Protein AF-A0A2V1NZJ2-F1 (afdb_monomer)

Nearest PDB structures (foldseek):
  6q6h-assembly1_O  TM=5.933E-01  e=4.581E-02  Homo sapiens
  5khr-assembly1_O  TM=6.015E-01  e=1.952E-01  Homo sapiens
  3sf4-assembly3_C  TM=3.327E-01  e=1.372E-01  Homo sapiens
  4wng-assembly1_A  TM=4.288E-01  e=7.111E-01  Homo sapiens
  9gaw-assembly1_K  TM=5.057E-01  e=5.244E+00  Homo sapiens

Radius of gyration: 43.02 Å; Cα contacts (8 Å, |Δi|>4): 1412; chains: 1; bounding box: 117×133×125 Å

Structure (mmCIF, N/CA/C/O backbone):
data_AF-A0A2V1NZJ2-F1
#
_entry.id   AF-A0A2V1NZJ2-F1
#
loop_
_atom_site.group_PDB
_atom_site.id
_atom_site.type_symbol
_atom_site.label_atom_id
_atom_site.label_alt_id
_atom_site.label_comp_id
_atom_site.label_asym_id
_atom_site.label_entity_id
_atom_site.label_seq_id
_atom_site.pdbx_PDB_ins_code
_atom_site.Cartn_x
_atom_site.Cartn_y
_atom_site.Cartn_z
_atom_site.occupancy
_atom_site.B_iso_or_equiv
_atom_site.auth_seq_id
_atom_site.auth_comp_id
_atom_site.auth_asym_id
_atom_site.auth_atom_id
_atom_site.pdbx_PDB_model_num
ATOM 1 N N . MET A 1 1 ? 1.697 -29.131 29.511 1.00 28.73 1 MET A N 1
ATOM 2 C CA . MET A 1 1 ? 1.698 -28.181 28.374 1.00 28.73 1 MET A CA 1
ATOM 3 C C . MET A 1 1 ? 2.049 -28.908 27.069 1.00 28.73 1 MET A C 1
ATOM 5 O O . MET A 1 1 ? 3.112 -28.715 26.499 1.00 28.73 1 MET A O 1
ATOM 9 N N . ARG A 1 2 ? 1.148 -29.784 26.615 1.00 26.80 2 ARG A N 1
ATOM 10 C CA . ARG A 1 2 ? 1.091 -30.396 25.274 1.00 26.80 2 ARG A CA 1
ATOM 11 C C . ARG A 1 2 ? -0.396 -30.375 24.862 1.00 26.80 2 ARG A C 1
ATOM 13 O O . ARG A 1 2 ? -1.229 -30.033 25.696 1.00 26.80 2 ARG A O 1
ATOM 20 N N . GLU A 1 3 ? -0.714 -30.694 23.609 1.00 28.59 3 GLU A N 1
ATOM 21 C CA . GLU A 1 3 ? -2.100 -30.819 23.098 1.00 28.59 3 GLU A CA 1
ATOM 22 C C . GLU A 1 3 ? -2.950 -29.536 22.968 1.00 28.59 3 GLU A C 1
ATOM 24 O O . GLU A 1 3 ? -4.153 -29.523 23.207 1.00 28.59 3 GLU A O 1
ATOM 29 N N . ARG A 1 4 ? -2.362 -28.476 22.403 1.00 35.12 4 ARG A N 1
ATOM 30 C CA . ARG A 1 4 ? -3.088 -27.661 21.410 1.00 35.12 4 ARG A CA 1
ATOM 31 C C . ARG A 1 4 ? -2.316 -27.661 20.090 1.00 35.12 4 ARG A C 1
ATOM 33 O O . ARG A 1 4 ? -1.619 -26.702 19.769 1.00 35.12 4 ARG A O 1
ATOM 40 N N . ARG A 1 5 ? -2.435 -28.751 19.313 1.00 42.25 5 ARG A N 1
ATOM 41 C CA . ARG A 1 5 ? -2.247 -28.636 17.852 1.00 42.25 5 ARG A CA 1
ATOM 42 C C . ARG A 1 5 ? -3.321 -27.647 17.379 1.00 42.25 5 ARG A C 1
ATOM 44 O O . ARG A 1 5 ? -4.457 -27.741 17.832 1.00 42.25 5 ARG A O 1
ATOM 51 N N . GLY A 1 6 ? -2.917 -26.631 16.618 1.00 52.84 6 GLY A N 1
ATOM 52 C CA . GLY A 1 6 ? -3.742 -25.439 16.394 1.00 52.84 6 GLY A CA 1
ATOM 53 C C . GLY A 1 6 ? -5.058 -25.728 15.670 1.00 52.84 6 GLY A C 1
ATOM 54 O O . GLY A 1 6 ? -5.141 -26.695 14.917 1.00 52.84 6 GLY A O 1
ATOM 55 N N . ALA A 1 7 ? -6.049 -24.855 15.884 1.00 63.75 7 ALA A N 1
ATOM 56 C CA . ALA A 1 7 ? -7.320 -24.878 15.164 1.00 63.75 7 ALA A CA 1
ATOM 57 C C . ALA A 1 7 ? -7.107 -24.889 13.640 1.00 63.75 7 ALA A C 1
ATOM 59 O O . ALA A 1 7 ? -6.145 -24.301 13.130 1.00 63.75 7 ALA A O 1
ATOM 60 N N . VAL A 1 8 ? -8.001 -25.578 12.930 1.00 83.12 8 VAL A N 1
ATOM 61 C CA . VAL A 1 8 ? -7.955 -25.726 11.474 1.00 83.12 8 VAL A CA 1
ATOM 62 C C . VAL A 1 8 ? -8.716 -24.555 10.858 1.00 83.12 8 VAL A C 1
ATOM 64 O O . VAL A 1 8 ? -9.937 -24.532 10.884 1.00 83.12 8 VAL A O 1
ATOM 67 N N . VAL A 1 9 ? -7.984 -23.568 10.346 1.00 87.88 9 VAL A N 1
ATOM 68 C CA . VAL A 1 9 ? -8.550 -22.295 9.872 1.00 87.88 9 VAL A CA 1
ATOM 69 C C . VAL A 1 9 ? -9.512 -22.505 8.696 1.00 87.88 9 VAL A C 1
ATOM 71 O O . VAL A 1 9 ? -9.144 -23.186 7.737 1.00 87.88 9 VAL A O 1
ATOM 74 N N . GLY A 1 10 ? -10.700 -21.891 8.757 1.00 83.88 10 GLY A N 1
ATOM 75 C CA . GLY A 1 10 ? -11.655 -21.824 7.643 1.00 83.88 10 GLY A CA 1
ATOM 76 C C . GLY A 1 10 ? -12.278 -23.165 7.255 1.00 83.88 10 GLY A C 1
ATOM 77 O O . GLY A 1 10 ? -12.498 -23.416 6.070 1.00 83.88 10 GLY A O 1
ATOM 78 N N . ARG A 1 11 ? -12.468 -24.077 8.220 1.00 90.38 11 ARG A N 1
ATOM 79 C CA . ARG A 1 11 ? -12.883 -25.471 7.961 1.00 90.38 11 ARG A CA 1
ATOM 80 C C . ARG A 1 11 ? -13.978 -25.995 8.883 1.00 90.38 11 ARG A C 1
ATOM 82 O O . ARG A 1 11 ? -14.334 -27.165 8.779 1.00 90.38 11 ARG A O 1
ATOM 89 N N . ASP A 1 12 ? -14.544 -25.176 9.757 1.00 87.06 12 ASP A N 1
ATOM 90 C CA . ASP A 1 12 ? -15.456 -25.641 10.807 1.00 87.06 12 ASP A CA 1
ATOM 91 C C . ASP A 1 12 ? -16.763 -26.240 10.254 1.00 87.06 12 ASP A C 1
ATOM 93 O O . ASP A 1 12 ? -17.259 -27.228 10.795 1.00 87.06 12 ASP A O 1
ATOM 97 N N . GLY A 1 13 ? -17.253 -25.757 9.104 1.00 86.69 13 GLY A N 1
ATOM 98 C CA . GLY A 1 13 ? -18.364 -26.383 8.369 1.00 86.69 13 GLY A CA 1
ATOM 99 C C . GLY A 1 13 ? -18.023 -27.759 7.771 1.00 86.69 13 GLY A C 1
ATOM 100 O O . GLY A 1 13 ? -18.814 -28.700 7.891 1.00 86.69 13 GLY A O 1
ATOM 101 N N . ASP A 1 14 ? -16.826 -27.913 7.193 1.00 90.00 14 ASP A N 1
ATOM 102 C CA . ASP A 1 14 ? -16.328 -29.198 6.674 1.00 90.00 14 ASP A CA 1
ATOM 103 C C . ASP A 1 14 ? -16.132 -30.205 7.822 1.00 90.00 14 ASP A C 1
ATOM 105 O O . ASP A 1 14 ? -16.553 -31.362 7.741 1.00 90.00 14 ASP A O 1
ATOM 109 N N . ILE A 1 15 ? -15.527 -29.750 8.926 1.00 90.94 15 ILE A N 1
ATOM 110 C CA . ILE A 1 15 ? -15.263 -30.542 10.134 1.00 90.94 15 ILE A CA 1
ATOM 111 C C . ILE A 1 15 ? -16.569 -30.936 10.824 1.00 90.94 15 ILE A C 1
ATOM 113 O O . ILE A 1 15 ? -16.688 -32.085 11.249 1.00 90.94 15 ILE A O 1
ATOM 117 N N . GLY A 1 16 ? -17.556 -30.039 10.907 1.00 89.38 16 GLY A N 1
ATOM 118 C CA . GLY A 1 16 ? -18.892 -30.334 11.430 1.00 89.38 16 GLY A CA 1
ATOM 119 C C . GLY A 1 16 ? -19.588 -31.416 10.608 1.00 89.38 16 GLY A C 1
ATOM 120 O O . GLY A 1 16 ? -19.935 -32.468 11.145 1.00 89.38 16 GLY A O 1
ATOM 121 N N . THR A 1 17 ? -19.666 -31.223 9.287 1.00 90.25 17 THR A N 1
ATOM 122 C CA . THR A 1 17 ? -20.252 -32.189 8.339 1.00 90.25 17 THR A CA 1
ATOM 123 C C . THR A 1 17 ? -19.604 -33.574 8.460 1.00 90.25 17 THR A C 1
ATOM 125 O O . THR A 1 17 ? -20.297 -34.591 8.508 1.00 90.25 17 THR A O 1
ATOM 128 N N . LEU A 1 18 ? -18.273 -33.631 8.571 1.00 91.38 18 LEU A N 1
ATOM 129 C CA . LEU A 1 18 ? -17.533 -34.882 8.755 1.00 91.38 18 LEU A CA 1
ATOM 130 C C . LEU A 1 18 ? -17.707 -35.492 10.150 1.00 91.38 18 LEU A C 1
ATOM 132 O O . LEU A 1 18 ? -17.776 -36.713 10.276 1.00 91.38 18 LEU A O 1
ATOM 136 N N . THR A 1 19 ? -17.800 -34.670 11.192 1.00 91.44 19 THR A N 1
ATOM 137 C CA . THR A 1 19 ? -18.030 -35.123 12.571 1.00 91.44 19 THR A CA 1
ATOM 138 C C . THR A 1 19 ? -19.413 -35.749 12.712 1.00 91.44 19 THR A C 1
ATOM 140 O O . THR A 1 19 ? -19.537 -36.816 13.310 1.00 91.44 19 THR A O 1
ATOM 143 N N . ASP A 1 20 ? -20.443 -35.141 12.127 1.00 90.69 20 ASP A N 1
ATOM 144 C CA . ASP A 1 20 ? -21.802 -35.678 12.167 1.00 90.69 20 ASP A CA 1
ATOM 145 C C . ASP A 1 20 ? -21.956 -36.909 11.266 1.00 90.69 20 ASP A C 1
ATOM 147 O O . ASP A 1 20 ? -22.585 -37.884 11.683 1.00 90.69 20 ASP A O 1
ATOM 151 N N . ALA A 1 21 ? -21.284 -36.954 10.109 1.00 89.69 21 ALA A N 1
ATOM 152 C CA . ALA A 1 21 ? -21.187 -38.172 9.303 1.00 89.69 21 ALA A CA 1
ATOM 153 C C . ALA A 1 21 ? -20.531 -39.331 10.080 1.00 89.69 21 ALA A C 1
ATOM 155 O O . ALA A 1 21 ? -21.062 -40.439 10.074 1.00 89.69 21 ALA A O 1
ATOM 156 N N . LEU A 1 22 ? -19.429 -39.084 10.802 1.00 90.31 22 LEU A N 1
ATOM 157 C CA . LEU A 1 22 ? -18.762 -40.086 11.650 1.00 90.31 22 LEU A CA 1
ATOM 158 C C . LEU A 1 22 ? -19.595 -40.510 12.873 1.00 90.31 22 LEU A C 1
ATOM 160 O O . LEU A 1 22 ? -19.394 -41.607 13.386 1.00 90.31 22 LEU A O 1
ATOM 164 N N . ARG A 1 23 ? -20.511 -39.664 13.357 1.00 88.56 23 ARG A N 1
ATOM 165 C CA . ARG A 1 23 ? -21.383 -39.949 14.514 1.00 88.56 23 ARG A CA 1
ATOM 166 C C . ARG A 1 23 ? -22.736 -40.556 14.127 1.00 88.56 23 ARG A C 1
ATOM 168 O O . ARG A 1 23 ? -23.454 -41.040 15.004 1.00 88.56 23 ARG A O 1
ATOM 175 N N . ALA A 1 24 ? -23.097 -40.539 12.845 1.00 86.19 24 ALA A N 1
ATOM 176 C CA . ALA A 1 24 ? -24.335 -41.121 12.344 1.00 86.19 24 ALA A CA 1
ATOM 177 C C . ALA A 1 24 ? -24.374 -42.641 12.580 1.00 86.19 24 ALA A C 1
ATOM 179 O O . ALA A 1 24 ? -23.387 -43.342 12.385 1.00 86.19 24 ALA A O 1
ATOM 180 N N . THR A 1 25 ? -25.530 -43.175 12.978 1.00 79.94 25 THR A N 1
ATOM 181 C CA . THR A 1 25 ? -25.708 -44.611 13.252 1.00 79.94 25 THR A CA 1
ATOM 182 C C . THR A 1 25 ? -27.019 -45.132 12.667 1.00 79.94 25 THR A C 1
ATOM 184 O O . THR A 1 25 ? -27.955 -44.371 12.399 1.00 79.94 25 THR A O 1
ATOM 187 N N . GLY A 1 26 ? -27.096 -46.445 12.436 1.00 74.75 26 GLY A N 1
ATOM 188 C CA . GLY A 1 26 ? -28.306 -47.085 11.914 1.00 74.75 26 GLY A CA 1
ATOM 189 C C . GLY A 1 26 ? -28.694 -46.545 10.533 1.00 74.75 26 GLY A C 1
ATOM 190 O O . GLY A 1 26 ? -27.841 -46.359 9.668 1.00 74.75 26 GLY A O 1
ATOM 191 N N . GLY A 1 27 ? -29.983 -46.256 10.329 1.00 69.00 27 GLY A N 1
ATOM 192 C CA . GLY A 1 27 ? -30.511 -45.755 9.051 1.00 69.00 27 GLY A CA 1
ATOM 193 C C . GLY A 1 27 ? -29.992 -44.376 8.611 1.00 69.00 27 GLY A C 1
ATOM 194 O O . GLY A 1 27 ? -30.191 -44.003 7.452 1.00 69.00 27 GLY A O 1
ATOM 195 N N . ALA A 1 28 ? -29.312 -43.633 9.491 1.00 77.50 28 ALA A N 1
ATOM 196 C CA . ALA A 1 28 ? -28.682 -42.349 9.173 1.00 77.50 28 ALA A CA 1
ATOM 197 C C . ALA A 1 28 ? -27.231 -42.481 8.669 1.00 77.50 28 ALA A C 1
ATOM 199 O O . ALA A 1 28 ? -26.718 -41.544 8.065 1.00 77.50 28 ALA A O 1
ATOM 200 N N . ALA A 1 29 ? -26.567 -43.622 8.882 1.00 82.56 29 ALA A N 1
ATOM 201 C CA . ALA A 1 29 ? -25.184 -43.822 8.452 1.00 82.56 29 ALA A CA 1
ATOM 202 C C . ALA A 1 29 ? -25.053 -43.858 6.918 1.00 82.56 29 ALA A C 1
ATOM 204 O O . ALA A 1 29 ? -25.891 -44.436 6.221 1.00 82.56 29 ALA A O 1
ATOM 205 N N . ARG A 1 30 ? -23.994 -43.240 6.386 1.00 83.94 30 ARG A N 1
ATOM 206 C CA . ARG A 1 30 ? -23.730 -43.097 4.944 1.00 83.94 30 ARG A CA 1
ATOM 207 C C . ARG A 1 30 ? -22.260 -43.344 4.622 1.00 83.94 30 ARG A C 1
ATOM 209 O O . ARG A 1 30 ? -21.403 -43.284 5.505 1.00 83.94 30 ARG A O 1
ATOM 216 N N . VAL A 1 31 ? -21.981 -43.587 3.345 1.00 86.12 31 VAL A N 1
ATOM 217 C CA . VAL A 1 31 ? -20.633 -43.532 2.771 1.00 86.12 31 VAL A CA 1
ATOM 218 C C . VAL A 1 31 ? -20.398 -42.118 2.231 1.00 86.12 31 VAL A C 1
ATOM 220 O O . VAL A 1 31 ? -21.014 -41.725 1.242 1.00 86.12 31 VAL A O 1
ATOM 223 N N . LEU A 1 32 ? -19.522 -41.350 2.875 1.00 88.25 32 LEU A N 1
ATOM 224 C CA . LEU A 1 32 ? -19.151 -39.988 2.484 1.00 88.25 32 LEU A CA 1
ATOM 225 C C . LEU A 1 32 ? -17.743 -39.992 1.877 1.00 88.25 32 LEU A C 1
ATOM 227 O O . LEU A 1 32 ? -16.794 -40.421 2.530 1.00 88.25 32 LEU A O 1
ATOM 231 N N . LEU A 1 33 ? -17.593 -39.499 0.648 1.00 88.31 33 LEU A N 1
ATOM 232 C CA . LEU A 1 33 ? -16.291 -39.350 -0.008 1.00 88.31 33 LEU A CA 1
ATOM 233 C C . LEU A 1 33 ? -15.803 -37.900 0.091 1.00 88.31 33 LEU A C 1
ATOM 235 O O . LEU A 1 33 ? -16.442 -36.996 -0.435 1.00 88.31 33 LEU A O 1
ATOM 239 N N . VAL A 1 34 ? -14.654 -37.680 0.722 1.00 89.38 34 VAL A N 1
ATOM 240 C CA . VAL A 1 34 ? -13.987 -36.375 0.796 1.00 89.38 34 VAL A CA 1
ATOM 241 C C . VAL A 1 34 ? -12.998 -36.250 -0.356 1.00 89.38 34 VAL A C 1
ATOM 243 O O . VAL A 1 34 ? -11.971 -36.936 -0.370 1.00 89.38 34 VAL A O 1
ATOM 246 N N . THR A 1 35 ? -13.285 -35.363 -1.305 1.00 87.62 35 THR A N 1
ATOM 247 C CA . THR A 1 35 ? -12.397 -35.039 -2.428 1.00 87.62 35 THR A CA 1
ATOM 248 C C . THR A 1 35 ? -11.699 -33.710 -2.186 1.00 87.62 35 THR A C 1
ATOM 250 O O . THR A 1 35 ? -12.318 -32.742 -1.751 1.00 87.62 35 THR A O 1
ATOM 253 N N . ALA A 1 36 ? -10.393 -33.649 -2.442 1.00 83.75 36 ALA A N 1
ATOM 254 C CA . ALA A 1 36 ? -9.634 -32.416 -2.275 1.00 83.75 36 ALA A CA 1
ATOM 255 C C . ALA A 1 36 ? -8.331 -32.438 -3.078 1.00 83.75 36 ALA A C 1
ATOM 257 O O . ALA A 1 36 ? -7.621 -33.446 -3.068 1.00 83.75 36 ALA A O 1
ATOM 258 N N . GLY A 1 37 ? -7.976 -31.299 -3.675 1.00 75.75 37 GLY A N 1
ATOM 259 C CA . GLY A 1 37 ? -6.678 -31.116 -4.322 1.00 75.75 37 GLY A CA 1
ATOM 260 C C . GLY A 1 37 ? -5.502 -31.320 -3.357 1.00 75.75 37 GLY A C 1
ATOM 261 O O . GLY A 1 37 ? -5.587 -31.097 -2.144 1.00 75.75 37 GLY A O 1
ATOM 262 N N . THR A 1 38 ? -4.372 -31.757 -3.894 1.00 79.94 38 THR A N 1
ATOM 263 C CA . THR A 1 38 ? -3.159 -32.061 -3.131 1.00 79.94 38 THR A CA 1
ATOM 264 C C . THR A 1 38 ? -2.681 -30.830 -2.350 1.00 79.94 38 THR A C 1
ATOM 266 O O . THR A 1 38 ? -2.410 -29.766 -2.904 1.00 79.94 38 THR A O 1
ATOM 269 N N . GLY A 1 39 ? -2.594 -30.967 -1.024 1.00 80.75 39 GLY A N 1
ATOM 270 C CA . GLY A 1 39 ? -2.244 -29.872 -0.110 1.00 80.75 39 GLY A CA 1
ATOM 271 C C . GLY A 1 39 ? -3.425 -29.087 0.483 1.00 80.75 39 GLY A C 1
ATOM 272 O O . GLY A 1 39 ? -3.211 -28.352 1.443 1.00 80.75 39 GLY A O 1
ATOM 273 N N . ALA A 1 40 ? -4.669 -29.305 0.029 1.00 85.38 40 ALA A N 1
ATOM 274 C CA . ALA A 1 40 ? -5.877 -28.575 0.464 1.00 85.38 40 ALA A CA 1
ATOM 275 C C . ALA A 1 40 ? -6.283 -28.738 1.955 1.00 85.38 40 ALA A C 1
ATOM 277 O O . ALA A 1 40 ? -7.271 -28.152 2.399 1.00 85.38 40 ALA A O 1
ATOM 278 N N . GLY A 1 41 ? -5.537 -29.526 2.740 1.00 84.94 41 GLY A N 1
ATOM 279 C CA . GLY A 1 41 ? -5.770 -29.752 4.175 1.00 84.94 41 GLY A CA 1
ATOM 280 C C . GLY A 1 41 ? -6.585 -31.003 4.529 1.00 84.94 41 GLY A C 1
ATOM 281 O O . GLY A 1 41 ? -6.824 -31.240 5.710 1.00 84.94 41 GLY A O 1
ATOM 282 N N . ARG A 1 42 ? -6.966 -31.831 3.543 1.00 87.50 42 ARG A N 1
ATOM 283 C CA . ARG A 1 42 ? -7.834 -33.025 3.683 1.00 87.50 42 ARG A CA 1
ATOM 284 C C . ARG A 1 42 ? -7.522 -33.900 4.905 1.00 87.50 42 ARG A C 1
ATOM 286 O O . ARG A 1 42 ? -8.406 -34.160 5.715 1.00 87.50 42 ARG A O 1
ATOM 293 N N . THR A 1 43 ? -6.264 -34.306 5.073 1.00 85.25 43 THR A N 1
ATOM 294 C CA . THR A 1 43 ? -5.817 -35.151 6.196 1.00 85.25 43 THR A CA 1
ATOM 295 C C . THR A 1 43 ? -5.979 -34.461 7.553 1.00 85.25 43 THR A C 1
ATOM 297 O O . THR A 1 43 ? -6.311 -35.119 8.532 1.00 85.25 43 THR A O 1
ATOM 300 N N . THR A 1 44 ? -5.786 -33.140 7.617 1.00 88.81 44 THR A N 1
ATOM 301 C CA . THR A 1 44 ? -5.947 -32.325 8.833 1.00 88.81 44 THR A CA 1
ATOM 302 C C . THR A 1 44 ? -7.419 -32.183 9.219 1.00 88.81 44 THR A C 1
ATOM 304 O O . THR A 1 44 ? -7.765 -32.372 10.382 1.00 88.81 44 THR A O 1
ATOM 307 N N . VAL A 1 45 ? -8.284 -31.902 8.237 1.00 89.81 45 VAL A N 1
ATOM 308 C CA . VAL A 1 45 ? -9.743 -31.787 8.409 1.00 89.81 45 VAL A CA 1
ATOM 309 C C . VAL A 1 45 ? -10.329 -33.108 8.919 1.00 89.81 45 VAL A C 1
ATOM 311 O O . VAL A 1 45 ? -11.019 -33.131 9.936 1.00 89.81 45 VAL A O 1
ATOM 314 N N . VAL A 1 46 ? -9.987 -34.226 8.269 1.00 89.75 46 VAL A N 1
ATOM 315 C CA . VAL A 1 46 ? -10.462 -35.563 8.662 1.00 89.75 46 VAL A CA 1
ATOM 316 C C . VAL A 1 46 ? -9.902 -35.992 10.023 1.00 89.75 46 VAL A C 1
ATOM 318 O O . VAL A 1 46 ? -10.627 -36.599 10.805 1.00 89.75 46 VAL A O 1
ATOM 321 N N . GLU A 1 47 ? -8.656 -35.646 10.363 1.00 88.75 47 GLU A N 1
ATOM 322 C CA . GLU A 1 47 ? -8.070 -35.957 11.676 1.00 88.75 47 GLU A CA 1
ATOM 323 C C . GLU A 1 47 ? -8.728 -35.179 12.831 1.00 88.75 47 GLU A C 1
ATOM 325 O O . GLU A 1 47 ? -8.937 -35.762 13.896 1.00 88.75 47 GLU A O 1
ATOM 330 N N . GLU A 1 48 ? -9.105 -33.905 12.662 1.00 90.00 48 GLU A N 1
ATOM 331 C CA . GLU A 1 48 ? -9.793 -33.168 13.737 1.00 90.00 48 GLU A CA 1
ATOM 332 C C . GLU A 1 48 ? -11.293 -33.505 13.824 1.00 90.00 48 GLU A C 1
ATOM 334 O O . GLU A 1 48 ? -11.827 -33.597 14.933 1.00 90.00 48 GLU A O 1
ATOM 339 N N . ALA A 1 49 ? -11.951 -33.836 12.704 1.00 91.00 49 ALA A N 1
ATOM 340 C CA . ALA A 1 49 ? -13.285 -34.444 12.726 1.00 91.00 49 ALA A CA 1
ATOM 341 C C . ALA A 1 49 ? -13.273 -35.811 13.441 1.00 91.00 49 ALA A C 1
ATOM 343 O O . ALA A 1 49 ? -14.094 -36.058 14.328 1.00 91.00 49 ALA A O 1
ATOM 344 N N . ARG A 1 50 ? -12.279 -36.669 13.150 1.00 90.56 50 ARG A N 1
ATOM 345 C CA . ARG A 1 50 ? -12.046 -37.954 13.837 1.00 90.56 50 ARG A CA 1
ATOM 346 C C . ARG A 1 50 ? -11.915 -37.761 15.347 1.00 90.56 50 ARG A C 1
ATOM 348 O O . ARG A 1 50 ? -12.626 -38.413 16.107 1.00 90.56 50 ARG A O 1
ATOM 355 N N . ARG A 1 51 ? -11.054 -36.839 15.789 1.00 88.50 51 ARG A N 1
ATOM 356 C CA . ARG A 1 51 ? -10.872 -36.513 17.216 1.00 88.50 51 ARG A CA 1
ATOM 357 C C . ARG A 1 51 ? -12.141 -35.995 17.867 1.00 88.50 51 ARG A C 1
ATOM 359 O O . ARG A 1 51 ? -12.407 -36.325 19.017 1.00 88.50 51 ARG A O 1
ATOM 366 N N . THR A 1 52 ? -12.928 -35.193 17.160 1.00 88.31 52 THR A N 1
ATOM 367 C CA . THR A 1 52 ? -14.171 -34.629 17.695 1.00 88.31 52 THR A CA 1
ATOM 368 C C . THR A 1 52 ? -15.244 -35.710 17.839 1.00 88.31 52 THR A C 1
ATOM 370 O O . THR A 1 52 ? -15.838 -35.838 18.911 1.00 88.31 52 THR A O 1
ATOM 373 N N . ALA A 1 53 ? -15.393 -36.596 16.848 1.00 88.44 53 ALA A N 1
ATOM 374 C CA . ALA A 1 53 ? -16.229 -37.792 16.957 1.00 88.44 53 ALA A CA 1
ATOM 375 C C . ALA A 1 53 ? -15.755 -38.749 18.073 1.00 88.44 53 ALA A C 1
ATOM 377 O O . ALA A 1 53 ? -16.586 -39.310 18.794 1.00 88.44 53 ALA A O 1
ATOM 378 N N . ALA A 1 54 ? -14.439 -38.894 18.270 1.00 86.94 54 ALA A N 1
ATOM 379 C CA . ALA A 1 54 ? -13.853 -39.713 19.331 1.00 86.94 54 ALA A CA 1
ATOM 380 C C . ALA A 1 54 ? -14.062 -39.119 20.735 1.00 86.94 54 ALA A C 1
ATOM 382 O O . ALA A 1 54 ? -14.451 -39.843 21.659 1.00 86.94 54 ALA A O 1
ATOM 383 N N . ARG A 1 55 ? -13.883 -37.801 20.913 1.00 86.06 55 ARG A N 1
ATOM 384 C CA . ARG A 1 55 ? -14.253 -37.065 22.141 1.00 86.06 55 ARG A CA 1
ATOM 385 C C . ARG A 1 55 ? -15.746 -37.233 22.453 1.00 86.06 55 ARG A C 1
ATOM 387 O O . ARG A 1 55 ? -16.099 -37.421 23.610 1.00 86.06 55 ARG A O 1
ATOM 394 N N . ALA A 1 56 ? -16.599 -37.267 21.426 1.00 85.06 56 ALA A N 1
ATOM 395 C CA . ALA A 1 56 ? -18.036 -37.532 21.535 1.00 85.06 56 ALA A CA 1
ATOM 396 C C . ALA A 1 56 ? -18.416 -39.022 21.740 1.00 85.06 56 ALA A C 1
ATOM 398 O O . ALA A 1 56 ? -19.597 -39.357 21.681 1.00 85.06 56 ALA A O 1
ATOM 399 N N . GLY A 1 57 ? -17.447 -39.916 21.984 1.00 84.81 57 GLY A N 1
ATOM 400 C CA . GLY A 1 57 ? -17.679 -41.319 22.361 1.00 84.81 57 GLY A CA 1
ATOM 401 C C . GLY A 1 57 ? -17.593 -42.352 21.230 1.00 84.81 57 GLY A C 1
ATOM 402 O O . GLY A 1 57 ? -17.672 -43.548 21.504 1.00 84.81 57 GLY A O 1
ATOM 403 N N . THR A 1 58 ? -17.379 -41.933 19.981 1.00 87.06 58 THR A N 1
ATOM 404 C CA . THR A 1 58 ? -17.256 -42.849 18.829 1.00 87.06 58 THR A CA 1
ATOM 405 C C . THR A 1 58 ? -15.904 -43.570 18.842 1.00 87.06 58 THR A C 1
ATOM 407 O O . THR A 1 58 ? -14.884 -42.970 19.178 1.00 87.06 58 THR A O 1
ATOM 410 N N . ALA A 1 59 ? -15.862 -44.845 18.461 1.00 86.56 59 ALA A N 1
ATOM 411 C CA . ALA A 1 59 ? -14.628 -45.535 18.093 1.00 86.56 59 ALA A CA 1
ATOM 412 C C . ALA A 1 59 ? -14.396 -45.348 16.585 1.00 86.56 59 ALA A C 1
ATOM 414 O O . ALA A 1 59 ? -15.204 -45.822 15.786 1.00 86.56 59 ALA A O 1
ATOM 415 N N . VAL A 1 60 ? -13.333 -44.641 16.183 1.00 86.25 60 VAL A N 1
ATOM 416 C CA . VAL A 1 60 ? -13.071 -44.342 14.763 1.00 86.25 60 VAL A CA 1
ATOM 417 C C . VAL A 1 60 ? -11.812 -45.060 14.287 1.00 86.25 60 VAL A C 1
ATOM 419 O O . VAL A 1 60 ? -10.692 -44.656 14.589 1.00 86.25 60 VAL A O 1
ATOM 422 N N . VAL A 1 61 ? -12.014 -46.128 13.520 1.00 82.62 61 VAL A N 1
ATOM 423 C CA . VAL A 1 61 ? -10.949 -46.991 12.994 1.00 82.62 61 VAL A CA 1
ATOM 424 C C . VAL A 1 61 ? -10.464 -46.443 11.653 1.00 82.62 61 VAL A C 1
ATOM 426 O O . VAL A 1 61 ? -11.291 -46.076 10.818 1.00 82.62 61 VAL A O 1
ATOM 429 N N . ARG A 1 62 ? -9.147 -46.410 11.415 1.00 81.81 62 ARG A N 1
ATOM 430 C CA . ARG A 1 62 ? -8.576 -46.037 10.110 1.00 81.81 62 ARG A CA 1
ATOM 431 C C . ARG A 1 62 ? -8.145 -47.274 9.328 1.00 81.81 62 ARG A C 1
ATOM 433 O O . ARG A 1 62 ? -7.632 -48.236 9.901 1.00 81.81 62 ARG A O 1
ATOM 440 N N . VAL A 1 63 ? -8.333 -47.224 8.013 1.00 76.00 63 VAL A N 1
ATOM 441 C CA . VAL A 1 63 ? -7.858 -48.217 7.045 1.00 76.00 63 VAL A CA 1
ATOM 442 C C . VAL A 1 63 ? -7.193 -47.487 5.877 1.00 76.00 63 VAL A C 1
ATOM 444 O O . VAL A 1 63 ? -7.810 -46.634 5.250 1.00 76.00 63 VAL A O 1
ATOM 447 N N . GLY A 1 64 ? -5.942 -47.809 5.561 1.00 68.50 64 GLY A N 1
ATOM 448 C CA . GLY A 1 64 ? -5.203 -47.147 4.475 1.00 68.50 64 GLY A CA 1
ATOM 449 C C . GLY A 1 64 ? -4.038 -47.989 3.950 1.00 68.50 64 GLY A C 1
ATOM 450 O O . GLY A 1 64 ? -3.752 -49.042 4.522 1.00 68.50 64 GLY A O 1
ATOM 451 N N . PRO A 1 65 ? -3.370 -47.580 2.859 1.00 61.22 65 PRO A N 1
ATOM 452 C CA . PRO A 1 65 ? -2.195 -48.281 2.339 1.00 61.22 65 PRO A CA 1
ATOM 453 C C . PRO A 1 65 ? -1.014 -48.218 3.325 1.00 61.22 65 PRO A C 1
ATOM 455 O O . PRO A 1 65 ? -0.791 -47.196 3.973 1.00 61.22 65 PRO A O 1
ATOM 458 N N . LYS A 1 66 ? -0.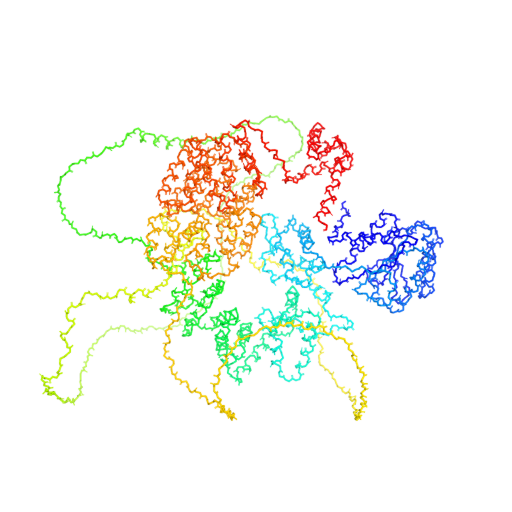230 -49.302 3.428 1.00 55.22 66 LYS A N 1
ATOM 459 C CA . LYS A 1 66 ? 0.921 -49.380 4.346 1.00 55.22 66 LYS A CA 1
ATOM 460 C C . LYS A 1 66 ? 2.014 -48.357 4.000 1.00 55.22 66 LYS A C 1
ATOM 462 O O . LYS A 1 66 ? 2.752 -48.543 3.032 1.00 55.22 66 LYS A O 1
ATOM 467 N N . ASN A 1 67 ? 2.166 -47.325 4.831 1.00 49.69 67 ASN A N 1
ATOM 468 C CA . ASN A 1 67 ? 3.238 -46.334 4.717 1.00 49.69 67 ASN A CA 1
ATOM 469 C C . ASN A 1 67 ? 4.540 -46.796 5.391 1.00 49.69 67 ASN A C 1
ATOM 471 O O . ASN A 1 67 ? 4.544 -47.589 6.330 1.00 49.69 67 ASN A O 1
ATOM 475 N N . THR A 1 68 ? 5.675 -46.253 4.944 1.00 38.56 68 THR A N 1
ATOM 476 C CA . THR A 1 68 ? 7.023 -46.615 5.429 1.00 38.56 68 THR A CA 1
ATOM 477 C C . THR A 1 68 ? 7.447 -45.899 6.722 1.00 38.56 68 THR A C 1
ATOM 479 O O . THR A 1 68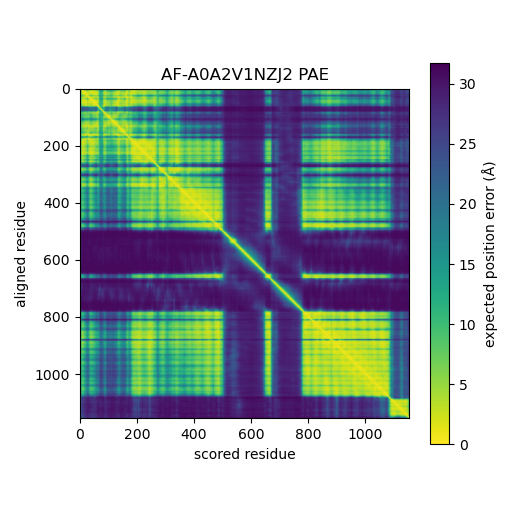 ? 8.639 -45.834 7.017 1.00 38.56 68 THR A O 1
ATOM 482 N N . LYS A 1 69 ? 6.505 -45.297 7.462 1.00 39.47 69 LYS A N 1
ATOM 483 C CA . LYS A 1 69 ? 6.769 -44.499 8.679 1.00 39.47 69 LYS A CA 1
ATOM 484 C C . LYS A 1 69 ? 5.898 -44.859 9.890 1.00 39.47 69 LYS A C 1
ATOM 486 O O . LYS A 1 69 ? 6.105 -44.270 10.947 1.00 39.47 69 LYS A O 1
ATOM 491 N N . ASP A 1 70 ? 4.959 -45.795 9.757 1.00 41.09 70 ASP A N 1
ATOM 492 C CA . ASP A 1 70 ? 4.110 -46.220 10.875 1.00 41.09 70 ASP A CA 1
ATOM 493 C C . ASP A 1 70 ? 4.830 -47.262 11.749 1.00 41.09 70 ASP A C 1
ATOM 495 O O . ASP A 1 70 ? 5.494 -48.166 11.239 1.00 41.09 70 ASP A O 1
ATOM 499 N N . THR A 1 71 ? 4.721 -47.099 13.069 1.00 39.69 71 THR A N 1
ATOM 500 C CA . THR A 1 71 ? 5.431 -47.873 14.104 1.00 39.69 71 THR A CA 1
ATOM 501 C C . THR A 1 71 ? 4.796 -49.241 14.401 1.00 39.69 71 THR A C 1
ATOM 503 O O . THR A 1 71 ? 3.707 -49.557 13.923 1.00 39.69 71 THR A O 1
ATOM 506 N N . ASP A 1 72 ? 5.481 -50.054 15.215 1.00 38.22 72 ASP A N 1
ATOM 507 C CA . ASP A 1 72 ? 5.278 -51.508 15.380 1.00 38.22 72 ASP A CA 1
ATOM 508 C C . ASP A 1 72 ? 3.882 -51.998 15.839 1.00 38.22 72 ASP A C 1
ATOM 510 O O . ASP A 1 72 ? 3.605 -53.195 15.762 1.00 38.22 72 ASP A O 1
ATOM 514 N N . ASP A 1 73 ? 2.972 -51.113 16.257 1.00 41.38 73 ASP A N 1
ATOM 515 C CA . ASP A 1 73 ? 1.583 -51.453 16.622 1.00 41.38 73 ASP A CA 1
ATOM 516 C C . ASP A 1 73 ? 0.634 -51.639 15.410 1.00 41.38 73 ASP A C 1
ATOM 518 O O . ASP A 1 73 ? -0.536 -52.004 15.562 1.00 41.38 73 ASP A O 1
ATOM 522 N N . ALA A 1 74 ? 1.113 -51.398 14.186 1.00 42.47 74 ALA A N 1
ATOM 523 C CA . ALA A 1 74 ? 0.325 -51.480 12.957 1.00 42.47 74 ALA A CA 1
ATOM 524 C C . ALA A 1 74 ? -0.114 -52.920 12.591 1.00 42.47 74 ALA A C 1
ATOM 526 O O . ALA A 1 74 ? 0.701 -53.760 12.198 1.00 42.47 74 ALA A O 1
ATOM 527 N N . ILE A 1 75 ? -1.428 -53.200 12.598 1.00 45.38 75 ILE A N 1
ATOM 528 C CA . ILE A 1 75 ? -1.977 -54.478 12.105 1.00 45.38 75 ILE A CA 1
ATOM 529 C C . ILE A 1 75 ? -1.969 -54.473 10.567 1.00 45.38 75 ILE A C 1
ATOM 531 O O . ILE A 1 75 ? -2.914 -54.018 9.917 1.00 45.38 75 ILE A O 1
ATOM 535 N N . ALA A 1 76 ? -0.875 -54.972 9.989 1.00 41.62 76 ALA A N 1
ATOM 536 C CA . ALA A 1 76 ? -0.676 -55.070 8.546 1.00 41.62 76 ALA A CA 1
ATOM 537 C C . ALA A 1 76 ? -1.551 -56.165 7.909 1.00 41.62 76 ALA A C 1
ATOM 539 O O . ALA A 1 76 ? -1.383 -57.345 8.214 1.00 41.62 76 ALA A O 1
ATOM 540 N N . VAL A 1 77 ? -2.433 -55.763 6.989 1.00 49.03 77 VAL A N 1
ATOM 541 C CA . VAL A 1 77 ? -3.320 -56.640 6.218 1.00 49.03 77 VAL A CA 1
ATOM 542 C C . VAL A 1 77 ? -2.676 -57.009 4.882 1.00 49.03 77 VAL A C 1
ATOM 544 O O . VAL A 1 77 ? -2.199 -56.161 4.126 1.00 49.03 77 VAL A O 1
ATOM 547 N N . THR A 1 78 ? -2.720 -58.305 4.561 1.00 43.03 78 THR A N 1
ATOM 548 C CA . THR A 1 78 ? -1.952 -58.972 3.489 1.00 43.03 78 THR A CA 1
ATOM 549 C C . THR A 1 78 ? -0.425 -58.961 3.695 1.00 43.03 78 THR A C 1
ATOM 551 O O . THR A 1 78 ? 0.145 -58.074 4.328 1.00 43.03 78 THR A O 1
ATOM 554 N N . ALA A 1 79 ? 0.247 -59.940 3.086 1.00 44.09 79 ALA A N 1
ATOM 555 C CA . ALA A 1 79 ? 1.706 -60.034 3.061 1.00 44.09 79 ALA A CA 1
ATOM 556 C C . ALA A 1 79 ? 2.369 -59.228 1.921 1.00 44.09 79 ALA A C 1
ATOM 558 O O . ALA A 1 79 ? 3.593 -59.156 1.882 1.00 44.09 79 ALA A O 1
ATOM 559 N N . ASP A 1 80 ? 1.591 -58.623 1.011 1.00 47.53 80 ASP A N 1
ATOM 560 C CA . ASP A 1 80 ? 2.100 -58.105 -0.269 1.00 47.53 80 ASP A CA 1
ATOM 561 C C . ASP A 1 80 ? 1.456 -56.745 -0.631 1.00 47.53 80 ASP A C 1
ATOM 563 O O . ASP A 1 80 ? 0.573 -56.629 -1.479 1.00 47.53 80 ASP A O 1
ATOM 567 N N . ARG A 1 81 ? 1.887 -55.690 0.082 1.00 50.03 81 ARG A N 1
ATOM 568 C CA . ARG A 1 81 ? 1.463 -54.272 -0.077 1.00 50.03 81 ARG A CA 1
ATOM 569 C C . ARG A 1 81 ? -0.026 -53.956 0.165 1.00 50.03 81 ARG A C 1
ATOM 571 O O . ARG A 1 81 ? -0.581 -53.055 -0.462 1.00 50.03 81 ARG A O 1
ATOM 578 N N . GLY A 1 82 ? -0.676 -54.657 1.086 1.00 53.53 82 GLY A N 1
ATOM 579 C CA . GLY A 1 82 ? -2.072 -54.385 1.434 1.00 53.53 82 GLY A CA 1
ATOM 580 C C . GLY A 1 82 ? -2.307 -53.245 2.427 1.00 53.53 82 GLY A C 1
ATOM 581 O O . GLY A 1 82 ? -1.432 -52.437 2.754 1.00 53.53 82 GLY A O 1
ATOM 582 N N . LEU A 1 83 ? -3.561 -53.198 2.871 1.00 56.34 83 LEU A N 1
ATOM 583 C CA . LEU A 1 83 ? -4.105 -52.219 3.805 1.00 56.34 83 LEU A CA 1
ATOM 584 C C . LEU A 1 83 ? -3.501 -52.389 5.211 1.00 56.34 83 LEU A C 1
ATOM 586 O O . LEU A 1 83 ? -3.029 -53.459 5.577 1.00 56.34 83 LEU A O 1
ATOM 590 N N . VAL A 1 84 ? -3.577 -51.361 6.045 1.00 63.81 84 VAL A N 1
ATOM 591 C CA . VAL A 1 84 ? -3.292 -51.428 7.484 1.00 63.81 84 VAL A CA 1
ATOM 592 C C . VAL A 1 84 ? -4.536 -50.970 8.221 1.00 63.81 84 VAL A C 1
ATOM 594 O O . VAL A 1 84 ? -5.119 -49.954 7.847 1.00 63.81 84 VAL A O 1
ATOM 597 N N . LEU A 1 85 ? -4.935 -51.704 9.261 1.00 69.06 85 LEU A N 1
ATOM 598 C CA . LEU A 1 85 ? -5.964 -51.253 10.195 1.00 69.06 85 LEU A CA 1
ATOM 599 C C . LEU A 1 85 ? -5.287 -50.661 11.430 1.00 69.06 85 LEU A C 1
ATOM 601 O O . LEU A 1 85 ? -4.520 -51.351 12.103 1.00 69.06 85 LEU A O 1
ATOM 605 N N . THR A 1 86 ? -5.601 -49.405 11.747 1.00 71.44 86 THR A N 1
ATOM 606 C CA . THR A 1 86 ? -5.150 -48.743 12.978 1.00 71.44 86 THR A CA 1
ATOM 607 C C . THR A 1 86 ? -6.333 -48.240 13.803 1.00 71.44 86 THR A C 1
ATOM 609 O O . THR A 1 86 ? -7.343 -47.766 13.278 1.00 71.44 86 THR A O 1
ATOM 612 N N . ASP A 1 87 ? -6.203 -48.361 15.124 1.00 73.25 87 ASP A N 1
ATOM 613 C CA . ASP A 1 87 ? -7.121 -47.802 16.118 1.00 73.25 87 ASP A CA 1
ATOM 614 C C . ASP A 1 87 ? -6.395 -46.669 16.861 1.00 73.25 87 ASP A C 1
ATOM 616 O O . ASP A 1 87 ? -5.766 -46.911 17.892 1.00 73.25 87 ASP A O 1
ATOM 620 N N . PRO A 1 88 ? -6.396 -45.440 16.312 1.00 70.88 88 PRO A N 1
ATOM 621 C CA . PRO A 1 88 ? -5.586 -44.333 16.826 1.00 70.88 88 PRO A CA 1
ATOM 622 C C . PRO A 1 88 ? -6.019 -43.807 18.206 1.00 70.88 88 PRO A C 1
ATOM 624 O O . PRO A 1 88 ? -5.347 -42.925 18.735 1.00 70.88 88 PRO A O 1
ATOM 627 N N . ASP A 1 89 ? -7.119 -44.316 18.774 1.00 73.50 89 ASP A N 1
ATOM 628 C CA . ASP A 1 89 ? -7.638 -43.936 20.096 1.00 73.50 89 ASP A CA 1
ATOM 629 C C . ASP A 1 89 ? -7.655 -45.116 21.104 1.00 73.50 89 ASP A C 1
ATOM 631 O O . ASP A 1 89 ? -8.192 -44.958 22.203 1.00 73.50 89 ASP A O 1
ATOM 635 N N . ASP A 1 90 ? -7.139 -46.298 20.720 1.00 75.31 90 ASP A N 1
ATOM 636 C CA . ASP A 1 90 ? -7.217 -47.594 21.439 1.00 75.31 90 ASP A CA 1
ATOM 637 C C . ASP A 1 90 ? -8.631 -47.955 21.961 1.00 75.31 90 ASP A C 1
ATOM 639 O O . ASP A 1 90 ? -8.825 -48.636 22.973 1.00 75.31 90 ASP A O 1
ATOM 643 N N . ARG A 1 91 ? -9.683 -47.494 21.270 1.00 74.38 91 ARG A N 1
ATOM 644 C CA . ARG A 1 91 ? -11.082 -47.674 21.706 1.00 74.38 91 ARG A CA 1
ATOM 645 C C . ARG A 1 91 ? -11.544 -49.127 21.603 1.00 74.38 91 ARG A C 1
ATOM 647 O O . ARG A 1 91 ? -12.411 -49.556 22.369 1.00 74.38 91 ARG A O 1
ATOM 654 N N . LEU A 1 92 ? -10.948 -49.910 20.707 1.00 71.75 92 LEU A N 1
ATOM 655 C CA . LEU A 1 92 ? -11.210 -51.337 20.544 1.00 71.75 92 LEU A CA 1
ATOM 656 C C . LEU A 1 92 ? -10.622 -52.173 21.696 1.00 71.75 92 LEU A C 1
ATOM 658 O O . LEU A 1 92 ? -11.035 -53.328 21.860 1.00 71.75 92 LEU A O 1
ATOM 662 N N . ALA A 1 93 ? -9.735 -51.626 22.541 1.00 70.06 93 ALA A N 1
ATOM 663 C CA . ALA A 1 93 ? -9.255 -52.318 23.740 1.00 70.06 93 ALA A CA 1
ATOM 664 C C . ALA A 1 93 ? -10.395 -52.702 24.694 1.00 70.06 93 ALA A C 1
ATOM 666 O O . ALA A 1 93 ? -10.329 -53.768 25.309 1.00 70.06 93 ALA A O 1
ATOM 667 N N . GLY A 1 94 ? -11.472 -51.911 24.760 1.00 66.19 94 GLY A N 1
ATOM 668 C CA . GLY A 1 94 ? -12.658 -52.207 25.573 1.00 66.19 94 GLY A CA 1
ATOM 669 C C . GLY A 1 94 ? -13.526 -53.371 25.068 1.00 66.19 94 GLY A C 1
ATOM 670 O O . GLY A 1 94 ? -14.446 -53.798 25.765 1.00 66.19 94 GLY A O 1
ATOM 671 N N . LEU A 1 95 ? -13.272 -53.914 23.869 1.00 74.00 95 LEU A N 1
ATOM 672 C CA . LEU A 1 95 ? -14.069 -55.017 23.327 1.00 74.00 95 LEU A CA 1
ATOM 673 C C . LEU A 1 95 ? -13.749 -56.363 24.014 1.00 74.00 95 LEU A C 1
ATOM 675 O O . LEU A 1 95 ? -12.584 -56.670 24.278 1.00 74.00 95 LEU A O 1
ATOM 679 N N . PRO A 1 96 ? -14.747 -57.245 24.228 1.00 74.50 96 PRO A N 1
ATOM 680 C CA . PRO A 1 96 ? -14.510 -58.581 24.770 1.00 74.50 96 PRO A CA 1
ATOM 681 C C . PRO A 1 96 ? -13.495 -59.393 23.954 1.00 74.50 96 PRO A C 1
ATOM 683 O O . PRO A 1 96 ? -13.526 -59.389 22.720 1.00 74.50 96 PRO A O 1
ATOM 686 N N . GLY A 1 97 ? -12.637 -60.143 24.658 1.00 72.38 97 GLY A N 1
ATOM 687 C CA . GLY A 1 97 ? -11.499 -60.897 24.110 1.00 72.38 97 GLY A CA 1
ATOM 688 C C . GLY A 1 97 ? -11.733 -61.575 22.751 1.00 72.38 97 GLY A C 1
ATOM 689 O O . GLY A 1 97 ? -10.981 -61.281 21.824 1.00 72.38 97 GLY A O 1
ATOM 690 N N . PRO A 1 98 ? -12.790 -62.394 22.567 1.00 73.56 98 PRO A N 1
ATOM 691 C CA . PRO A 1 98 ? -13.057 -63.072 21.295 1.00 73.56 98 PRO A CA 1
ATOM 692 C C . PRO A 1 98 ? -13.255 -62.141 20.088 1.00 73.56 98 PRO A C 1
ATOM 694 O O . PRO A 1 98 ? -12.935 -62.530 18.968 1.00 73.56 98 PRO A O 1
ATOM 697 N N . VAL A 1 99 ? -13.753 -60.914 20.286 1.00 69.81 99 VAL A N 1
ATOM 698 C CA . VAL A 1 99 ? -13.904 -59.924 19.203 1.00 69.81 99 VAL A CA 1
ATOM 699 C C . VAL A 1 99 ? -12.550 -59.297 18.868 1.00 69.81 99 VAL A C 1
ATOM 701 O O . VAL A 1 99 ? -12.188 -59.247 17.695 1.00 69.81 99 VAL A O 1
ATOM 704 N N . ARG A 1 100 ? -11.753 -58.919 19.880 1.00 70.00 100 ARG A N 1
ATOM 705 C CA . ARG A 1 100 ? -10.378 -58.416 19.679 1.00 70.00 100 ARG A CA 1
ATOM 706 C C . ARG A 1 100 ? -9.494 -59.453 18.980 1.00 70.00 100 ARG A C 1
ATOM 708 O O . ARG A 1 100 ? -8.774 -59.109 18.048 1.00 70.00 100 ARG A O 1
ATOM 715 N N . SER A 1 101 ? -9.594 -60.727 19.365 1.00 69.06 101 SER A N 1
ATOM 716 C CA . SER A 1 101 ? -8.874 -61.822 18.703 1.00 69.06 101 SER A CA 1
ATOM 717 C C . SER A 1 101 ? -9.326 -62.031 17.257 1.00 69.06 101 SER A C 1
ATOM 719 O O . SER A 1 101 ? -8.479 -62.258 16.401 1.00 69.06 101 SER A O 1
ATOM 721 N N . ARG A 1 102 ? -10.627 -61.899 16.947 1.00 71.00 102 ARG A N 1
ATOM 722 C CA . ARG A 1 102 ? -11.121 -61.961 15.558 1.00 71.00 102 ARG A CA 1
ATOM 723 C C . ARG A 1 102 ? -10.635 -60.788 14.710 1.00 71.00 102 ARG A C 1
ATOM 725 O O . ARG A 1 102 ? -10.201 -61.031 13.595 1.00 71.00 102 ARG A O 1
ATOM 732 N N . LEU A 1 103 ? -10.626 -59.560 15.235 1.00 66.31 103 LEU A N 1
ATOM 733 C CA . LEU A 1 103 ? -10.057 -58.393 14.542 1.00 66.31 103 LEU A CA 1
ATOM 734 C C . LEU A 1 103 ? -8.557 -58.594 14.250 1.00 66.31 103 LEU A C 1
ATOM 736 O O . LEU A 1 103 ? -8.124 -58.460 13.108 1.00 66.31 103 LEU A O 1
ATOM 740 N N . ARG A 1 104 ? -7.781 -59.014 15.261 1.00 65.94 104 ARG A N 1
ATOM 741 C CA . ARG A 1 104 ? -6.337 -59.300 15.137 1.00 65.94 104 ARG A CA 1
ATOM 742 C C . ARG A 1 104 ? -6.017 -60.500 14.233 1.00 65.94 104 ARG A C 1
ATOM 744 O O . ARG A 1 104 ? -4.924 -60.546 13.678 1.00 65.94 104 ARG A O 1
ATOM 751 N N . ALA A 1 105 ? -6.929 -61.463 14.089 1.00 63.91 105 ALA A N 1
ATOM 752 C CA . ALA A 1 105 ? -6.777 -62.602 13.181 1.00 63.91 105 ALA A CA 1
ATOM 753 C C . ALA A 1 105 ? -7.186 -62.255 11.742 1.00 63.91 105 ALA A C 1
ATOM 755 O O . ALA A 1 105 ? -6.440 -62.549 10.815 1.00 63.91 105 ALA A O 1
ATOM 756 N N . ALA A 1 106 ? -8.323 -61.578 11.554 1.00 59.94 106 ALA A N 1
ATOM 757 C CA . ALA A 1 106 ? -8.798 -61.124 10.249 1.00 59.94 106 ALA A CA 1
ATOM 758 C C . ALA A 1 106 ? -7.783 -60.198 9.568 1.00 59.94 106 ALA A C 1
ATOM 760 O O . ALA A 1 106 ? -7.491 -60.368 8.390 1.00 59.94 106 ALA A O 1
ATOM 761 N N . GLY A 1 107 ? -7.167 -59.295 10.340 1.00 53.75 107 GLY A N 1
ATOM 762 C CA . GLY A 1 107 ? -6.088 -58.438 9.855 1.00 53.75 107 GLY A CA 1
ATOM 763 C C . GLY A 1 107 ? -4.824 -59.181 9.404 1.00 53.75 107 GLY A C 1
ATOM 764 O O . GLY A 1 107 ? -4.005 -58.570 8.744 1.00 53.75 107 GLY A O 1
ATOM 765 N N . ARG A 1 108 ? -4.645 -60.476 9.707 1.00 53.50 108 ARG A N 1
ATOM 766 C CA . ARG A 1 108 ? -3.495 -61.279 9.234 1.00 53.50 108 ARG A CA 1
ATOM 767 C C . ARG A 1 108 ? -3.785 -62.072 7.958 1.00 53.50 108 ARG A C 1
ATOM 769 O O . ARG A 1 108 ? -2.854 -62.598 7.355 1.00 53.50 108 ARG A O 1
ATOM 776 N N . VAL A 1 109 ? -5.050 -62.181 7.553 1.00 51.56 109 VAL A N 1
ATOM 777 C CA . VAL A 1 109 ? -5.467 -62.921 6.355 1.00 51.56 109 VAL A CA 1
ATOM 778 C C . VAL A 1 109 ? -5.608 -61.941 5.191 1.00 51.56 109 VAL A C 1
ATOM 780 O O . VAL A 1 109 ? -6.168 -60.857 5.339 1.00 51.56 109 VAL A O 1
ATOM 783 N N . GLY A 1 110 ? -5.068 -62.300 4.026 1.00 50.97 110 GLY A N 1
ATOM 784 C CA . GLY A 1 110 ? -5.171 -61.478 2.822 1.00 50.97 110 GLY A CA 1
ATOM 785 C C . GLY A 1 110 ? -6.478 -61.684 2.049 1.00 50.97 110 GLY A C 1
ATOM 786 O O . GLY A 1 110 ? -7.174 -62.682 2.222 1.00 50.97 110 GLY A O 1
ATOM 787 N N . GLY A 1 111 ? -6.788 -60.748 1.149 1.00 54.53 111 GLY A N 1
ATOM 788 C CA . GLY A 1 111 ? -7.877 -60.893 0.179 1.00 54.53 111 GLY A CA 1
ATOM 789 C C . GLY A 1 111 ? -9.286 -60.975 0.785 1.00 54.53 111 GLY A C 1
ATOM 790 O O . GLY A 1 111 ? -9.569 -60.441 1.860 1.00 54.53 111 GLY A O 1
ATOM 791 N N . ALA A 1 112 ? -10.191 -61.627 0.051 1.00 54.97 112 ALA A N 1
ATOM 792 C CA . ALA A 1 112 ? -11.622 -61.647 0.354 1.00 54.97 112 ALA A CA 1
ATOM 793 C C . ALA A 1 112 ? -11.967 -62.350 1.682 1.00 54.97 112 ALA A C 1
ATOM 795 O O . ALA A 1 112 ? -12.884 -61.914 2.375 1.00 54.97 112 ALA A O 1
ATOM 796 N N . GLU A 1 113 ? -11.227 -63.392 2.075 1.00 59.34 113 GLU A N 1
ATOM 797 C CA . GLU A 1 113 ? -11.459 -64.102 3.342 1.00 59.34 113 GLU A CA 1
ATOM 798 C C . GLU A 1 113 ? -11.132 -63.225 4.556 1.00 59.34 113 GLU A C 1
ATOM 800 O O . GLU A 1 113 ? -11.934 -63.131 5.489 1.00 59.34 113 GLU A O 1
ATOM 805 N N . GLY A 1 114 ? -9.998 -62.514 4.517 1.00 63.09 114 GLY A N 1
ATOM 806 C CA . GLY A 1 114 ? -9.610 -61.567 5.564 1.00 63.09 114 GLY A CA 1
ATOM 807 C C . GLY A 1 114 ? -10.604 -60.418 5.701 1.00 63.09 114 GLY A C 1
ATOM 808 O O . GLY A 1 114 ? -11.018 -60.087 6.811 1.00 63.09 114 GLY A O 1
ATOM 809 N N . LEU A 1 115 ? -11.074 -59.865 4.579 1.00 62.28 115 LEU A N 1
ATOM 810 C CA . LEU A 1 115 ? -12.078 -58.795 4.570 1.00 62.28 115 LEU A CA 1
ATOM 811 C C . LEU A 1 115 ? -13.471 -59.280 5.008 1.00 62.28 115 LEU A C 1
ATOM 813 O O . LEU A 1 115 ? -14.172 -58.556 5.718 1.00 62.28 115 LEU A O 1
ATOM 817 N N . SER A 1 116 ? -13.847 -60.519 4.683 1.00 65.38 116 SER A N 1
ATOM 818 C CA . SER A 1 116 ? -15.056 -61.166 5.207 1.00 65.38 116 SER A CA 1
ATOM 819 C C . SER A 1 116 ? -14.988 -61.305 6.734 1.00 65.38 116 SER A C 1
ATOM 821 O O . SER A 1 116 ? -15.849 -60.776 7.447 1.00 65.38 116 SER A O 1
ATOM 823 N N . ALA A 1 117 ? -13.907 -61.891 7.263 1.00 67.44 117 ALA A N 1
ATOM 824 C CA . ALA A 1 117 ? -13.676 -62.015 8.702 1.00 67.44 117 ALA A CA 1
ATOM 825 C C . ALA A 1 117 ? -13.617 -60.647 9.416 1.00 67.44 117 ALA A C 1
ATOM 827 O O . ALA A 1 117 ? -14.164 -60.496 10.514 1.00 67.44 117 ALA A O 1
ATOM 828 N N . LEU A 1 118 ? -13.009 -59.639 8.782 1.00 71.00 118 LEU A N 1
ATOM 829 C CA . LEU A 1 118 ? -12.899 -58.278 9.305 1.00 71.00 118 LEU A CA 1
ATOM 830 C C . LEU A 1 118 ? -14.268 -57.593 9.375 1.00 71.00 118 LEU A C 1
ATOM 832 O O . LEU A 1 118 ? -14.620 -57.040 10.417 1.00 71.00 118 LEU A O 1
ATOM 836 N N . SER A 1 119 ? -15.065 -57.674 8.306 1.00 70.62 119 SER A N 1
ATOM 837 C CA . SER A 1 119 ? -16.410 -57.088 8.262 1.00 70.62 119 SER A CA 1
ATOM 838 C C . SER A 1 119 ? -17.334 -57.700 9.322 1.00 70.62 119 SER A C 1
ATOM 840 O O . SER A 1 119 ? -17.998 -56.965 10.053 1.00 70.62 119 SER A O 1
ATOM 842 N N . GLY A 1 120 ? -17.302 -59.026 9.510 1.00 72.88 120 GLY A N 1
ATOM 843 C CA . GLY A 1 120 ? -18.064 -59.710 10.559 1.00 72.88 120 GLY A CA 1
ATOM 844 C C . GLY A 1 120 ? -17.616 -59.340 11.979 1.00 72.88 120 GLY A C 1
ATOM 845 O O . GLY A 1 120 ? -18.448 -59.220 12.885 1.00 72.88 120 GLY A O 1
ATOM 846 N N . ALA A 1 121 ? -16.316 -59.112 12.185 1.00 74.25 121 ALA A N 1
ATOM 847 C CA . ALA A 1 121 ? -15.771 -58.682 13.469 1.00 74.25 121 ALA A CA 1
ATOM 848 C C . ALA A 1 121 ? -16.131 -57.220 13.799 1.00 74.25 121 ALA A C 1
ATOM 850 O O . ALA A 1 121 ? -16.609 -56.949 14.903 1.00 74.25 121 ALA A O 1
ATOM 851 N N . LEU A 1 122 ? -15.995 -56.300 12.838 1.00 75.00 122 LEU A N 1
ATOM 852 C CA . LEU A 1 122 ? -16.377 -54.890 12.980 1.00 75.00 122 LEU A CA 1
ATOM 853 C C . LEU A 1 122 ? -17.900 -54.721 13.133 1.00 75.00 122 LEU A C 1
ATOM 855 O O . LEU A 1 122 ? -18.345 -54.015 14.035 1.00 75.00 122 LEU A O 1
ATOM 859 N N . ALA A 1 123 ? -18.722 -55.452 12.373 1.00 74.81 123 ALA A N 1
ATOM 860 C CA . ALA A 1 123 ? -20.176 -55.482 12.570 1.00 74.81 123 ALA A CA 1
ATOM 861 C C . ALA A 1 123 ? -20.580 -56.019 13.960 1.00 74.81 123 ALA A C 1
ATOM 863 O O . ALA A 1 123 ? -21.609 -55.629 14.515 1.00 74.81 123 ALA A O 1
ATOM 864 N N . SER A 1 124 ? -19.766 -56.893 14.567 1.00 77.44 124 SER A N 1
ATOM 865 C CA . SER A 1 124 ? -19.960 -57.338 15.954 1.00 77.44 124 SER A CA 1
ATOM 866 C C . SER A 1 124 ? -19.463 -56.339 17.010 1.00 77.44 124 SER A C 1
ATOM 868 O O . SER A 1 124 ? -19.842 -56.485 18.176 1.00 77.44 124 SER A O 1
ATOM 870 N N . ALA A 1 125 ? -18.634 -55.360 16.638 1.00 77.69 125 ALA A N 1
ATOM 871 C CA . ALA A 1 125 ? -18.229 -54.244 17.492 1.00 77.69 125 ALA A CA 1
ATOM 872 C C . ALA A 1 125 ? -19.245 -53.088 17.424 1.00 77.69 125 ALA A C 1
ATOM 874 O O . ALA A 1 125 ? -19.659 -52.591 18.468 1.00 77.69 125 ALA A O 1
ATOM 875 N N . ALA A 1 126 ? -19.745 -52.754 16.228 1.00 78.81 126 ALA A N 1
ATOM 876 C CA . ALA A 1 126 ? -20.778 -51.733 16.009 1.00 78.81 126 ALA A CA 1
ATOM 877 C C . ALA A 1 126 ? -22.081 -51.992 16.795 1.00 78.81 126 ALA A C 1
ATOM 879 O O . ALA A 1 126 ? -22.742 -51.066 17.249 1.00 78.81 126 ALA A O 1
ATOM 880 N N . ARG A 1 127 ? -22.427 -53.265 17.043 1.00 78.75 127 ARG A N 1
ATOM 881 C CA . ARG A 1 127 ? -23.554 -53.658 17.917 1.00 78.75 127 ARG A CA 1
ATOM 882 C C . ARG A 1 127 ? -23.306 -53.449 19.425 1.00 78.75 127 ARG A C 1
ATOM 884 O O . ARG A 1 127 ? -24.139 -53.856 20.230 1.00 78.75 127 ARG A O 1
ATOM 891 N N . ARG A 1 128 ? -22.151 -52.907 19.826 1.00 78.94 128 ARG A N 1
ATOM 892 C CA . ARG A 1 128 ? -21.724 -52.747 21.234 1.00 78.94 128 ARG A CA 1
ATOM 893 C C . ARG A 1 128 ? -21.179 -51.357 21.568 1.00 78.94 128 ARG A C 1
ATOM 895 O O . ARG A 1 128 ? -21.141 -51.003 22.740 1.00 78.94 128 ARG A O 1
ATOM 902 N N . MET A 1 129 ? -20.752 -50.594 20.568 1.00 82.19 129 MET A N 1
ATOM 903 C CA . MET A 1 129 ? -20.263 -49.219 20.685 1.00 82.19 129 MET A CA 1
ATOM 904 C C . MET A 1 129 ? -20.513 -48.482 19.360 1.00 82.19 129 MET A C 1
ATOM 906 O O . MET A 1 129 ? -20.474 -49.137 18.315 1.00 82.19 129 MET A O 1
ATOM 910 N N . PRO A 1 130 ? -20.726 -47.152 19.362 1.00 85.06 130 PRO A N 1
ATOM 911 C CA . PRO A 1 130 ? -20.720 -46.367 18.132 1.00 85.06 130 PRO A CA 1
ATOM 912 C C . PRO A 1 130 ? -19.360 -46.523 17.444 1.00 85.06 130 PRO A C 1
ATOM 914 O O . PRO A 1 130 ? -18.323 -46.217 18.034 1.00 85.06 130 PRO A O 1
ATOM 917 N N . LEU A 1 131 ? -19.368 -47.042 16.219 1.00 86.25 131 LEU A N 1
ATOM 918 C CA . LEU A 1 131 ? -18.178 -47.406 15.455 1.00 86.25 131 LEU A CA 1
ATOM 919 C C . LEU A 1 131 ? -18.251 -46.735 14.085 1.00 86.25 131 LEU A C 1
ATOM 921 O O . LEU A 1 131 ? -19.265 -46.872 13.407 1.00 86.25 131 LEU A O 1
ATOM 925 N N . ALA A 1 132 ? -17.171 -46.081 13.674 1.00 88.19 132 ALA A N 1
ATOM 926 C CA . ALA A 1 132 ? -17.031 -45.450 12.368 1.00 88.19 132 ALA A CA 1
ATOM 927 C C . ALA A 1 132 ? -15.731 -45.887 11.683 1.00 88.19 132 ALA A C 1
ATOM 929 O O . ALA A 1 132 ? -14.750 -46.237 12.348 1.00 88.19 132 ALA A O 1
ATOM 930 N N . LEU A 1 133 ? -15.723 -45.850 10.351 1.00 86.00 133 LEU A N 1
ATOM 931 C CA . LEU A 1 133 ? -14.575 -46.222 9.528 1.00 86.00 133 LEU A CA 1
ATOM 932 C C . LEU A 1 133 ? -14.076 -45.013 8.727 1.00 86.00 133 LEU A C 1
ATOM 934 O O . LEU A 1 133 ? -14.844 -44.393 7.996 1.00 86.00 133 LEU A O 1
ATOM 938 N N . VAL A 1 134 ? -12.785 -44.709 8.825 1.00 87.69 134 VAL A N 1
ATOM 939 C CA . VAL A 1 134 ? -12.087 -43.773 7.934 1.00 87.69 134 VAL A CA 1
ATOM 940 C C . VAL A 1 134 ? -11.228 -44.580 6.966 1.00 87.69 134 VAL A C 1
ATOM 942 O O . VAL A 1 134 ? -10.477 -45.452 7.400 1.00 87.69 134 VAL A O 1
ATOM 945 N N . VAL A 1 135 ? -11.327 -44.298 5.666 1.00 82.44 135 VAL A N 1
ATOM 946 C CA . VAL A 1 135 ? -10.503 -44.934 4.631 1.00 82.44 135 VAL A CA 1
ATOM 947 C C . VAL A 1 135 ? -9.663 -43.880 3.917 1.00 82.44 135 VAL A C 1
ATOM 949 O O . VAL A 1 135 ? -10.207 -42.990 3.263 1.00 82.44 135 VAL A O 1
ATOM 952 N N . ASP A 1 136 ? -8.344 -43.959 4.063 1.00 80.75 136 ASP A N 1
ATOM 953 C CA . ASP A 1 136 ? -7.409 -42.937 3.586 1.00 80.75 136 ASP A CA 1
ATOM 954 C C . ASP A 1 136 ? -6.861 -43.229 2.179 1.00 80.75 136 ASP A C 1
ATOM 956 O O . ASP A 1 136 ? -6.498 -44.365 1.873 1.00 80.75 136 ASP A O 1
ATOM 960 N N . ASP A 1 137 ? -6.785 -42.181 1.347 1.00 77.19 137 ASP A N 1
ATOM 961 C CA . ASP A 1 137 ? -6.216 -42.178 -0.011 1.00 77.19 137 ASP A CA 1
ATOM 962 C C . ASP A 1 137 ? -6.701 -43.335 -0.900 1.00 77.19 137 ASP A C 1
ATOM 964 O O . ASP A 1 137 ? -5.921 -44.109 -1.459 1.00 77.19 137 ASP A O 1
ATOM 968 N N . VAL A 1 138 ? -8.022 -43.435 -1.075 1.00 77.62 138 VAL A N 1
ATOM 969 C CA . VAL A 1 138 ? -8.640 -44.523 -1.853 1.00 77.62 138 VAL A CA 1
ATOM 970 C C . VAL A 1 138 ? -8.259 -44.502 -3.337 1.00 77.62 138 VAL A C 1
ATOM 972 O O . VAL A 1 138 ? -8.320 -45.541 -3.986 1.00 77.62 138 VAL A O 1
ATOM 975 N N . ASP A 1 139 ? -7.789 -43.363 -3.862 1.00 74.31 139 ASP A N 1
ATOM 976 C CA . ASP A 1 139 ? -7.228 -43.258 -5.216 1.00 74.31 139 ASP A CA 1
ATOM 977 C C . ASP A 1 139 ? -5.772 -43.752 -5.353 1.00 74.31 139 ASP A C 1
ATOM 979 O O . ASP A 1 139 ? -5.276 -43.857 -6.473 1.00 74.31 139 ASP A O 1
ATOM 983 N N . LEU A 1 140 ? -5.101 -44.092 -4.244 1.00 71.50 140 LEU A N 1
ATOM 984 C CA . LEU A 1 140 ? -3.792 -44.763 -4.227 1.00 71.50 140 LEU A CA 1
ATOM 985 C C . LEU A 1 140 ? -3.893 -46.286 -4.026 1.00 71.50 140 LEU A C 1
ATOM 987 O O . LEU A 1 140 ? -2.867 -46.971 -4.016 1.00 71.50 140 LEU A O 1
ATOM 991 N N . LEU A 1 141 ? -5.098 -46.837 -3.855 1.00 68.81 141 LEU A N 1
ATOM 992 C CA . LEU A 1 141 ? -5.282 -48.272 -3.639 1.00 68.81 141 LEU A CA 1
ATOM 993 C C . LEU A 1 141 ? -5.082 -49.073 -4.940 1.00 68.81 141 LEU A C 1
ATOM 995 O O . LEU A 1 141 ? -5.650 -48.713 -5.974 1.00 68.81 141 LEU A O 1
ATOM 999 N N . PRO A 1 142 ? -4.344 -50.202 -4.909 1.00 66.75 142 PRO A N 1
ATOM 1000 C CA . PRO A 1 142 ? -4.293 -51.134 -6.034 1.00 66.75 142 PRO A CA 1
ATOM 1001 C C . PRO A 1 142 ? -5.700 -51.632 -6.417 1.00 66.75 142 PRO A C 1
ATOM 1003 O O . PRO A 1 142 ? -6.515 -51.840 -5.513 1.00 66.75 142 PRO A O 1
ATOM 1006 N N . PRO A 1 143 ? -5.994 -51.918 -7.703 1.00 69.06 143 PRO A N 1
ATOM 1007 C CA . PRO A 1 143 ? -7.337 -52.322 -8.131 1.00 69.06 143 PRO A CA 1
ATOM 1008 C C . PRO A 1 143 ? -7.967 -53.476 -7.320 1.00 69.06 143 PRO A C 1
ATOM 1010 O O . PRO A 1 143 ? -9.109 -53.312 -6.893 1.00 69.06 143 PRO A O 1
ATOM 1013 N N . PRO A 1 144 ? -7.247 -54.564 -6.956 1.00 63.25 144 PRO A N 1
ATOM 1014 C CA . PRO A 1 144 ? -7.819 -55.625 -6.117 1.00 63.25 144 PRO A CA 1
ATOM 1015 C C . PRO A 1 144 ? -8.200 -55.164 -4.699 1.00 63.25 144 PRO A C 1
ATOM 1017 O O . PRO A 1 144 ? -9.129 -55.698 -4.096 1.00 63.25 144 PRO A O 1
ATOM 1020 N N . ALA A 1 145 ? -7.502 -54.162 -4.152 1.00 65.88 145 ALA A N 1
ATOM 1021 C CA . ALA A 1 145 ? -7.840 -53.570 -2.859 1.00 65.88 145 ALA A CA 1
ATOM 1022 C C . ALA A 1 145 ? -9.053 -52.632 -2.969 1.00 65.88 145 ALA A C 1
ATOM 1024 O O . ALA A 1 145 ? -9.889 -52.621 -2.067 1.00 65.88 145 ALA A O 1
ATOM 1025 N N . ALA A 1 146 ? -9.189 -51.898 -4.079 1.00 69.69 146 ALA A N 1
ATOM 1026 C CA . ALA A 1 146 ? -10.352 -51.055 -4.357 1.00 69.69 146 ALA A CA 1
ATOM 1027 C C . ALA 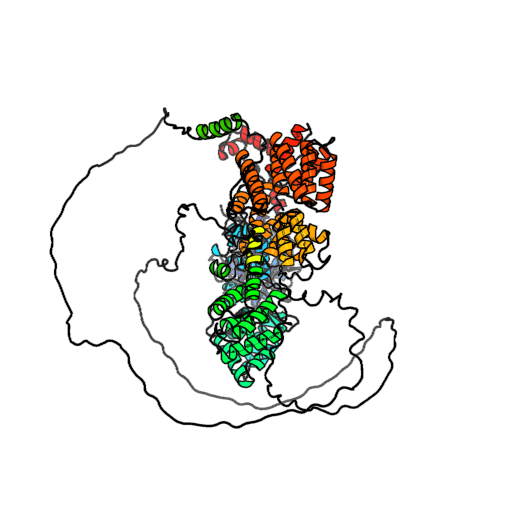A 1 146 ? -11.634 -51.884 -4.589 1.00 69.69 146 ALA A C 1
ATOM 1029 O O . ALA A 1 146 ? -12.680 -51.574 -4.017 1.00 69.69 146 ALA A O 1
ATOM 1030 N N . GLU A 1 147 ? -11.555 -52.984 -5.345 1.00 68.69 147 GLU A N 1
ATOM 1031 C CA . GLU A 1 147 ? -12.665 -53.932 -5.529 1.00 68.69 147 GLU A CA 1
ATOM 1032 C C . GLU A 1 147 ? -13.118 -54.545 -4.198 1.00 68.69 147 GLU A C 1
ATOM 1034 O O . GLU A 1 147 ? -14.309 -54.552 -3.870 1.00 68.69 147 GLU A O 1
ATOM 1039 N N . ALA A 1 148 ? -12.168 -55.025 -3.392 1.00 66.62 148 ALA A N 1
ATOM 1040 C CA . ALA A 1 148 ? -12.476 -55.685 -2.130 1.00 66.62 148 ALA A CA 1
ATOM 1041 C C . ALA A 1 148 ? -12.954 -54.698 -1.040 1.00 66.62 148 ALA A C 1
ATOM 1043 O O . ALA A 1 148 ? -13.798 -55.053 -0.213 1.00 66.62 148 ALA A O 1
ATOM 1044 N N . LEU A 1 149 ? -12.514 -53.434 -1.093 1.00 72.00 149 LEU A N 1
ATOM 1045 C CA . LEU A 1 149 ? -13.116 -52.313 -0.362 1.00 72.00 149 LEU A CA 1
ATOM 1046 C C . LEU A 1 149 ? -14.570 -52.074 -0.808 1.00 72.00 149 LEU A C 1
ATOM 1048 O O . LEU A 1 149 ? -15.453 -51.940 0.037 1.00 72.00 149 LEU A O 1
ATOM 1052 N N . GLY A 1 150 ? -14.854 -52.111 -2.113 1.00 71.31 150 GLY A N 1
ATOM 1053 C CA . GLY A 1 150 ? -16.215 -52.042 -2.655 1.00 71.31 150 GLY A CA 1
ATOM 1054 C C . GLY A 1 150 ? -17.139 -53.154 -2.134 1.00 71.31 150 GLY A C 1
ATOM 1055 O O . GLY A 1 150 ? -18.297 -52.892 -1.800 1.00 71.31 150 GLY A O 1
ATOM 1056 N N . LEU A 1 151 ? -16.631 -54.382 -1.985 1.00 69.31 151 LEU A N 1
ATOM 1057 C CA . LEU A 1 151 ? -17.361 -55.483 -1.339 1.00 69.31 151 LEU A CA 1
ATOM 1058 C C . LEU A 1 151 ? -17.605 -55.211 0.156 1.00 69.31 151 LEU A C 1
ATOM 1060 O O . LEU A 1 151 ? -18.728 -55.372 0.634 1.00 69.31 151 LEU A O 1
ATOM 1064 N N . LEU A 1 152 ? -16.588 -54.738 0.881 1.00 71.00 152 LEU A N 1
ATOM 1065 C CA . LEU A 1 152 ? -16.680 -54.386 2.302 1.00 71.00 152 LEU A CA 1
ATOM 1066 C C . LEU A 1 152 ? -17.726 -53.282 2.568 1.00 71.00 152 LEU A C 1
ATOM 1068 O O . LEU A 1 152 ? -18.517 -53.401 3.506 1.00 71.00 152 LEU A O 1
ATOM 1072 N N . LEU A 1 153 ? -17.818 -52.260 1.710 1.00 73.62 153 LEU A N 1
ATOM 1073 C CA . LEU A 1 153 ? -18.839 -51.204 1.807 1.00 73.62 153 LEU A CA 1
ATOM 1074 C C . LEU A 1 153 ? -20.271 -51.752 1.661 1.00 73.62 153 LEU A C 1
ATOM 1076 O O . LEU A 1 153 ? -21.183 -51.298 2.357 1.00 73.62 153 LEU A O 1
ATOM 1080 N N . ARG A 1 154 ? -20.482 -52.763 0.805 1.00 70.44 154 ARG A N 1
ATOM 1081 C CA . ARG A 1 154 ? -21.791 -53.431 0.648 1.00 70.44 154 ARG A CA 1
ATOM 1082 C C . ARG A 1 154 ? -22.203 -54.189 1.915 1.00 70.44 154 ARG A C 1
ATOM 1084 O O . ARG A 1 154 ? -23.395 -54.251 2.202 1.00 70.44 154 ARG A O 1
ATOM 1091 N N . VAL A 1 155 ? -21.244 -54.705 2.690 1.00 65.81 155 VAL A N 1
ATOM 1092 C CA . VAL A 1 155 ? -21.503 -55.381 3.976 1.00 65.81 155 VAL A CA 1
ATOM 1093 C C . VAL A 1 155 ? -21.789 -54.388 5.109 1.00 65.81 155 VAL A C 1
ATOM 1095 O O . VAL A 1 155 ? -22.583 -54.705 5.991 1.00 65.81 155 VAL A O 1
ATOM 1098 N N . PHE A 1 156 ? -21.209 -53.182 5.097 1.00 67.06 156 PHE A N 1
ATOM 1099 C CA . PHE A 1 156 ? -21.456 -52.192 6.157 1.00 67.06 156 PHE A CA 1
ATOM 1100 C C . PHE A 1 156 ? -22.791 -51.450 6.048 1.00 67.06 156 PHE A C 1
ATOM 1102 O O . PHE A 1 156 ? -23.379 -51.141 7.088 1.00 67.06 156 PHE A O 1
ATOM 1109 N N . ARG A 1 157 ? -23.313 -51.228 4.832 1.00 67.62 157 ARG A N 1
ATOM 1110 C CA . ARG A 1 157 ? -24.611 -50.555 4.608 1.00 67.62 157 ARG A CA 1
ATOM 1111 C C . ARG A 1 157 ? -25.763 -51.157 5.456 1.00 67.62 157 ARG A C 1
ATOM 1113 O O . ARG A 1 157 ? -26.414 -50.382 6.153 1.00 67.62 157 ARG A O 1
ATOM 1120 N N . PRO A 1 158 ? -25.986 -52.491 5.516 1.00 65.50 158 PRO A N 1
ATOM 1121 C CA . PRO A 1 158 ? -26.996 -53.100 6.398 1.00 65.50 158 PRO A CA 1
ATOM 1122 C C . PRO A 1 158 ? -26.786 -52.927 7.911 1.00 65.50 158 PRO A C 1
ATOM 1124 O O . PRO A 1 158 ? -27.746 -53.060 8.667 1.00 65.50 158 PRO A O 1
ATOM 1127 N N . TYR A 1 159 ? -25.559 -52.671 8.377 1.00 67.88 159 TYR A N 1
ATOM 1128 C CA . TYR A 1 159 ? -25.250 -52.556 9.811 1.00 67.88 159 TYR A CA 1
ATOM 1129 C C . TYR A 1 159 ? -25.244 -51.114 10.333 1.00 67.88 159 TYR A C 1
ATOM 1131 O O . TYR A 1 159 ? -25.044 -50.915 11.530 1.00 67.88 159 TYR A O 1
ATOM 1139 N N . GLY A 1 160 ? -25.473 -50.117 9.471 1.00 74.12 160 GLY A N 1
ATOM 1140 C CA . GLY A 1 160 ? -25.562 -48.717 9.888 1.00 74.12 160 GLY A CA 1
ATOM 1141 C C . GLY A 1 160 ? -24.257 -48.156 10.460 1.00 74.12 160 GLY A C 1
ATOM 1142 O O . GLY A 1 160 ? -24.298 -47.375 11.410 1.00 74.12 160 GLY A O 1
ATOM 1143 N N . VAL A 1 161 ? -23.119 -48.588 9.905 1.00 83.12 161 VAL A N 1
ATOM 1144 C CA . VAL A 1 161 ? -21.771 -48.083 10.213 1.00 83.12 161 VAL A CA 1
ATOM 1145 C C . VAL A 1 161 ? -21.412 -47.001 9.187 1.00 83.12 161 VAL A C 1
ATOM 1147 O O . VAL A 1 161 ? -21.415 -47.307 7.991 1.00 83.12 161 VAL A O 1
ATOM 1150 N N . PRO A 1 162 ? -21.112 -45.757 9.600 1.00 87.38 162 PRO A N 1
ATOM 1151 C CA . PRO A 1 162 ? -20.711 -44.702 8.680 1.00 87.38 162 PRO A CA 1
ATOM 1152 C C . PRO A 1 162 ? -19.280 -44.920 8.187 1.00 87.38 162 PRO A C 1
ATOM 1154 O O . PRO A 1 162 ? -18.414 -45.409 8.923 1.00 87.38 162 PRO A O 1
ATOM 1157 N N . VAL A 1 163 ? -19.028 -44.522 6.940 1.00 87.06 163 VAL A N 1
ATOM 1158 C CA . VAL A 1 163 ? -17.703 -44.620 6.321 1.00 87.06 163 VAL A CA 1
ATOM 1159 C C . VAL A 1 163 ? -17.324 -43.287 5.690 1.00 87.06 163 VAL A C 1
ATOM 1161 O O . VAL A 1 163 ? -18.015 -42.807 4.796 1.00 87.06 163 VAL A O 1
ATOM 1164 N N . VAL A 1 164 ? -16.207 -42.709 6.128 1.00 88.94 164 VAL A N 1
ATOM 1165 C CA . VAL A 1 164 ? -15.597 -41.520 5.522 1.00 88.94 164 VAL A CA 1
ATOM 1166 C C . VAL A 1 164 ? -14.395 -41.963 4.699 1.00 88.94 164 VAL A C 1
ATOM 1168 O O . VAL A 1 164 ? -13.411 -42.460 5.236 1.00 88.94 164 VAL A O 1
ATOM 1171 N N . MET A 1 165 ? -14.467 -41.796 3.387 1.00 87.81 165 MET A N 1
ATOM 1172 C CA . MET A 1 165 ? -13.406 -42.147 2.441 1.00 87.81 165 MET A CA 1
ATOM 1173 C C . MET A 1 165 ? -12.689 -40.871 2.000 1.00 87.81 165 MET A C 1
ATOM 1175 O O . MET A 1 165 ? -13.339 -39.839 1.861 1.00 87.81 165 MET A O 1
ATOM 1179 N N . THR A 1 166 ? -11.379 -40.903 1.753 1.00 87.50 166 THR A N 1
ATOM 1180 C CA . THR A 1 166 ? -10.632 -39.713 1.309 1.00 87.50 166 THR A CA 1
ATOM 1181 C C . THR A 1 166 ? -9.916 -39.967 -0.016 1.00 87.50 166 THR A C 1
ATOM 1183 O O . THR A 1 166 ? -9.262 -40.992 -0.186 1.00 87.50 166 THR A O 1
ATOM 1186 N N . ALA A 1 167 ? -10.067 -39.049 -0.974 1.00 82.69 167 ALA A N 1
ATOM 1187 C CA . ALA A 1 167 ? -9.480 -39.141 -2.311 1.00 82.69 167 ALA A CA 1
ATOM 1188 C C . ALA A 1 167 ? -8.993 -37.770 -2.809 1.00 82.69 167 ALA A C 1
ATOM 1190 O O . ALA A 1 167 ? -9.346 -36.725 -2.255 1.00 82.69 167 ALA A O 1
ATOM 1191 N N . ARG A 1 168 ? -8.163 -37.747 -3.854 1.00 76.88 168 ARG A N 1
ATOM 1192 C CA . ARG A 1 168 ? -7.791 -36.511 -4.569 1.00 76.88 168 ARG A CA 1
ATOM 1193 C C . ARG A 1 168 ? -8.861 -36.072 -5.569 1.00 76.88 168 ARG A C 1
ATOM 1195 O O . ARG A 1 168 ? -9.107 -34.883 -5.721 1.00 76.88 168 ARG A O 1
ATOM 1202 N N . ARG A 1 169 ? -9.534 -37.027 -6.219 1.00 71.88 169 ARG A N 1
ATOM 1203 C CA . ARG A 1 169 ? -10.655 -36.806 -7.152 1.00 71.88 169 ARG A CA 1
ATOM 1204 C C . ARG A 1 169 ? -11.709 -37.895 -6.961 1.00 71.88 169 ARG A C 1
ATOM 1206 O O . ARG A 1 169 ? -11.376 -38.991 -6.515 1.00 71.88 169 ARG A O 1
ATOM 1213 N N . ALA A 1 170 ? -12.961 -37.612 -7.314 1.00 66.44 170 ALA A N 1
ATOM 1214 C CA . ALA A 1 170 ? -14.013 -38.624 -7.305 1.00 66.44 170 ALA A CA 1
ATOM 1215 C C . ALA A 1 170 ? -13.703 -39.712 -8.349 1.00 66.44 170 ALA A C 1
ATOM 1217 O O . ALA A 1 170 ? -13.502 -39.402 -9.524 1.00 66.44 170 ALA A O 1
ATOM 1218 N N . GLN A 1 171 ? -13.656 -40.979 -7.928 1.00 62.25 171 GLN A N 1
ATOM 1219 C CA . GLN A 1 171 ? -13.512 -42.120 -8.835 1.00 62.25 171 GLN A CA 1
ATOM 1220 C C . GLN A 1 171 ? -14.874 -42.797 -9.062 1.00 62.25 171 GLN A C 1
ATOM 1222 O O . GLN A 1 171 ? -15.571 -43.073 -8.084 1.00 62.25 171 GLN A O 1
ATOM 1227 N N . PRO A 1 172 ? -15.248 -43.140 -10.311 1.00 52.88 172 PRO A N 1
ATOM 1228 C CA . PRO A 1 172 ? -16.552 -43.739 -10.624 1.00 52.88 172 PRO A CA 1
ATOM 1229 C C . PRO A 1 172 ? -16.727 -45.175 -10.091 1.00 52.88 172 PRO A C 1
ATOM 1231 O O . PRO A 1 172 ? -17.830 -45.710 -10.110 1.00 52.88 172 PRO A O 1
ATOM 1234 N N . SER A 1 173 ? -15.651 -45.802 -9.611 1.00 55.75 173 SER A N 1
ATOM 1235 C CA . SER A 1 173 ? -15.637 -47.117 -8.957 1.00 55.75 173 SER A CA 1
ATOM 1236 C C . SER A 1 173 ? -16.121 -47.089 -7.498 1.00 55.75 173 SER A C 1
ATOM 1238 O O . SER A 1 173 ? -16.472 -48.136 -6.952 1.00 55.75 173 SER A O 1
ATOM 1240 N N . VAL A 1 174 ? -16.137 -45.920 -6.846 1.00 62.53 174 VAL A N 1
ATOM 1241 C CA . VAL A 1 174 ? -16.439 -45.785 -5.414 1.00 62.53 174 VAL A CA 1
ATOM 1242 C C . VAL A 1 174 ? -17.903 -45.392 -5.210 1.00 62.53 174 VAL A C 1
ATOM 1244 O O . VAL A 1 174 ? -18.290 -44.245 -5.415 1.00 62.53 174 VAL A O 1
ATOM 1247 N N . ALA A 1 175 ? -18.718 -46.345 -4.750 1.00 66.25 175 ALA A N 1
ATOM 1248 C CA . ALA A 1 175 ? -20.142 -46.150 -4.465 1.00 66.25 175 ALA A CA 1
ATOM 1249 C C . ALA A 1 175 ? -20.389 -45.382 -3.145 1.00 66.25 175 ALA A C 1
ATOM 1251 O O . ALA A 1 175 ? -20.881 -45.949 -2.160 1.00 66.25 175 ALA A O 1
ATOM 1252 N N . ALA A 1 176 ? -20.030 -44.098 -3.137 1.00 77.69 176 ALA A N 1
ATOM 1253 C CA . ALA A 1 176 ? -20.379 -43.143 -2.088 1.00 77.69 176 ALA A CA 1
ATOM 1254 C C . ALA A 1 176 ? -21.843 -42.678 -2.207 1.00 77.69 176 ALA A C 1
ATOM 1256 O O . ALA A 1 176 ? -22.399 -42.628 -3.302 1.00 77.69 176 ALA A O 1
ATOM 1257 N N . ASP A 1 177 ? -22.461 -42.334 -1.077 1.00 82.81 177 ASP A N 1
ATOM 1258 C CA . ASP A 1 177 ? -23.813 -41.759 -1.018 1.00 82.81 177 ASP A CA 1
ATOM 1259 C C . ASP A 1 177 ? -23.790 -40.232 -1.176 1.00 82.81 177 ASP A C 1
ATOM 1261 O O . ASP A 1 177 ? -24.714 -39.644 -1.733 1.00 82.81 177 ASP A O 1
ATOM 1265 N N . HIS A 1 178 ? -22.718 -39.596 -0.695 1.00 85.06 178 HIS A N 1
ATOM 1266 C CA . HIS A 1 178 ? -22.460 -38.164 -0.819 1.00 85.06 178 HIS A CA 1
ATOM 1267 C C . HIS A 1 178 ? -20.969 -37.910 -1.078 1.00 85.06 178 HIS A C 1
ATOM 1269 O O . HIS A 1 178 ? -20.111 -38.702 -0.675 1.00 85.06 178 HIS A O 1
ATOM 1275 N N . VAL A 1 179 ? -20.661 -36.777 -1.713 1.00 87.81 179 VAL A N 1
ATOM 1276 C CA . VAL A 1 179 ? -19.294 -36.284 -1.926 1.00 87.81 179 VAL A CA 1
ATOM 1277 C C . VAL A 1 179 ? -19.168 -34.907 -1.275 1.00 87.81 179 VAL A C 1
ATOM 1279 O O . VAL A 1 179 ? -20.027 -34.054 -1.485 1.00 87.81 179 VAL A O 1
ATOM 1282 N N . LEU A 1 180 ? -18.115 -34.703 -0.484 1.00 89.06 180 LEU A N 1
ATOM 1283 C CA . LEU A 1 180 ? -17.735 -33.419 0.106 1.00 89.06 180 LEU A CA 1
ATOM 1284 C C . LEU A 1 180 ? -16.442 -32.948 -0.561 1.00 89.06 180 LEU A C 1
ATOM 1286 O O . LEU A 1 180 ? -15.387 -33.555 -0.363 1.00 89.06 180 LEU A O 1
ATOM 1290 N N . GLU A 1 181 ? -16.518 -31.875 -1.344 1.00 88.62 181 GLU A N 1
ATOM 1291 C CA . GLU A 1 181 ? -15.345 -31.276 -1.978 1.00 88.62 181 GLU A CA 1
ATOM 1292 C C . GLU A 1 181 ? -14.778 -30.139 -1.121 1.00 88.62 181 GLU A C 1
ATOM 1294 O O . GLU A 1 181 ? -15.442 -29.129 -0.880 1.00 88.62 181 GLU A O 1
ATOM 1299 N N . LEU A 1 182 ? -13.530 -30.289 -0.669 1.00 89.38 182 LEU A N 1
ATOM 1300 C CA . LEU A 1 182 ? -12.856 -29.272 0.138 1.00 89.38 182 LEU A CA 1
ATOM 1301 C C . LEU A 1 182 ? -12.364 -28.126 -0.753 1.00 89.38 182 LEU A C 1
ATOM 1303 O O . LEU A 1 182 ? -11.218 -28.118 -1.211 1.00 89.38 182 LEU A O 1
ATOM 1307 N N . SER A 1 183 ? -13.241 -27.140 -0.949 1.00 87.00 183 SER A N 1
ATOM 1308 C CA . SER A 1 183 ? -12.958 -25.877 -1.647 1.00 87.00 183 SER A CA 1
ATOM 1309 C C . SER A 1 183 ? -11.671 -25.201 -1.135 1.00 87.00 183 SER A C 1
ATOM 1311 O O . SER A 1 183 ? -11.323 -25.386 0.037 1.00 87.00 183 SER A O 1
ATOM 1313 N N . PRO A 1 184 ? -10.958 -24.399 -1.952 1.00 89.06 184 PRO A N 1
ATOM 1314 C CA . PRO A 1 184 ? -9.838 -23.581 -1.479 1.00 89.06 184 PRO A CA 1
ATOM 1315 C C . PRO A 1 184 ? -10.243 -22.647 -0.328 1.00 89.06 184 PRO A C 1
ATOM 1317 O O . PRO A 1 184 ? -11.387 -22.199 -0.263 1.00 89.06 184 PRO A O 1
ATOM 1320 N N . LEU A 1 185 ? -9.296 -22.328 0.558 1.00 91.88 185 LEU A N 1
ATOM 1321 C CA . LEU A 1 185 ? -9.492 -21.343 1.625 1.00 91.88 185 LEU A CA 1
ATOM 1322 C C . LEU A 1 185 ? -9.840 -19.957 1.056 1.00 91.88 185 LEU A C 1
ATOM 1324 O O . LEU A 1 185 ? -9.283 -19.546 0.032 1.00 91.88 185 LEU A O 1
ATOM 1328 N N . ARG A 1 186 ? -10.716 -19.213 1.744 1.00 92.56 186 ARG A N 1
ATOM 1329 C CA . ARG A 1 186 ? -11.061 -17.828 1.384 1.00 92.56 186 ARG A CA 1
ATOM 1330 C C . ARG A 1 186 ? -9.880 -16.900 1.723 1.00 92.56 186 ARG A C 1
ATOM 1332 O O . ARG A 1 186 ? -9.093 -17.224 2.613 1.00 92.56 186 ARG A O 1
ATOM 1339 N N . PRO A 1 187 ? -9.764 -15.705 1.112 1.00 91.94 187 PRO A N 1
ATOM 1340 C CA . PRO A 1 187 ? -8.684 -14.763 1.430 1.00 91.94 187 PRO A CA 1
ATOM 1341 C C . PRO A 1 187 ? -8.577 -14.401 2.923 1.00 91.94 187 PRO A C 1
ATOM 1343 O O . PRO A 1 187 ? -7.470 -14.266 3.441 1.00 91.94 187 PRO A O 1
ATOM 1346 N N . ALA A 1 188 ? -9.707 -14.322 3.638 1.00 90.12 188 ALA A N 1
ATOM 1347 C CA . ALA A 1 188 ? -9.731 -14.111 5.088 1.00 90.12 188 ALA A CA 1
ATOM 1348 C C . ALA A 1 188 ? -9.083 -15.275 5.867 1.00 90.12 188 ALA A C 1
ATOM 1350 O O . ALA A 1 188 ? -8.249 -15.044 6.741 1.00 90.12 188 ALA A O 1
ATOM 1351 N N . ASP A 1 189 ? -9.385 -16.524 5.498 1.00 92.62 189 ASP A N 1
ATOM 1352 C CA . ASP A 1 189 ? -8.779 -17.721 6.098 1.00 92.62 189 ASP A CA 1
ATOM 1353 C C . ASP A 1 189 ? -7.270 -17.776 5.837 1.00 92.62 189 ASP A C 1
ATOM 1355 O O . ASP A 1 189 ? -6.490 -18.151 6.710 1.00 92.62 189 ASP A O 1
ATOM 1359 N N . VAL A 1 190 ? -6.844 -17.372 4.635 1.00 93.06 190 VAL A N 1
ATOM 1360 C CA . VAL A 1 190 ? -5.424 -17.271 4.271 1.00 93.06 190 VAL A CA 1
ATOM 1361 C C . VAL A 1 190 ? -4.727 -16.210 5.125 1.00 93.06 190 VAL A C 1
ATOM 1363 O O . VAL A 1 190 ? -3.647 -16.478 5.649 1.00 93.06 190 VAL A O 1
ATOM 1366 N N . ALA A 1 191 ? -5.350 -15.049 5.350 1.00 92.25 191 ALA A N 1
ATOM 1367 C CA . ALA A 1 191 ? -4.814 -14.017 6.238 1.00 92.25 191 ALA A CA 1
ATOM 1368 C C . ALA A 1 191 ? -4.706 -14.491 7.699 1.00 92.25 191 ALA A C 1
ATOM 1370 O O . ALA A 1 191 ? -3.670 -14.283 8.335 1.00 92.25 191 ALA A O 1
ATOM 1371 N N . VAL A 1 192 ? -5.714 -15.204 8.214 1.00 92.38 192 VAL A N 1
ATOM 1372 C CA . VAL A 1 192 ? -5.669 -15.818 9.554 1.00 92.38 192 VAL A CA 1
ATOM 1373 C C . VAL A 1 192 ? -4.585 -16.902 9.636 1.00 92.38 192 VAL A C 1
ATOM 1375 O O . VAL A 1 192 ? -3.846 -16.953 10.619 1.00 92.38 192 VAL A O 1
ATOM 1378 N N . LEU A 1 193 ? -4.421 -17.737 8.604 1.00 92.62 193 LEU A N 1
ATOM 1379 C CA . LEU A 1 193 ? -3.375 -18.764 8.539 1.00 92.62 193 LEU A CA 1
ATOM 1380 C C . LEU A 1 193 ? -1.963 -18.152 8.512 1.00 92.62 193 LEU A C 1
ATOM 1382 O O . LEU A 1 193 ? -1.084 -18.621 9.239 1.00 92.62 193 LEU A O 1
ATOM 1386 N N . VAL A 1 194 ? -1.759 -17.090 7.724 1.00 93.88 194 VAL A N 1
ATOM 1387 C CA . VAL A 1 194 ? -0.509 -16.312 7.672 1.00 93.88 194 VAL A CA 1
ATOM 1388 C C . VAL A 1 194 ? -0.215 -15.693 9.038 1.00 93.88 194 VAL A C 1
ATOM 1390 O O . VAL A 1 194 ? 0.852 -15.946 9.596 1.00 93.88 194 VAL A O 1
ATOM 1393 N N . GLY A 1 195 ? -1.174 -14.966 9.621 1.00 91.56 195 GLY A N 1
ATOM 1394 C CA . GLY A 1 195 ? -1.030 -14.348 10.940 1.00 91.56 195 GLY A CA 1
ATOM 1395 C C . GLY A 1 195 ? -0.680 -15.366 12.027 1.00 91.56 195 GLY A C 1
ATOM 1396 O O . GLY A 1 195 ? 0.314 -15.201 12.729 1.00 91.56 195 GLY A O 1
ATOM 1397 N N . LEU A 1 196 ? -1.420 -16.478 12.110 1.00 91.19 196 LEU A N 1
ATOM 1398 C CA . LEU A 1 196 ? -1.162 -17.545 13.081 1.00 91.19 196 LEU A CA 1
ATOM 1399 C C . LEU A 1 196 ? 0.202 -18.223 12.899 1.00 91.19 196 LEU A C 1
ATOM 1401 O O . LEU A 1 196 ? 0.787 -18.653 13.894 1.00 91.19 196 LEU A O 1
ATOM 1405 N N . HIS A 1 197 ? 0.706 -18.365 11.672 1.00 91.06 197 HIS A N 1
ATOM 1406 C CA . HIS A 1 197 ? 2.032 -18.940 11.438 1.00 91.06 197 HIS A CA 1
ATOM 1407 C C . HIS A 1 197 ? 3.138 -17.955 11.833 1.00 91.06 197 HIS A C 1
ATOM 1409 O O . HIS A 1 197 ? 4.031 -18.314 12.600 1.00 91.06 197 HIS A O 1
ATOM 1415 N N . VAL A 1 198 ? 3.050 -16.706 11.368 1.00 91.56 198 VAL A N 1
ATOM 1416 C CA . VAL A 1 198 ? 4.040 -15.651 11.637 1.00 91.56 198 VAL A CA 1
ATOM 1417 C C . VAL A 1 198 ? 4.133 -15.364 13.139 1.00 91.56 198 VAL A C 1
ATOM 1419 O O . VAL A 1 198 ? 5.232 -15.392 13.685 1.00 91.56 198 VAL A O 1
ATOM 1422 N N . THR A 1 199 ? 3.006 -15.257 13.856 1.00 91.38 199 THR A N 1
ATOM 1423 C CA . THR A 1 199 ? 3.013 -15.087 15.326 1.00 91.38 199 THR A CA 1
ATOM 1424 C C . THR A 1 199 ? 3.628 -16.269 16.068 1.00 91.38 199 THR A C 1
ATOM 1426 O O . THR A 1 199 ? 4.260 -16.074 17.103 1.00 91.38 199 THR A O 1
ATOM 1429 N N . ARG A 1 200 ? 3.496 -17.498 15.553 1.00 89.81 200 ARG A N 1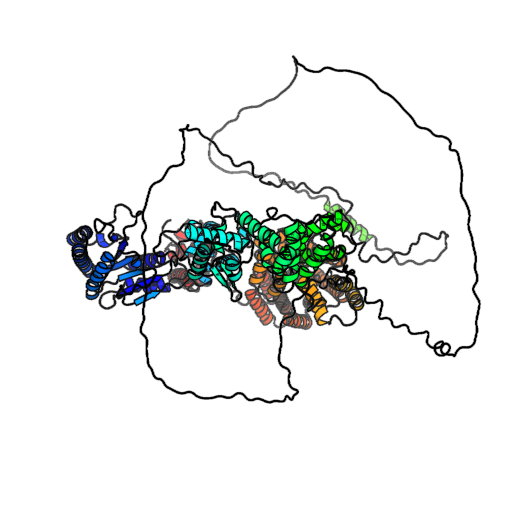
ATOM 1430 C CA . ARG A 1 200 ? 4.115 -18.685 16.169 1.00 89.81 200 ARG A CA 1
ATOM 1431 C C . ARG A 1 200 ? 5.611 -18.816 15.876 1.00 89.81 200 ARG A C 1
ATOM 1433 O O . ARG A 1 200 ? 6.297 -19.414 16.698 1.00 89.81 200 ARG A O 1
ATOM 1440 N N . ARG A 1 201 ? 6.101 -18.308 14.736 1.00 90.19 201 ARG A N 1
ATOM 1441 C CA . ARG A 1 201 ? 7.524 -18.371 14.343 1.00 90.19 201 ARG A CA 1
ATOM 1442 C C . ARG A 1 201 ? 8.335 -17.186 14.878 1.00 90.19 201 ARG A C 1
ATOM 1444 O O . ARG A 1 201 ? 9.423 -17.404 15.388 1.00 90.19 201 ARG A O 1
ATOM 1451 N N . PHE A 1 202 ? 7.786 -15.973 14.808 1.00 88.69 202 PHE A N 1
ATOM 1452 C CA . PHE A 1 202 ? 8.492 -14.714 15.095 1.00 88.69 202 PHE A CA 1
ATOM 1453 C C . PHE A 1 202 ? 7.945 -13.955 16.321 1.00 88.69 202 PHE A C 1
ATOM 1455 O O . PHE A 1 202 ? 8.373 -12.844 16.609 1.00 88.69 202 PHE A O 1
ATOM 1462 N N . GLY A 1 203 ? 6.952 -14.499 17.036 1.00 86.50 203 GLY A N 1
ATOM 1463 C CA . GLY A 1 203 ? 6.379 -13.882 18.245 1.00 86.50 203 GLY A CA 1
ATOM 1464 C C . GLY A 1 203 ? 5.494 -12.645 18.016 1.00 86.50 203 GLY A C 1
ATOM 1465 O O . GLY A 1 203 ? 4.881 -12.154 18.965 1.00 86.50 203 GLY A O 1
ATOM 1466 N N . ARG A 1 204 ? 5.384 -12.159 16.773 1.00 88.94 204 ARG A N 1
ATOM 1467 C CA . ARG A 1 204 ? 4.635 -10.954 16.378 1.00 88.94 204 ARG A CA 1
ATOM 1468 C C . ARG A 1 204 ? 3.547 -11.246 15.330 1.00 88.94 204 ARG A C 1
ATOM 1470 O O . ARG A 1 204 ? 3.713 -12.160 14.520 1.00 88.94 204 ARG A O 1
ATOM 1477 N N . PRO A 1 205 ? 2.418 -10.516 15.318 1.00 91.06 205 PRO A N 1
ATOM 1478 C CA . PRO A 1 205 ? 1.432 -10.590 14.236 1.00 91.06 205 PRO A CA 1
ATOM 1479 C C . PRO A 1 205 ? 2.029 -10.229 12.866 1.00 91.06 205 PRO A C 1
ATOM 1481 O O . PRO A 1 205 ? 2.988 -9.471 12.774 1.00 91.06 205 PRO A O 1
ATOM 1484 N N . ALA A 1 206 ? 1.456 -10.776 11.793 1.00 91.25 206 ALA A N 1
ATOM 1485 C CA . ALA A 1 206 ? 1.780 -10.375 10.423 1.00 91.25 206 ALA A CA 1
ATOM 1486 C C . ALA A 1 206 ? 1.074 -9.063 10.055 1.00 91.25 206 ALA A C 1
ATOM 1488 O O . ALA A 1 206 ? -0.090 -8.880 10.414 1.00 91.25 206 ALA A O 1
ATOM 1489 N N . ASP A 1 207 ? 1.724 -8.205 9.267 1.00 90.31 207 ASP A N 1
ATOM 1490 C CA . ASP A 1 207 ? 1.015 -7.132 8.566 1.00 90.31 207 ASP A CA 1
ATOM 1491 C C . ASP A 1 207 ? 0.063 -7.721 7.496 1.00 90.31 207 ASP A C 1
ATOM 1493 O O . ASP A 1 207 ? 0.450 -8.669 6.800 1.00 90.31 207 ASP A O 1
ATOM 1497 N N . PRO A 1 208 ? -1.162 -7.188 7.305 1.00 87.31 208 PRO A N 1
ATOM 1498 C CA . PRO A 1 208 ? -2.098 -7.701 6.301 1.00 87.31 208 PRO A CA 1
ATOM 1499 C C . PRO A 1 208 ? -1.527 -7.771 4.874 1.00 87.31 208 PRO A C 1
ATOM 1501 O O . PRO A 1 208 ? -1.825 -8.719 4.145 1.00 87.31 208 PRO A O 1
ATOM 1504 N N . ALA A 1 209 ? -0.649 -6.839 4.481 1.00 87.62 209 ALA A N 1
ATOM 1505 C CA . ALA A 1 209 ? -0.029 -6.827 3.158 1.00 87.62 209 ALA A CA 1
ATOM 1506 C C . ALA A 1 209 ? 0.914 -8.024 2.918 1.00 87.62 209 ALA A C 1
ATOM 1508 O O . ALA A 1 209 ? 1.173 -8.357 1.759 1.00 87.62 209 ALA A O 1
ATOM 1509 N N . LEU A 1 210 ? 1.388 -8.712 3.970 1.00 91.69 210 LEU A N 1
ATOM 1510 C CA . LEU A 1 210 ? 2.132 -9.972 3.844 1.00 91.69 210 LEU A CA 1
ATOM 1511 C C . LEU A 1 210 ? 1.221 -11.114 3.367 1.00 91.69 210 LEU A C 1
ATOM 1513 O O . LEU A 1 210 ? 1.609 -11.858 2.468 1.00 91.69 210 LEU A O 1
ATOM 1517 N N . ALA A 1 211 ? 0.005 -11.241 3.907 1.00 92.44 211 ALA A N 1
ATOM 1518 C CA . ALA A 1 211 ? -0.953 -12.257 3.453 1.00 92.44 211 ALA A CA 1
ATOM 1519 C C . ALA A 1 211 ? -1.373 -12.026 1.993 1.00 92.44 211 ALA A C 1
ATOM 1521 O O . ALA A 1 211 ? -1.467 -12.954 1.188 1.00 92.44 211 ALA A O 1
ATOM 1522 N N . ASP A 1 212 ? -1.533 -10.757 1.649 1.00 91.38 212 ASP A N 1
ATOM 1523 C CA . ASP A 1 212 ? -1.791 -10.236 0.315 1.00 91.38 212 ASP A CA 1
ATOM 1524 C C . ASP A 1 212 ? -0.633 -10.535 -0.664 1.00 91.38 212 ASP A C 1
ATOM 1526 O O . ASP A 1 212 ? -0.844 -10.978 -1.796 1.00 91.38 212 ASP A O 1
ATOM 1530 N N . ALA A 1 213 ? 0.617 -10.348 -0.223 1.00 92.00 213 ALA A N 1
ATOM 1531 C CA . ALA A 1 213 ? 1.822 -10.665 -0.989 1.00 92.00 213 ALA A CA 1
ATOM 1532 C C . ALA A 1 213 ? 1.987 -12.176 -1.214 1.00 92.00 213 ALA A C 1
ATOM 1534 O O . ALA A 1 213 ? 2.244 -12.591 -2.345 1.00 92.00 213 ALA A O 1
ATOM 1535 N N . VAL A 1 214 ? 1.773 -12.996 -0.178 1.00 94.94 214 VAL A N 1
ATOM 1536 C CA . VAL A 1 214 ? 1.766 -14.465 -0.276 1.00 94.94 214 VAL A CA 1
ATOM 1537 C C . VAL A 1 214 ? 0.669 -14.934 -1.233 1.00 94.94 214 VAL A C 1
ATOM 1539 O O . VAL A 1 214 ? 0.942 -15.745 -2.114 1.00 94.94 214 VAL A O 1
ATOM 1542 N N . SER A 1 215 ? -0.539 -14.371 -1.148 1.00 94.06 215 SER A N 1
ATOM 1543 C CA . SER A 1 215 ? -1.651 -14.700 -2.052 1.00 94.06 215 SER A CA 1
ATOM 1544 C C . SER A 1 215 ? -1.323 -14.370 -3.513 1.00 94.06 215 SER A C 1
ATOM 1546 O O . SER A 1 215 ? -1.500 -15.215 -4.391 1.00 94.06 215 SER A O 1
ATOM 1548 N N . ARG A 1 216 ? -0.760 -13.182 -3.788 1.00 93.19 216 ARG A N 1
ATOM 1549 C CA . ARG A 1 216 ? -0.298 -12.798 -5.137 1.00 93.19 216 ARG A CA 1
ATOM 1550 C C . ARG A 1 216 ? 0.833 -13.693 -5.651 1.00 93.19 216 ARG A C 1
ATOM 1552 O O . ARG A 1 216 ? 0.804 -14.095 -6.812 1.00 93.19 216 ARG A O 1
ATOM 1559 N N . ALA A 1 217 ? 1.802 -14.041 -4.804 1.00 93.19 217 ALA A N 1
ATOM 1560 C CA . ALA A 1 217 ? 2.898 -14.938 -5.169 1.00 93.19 217 ALA A CA 1
ATOM 1561 C C . ALA A 1 217 ? 2.430 -16.387 -5.405 1.00 93.19 217 ALA A C 1
ATOM 1563 O O . ALA A 1 217 ? 3.046 -17.117 -6.183 1.00 93.19 217 ALA A O 1
ATOM 1564 N N . LEU A 1 218 ? 1.327 -16.802 -4.776 1.00 92.12 218 LEU A N 1
ATOM 1565 C CA . LEU A 1 218 ? 0.743 -18.129 -4.942 1.00 92.12 218 LEU A CA 1
ATOM 1566 C C . LEU A 1 218 ? -0.244 -18.258 -6.106 1.00 92.12 218 LEU A C 1
ATOM 1568 O O . LEU A 1 218 ? -0.493 -19.384 -6.529 1.00 92.12 218 LEU A O 1
ATOM 1572 N N . GLY A 1 219 ? -0.792 -17.165 -6.644 1.00 90.25 219 GLY A N 1
ATOM 1573 C CA . GLY A 1 219 ? -1.661 -17.196 -7.828 1.00 90.25 219 GLY A CA 1
ATOM 1574 C C . GLY A 1 219 ? -2.798 -18.219 -7.698 1.00 90.25 219 GLY A C 1
ATOM 1575 O O . GLY A 1 219 ? -3.598 -18.148 -6.764 1.00 90.25 219 GLY A O 1
ATOM 1576 N N . ARG A 1 220 ? -2.837 -19.226 -8.589 1.00 87.44 220 ARG A N 1
ATOM 1577 C CA . ARG A 1 220 ? -3.858 -20.302 -8.556 1.00 87.44 220 ARG A CA 1
ATOM 1578 C C . ARG A 1 220 ? -3.870 -21.137 -7.260 1.00 87.44 220 ARG A C 1
ATOM 1580 O O . ARG A 1 220 ? -4.832 -21.855 -7.014 1.00 87.44 220 ARG A O 1
ATOM 1587 N N . LEU A 1 221 ? -2.812 -21.070 -6.446 1.00 89.00 221 LEU A N 1
ATOM 1588 C CA . LEU A 1 221 ? -2.659 -21.801 -5.182 1.00 89.00 221 LEU A CA 1
ATOM 1589 C C . LEU A 1 221 ? -2.866 -20.933 -3.926 1.00 89.00 221 LEU A C 1
ATOM 1591 O O . LEU A 1 221 ? -2.606 -21.420 -2.829 1.00 89.00 221 LEU A O 1
ATOM 1595 N N . ALA A 1 222 ? -3.340 -19.684 -4.039 1.00 90.19 222 ALA A N 1
ATOM 1596 C CA . ALA A 1 222 ? -3.505 -18.787 -2.885 1.00 90.19 222 ALA A CA 1
ATOM 1597 C C . ALA A 1 222 ? -4.339 -19.403 -1.739 1.00 90.19 222 ALA A C 1
ATOM 1599 O O . ALA A 1 222 ? -3.960 -19.298 -0.577 1.00 90.19 222 ALA A O 1
ATOM 1600 N N . GLY A 1 223 ? -5.422 -20.119 -2.067 1.00 90.00 223 GLY A N 1
ATOM 1601 C CA . GLY A 1 223 ? -6.266 -20.833 -1.099 1.00 90.00 223 GLY A CA 1
ATOM 1602 C C . GLY A 1 223 ? -5.799 -22.252 -0.727 1.00 90.00 223 GLY A C 1
ATOM 1603 O O . GLY A 1 223 ? -6.569 -22.994 -0.118 1.00 90.00 223 GLY A O 1
ATOM 1604 N N . ASN A 1 224 ? -4.589 -22.685 -1.107 1.00 90.69 224 ASN A N 1
ATOM 1605 C CA . ASN A 1 224 ? -4.050 -24.010 -0.768 1.00 90.69 224 ASN A CA 1
ATOM 1606 C C . ASN A 1 224 ? -3.208 -23.923 0.529 1.00 90.69 224 ASN A C 1
ATOM 1608 O O . ASN A 1 224 ? -2.122 -23.338 0.500 1.00 90.69 224 ASN A O 1
ATOM 1612 N N . PRO A 1 225 ? -3.641 -24.522 1.662 1.00 91.81 225 PRO A N 1
ATOM 1613 C CA . PRO A 1 225 ? -2.952 -24.387 2.948 1.00 91.81 225 PRO A CA 1
ATOM 1614 C C . PRO A 1 225 ? -1.496 -24.854 2.923 1.00 91.81 225 PRO A C 1
ATOM 1616 O O . PRO A 1 225 ? -0.647 -24.227 3.554 1.00 91.81 225 PRO A O 1
ATOM 1619 N N . ARG A 1 226 ? -1.182 -25.933 2.188 1.00 90.56 226 ARG A N 1
ATOM 1620 C CA . ARG A 1 226 ? 0.201 -26.413 2.053 1.00 90.56 226 ARG A CA 1
ATOM 1621 C C . ARG A 1 226 ? 1.056 -25.418 1.272 1.00 90.56 226 ARG A C 1
ATOM 1623 O O . ARG A 1 226 ? 2.180 -25.169 1.682 1.00 90.56 226 ARG A O 1
ATOM 1630 N N . ALA A 1 227 ? 0.527 -24.806 0.214 1.00 91.69 227 ALA A N 1
ATOM 1631 C CA . ALA A 1 227 ? 1.251 -23.790 -0.550 1.00 91.69 227 ALA A CA 1
ATOM 1632 C C . ALA A 1 227 ? 1.530 -22.522 0.286 1.00 91.69 227 ALA A C 1
ATOM 1634 O O . ALA A 1 227 ? 2.656 -22.029 0.290 1.00 91.69 227 ALA A O 1
ATOM 1635 N N . VAL A 1 228 ? 0.543 -22.050 1.062 1.00 93.88 228 VAL A N 1
ATOM 1636 C CA . VAL A 1 228 ? 0.699 -20.929 2.014 1.00 93.88 228 VAL A CA 1
ATOM 1637 C C . VAL A 1 228 ? 1.773 -21.237 3.056 1.00 93.88 228 VAL A C 1
ATOM 1639 O O . VAL A 1 228 ? 2.713 -20.462 3.225 1.00 93.88 228 VAL A O 1
ATOM 1642 N N . LEU A 1 229 ? 1.682 -22.394 3.717 1.00 92.75 229 LEU A N 1
ATOM 1643 C CA . LEU A 1 229 ? 2.662 -22.816 4.721 1.00 92.75 229 LEU A CA 1
ATOM 1644 C C . LEU A 1 229 ? 4.059 -23.055 4.125 1.00 92.75 229 LEU A C 1
ATOM 1646 O O . LEU A 1 229 ? 5.045 -22.802 4.809 1.00 92.75 229 LEU A O 1
ATOM 1650 N N . SER A 1 230 ? 4.148 -23.481 2.862 1.00 92.81 230 SER A N 1
ATOM 1651 C CA . SER A 1 230 ? 5.413 -23.652 2.141 1.00 92.81 230 SER A CA 1
ATOM 1652 C C . SER A 1 230 ? 6.136 -22.320 1.940 1.00 92.81 230 SER A C 1
ATOM 1654 O O . SER A 1 230 ? 7.303 -22.203 2.306 1.00 92.81 230 SER A O 1
ATOM 1656 N N . VAL A 1 231 ? 5.437 -21.284 1.449 1.00 94.44 231 VAL A N 1
ATOM 1657 C CA . VAL A 1 231 ? 6.033 -19.945 1.270 1.00 94.44 231 VAL A CA 1
ATOM 1658 C C . VAL A 1 231 ? 6.508 -19.378 2.605 1.00 94.44 231 VAL A C 1
ATOM 1660 O O . VAL A 1 231 ? 7.665 -18.974 2.717 1.00 94.44 231 VAL A O 1
ATOM 1663 N N . LEU A 1 232 ? 5.654 -19.417 3.634 1.00 93.62 232 LEU A N 1
ATOM 1664 C CA . LEU A 1 232 ? 5.985 -18.944 4.985 1.00 93.62 232 LEU A CA 1
ATOM 1665 C C . LEU A 1 232 ? 7.119 -19.754 5.638 1.00 93.62 232 LEU A C 1
ATOM 1667 O O . LEU A 1 232 ? 7.887 -19.217 6.431 1.00 93.62 232 LEU A O 1
ATOM 1671 N N . GLY A 1 233 ? 7.260 -21.032 5.275 1.00 91.62 233 GLY A N 1
ATOM 1672 C CA . GLY A 1 233 ? 8.370 -21.886 5.688 1.00 91.62 233 GLY A CA 1
ATOM 1673 C C . GLY A 1 233 ? 9.734 -21.391 5.197 1.00 91.62 233 GLY A C 1
ATOM 1674 O O . GLY A 1 233 ? 10.720 -21.586 5.907 1.00 91.62 233 GLY A O 1
ATOM 1675 N N . THR A 1 234 ? 9.779 -20.711 4.042 1.00 92.12 234 THR A N 1
ATOM 1676 C CA . THR A 1 234 ? 11.009 -20.168 3.427 1.00 92.12 234 THR A CA 1
ATOM 1677 C C . THR A 1 234 ? 11.382 -18.743 3.850 1.00 92.12 234 THR A C 1
ATOM 1679 O O . THR A 1 234 ? 12.366 -18.225 3.321 1.00 92.12 234 THR A O 1
ATOM 1682 N N . LEU A 1 235 ? 10.604 -18.120 4.746 1.00 91.88 235 LEU A N 1
ATOM 1683 C CA . LEU A 1 235 ? 10.881 -16.792 5.297 1.00 91.88 235 LEU A CA 1
ATOM 1684 C C . LEU A 1 235 ? 11.687 -16.896 6.591 1.00 91.88 235 LEU A C 1
ATOM 1686 O O . LEU A 1 235 ? 11.281 -17.608 7.513 1.00 91.88 235 LEU A O 1
ATOM 1690 N N . ASP A 1 236 ? 12.762 -16.121 6.680 1.00 89.50 236 ASP A N 1
ATOM 1691 C CA . ASP A 1 236 ? 13.587 -15.973 7.883 1.00 89.50 236 ASP A CA 1
ATOM 1692 C C . ASP A 1 236 ? 13.559 -14.530 8.417 1.00 89.50 236 ASP A C 1
ATOM 1694 O O . ASP A 1 236 ? 12.947 -13.643 7.824 1.00 89.50 236 ASP A O 1
ATOM 1698 N N . GLU A 1 237 ? 14.194 -14.275 9.566 1.00 81.62 237 GLU A N 1
ATOM 1699 C CA . GLU A 1 237 ? 14.130 -12.969 10.249 1.00 81.62 237 GLU A CA 1
ATOM 1700 C C . GLU A 1 237 ? 14.619 -11.804 9.371 1.00 81.62 237 GLU A C 1
ATOM 1702 O O . GLU A 1 237 ? 14.056 -10.719 9.436 1.00 81.62 237 GLU A O 1
ATOM 1707 N N . GLY A 1 238 ? 15.598 -12.038 8.489 1.00 84.38 238 GLY A N 1
ATOM 1708 C CA . GLY A 1 238 ? 16.094 -11.034 7.537 1.00 84.38 238 GLY A CA 1
ATOM 1709 C C . GLY A 1 238 ? 15.160 -10.725 6.356 1.00 84.38 238 GLY A C 1
ATOM 1710 O O . GLY A 1 238 ? 15.419 -9.778 5.618 1.00 84.38 238 GLY A O 1
ATOM 1711 N N . ASP A 1 239 ? 14.082 -11.493 6.162 1.00 88.12 239 ASP A N 1
ATOM 1712 C CA . ASP A 1 239 ? 13.069 -11.232 5.128 1.00 88.12 239 ASP A CA 1
ATOM 1713 C C . ASP A 1 239 ? 11.947 -10.298 5.607 1.00 88.12 239 ASP A C 1
ATOM 1715 O O . ASP A 1 239 ? 11.107 -9.870 4.803 1.00 88.12 239 ASP A O 1
ATOM 1719 N N . LEU A 1 240 ? 11.908 -10.013 6.911 1.00 90.75 240 LEU A N 1
ATOM 1720 C CA . LEU A 1 240 ? 10.824 -9.320 7.595 1.00 90.75 240 LEU A CA 1
ATOM 1721 C C . LEU A 1 240 ? 11.352 -8.130 8.412 1.00 90.75 240 LEU A C 1
ATOM 1723 O O . LEU A 1 240 ? 12.484 -8.127 8.880 1.00 90.75 240 LEU A O 1
ATOM 1727 N N . LEU A 1 241 ? 10.507 -7.121 8.613 1.00 89.88 241 LEU A N 1
ATOM 1728 C CA . LEU A 1 241 ? 10.804 -5.939 9.424 1.00 89.88 241 LEU A CA 1
ATOM 1729 C C . LEU A 1 241 ? 9.659 -5.695 10.414 1.00 89.88 241 LEU A C 1
ATOM 1731 O O . LEU A 1 241 ? 8.500 -5.653 10.002 1.00 89.88 241 LEU A O 1
ATOM 1735 N N . GLU A 1 242 ? 9.965 -5.532 11.703 1.00 89.50 242 GLU A N 1
ATOM 1736 C CA . GLU A 1 242 ? 8.962 -5.165 12.712 1.00 89.50 242 GLU A CA 1
ATOM 1737 C C . GLU A 1 242 ? 8.645 -3.661 12.618 1.00 89.50 242 GLU A C 1
ATOM 1739 O O . GLU A 1 242 ? 9.495 -2.821 12.906 1.00 89.50 242 GLU A O 1
ATOM 1744 N N . LEU A 1 243 ? 7.411 -3.323 12.233 1.00 87.69 243 LEU A N 1
ATOM 1745 C CA . LEU A 1 243 ? 6.858 -1.962 12.255 1.00 87.69 243 LEU A CA 1
ATOM 1746 C C . LEU A 1 243 ? 5.456 -2.020 12.866 1.00 87.69 243 LEU A C 1
ATOM 1748 O O . LEU A 1 243 ? 4.679 -2.901 12.517 1.00 87.69 243 LEU A O 1
ATOM 1752 N N . ASP A 1 244 ? 5.110 -1.105 13.772 1.00 86.50 244 ASP A N 1
ATOM 1753 C CA . ASP A 1 244 ? 3.842 -1.136 14.537 1.00 86.50 244 ASP A CA 1
ATOM 1754 C C . ASP A 1 244 ? 3.594 -2.459 15.302 1.00 86.50 244 ASP A C 1
ATOM 1756 O O . ASP A 1 244 ? 2.453 -2.878 15.504 1.00 86.50 244 ASP A O 1
ATOM 1760 N N . GLY A 1 245 ? 4.666 -3.169 15.678 1.00 84.88 245 GLY A N 1
ATOM 1761 C CA . GLY A 1 245 ? 4.595 -4.515 16.258 1.00 84.88 245 GLY A CA 1
ATOM 1762 C C . GLY A 1 245 ? 4.138 -5.606 15.276 1.00 84.88 245 GLY A C 1
ATOM 1763 O O . GLY A 1 245 ? 3.867 -6.730 15.703 1.00 84.88 245 GLY A O 1
ATOM 1764 N N . LEU A 1 246 ? 4.042 -5.286 13.980 1.00 90.12 246 LEU A N 1
ATOM 1765 C CA . LEU A 1 246 ? 3.667 -6.173 12.880 1.00 90.12 246 LEU A CA 1
ATOM 1766 C C . LEU A 1 246 ? 4.902 -6.556 12.055 1.00 90.12 246 LEU A C 1
ATOM 1768 O O . LEU A 1 246 ? 5.701 -5.700 11.676 1.00 90.12 246 LEU A O 1
ATOM 1772 N N . MET A 1 247 ? 5.020 -7.834 11.694 1.00 91.94 247 MET A N 1
ATOM 1773 C CA . MET A 1 247 ? 6.032 -8.294 10.743 1.00 91.94 247 MET A CA 1
ATOM 1774 C C . MET A 1 247 ? 5.610 -7.923 9.319 1.00 91.94 247 MET A C 1
ATOM 1776 O O . MET A 1 247 ? 4.681 -8.511 8.754 1.00 91.94 247 MET A O 1
ATOM 1780 N N . CYS A 1 248 ? 6.308 -6.952 8.741 1.00 91.00 248 CYS A N 1
ATOM 1781 C CA . CYS A 1 248 ? 6.150 -6.497 7.365 1.00 91.00 248 CYS A CA 1
ATOM 1782 C C . CYS A 1 248 ? 7.151 -7.210 6.444 1.00 91.00 248 CYS A C 1
ATOM 1784 O O . CYS A 1 248 ? 8.250 -7.546 6.875 1.00 91.00 248 CYS A O 1
ATOM 1786 N N . LEU A 1 249 ? 6.807 -7.428 5.171 1.00 90.56 249 LEU A N 1
ATOM 1787 C CA . LEU A 1 249 ? 7.703 -8.085 4.210 1.00 90.56 249 LEU A CA 1
ATOM 1788 C C . LEU A 1 249 ? 8.771 -7.108 3.693 1.00 90.56 249 LEU A C 1
ATOM 1790 O O . LEU A 1 249 ? 8.440 -6.230 2.903 1.00 90.56 249 LEU A O 1
ATOM 1794 N N . ALA A 1 250 ? 10.033 -7.277 4.095 1.00 86.50 250 ALA A N 1
ATOM 1795 C CA . ALA A 1 250 ? 11.138 -6.406 3.679 1.00 86.50 250 ALA A CA 1
ATOM 1796 C C . ALA A 1 250 ? 11.633 -6.705 2.248 1.00 86.50 250 ALA A C 1
ATOM 1798 O O . ALA A 1 250 ? 12.049 -5.805 1.520 1.00 86.50 250 ALA A O 1
ATOM 1799 N N . ARG A 1 251 ? 11.570 -7.973 1.817 1.00 83.50 251 ARG A N 1
ATOM 1800 C CA . ARG A 1 251 ? 11.945 -8.394 0.451 1.00 83.50 251 ARG A CA 1
ATOM 1801 C C . ARG A 1 251 ? 10.850 -8.078 -0.586 1.00 83.50 251 ARG A C 1
ATOM 1803 O O . ARG A 1 251 ? 9.664 -8.103 -0.252 1.00 83.50 251 ARG A O 1
ATOM 1810 N N . PRO A 1 252 ? 11.182 -7.881 -1.876 1.00 81.69 252 PRO A N 1
ATOM 1811 C CA . PRO A 1 252 ? 10.167 -7.726 -2.916 1.00 81.69 252 PRO A CA 1
ATOM 1812 C C . PRO A 1 252 ? 9.257 -8.962 -3.019 1.00 81.69 252 PRO A C 1
ATOM 1814 O O . PRO A 1 252 ? 9.722 -10.099 -3.088 1.00 81.69 252 PRO A O 1
ATOM 1817 N N . ALA A 1 253 ? 7.940 -8.751 -3.103 1.00 82.62 253 ALA A N 1
ATOM 1818 C CA . ALA A 1 253 ? 6.948 -9.837 -3.100 1.00 82.62 253 ALA A CA 1
ATOM 1819 C C . ALA A 1 253 ? 7.098 -10.848 -4.260 1.00 82.62 253 ALA A C 1
ATOM 1821 O O . ALA A 1 253 ? 6.677 -11.996 -4.135 1.00 82.62 253 ALA A O 1
ATOM 1822 N N . ARG A 1 254 ? 7.725 -10.445 -5.375 1.00 81.88 254 ARG A N 1
ATOM 1823 C CA . ARG A 1 254 ? 8.062 -11.326 -6.511 1.00 81.88 254 ARG A CA 1
ATOM 1824 C C . ARG A 1 254 ? 9.118 -12.391 -6.176 1.00 81.88 254 ARG A C 1
ATOM 1826 O O . ARG A 1 254 ? 9.218 -13.380 -6.894 1.00 81.88 254 ARG A O 1
ATOM 1833 N N . ASP A 1 255 ? 9.890 -12.175 -5.110 1.00 86.25 255 ASP A N 1
ATOM 1834 C CA . ASP A 1 255 ? 10.994 -13.038 -4.691 1.00 86.25 255 ASP A CA 1
ATOM 1835 C C . ASP A 1 255 ? 10.544 -14.049 -3.614 1.00 86.25 255 ASP A C 1
ATOM 1837 O O . ASP A 1 255 ? 11.356 -14.841 -3.134 1.00 86.25 255 ASP A O 1
ATOM 1841 N N . LEU A 1 256 ? 9.261 -14.037 -3.220 1.00 92.00 256 LEU A N 1
ATOM 1842 C CA . LEU A 1 256 ? 8.627 -15.103 -2.435 1.00 92.00 256 LEU A CA 1
ATOM 1843 C C . LEU A 1 256 ? 8.640 -16.416 -3.231 1.00 92.00 256 LEU A C 1
ATOM 1845 O O . LEU A 1 256 ? 8.364 -16.420 -4.429 1.00 92.00 256 LEU A O 1
ATOM 1849 N N . ARG A 1 257 ? 8.935 -17.540 -2.570 1.00 92.06 257 ARG A N 1
ATOM 1850 C CA . ARG A 1 257 ? 9.163 -18.849 -3.207 1.00 92.06 257 ARG A CA 1
ATOM 1851 C C . ARG A 1 257 ? 8.495 -19.984 -2.436 1.00 92.06 257 ARG A C 1
ATOM 1853 O O . ARG A 1 257 ? 8.325 -19.883 -1.229 1.00 92.06 257 ARG A O 1
ATOM 1860 N N . LEU A 1 258 ? 8.146 -21.068 -3.124 1.00 90.56 258 LEU A N 1
ATOM 1861 C CA . LEU A 1 258 ? 7.820 -22.345 -2.477 1.00 90.56 258 LEU A CA 1
ATOM 1862 C C . LEU A 1 258 ? 9.095 -23.012 -1.936 1.00 90.56 258 LEU A C 1
ATOM 1864 O O . LEU A 1 258 ? 10.191 -22.789 -2.461 1.00 90.56 258 LEU A O 1
ATOM 1868 N N . ALA A 1 259 ? 8.954 -23.883 -0.936 1.00 86.62 259 ALA A N 1
ATOM 1869 C CA . ALA A 1 259 ? 10.021 -24.803 -0.556 1.00 86.62 259 ALA A CA 1
ATOM 1870 C C . ALA A 1 259 ? 10.310 -25.788 -1.707 1.00 86.62 259 ALA A C 1
ATOM 1872 O O . ALA A 1 259 ? 9.400 -26.217 -2.421 1.00 86.62 259 ALA A O 1
ATOM 1873 N N . ALA A 1 260 ? 11.576 -26.176 -1.890 1.00 76.12 260 ALA A N 1
ATOM 1874 C CA . ALA A 1 260 ? 11.988 -27.037 -3.008 1.00 76.12 260 ALA A CA 1
ATOM 1875 C C . ALA A 1 260 ? 11.281 -28.411 -3.009 1.00 76.12 260 ALA A C 1
ATOM 1877 O O . ALA A 1 260 ? 11.000 -28.965 -4.070 1.00 76.12 260 ALA A O 1
ATOM 1878 N N . GLU A 1 261 ? 10.941 -28.923 -1.824 1.00 73.69 261 GLU A N 1
ATOM 1879 C CA . GLU A 1 261 ? 10.181 -30.162 -1.612 1.00 73.69 261 GLU A CA 1
ATOM 1880 C C . GLU A 1 261 ? 8.683 -30.065 -1.971 1.00 73.69 261 GLU A C 1
ATOM 1882 O O . GLU A 1 261 ? 8.046 -31.085 -2.230 1.00 73.69 261 GLU A O 1
ATOM 1887 N N . ASP A 1 262 ? 8.126 -28.852 -2.051 1.00 73.19 262 ASP A N 1
ATOM 1888 C CA . ASP A 1 262 ? 6.721 -28.587 -2.398 1.00 73.19 262 ASP A CA 1
ATOM 1889 C C . ASP A 1 262 ? 6.516 -28.124 -3.847 1.00 73.19 262 ASP A C 1
ATOM 1891 O O . ASP A 1 262 ? 5.391 -28.163 -4.349 1.00 73.19 262 ASP A O 1
ATOM 1895 N N . ALA A 1 263 ? 7.587 -27.721 -4.537 1.00 66.38 263 ALA A N 1
ATOM 1896 C CA . ALA A 1 263 ? 7.536 -27.143 -5.881 1.00 66.38 263 ALA A CA 1
ATOM 1897 C C . ALA A 1 263 ? 6.802 -28.024 -6.917 1.00 66.38 263 ALA A C 1
ATOM 1899 O O . ALA A 1 263 ? 6.115 -27.505 -7.793 1.00 66.38 263 ALA A O 1
ATOM 1900 N N . PHE A 1 264 ? 6.910 -29.352 -6.806 1.00 65.06 264 PHE A N 1
ATOM 1901 C CA . PHE A 1 264 ? 6.300 -30.304 -7.745 1.00 65.06 264 PHE A CA 1
ATOM 1902 C C . PHE A 1 264 ? 5.041 -31.026 -7.212 1.00 65.06 264 PHE A C 1
ATOM 1904 O O . PHE A 1 264 ? 4.105 -31.202 -7.994 1.00 65.06 264 PHE A O 1
ATOM 1911 N N . PRO A 1 265 ? 4.931 -31.417 -5.920 1.00 63.50 265 PRO A N 1
ATOM 1912 C CA . PRO A 1 265 ? 3.748 -32.132 -5.417 1.00 63.50 265 PRO A CA 1
ATOM 1913 C C . PRO A 1 265 ? 2.411 -31.366 -5.443 1.00 63.50 265 PRO A C 1
ATOM 1915 O O . PRO A 1 265 ? 1.362 -31.996 -5.317 1.00 63.50 265 PRO A O 1
ATOM 1918 N N . LEU A 1 266 ? 2.409 -30.036 -5.589 1.00 62.38 266 LEU A N 1
ATOM 1919 C CA . LEU A 1 266 ? 1.205 -29.185 -5.535 1.00 62.38 266 LEU A CA 1
ATOM 1920 C C . LEU A 1 266 ? 0.410 -29.143 -6.864 1.00 62.38 266 LEU A C 1
ATOM 1922 O O . LEU A 1 266 ? 0.101 -28.084 -7.406 1.00 62.38 266 LEU A O 1
ATOM 1926 N N . GLU A 1 267 ? 0.058 -30.327 -7.374 1.00 58.34 267 GLU A N 1
ATOM 1927 C CA . GLU A 1 267 ? -0.814 -30.562 -8.547 1.00 58.34 267 GLU A CA 1
ATOM 1928 C C . GLU A 1 267 ? -0.309 -30.020 -9.894 1.00 58.34 267 GLU A C 1
ATOM 1930 O O . GLU A 1 267 ? -1.083 -29.730 -10.808 1.00 58.34 267 GLU A O 1
ATOM 1935 N N . PHE A 1 268 ? 1.010 -29.949 -10.056 1.00 54.16 268 PHE A N 1
ATOM 1936 C CA . PHE A 1 268 ? 1.658 -29.638 -11.327 1.00 54.16 268 PHE A CA 1
ATOM 1937 C C . PHE A 1 268 ? 2.003 -30.908 -12.127 1.00 54.16 268 PHE A C 1
ATOM 1939 O O . PHE A 1 268 ? 3.165 -31.270 -12.286 1.00 54.16 268 PHE A O 1
ATOM 1946 N N . GLY A 1 269 ? 0.970 -31.578 -12.652 1.00 48.28 269 GLY A N 1
ATOM 1947 C CA . GLY A 1 269 ? 1.094 -32.294 -13.932 1.00 48.28 269 GLY A CA 1
ATOM 1948 C C . GLY A 1 269 ? 1.899 -33.600 -14.013 1.00 48.28 269 GLY A C 1
ATOM 1949 O O . GLY A 1 269 ? 2.371 -33.923 -15.096 1.00 48.28 269 GLY A O 1
ATOM 1950 N N . LEU A 1 270 ? 2.067 -34.386 -12.939 1.00 46.59 270 LEU A N 1
ATOM 1951 C CA . LEU A 1 270 ? 2.683 -35.732 -13.046 1.00 46.59 270 LEU A CA 1
ATOM 1952 C C . LEU A 1 270 ? 1.841 -36.890 -12.463 1.00 46.59 270 LEU A C 1
ATOM 1954 O O . LEU A 1 270 ? 2.266 -37.567 -11.523 1.00 46.59 270 LEU A O 1
ATOM 1958 N N . PRO A 1 271 ? 0.651 -37.180 -13.026 1.00 42.09 271 PRO A N 1
ATOM 1959 C CA . PRO A 1 271 ? -0.012 -38.464 -12.828 1.00 42.09 271 PRO A CA 1
ATOM 1960 C C . PRO A 1 271 ? 0.641 -39.566 -13.692 1.00 42.09 271 PRO A C 1
ATOM 1962 O O . PRO A 1 271 ? 0.532 -39.559 -14.912 1.00 42.09 271 PRO A O 1
ATOM 1965 N N . HIS A 1 272 ? 1.243 -40.563 -13.039 1.00 42.91 272 HIS A N 1
ATOM 1966 C CA . HIS A 1 272 ? 1.568 -41.890 -13.602 1.00 42.91 272 HIS A CA 1
ATOM 1967 C C . HIS A 1 272 ? 2.623 -42.015 -14.730 1.00 42.91 272 HIS A C 1
ATOM 1969 O O . HIS A 1 272 ? 2.659 -43.043 -15.399 1.00 42.91 272 HIS A O 1
ATOM 1975 N N . GLU A 1 273 ? 3.573 -41.085 -14.854 1.00 37.84 273 GLU A N 1
ATOM 1976 C CA . GLU A 1 273 ? 4.886 -41.366 -15.472 1.00 37.84 273 GLU A CA 1
ATOM 1977 C C . GLU A 1 273 ? 6.018 -40.970 -14.503 1.00 37.84 273 GLU A C 1
ATOM 1979 O O . GLU A 1 273 ? 5.840 -40.042 -13.705 1.00 37.84 273 GLU A O 1
ATOM 1984 N N . PRO A 1 274 ? 7.189 -41.645 -14.525 1.00 44.34 274 PRO A N 1
ATOM 1985 C CA . PRO A 1 274 ? 8.364 -41.161 -13.806 1.00 44.34 274 PRO A CA 1
ATOM 1986 C C . PRO A 1 274 ? 8.765 -39.774 -14.341 1.00 44.34 274 PRO A C 1
ATOM 1988 O O . PRO A 1 274 ? 8.538 -39.486 -15.520 1.00 44.34 274 PRO A O 1
ATOM 1991 N N . PRO A 1 275 ? 9.386 -38.903 -13.525 1.00 48.88 275 PRO A N 1
ATOM 1992 C CA . PRO A 1 275 ? 9.768 -37.568 -13.965 1.00 48.88 275 PRO A CA 1
ATOM 1993 C C . PRO A 1 275 ? 10.849 -37.648 -15.049 1.00 48.88 275 PRO A C 1
ATOM 1995 O O . PRO A 1 275 ? 12.043 -37.728 -14.759 1.00 48.88 275 PRO A O 1
ATOM 1998 N N . TYR A 1 276 ? 10.430 -37.593 -16.316 1.00 50.84 276 TYR A N 1
ATOM 1999 C CA . TYR A 1 276 ? 11.325 -37.368 -17.444 1.00 50.84 276 TYR A CA 1
ATOM 2000 C C . TYR A 1 276 ? 12.125 -36.095 -17.165 1.00 50.84 276 TYR A C 1
ATOM 2002 O O . TYR A 1 276 ? 11.562 -34.997 -17.155 1.00 50.84 276 TYR A O 1
ATOM 2010 N N . SER A 1 277 ? 13.436 -36.246 -16.952 1.00 60.28 277 SER A N 1
ATOM 2011 C CA . SER A 1 277 ? 14.346 -35.162 -16.546 1.00 60.28 277 SER A CA 1
ATOM 2012 C C . SER A 1 277 ? 14.172 -33.903 -17.398 1.00 60.28 277 SER A C 1
ATOM 2014 O O . SER A 1 277 ? 14.176 -32.787 -16.887 1.00 60.28 277 SER A O 1
ATOM 2016 N N . GLY A 1 278 ? 13.904 -34.096 -18.691 1.00 66.81 278 GLY A N 1
ATOM 2017 C CA . GLY A 1 278 ? 13.642 -33.047 -19.662 1.00 66.81 278 GLY A CA 1
ATOM 2018 C C . GLY A 1 278 ? 12.451 -32.114 -19.387 1.00 66.81 278 GLY A C 1
ATOM 2019 O O . GLY A 1 278 ? 12.504 -30.968 -19.833 1.00 66.81 278 GLY A O 1
ATOM 2020 N N . THR A 1 279 ? 11.393 -32.542 -18.689 1.00 73.50 279 THR A N 1
ATOM 2021 C CA . THR A 1 279 ? 10.233 -31.669 -18.396 1.00 73.50 279 THR A CA 1
ATOM 2022 C C . THR A 1 279 ? 10.526 -30.746 -17.216 1.00 73.50 279 THR A C 1
ATOM 2024 O O . THR A 1 279 ? 10.280 -29.545 -17.301 1.00 73.50 279 THR A O 1
ATOM 2027 N N . VAL A 1 280 ? 11.136 -31.279 -16.151 1.00 75.12 280 VAL A N 1
ATOM 2028 C CA . VAL A 1 280 ? 11.609 -30.479 -15.007 1.00 75.12 280 VAL A CA 1
ATOM 2029 C C . VAL A 1 280 ? 12.727 -29.528 -15.446 1.00 75.12 280 VAL A C 1
ATOM 2031 O O . VAL A 1 280 ? 12.685 -28.343 -15.129 1.00 75.12 280 VAL A O 1
ATOM 2034 N N . GLU A 1 281 ? 13.664 -30.005 -16.269 1.00 75.56 281 GLU A N 1
ATOM 2035 C CA . GLU A 1 281 ? 14.670 -29.173 -16.938 1.00 75.56 281 GLU A CA 1
ATOM 2036 C C . GLU A 1 281 ? 14.025 -28.029 -17.737 1.00 75.56 281 GLU A C 1
ATOM 2038 O O . GLU A 1 281 ? 14.440 -26.879 -17.601 1.00 75.56 281 GLU A O 1
ATOM 2043 N N . ALA A 1 282 ? 12.993 -28.311 -18.542 1.00 78.00 282 ALA A N 1
ATOM 2044 C CA . ALA A 1 282 ? 12.293 -27.280 -19.306 1.00 78.00 282 ALA A CA 1
ATOM 2045 C C . ALA A 1 282 ? 11.582 -26.263 -18.399 1.00 78.00 282 ALA A C 1
ATOM 2047 O O . ALA A 1 282 ? 11.608 -25.072 -18.706 1.00 78.00 282 ALA A O 1
ATOM 2048 N N . ALA A 1 283 ? 11.011 -26.690 -17.269 1.00 80.94 283 ALA A N 1
ATOM 2049 C CA . ALA A 1 283 ? 10.421 -25.785 -16.284 1.00 80.94 283 ALA A CA 1
ATOM 2050 C C . ALA A 1 283 ? 11.480 -24.871 -15.636 1.00 80.94 283 ALA A C 1
ATOM 2052 O O . ALA A 1 283 ? 11.274 -23.662 -15.577 1.00 80.94 283 ALA A O 1
ATOM 2053 N N . ILE A 1 284 ? 12.638 -25.409 -15.229 1.00 79.62 284 ILE A N 1
ATOM 2054 C CA . ILE A 1 284 ? 13.751 -24.630 -14.650 1.00 79.62 284 ILE A CA 1
ATOM 2055 C C . ILE A 1 284 ? 14.326 -23.642 -15.676 1.00 79.62 284 ILE A C 1
ATOM 2057 O O . ILE A 1 284 ? 14.497 -22.460 -15.372 1.00 79.62 284 ILE A O 1
ATOM 2061 N N . VAL A 1 285 ? 14.579 -24.091 -16.911 1.00 79.38 285 VAL A N 1
ATOM 2062 C CA . VAL A 1 285 ? 15.035 -23.220 -18.008 1.00 79.38 285 VAL A CA 1
ATOM 2063 C C . VAL A 1 285 ? 14.016 -22.110 -18.265 1.00 79.38 285 VAL A C 1
ATOM 2065 O O . VAL A 1 285 ? 14.395 -20.943 -18.310 1.00 79.38 285 VAL A O 1
ATOM 2068 N N . THR A 1 286 ? 12.724 -22.435 -18.359 1.00 83.00 286 THR A N 1
ATOM 2069 C CA . THR A 1 286 ? 11.669 -21.438 -18.605 1.00 83.00 286 THR A CA 1
ATOM 2070 C C . THR A 1 286 ? 11.530 -20.457 -17.438 1.00 83.00 286 THR A C 1
ATOM 2072 O O . THR A 1 286 ? 11.385 -19.262 -17.674 1.00 83.00 286 THR A O 1
ATOM 2075 N N . ALA A 1 287 ? 11.660 -20.912 -16.186 1.00 85.75 287 ALA A N 1
ATOM 2076 C CA . ALA A 1 287 ? 11.638 -20.053 -14.999 1.00 85.75 287 ALA A CA 1
ATOM 2077 C C . ALA A 1 287 ? 12.808 -19.058 -14.955 1.00 85.75 287 ALA A C 1
ATOM 2079 O O . ALA A 1 287 ? 12.618 -17.932 -14.494 1.00 85.75 287 ALA A O 1
ATOM 2080 N N . ARG A 1 288 ? 13.990 -19.453 -15.453 1.00 83.50 288 ARG A N 1
ATOM 2081 C CA . ARG A 1 288 ? 15.177 -18.589 -15.591 1.00 83.50 288 ARG A CA 1
ATOM 2082 C C . ARG A 1 288 ? 15.103 -17.653 -16.804 1.00 83.50 288 ARG A C 1
ATOM 2084 O O . ARG A 1 288 ? 15.561 -16.522 -16.713 1.00 83.50 288 ARG A O 1
ATOM 2091 N N . VAL A 1 289 ? 14.503 -18.072 -17.924 1.00 80.00 289 VAL A N 1
ATOM 2092 C CA . VAL A 1 289 ? 14.269 -17.171 -19.073 1.00 80.00 289 VAL A CA 1
ATOM 2093 C C . VAL A 1 289 ? 13.218 -16.113 -18.719 1.00 80.00 289 VAL A C 1
ATOM 2095 O O . VAL A 1 289 ? 13.485 -14.928 -18.891 1.00 80.00 289 VAL A O 1
ATOM 2098 N N . LEU A 1 290 ? 12.071 -16.516 -18.155 1.00 84.06 290 LEU A N 1
ATOM 2099 C CA . LEU A 1 290 ? 10.985 -15.610 -17.746 1.00 84.06 290 LEU A CA 1
ATOM 2100 C C . LEU A 1 290 ? 11.317 -14.732 -16.524 1.00 84.06 290 LEU A C 1
ATOM 2102 O O . LEU A 1 290 ? 10.509 -13.886 -16.154 1.00 84.06 290 LEU A O 1
ATOM 2106 N N . ASP A 1 291 ? 12.473 -14.916 -15.880 1.00 83.56 291 ASP A N 1
ATOM 2107 C CA . ASP A 1 291 ? 12.967 -13.992 -14.846 1.00 83.56 291 ASP A CA 1
ATOM 2108 C C . ASP A 1 291 ? 13.552 -12.703 -15.433 1.00 83.56 291 ASP A C 1
ATOM 2110 O O . ASP A 1 291 ? 13.543 -11.651 -14.798 1.00 83.56 291 ASP A O 1
ATOM 2114 N N . HIS A 1 292 ? 14.079 -12.786 -16.656 1.00 73.88 292 HIS A N 1
ATOM 2115 C CA . HIS A 1 292 ? 14.842 -11.699 -17.262 1.00 73.88 292 HIS A CA 1
ATOM 2116 C C . HIS A 1 292 ? 14.320 -11.280 -18.636 1.00 73.88 292 HIS A C 1
ATOM 2118 O O . HIS A 1 292 ? 14.691 -10.209 -19.104 1.00 73.88 292 HIS A O 1
ATOM 2124 N N . ALA A 1 293 ? 13.482 -12.095 -19.288 1.00 72.94 293 ALA A N 1
ATOM 2125 C CA . ALA A 1 293 ? 12.941 -11.792 -20.603 1.00 72.94 293 ALA A CA 1
ATOM 2126 C C . ALA A 1 293 ? 11.520 -12.293 -20.829 1.00 72.94 293 ALA A C 1
ATOM 2128 O O . ALA A 1 293 ? 11.167 -13.427 -20.510 1.00 72.94 293 ALA A O 1
ATOM 2129 N N . GLU A 1 294 ? 10.730 -11.454 -21.492 1.00 75.69 294 GLU A N 1
ATOM 2130 C CA . GLU A 1 294 ? 9.429 -11.852 -22.001 1.00 75.69 294 GLU A CA 1
ATOM 2131 C C . GLU A 1 294 ? 9.560 -12.911 -23.108 1.00 75.69 294 GLU A C 1
ATOM 2133 O O . GLU A 1 294 ? 10.429 -12.851 -23.984 1.00 75.69 294 GLU A O 1
ATOM 2138 N N . VAL A 1 295 ? 8.676 -13.906 -23.068 1.00 76.12 295 VAL A N 1
ATOM 2139 C CA . VAL A 1 295 ? 8.564 -14.953 -24.085 1.00 76.12 295 VAL A CA 1
ATOM 2140 C C . VAL A 1 295 ? 7.100 -15.032 -24.488 1.00 76.12 295 VAL A C 1
ATOM 2142 O O . VAL A 1 295 ? 6.245 -15.227 -23.625 1.00 76.12 295 VAL A O 1
ATOM 2145 N N . HIS A 1 296 ? 6.798 -14.904 -25.779 1.00 76.00 296 HIS A N 1
ATOM 2146 C CA . HIS A 1 296 ? 5.497 -15.329 -26.292 1.00 76.00 296 HIS A CA 1
ATOM 2147 C C . HIS A 1 296 ? 5.567 -16.758 -26.815 1.00 76.00 296 HIS A C 1
ATOM 2149 O O . HIS A 1 296 ? 6.632 -17.226 -27.224 1.00 76.00 296 HIS A O 1
ATOM 2155 N N . VAL A 1 297 ? 4.415 -17.425 -26.838 1.00 71.12 297 VAL A N 1
ATOM 2156 C CA . VAL A 1 297 ? 4.215 -18.748 -27.451 1.00 71.12 297 VAL A CA 1
ATOM 2157 C C . VAL A 1 297 ? 4.805 -18.784 -28.872 1.00 71.12 297 VAL A C 1
ATOM 2159 O O . VAL A 1 297 ? 5.652 -19.623 -29.169 1.00 71.12 297 VAL A O 1
ATOM 2162 N N . ASP A 1 298 ? 4.456 -17.800 -29.709 1.00 65.50 298 ASP A N 1
ATOM 2163 C CA . ASP A 1 298 ? 5.009 -17.610 -31.059 1.00 65.50 298 ASP A CA 1
ATOM 2164 C C . ASP A 1 298 ? 6.544 -17.549 -31.099 1.00 65.50 298 ASP A C 1
ATOM 2166 O O . ASP A 1 298 ? 7.171 -18.139 -31.980 1.00 65.50 298 ASP A O 1
ATOM 2170 N N . ASP A 1 299 ? 7.163 -16.828 -30.159 1.00 63.62 299 ASP A N 1
ATOM 2171 C CA . ASP A 1 299 ? 8.616 -16.659 -30.138 1.00 63.62 299 ASP A CA 1
ATOM 2172 C C . ASP A 1 299 ? 9.297 -17.985 -29.797 1.00 63.62 299 ASP A C 1
ATOM 2174 O O . ASP A 1 299 ? 10.269 -18.363 -30.447 1.00 63.62 299 ASP A O 1
ATOM 2178 N N . ALA A 1 300 ? 8.785 -18.718 -28.802 1.00 61.66 300 ALA A N 1
ATOM 2179 C CA . ALA A 1 300 ? 9.349 -20.004 -28.395 1.00 61.66 300 ALA A CA 1
ATOM 2180 C C . ALA A 1 300 ? 9.434 -20.996 -29.572 1.00 61.66 300 ALA A C 1
ATOM 2182 O O . ALA A 1 300 ? 10.435 -21.703 -29.708 1.00 61.66 300 ALA A O 1
ATOM 2183 N N . PHE A 1 301 ? 8.435 -20.985 -30.459 1.00 58.50 301 PHE A N 1
ATOM 2184 C CA . PHE A 1 301 ? 8.413 -21.811 -31.666 1.00 58.50 301 PHE A CA 1
ATOM 2185 C C . PHE A 1 301 ? 9.321 -21.274 -32.787 1.00 58.50 301 PHE A C 1
ATOM 2187 O O . PHE A 1 301 ? 10.104 -22.032 -33.360 1.00 58.50 301 PHE A O 1
ATOM 2194 N N . ARG A 1 302 ? 9.297 -19.964 -33.078 1.00 55.34 302 ARG A N 1
ATOM 2195 C CA . ARG A 1 302 ? 10.052 -19.355 -34.201 1.00 55.34 302 ARG A CA 1
ATOM 2196 C C . ARG A 1 302 ? 11.580 -19.434 -34.072 1.00 55.34 302 ARG A C 1
ATOM 2198 O O . ARG A 1 302 ? 12.279 -19.242 -35.065 1.00 55.34 302 ARG A O 1
ATOM 2205 N N . MET A 1 303 ? 12.110 -19.696 -32.877 1.00 51.16 303 MET A N 1
ATOM 2206 C CA . MET A 1 303 ? 13.547 -19.610 -32.580 1.00 51.16 303 MET A CA 1
ATOM 2207 C C . MET A 1 303 ? 14.339 -20.927 -32.703 1.00 51.16 303 MET A C 1
ATOM 2209 O O . MET A 1 303 ? 15.550 -20.909 -32.484 1.00 51.16 303 MET A O 1
ATOM 2213 N N . THR A 1 304 ? 13.721 -22.070 -33.033 1.00 49.25 304 THR A N 1
ATOM 2214 C CA . THR A 1 304 ? 14.418 -23.378 -33.003 1.00 49.25 304 THR A CA 1
ATOM 2215 C C . THR A 1 304 ? 14.700 -23.987 -34.390 1.00 49.25 304 THR A C 1
ATOM 2217 O O . THR A 1 304 ? 13.801 -24.527 -35.033 1.00 49.25 304 THR A O 1
ATOM 2220 N N . PRO A 1 305 ? 15.961 -23.974 -34.873 1.00 45.38 305 PRO A N 1
ATOM 2221 C CA . PRO A 1 305 ? 16.354 -24.735 -36.055 1.00 45.38 305 PRO A CA 1
ATOM 2222 C C . PRO A 1 305 ? 16.670 -26.205 -35.719 1.00 45.38 305 PRO A C 1
ATOM 2224 O O . PRO A 1 305 ? 17.435 -26.495 -34.802 1.00 45.38 305 PRO A O 1
ATOM 2227 N N . SER A 1 306 ? 16.178 -27.116 -36.566 1.00 48.06 306 SER A N 1
ATOM 2228 C CA . SER A 1 306 ? 16.463 -28.568 -36.620 1.00 48.06 306 SER A CA 1
ATOM 2229 C C . SER A 1 306 ? 16.052 -29.442 -35.413 1.00 48.06 306 SER A C 1
ATOM 2231 O O . SER A 1 306 ? 16.067 -29.012 -34.266 1.00 48.06 306 SER A O 1
ATOM 2233 N N . SER A 1 307 ? 15.652 -30.685 -35.736 1.00 45.28 307 SER A N 1
ATOM 2234 C CA . SER A 1 307 ? 15.424 -31.909 -34.920 1.00 45.28 307 SER A CA 1
ATOM 2235 C C . SER A 1 307 ? 14.951 -31.816 -33.453 1.00 45.28 307 SER A C 1
ATOM 2237 O O . SER A 1 307 ? 13.981 -32.488 -33.101 1.00 45.28 307 SER A O 1
ATOM 2239 N N . GLY A 1 308 ? 15.598 -31.032 -32.589 1.00 51.81 308 GLY A N 1
ATOM 2240 C CA . GLY A 1 308 ? 15.238 -30.857 -31.179 1.00 51.81 308 GLY A CA 1
ATOM 2241 C C . GLY A 1 308 ? 13.969 -30.030 -30.928 1.00 51.81 308 GLY A C 1
ATOM 2242 O O . GLY A 1 308 ? 13.338 -30.224 -29.889 1.00 51.81 308 GLY A O 1
ATOM 2243 N N . ALA A 1 309 ? 13.560 -29.169 -31.872 1.00 55.44 309 ALA A N 1
ATOM 2244 C CA . ALA A 1 309 ? 12.390 -28.280 -31.761 1.00 55.44 309 ALA A CA 1
ATOM 2245 C C . ALA A 1 309 ? 11.139 -28.996 -31.211 1.00 55.44 309 ALA A C 1
ATOM 2247 O O . ALA A 1 309 ? 10.674 -28.695 -30.112 1.00 55.44 309 ALA A O 1
ATOM 2248 N N . ARG A 1 310 ? 10.708 -30.072 -31.885 1.00 62.03 310 ARG A N 1
ATOM 2249 C CA . ARG A 1 310 ? 9.551 -30.911 -31.509 1.00 62.03 310 ARG A CA 1
ATOM 2250 C C . ARG A 1 310 ? 9.617 -31.541 -30.116 1.00 62.03 310 ARG A C 1
ATOM 2252 O O . ARG A 1 310 ? 8.594 -31.984 -29.598 1.00 62.03 310 ARG A O 1
ATOM 2259 N N . ALA A 1 311 ? 10.801 -31.645 -29.514 1.00 67.00 311 ALA A N 1
ATOM 2260 C CA . ALA A 1 311 ? 10.958 -32.129 -28.145 1.00 67.00 311 ALA A CA 1
ATOM 2261 C C . ALA A 1 311 ? 10.840 -31.004 -27.104 1.00 67.00 311 ALA A C 1
ATOM 2263 O O . ALA A 1 311 ? 10.472 -31.298 -25.970 1.00 67.00 311 ALA A O 1
ATOM 2264 N N . LEU A 1 312 ? 11.124 -29.750 -27.474 1.00 66.06 312 LEU A N 1
ATOM 2265 C CA . LEU A 1 312 ? 10.865 -28.567 -26.649 1.00 66.06 312 LEU A CA 1
ATOM 2266 C C . LEU A 1 312 ? 9.401 -28.120 -26.760 1.00 66.06 312 LEU A C 1
ATOM 2268 O O . LEU A 1 312 ? 8.793 -27.862 -25.727 1.00 66.06 312 LEU A O 1
ATOM 2272 N N . GLU A 1 313 ? 8.830 -28.127 -27.971 1.00 69.25 313 GLU A N 1
ATOM 2273 C CA . GLU A 1 313 ? 7.402 -27.883 -28.253 1.00 69.25 313 GLU A CA 1
ATOM 2274 C C . GLU A 1 313 ? 6.520 -28.708 -27.304 1.00 69.25 313 GLU A C 1
ATOM 2276 O O . GLU A 1 313 ? 5.930 -28.165 -26.374 1.00 69.25 313 GLU A O 1
ATOM 2281 N N . ARG A 1 314 ? 6.593 -30.044 -27.399 1.00 74.69 314 ARG A N 1
ATOM 2282 C CA . ARG A 1 314 ? 5.827 -30.970 -26.543 1.00 74.69 314 ARG A CA 1
ATOM 2283 C C . ARG A 1 314 ? 6.098 -30.843 -25.039 1.00 74.69 314 ARG A C 1
ATOM 2285 O O . ARG A 1 314 ? 5.329 -31.388 -24.251 1.00 74.69 314 ARG A O 1
ATOM 2292 N N . ARG A 1 315 ? 7.193 -30.200 -24.615 1.00 78.00 315 ARG A N 1
ATOM 2293 C CA . ARG A 1 315 ? 7.444 -29.897 -23.194 1.00 78.00 315 ARG A CA 1
ATOM 2294 C C . ARG A 1 315 ? 6.723 -28.615 -22.791 1.00 78.00 315 ARG A C 1
ATOM 2296 O O . ARG A 1 315 ? 6.046 -28.631 -21.774 1.00 78.00 315 ARG A O 1
ATOM 2303 N N . LEU A 1 316 ? 6.818 -27.548 -23.585 1.00 76.00 316 LEU A N 1
ATOM 2304 C CA . LEU A 1 316 ? 6.091 -26.296 -23.351 1.00 76.00 316 LEU A CA 1
ATOM 2305 C C . LEU A 1 316 ? 4.572 -26.509 -23.416 1.00 76.00 316 LEU A C 1
ATOM 2307 O O . LEU A 1 316 ? 3.870 -26.065 -22.512 1.00 76.00 316 LEU A O 1
ATOM 2311 N N . ASP A 1 317 ? 4.084 -27.274 -24.396 1.00 77.94 317 ASP A N 1
ATOM 2312 C CA . ASP A 1 317 ? 2.668 -27.641 -24.522 1.00 77.94 317 ASP A CA 1
ATOM 2313 C C . ASP A 1 317 ? 2.163 -28.380 -23.274 1.00 77.94 317 ASP A C 1
ATOM 2315 O O . ASP A 1 317 ? 1.079 -28.079 -22.775 1.00 77.94 317 ASP A O 1
ATOM 2319 N N . ARG A 1 318 ? 2.965 -29.307 -22.719 1.00 77.94 318 ARG A N 1
ATOM 2320 C CA . ARG A 1 318 ? 2.674 -29.967 -21.433 1.00 77.94 318 ARG A CA 1
ATOM 2321 C C . ARG A 1 318 ? 2.648 -28.953 -20.287 1.00 77.94 318 ARG A C 1
ATOM 2323 O O . ARG A 1 318 ? 1.629 -28.853 -19.621 1.00 77.94 318 ARG A O 1
ATOM 2330 N N . LEU A 1 319 ? 3.681 -28.116 -20.127 1.00 81.56 319 LEU A N 1
ATOM 2331 C CA . LEU A 1 319 ? 3.713 -27.085 -19.074 1.00 81.56 319 LEU A CA 1
ATOM 2332 C C . LEU A 1 319 ? 2.498 -26.132 -19.121 1.00 81.56 319 LEU A C 1
ATOM 2334 O O . LEU A 1 319 ? 2.052 -25.676 -18.069 1.00 81.56 319 LEU A O 1
ATOM 2338 N N . ILE A 1 320 ? 1.953 -25.837 -20.305 1.00 81.69 320 ILE A N 1
ATOM 2339 C CA . ILE A 1 320 ? 0.719 -25.049 -20.473 1.00 81.69 320 ILE A CA 1
ATOM 2340 C C . ILE A 1 320 ? -0.529 -25.896 -20.157 1.00 81.69 320 ILE A C 1
ATOM 2342 O O . ILE A 1 320 ? -1.407 -25.440 -19.429 1.00 81.69 320 ILE A O 1
ATOM 2346 N N . THR A 1 321 ? -0.599 -27.140 -20.642 1.00 78.81 321 THR A N 1
ATOM 2347 C CA . THR A 1 321 ? -1.730 -28.068 -20.416 1.00 78.81 321 THR A CA 1
ATOM 2348 C C . THR A 1 321 ? -1.899 -28.435 -18.935 1.00 78.81 321 THR A C 1
ATOM 2350 O O . THR A 1 321 ? -3.016 -28.483 -18.428 1.00 78.81 321 THR A O 1
ATOM 2353 N N . ASP A 1 322 ? -0.790 -28.619 -18.216 1.00 75.25 322 ASP A N 1
ATOM 2354 C CA . ASP A 1 322 ? -0.736 -28.847 -16.765 1.00 75.25 322 ASP A CA 1
ATOM 2355 C C . ASP A 1 322 ? -0.984 -27.551 -15.952 1.00 75.25 322 ASP A C 1
ATOM 2357 O O . ASP A 1 322 ? -1.097 -27.556 -14.716 1.00 75.25 322 ASP A O 1
ATOM 2361 N N . GLY A 1 323 ? -1.050 -26.405 -16.639 1.00 77.56 323 GLY A N 1
ATOM 2362 C CA . GLY A 1 323 ? -1.221 -25.074 -16.062 1.00 77.56 323 GLY A CA 1
ATOM 2363 C C . GLY A 1 323 ? -0.066 -24.636 -15.157 1.00 77.56 323 GLY A C 1
ATOM 2364 O O . GLY A 1 323 ? -0.288 -23.851 -14.234 1.00 77.56 323 GLY A O 1
ATOM 2365 N N . ILE A 1 324 ? 1.146 -25.158 -15.379 1.00 82.81 324 ILE A N 1
ATOM 2366 C CA . ILE A 1 324 ? 2.391 -24.636 -14.789 1.00 82.81 324 ILE A CA 1
ATOM 2367 C C . ILE A 1 324 ? 2.653 -23.243 -15.373 1.00 82.81 324 ILE A C 1
ATOM 2369 O O . ILE A 1 324 ? 2.912 -22.282 -14.643 1.00 82.81 324 ILE A O 1
ATOM 2373 N N . LEU A 1 325 ? 2.517 -23.142 -16.696 1.00 86.69 325 LEU A N 1
ATOM 2374 C CA . LEU A 1 325 ? 2.524 -21.900 -17.450 1.00 86.69 325 LEU A CA 1
ATOM 2375 C C . LEU A 1 325 ? 1.094 -21.477 -17.802 1.00 86.69 325 LEU A C 1
ATOM 2377 O O . LEU A 1 325 ? 0.245 -22.309 -18.108 1.00 86.69 325 LEU A O 1
ATOM 2381 N N . ALA A 1 326 ? 0.860 -20.170 -17.815 1.00 87.00 326 ALA A N 1
ATOM 2382 C CA . ALA A 1 326 ? -0.322 -19.537 -18.377 1.00 87.00 326 ALA A CA 1
ATOM 2383 C C . ALA A 1 326 ? 0.102 -18.612 -19.525 1.00 87.00 326 ALA A C 1
ATOM 2385 O O . ALA A 1 326 ? 1.068 -17.854 -19.385 1.00 87.00 326 ALA A O 1
ATOM 2386 N N . SER A 1 327 ? -0.629 -18.662 -20.641 1.00 86.50 327 SER A N 1
ATOM 2387 C CA . SER A 1 327 ? -0.552 -17.648 -21.697 1.00 86.50 327 SER A CA 1
ATOM 2388 C C . SER A 1 327 ? -1.612 -16.580 -21.454 1.00 86.50 327 SER A C 1
ATOM 2390 O O . SER A 1 327 ? -2.770 -16.917 -21.207 1.00 86.50 327 SER A O 1
ATOM 2392 N N . ASP A 1 328 ? -1.250 -15.304 -21.579 1.00 83.88 328 ASP A N 1
ATOM 2393 C CA . ASP A 1 328 ? -2.243 -14.232 -21.692 1.00 83.88 328 ASP A CA 1
ATOM 2394 C C . ASP A 1 328 ? -2.907 -14.223 -23.097 1.00 83.88 328 ASP A C 1
ATOM 2396 O O . ASP A 1 328 ? -2.443 -14.931 -24.004 1.00 83.88 328 ASP A O 1
ATOM 2400 N N . PRO A 1 329 ? -3.969 -13.419 -23.323 1.00 79.94 329 PRO A N 1
ATOM 2401 C CA . PRO A 1 329 ? -4.636 -13.308 -24.627 1.00 79.94 329 PRO A CA 1
ATOM 2402 C C . PRO A 1 329 ? -3.788 -12.698 -25.756 1.00 79.94 329 PRO A C 1
ATOM 2404 O O . PRO A 1 329 ? -4.245 -12.653 -26.896 1.00 79.94 329 PRO A O 1
ATOM 2407 N N . ARG A 1 330 ? -2.583 -12.193 -25.462 1.00 74.38 330 ARG A N 1
ATOM 2408 C CA . ARG A 1 330 ? -1.615 -11.686 -26.447 1.00 74.38 330 ARG A CA 1
ATOM 2409 C C . ARG A 1 330 ? -0.575 -12.745 -26.833 1.00 74.38 330 ARG A C 1
ATOM 2411 O O . ARG A 1 330 ? 0.164 -12.507 -27.781 1.00 74.38 330 ARG A O 1
ATOM 2418 N N . GLY A 1 331 ? -0.522 -13.875 -26.119 1.00 78.69 331 GLY A N 1
ATOM 2419 C CA . GLY A 1 331 ? 0.456 -14.952 -26.300 1.00 78.69 331 GLY A CA 1
ATOM 2420 C C . GLY A 1 331 ? 1.587 -14.975 -25.262 1.00 78.69 331 GLY A C 1
ATOM 2421 O O . GLY A 1 331 ? 2.508 -15.781 -25.399 1.00 78.69 331 GLY A O 1
ATOM 2422 N N . ARG A 1 332 ? 1.558 -14.103 -24.243 1.00 83.62 332 ARG A N 1
ATOM 2423 C CA . ARG A 1 332 ? 2.634 -13.914 -23.256 1.00 83.62 332 ARG A CA 1
ATOM 2424 C C . ARG A 1 332 ? 2.681 -15.059 -22.251 1.00 83.62 332 ARG A C 1
ATOM 2426 O O . ARG A 1 332 ? 1.731 -15.247 -21.493 1.00 83.62 332 ARG A O 1
ATOM 2433 N N . LEU A 1 333 ? 3.805 -15.768 -22.180 1.00 87.19 333 LEU A N 1
ATOM 2434 C CA . LEU A 1 333 ? 4.018 -16.817 -21.185 1.00 87.19 333 LEU A CA 1
ATOM 2435 C C . LEU A 1 333 ? 4.341 -16.232 -19.806 1.00 87.19 333 LEU A C 1
ATOM 2437 O O . LEU A 1 333 ? 5.158 -15.325 -19.654 1.00 87.19 333 LEU A O 1
ATOM 2441 N N . SER A 1 334 ? 3.716 -16.812 -18.788 1.00 89.94 334 SER A N 1
ATOM 2442 C CA . SER A 1 334 ? 3.918 -16.525 -17.368 1.00 89.94 334 SER A CA 1
ATOM 2443 C C . SER A 1 334 ? 3.774 -17.820 -16.564 1.00 89.94 334 SER A C 1
ATOM 2445 O O . SER A 1 334 ? 3.189 -18.781 -17.057 1.00 89.94 334 SER A O 1
ATOM 2447 N N . PHE A 1 335 ? 4.289 -17.882 -15.334 1.00 89.56 335 PHE A N 1
ATOM 2448 C CA . PHE A 1 335 ? 3.966 -18.990 -14.425 1.00 89.56 335 PHE A CA 1
ATOM 2449 C C . PHE A 1 335 ? 2.647 -18.701 -13.708 1.00 89.56 335 PHE A C 1
ATOM 2451 O O . PHE A 1 335 ? 2.484 -17.625 -13.136 1.00 89.56 335 PHE A O 1
ATOM 2458 N N . ALA A 1 336 ? 1.740 -19.682 -13.657 1.00 88.69 336 ALA A N 1
ATOM 2459 C CA . ALA A 1 336 ? 0.452 -19.550 -12.960 1.00 88.69 336 ALA A CA 1
ATOM 2460 C C . ALA A 1 336 ? 0.590 -19.424 -11.423 1.00 88.69 336 ALA A C 1
ATOM 2462 O O . ALA A 1 336 ? -0.382 -19.134 -10.720 1.00 88.69 336 ALA A O 1
ATOM 2463 N N . VAL A 1 337 ? 1.804 -19.662 -10.912 1.00 90.31 337 VAL A N 1
ATOM 2464 C CA . VAL A 1 337 ? 2.232 -19.488 -9.520 1.00 90.31 337 VAL A CA 1
ATOM 2465 C C . VAL A 1 337 ? 3.637 -18.866 -9.524 1.00 90.31 337 VAL A C 1
ATOM 2467 O O . VAL A 1 337 ? 4.619 -19.589 -9.715 1.00 90.31 337 VAL A O 1
ATOM 2470 N N . PRO A 1 338 ? 3.776 -17.542 -9.332 1.00 92.56 338 PRO A N 1
ATOM 2471 C CA . PRO A 1 338 ? 5.080 -16.871 -9.283 1.00 92.56 338 PRO A CA 1
ATOM 2472 C C . PRO A 1 338 ? 6.072 -17.491 -8.282 1.00 92.56 338 PRO A C 1
ATOM 2474 O O . PRO A 1 338 ? 7.249 -17.655 -8.605 1.00 92.56 338 PRO A O 1
ATOM 2477 N N . ALA A 1 339 ? 5.595 -17.941 -7.117 1.00 92.06 339 ALA A N 1
ATOM 2478 C CA . ALA A 1 339 ? 6.413 -18.598 -6.098 1.00 92.06 339 ALA A CA 1
ATOM 2479 C C . ALA A 1 339 ? 7.008 -19.947 -6.549 1.00 92.06 339 ALA A C 1
ATOM 2481 O O . ALA A 1 339 ? 8.046 -20.366 -6.030 1.00 92.06 339 ALA A O 1
ATOM 2482 N N . LEU A 1 340 ? 6.403 -20.614 -7.542 1.00 89.69 340 LEU A N 1
ATOM 2483 C CA . LEU A 1 340 ? 7.004 -21.780 -8.189 1.00 89.69 340 LEU A CA 1
ATOM 2484 C C . LEU A 1 340 ? 8.159 -21.355 -9.102 1.00 89.69 340 LEU A C 1
ATOM 2486 O O . LEU A 1 340 ? 9.224 -21.958 -9.040 1.00 89.69 340 LEU A O 1
ATOM 2490 N N . ALA A 1 341 ? 7.998 -20.297 -9.903 1.00 89.50 341 ALA A N 1
ATOM 2491 C CA . ALA A 1 341 ? 9.089 -19.780 -10.734 1.00 89.50 341 ALA A CA 1
ATOM 2492 C C . ALA A 1 341 ? 10.297 -19.365 -9.875 1.00 89.50 341 ALA A C 1
ATOM 2494 O O . ALA A 1 341 ? 11.429 -19.749 -10.172 1.00 89.50 341 ALA A O 1
ATOM 2495 N N . ALA A 1 342 ? 10.051 -18.658 -8.767 1.00 90.88 342 ALA A N 1
ATOM 2496 C CA . ALA A 1 342 ? 11.079 -18.280 -7.803 1.00 90.88 342 ALA A CA 1
ATOM 2497 C C . ALA A 1 342 ? 11.773 -19.500 -7.161 1.00 90.88 342 ALA A C 1
ATOM 2499 O O . ALA A 1 342 ? 12.994 -19.492 -7.001 1.00 90.88 342 ALA A O 1
ATOM 2500 N N . ALA A 1 343 ? 11.044 -20.580 -6.855 1.00 89.19 343 ALA A N 1
ATOM 2501 C CA . ALA A 1 343 ? 11.644 -21.832 -6.387 1.00 89.19 343 ALA A CA 1
ATOM 2502 C C . ALA A 1 343 ? 12.504 -22.506 -7.477 1.00 89.19 343 ALA A C 1
ATOM 2504 O O . ALA A 1 343 ? 13.667 -22.828 -7.237 1.00 89.19 343 ALA A O 1
ATOM 2505 N N . LEU A 1 344 ? 11.972 -22.653 -8.697 1.00 86.62 344 LEU A N 1
ATOM 2506 C CA . LEU A 1 344 ? 12.639 -23.311 -9.827 1.00 86.62 344 LEU A CA 1
ATOM 2507 C C . LEU A 1 344 ? 13.948 -22.623 -10.242 1.00 86.62 344 LEU A C 1
ATOM 2509 O O . LEU A 1 344 ? 14.910 -23.310 -10.577 1.00 86.62 344 LEU A O 1
ATOM 2513 N N . ARG A 1 345 ? 14.022 -21.285 -10.192 1.00 86.56 345 ARG A N 1
ATOM 2514 C CA . ARG A 1 345 ? 15.255 -20.528 -10.499 1.00 86.56 345 ARG A CA 1
ATOM 2515 C C . ARG A 1 345 ? 16.434 -20.945 -9.616 1.00 86.56 345 ARG A C 1
ATOM 2517 O O . ARG A 1 345 ? 17.550 -21.044 -10.123 1.00 86.56 345 ARG A O 1
ATOM 2524 N N . ASN A 1 346 ? 16.157 -21.221 -8.338 1.00 83.62 346 ASN A N 1
ATOM 2525 C CA . ASN A 1 346 ? 17.135 -21.590 -7.311 1.00 83.62 346 ASN A CA 1
ATOM 2526 C C . ASN A 1 346 ? 17.590 -23.065 -7.379 1.00 83.62 346 ASN A C 1
ATOM 2528 O O . ASN A 1 346 ? 18.525 -23.437 -6.675 1.00 83.62 346 ASN A O 1
ATOM 2532 N N . LEU A 1 347 ? 16.966 -23.912 -8.207 1.00 82.38 347 LEU A N 1
ATOM 2533 C CA . LEU A 1 347 ? 17.418 -25.294 -8.409 1.00 82.38 347 LEU A CA 1
ATOM 2534 C C . LEU A 1 347 ? 18.689 -25.344 -9.283 1.00 82.38 347 LEU A C 1
ATOM 2536 O O . LEU A 1 347 ? 18.850 -24.493 -10.164 1.00 82.38 347 LEU A O 1
ATOM 2540 N N . PRO A 1 348 ? 19.588 -26.330 -9.084 1.00 76.69 348 PRO A N 1
ATOM 2541 C CA . PRO A 1 348 ? 20.767 -26.518 -9.930 1.00 76.69 348 PRO A CA 1
ATOM 2542 C C . PRO A 1 348 ? 20.385 -26.880 -11.376 1.00 76.69 348 PRO A C 1
ATOM 2544 O O . PRO A 1 348 ? 19.337 -27.471 -11.631 1.00 76.69 348 PRO A O 1
ATOM 2547 N N . LEU A 1 349 ? 21.242 -26.505 -12.331 1.00 74.81 349 LEU A N 1
ATOM 2548 C CA . LEU A 1 349 ? 21.050 -26.762 -13.761 1.00 74.81 349 LEU A CA 1
ATOM 2549 C C . LEU A 1 349 ? 22.396 -26.705 -14.499 1.00 74.81 349 LEU A C 1
ATOM 2551 O O . LEU A 1 349 ? 23.001 -25.636 -14.580 1.00 74.81 349 LEU A O 1
ATOM 2555 N N . ASP A 1 350 ? 22.792 -27.805 -15.136 1.00 67.12 350 ASP A N 1
ATOM 2556 C CA . ASP A 1 350 ? 24.089 -27.959 -15.824 1.00 67.12 350 ASP A CA 1
ATOM 2557 C C . ASP A 1 350 ? 24.147 -27.300 -17.223 1.00 67.12 350 ASP A C 1
ATOM 2559 O O . ASP A 1 350 ? 24.932 -27.686 -18.090 1.00 67.12 350 ASP A O 1
ATOM 2563 N N . ARG A 1 351 ? 23.285 -26.309 -17.490 1.00 71.00 351 ARG A N 1
ATOM 2564 C CA . ARG A 1 351 ? 23.214 -25.580 -18.767 1.00 71.00 351 ARG A CA 1
ATOM 2565 C C . ARG A 1 351 ? 23.238 -24.072 -18.548 1.00 71.00 351 ARG A C 1
ATOM 2567 O O . ARG A 1 351 ? 22.336 -23.518 -17.920 1.00 71.00 351 ARG A O 1
ATOM 2574 N N . ASP A 1 352 ? 24.203 -23.393 -19.170 1.00 76.19 352 ASP A N 1
ATOM 2575 C CA . ASP A 1 352 ? 24.208 -21.930 -19.251 1.00 76.19 352 ASP A CA 1
ATOM 2576 C C . ASP A 1 352 ? 23.133 -21.444 -20.248 1.00 76.19 352 ASP A C 1
ATOM 2578 O O . ASP A 1 352 ? 23.325 -21.377 -21.466 1.00 76.19 352 ASP A O 1
ATOM 2582 N N . VAL A 1 353 ? 21.968 -21.102 -19.692 1.00 75.06 353 VAL A N 1
ATOM 2583 C CA . VAL A 1 353 ? 20.818 -20.516 -20.397 1.00 75.06 353 VAL A CA 1
ATOM 2584 C C . VAL A 1 353 ? 21.177 -19.180 -21.066 1.00 75.06 353 VAL A C 1
ATOM 2586 O O . VAL A 1 353 ? 20.651 -18.878 -22.140 1.00 75.06 353 VAL A O 1
ATOM 2589 N N . GLN A 1 354 ? 22.103 -18.407 -20.491 1.00 79.38 354 GLN A N 1
ATOM 2590 C CA . GLN A 1 354 ? 22.537 -17.124 -21.044 1.00 79.38 354 GLN A CA 1
ATOM 2591 C C . GLN A 1 354 ? 23.520 -17.315 -22.204 1.00 79.38 354 GLN A C 1
ATOM 2593 O O . GLN A 1 354 ? 23.384 -16.654 -23.226 1.00 79.38 354 GLN A O 1
ATOM 2598 N N . ALA A 1 355 ? 24.446 -18.276 -22.132 1.00 80.06 355 ALA A N 1
ATOM 2599 C CA . ALA A 1 355 ? 25.306 -18.628 -23.272 1.00 80.06 355 ALA A CA 1
ATOM 2600 C C . ALA A 1 355 ? 24.525 -19.261 -24.439 1.00 80.06 355 ALA A C 1
ATOM 2602 O O . ALA A 1 355 ? 24.927 -19.142 -25.597 1.00 80.06 355 ALA A O 1
ATOM 2603 N N . ASN A 1 356 ? 23.393 -19.916 -24.169 1.00 76.81 356 ASN A N 1
ATOM 2604 C CA . ASN A 1 356 ? 22.471 -20.360 -25.218 1.00 76.81 356 ASN A CA 1
ATOM 2605 C C . ASN A 1 356 ? 21.716 -19.176 -25.842 1.00 76.81 356 ASN A C 1
ATOM 2607 O O . ASN A 1 356 ? 21.662 -19.065 -27.067 1.00 76.81 356 ASN A O 1
ATOM 2611 N N . SER A 1 357 ? 21.193 -18.269 -25.012 1.00 78.44 357 SER A N 1
ATOM 2612 C CA . SER A 1 357 ? 20.482 -17.063 -25.461 1.00 78.44 357 SER A CA 1
ATOM 2613 C C . SER A 1 357 ? 21.382 -16.139 -26.286 1.00 78.44 357 SER A C 1
ATOM 2615 O O . SER A 1 357 ? 20.989 -15.708 -27.369 1.00 78.44 357 SER A O 1
ATOM 2617 N N . ALA A 1 358 ? 22.616 -15.912 -25.830 1.00 85.38 358 ALA A N 1
ATOM 2618 C CA . ALA A 1 358 ? 23.622 -15.129 -26.534 1.00 85.38 358 ALA A CA 1
ATOM 2619 C C . ALA A 1 358 ? 23.952 -15.720 -27.911 1.00 85.38 358 ALA A C 1
ATOM 2621 O O . ALA A 1 358 ? 23.842 -15.020 -28.914 1.00 85.38 358 ALA A O 1
ATOM 2622 N N . ARG A 1 359 ? 24.270 -17.023 -27.988 1.00 85.19 359 ARG A N 1
ATOM 2623 C CA . ARG A 1 359 ? 24.569 -17.701 -29.264 1.00 85.19 359 ARG A CA 1
ATOM 2624 C C . ARG A 1 359 ? 23.414 -17.618 -30.262 1.00 85.19 359 ARG A C 1
ATOM 2626 O O . ARG A 1 359 ? 23.662 -17.389 -31.443 1.00 85.19 359 ARG A O 1
ATOM 2633 N N . TYR A 1 360 ? 22.169 -17.759 -29.797 1.00 81.50 360 TYR A N 1
ATOM 2634 C CA . TYR A 1 360 ? 20.996 -17.586 -30.654 1.00 81.50 360 TYR A CA 1
ATOM 2635 C C . TYR A 1 360 ? 20.898 -16.158 -31.215 1.00 81.50 360 TYR A C 1
ATOM 2637 O O . TYR A 1 360 ? 20.748 -15.983 -32.425 1.00 81.50 360 TYR A O 1
ATOM 2645 N N . VAL A 1 361 ? 21.000 -15.136 -30.357 1.00 85.62 361 VAL A N 1
ATOM 2646 C CA . VAL A 1 361 ? 20.847 -13.740 -30.793 1.00 85.62 361 VAL A CA 1
ATOM 2647 C C . VAL A 1 361 ? 22.001 -13.299 -31.695 1.00 85.62 361 VAL A C 1
ATOM 2649 O O . VAL A 1 361 ? 21.736 -12.678 -32.720 1.00 85.62 361 VAL A O 1
ATOM 2652 N N . THR A 1 362 ? 23.246 -13.668 -31.378 1.00 89.12 362 THR A N 1
ATOM 2653 C CA . THR A 1 362 ? 24.417 -13.409 -32.231 1.00 89.12 362 THR A CA 1
ATOM 2654 C C . THR A 1 362 ? 24.222 -14.009 -33.624 1.00 89.12 362 THR A C 1
ATOM 2656 O O . THR A 1 362 ? 24.249 -13.270 -34.603 1.00 89.12 362 THR A O 1
ATOM 2659 N N . SER A 1 363 ? 23.889 -15.302 -33.726 1.00 86.44 363 SER A N 1
ATOM 2660 C CA . SER A 1 363 ? 23.694 -15.969 -35.024 1.00 86.44 363 SER A CA 1
ATOM 2661 C C . SER A 1 363 ? 22.523 -15.392 -35.837 1.00 86.44 363 SER A C 1
ATOM 2663 O O . SER A 1 363 ? 22.582 -15.318 -37.067 1.00 86.44 363 SER A O 1
ATOM 2665 N N . LEU A 1 364 ? 21.455 -14.929 -35.175 1.00 85.19 364 LEU A N 1
ATOM 2666 C CA . LEU A 1 364 ? 20.371 -14.212 -35.850 1.00 85.19 364 LEU A CA 1
ATOM 2667 C C . LEU A 1 364 ? 20.833 -12.836 -36.357 1.00 85.19 364 LEU A C 1
ATOM 2669 O O . LEU A 1 364 ? 20.571 -12.497 -37.512 1.00 85.19 364 LEU A O 1
ATOM 2673 N N . ALA A 1 365 ? 21.532 -12.071 -35.518 1.00 90.81 365 ALA A N 1
ATOM 2674 C CA . ALA A 1 365 ? 22.012 -10.728 -35.827 1.00 90.81 365 ALA A CA 1
ATOM 2675 C C . ALA A 1 365 ? 23.087 -10.709 -36.923 1.00 90.81 365 ALA A C 1
ATOM 2677 O O . ALA A 1 365 ? 23.086 -9.794 -37.742 1.00 90.81 365 ALA A O 1
ATOM 2678 N N . GLU A 1 366 ? 23.946 -11.725 -36.996 1.00 92.00 366 GLU A N 1
ATOM 2679 C CA . GLU A 1 366 ? 24.890 -11.935 -38.102 1.00 92.00 366 GLU A CA 1
ATOM 2680 C C . GLU A 1 366 ? 24.158 -12.206 -39.427 1.00 92.00 366 GLU A C 1
ATOM 2682 O O . GLU A 1 366 ? 24.564 -11.717 -40.479 1.00 92.00 366 GLU A O 1
ATOM 2687 N N . ARG A 1 367 ? 23.042 -12.947 -39.384 1.00 90.25 367 ARG A N 1
ATOM 2688 C CA . ARG A 1 367 ? 22.292 -13.371 -40.577 1.00 90.25 367 ARG A CA 1
ATOM 2689 C C . ARG A 1 367 ? 21.397 -12.286 -41.186 1.00 90.25 367 ARG A C 1
ATOM 2691 O O . ARG A 1 367 ? 21.193 -12.307 -42.397 1.00 90.25 367 ARG A O 1
ATOM 2698 N N . ILE A 1 368 ? 20.812 -11.393 -40.378 1.00 91.25 368 ILE A N 1
ATOM 2699 C CA . ILE A 1 368 ? 19.884 -10.344 -40.868 1.00 91.25 368 ILE A CA 1
ATOM 2700 C C . ILE A 1 368 ? 20.268 -8.908 -40.469 1.00 91.25 368 ILE A C 1
ATOM 2702 O O . ILE A 1 368 ? 19.579 -7.968 -40.856 1.00 91.25 368 ILE A O 1
ATOM 2706 N N . GLY A 1 369 ? 21.352 -8.722 -39.714 1.00 94.06 369 GLY A N 1
ATOM 2707 C CA . GLY A 1 369 ? 21.788 -7.438 -39.160 1.00 94.06 369 GLY A CA 1
ATOM 2708 C C . GLY A 1 369 ? 21.208 -7.159 -37.767 1.00 94.06 369 GLY A C 1
ATOM 2709 O O . GLY A 1 369 ? 20.011 -7.328 -37.522 1.00 94.06 369 GLY A O 1
ATOM 2710 N N . ALA A 1 370 ? 22.042 -6.673 -36.842 1.00 93.25 370 ALA A N 1
ATOM 2711 C CA . ALA A 1 370 ? 21.661 -6.407 -35.449 1.00 93.25 370 ALA A CA 1
ATOM 2712 C C . ALA A 1 370 ? 20.495 -5.404 -35.313 1.00 93.25 370 ALA A C 1
ATOM 2714 O O . ALA A 1 370 ? 19.491 -5.699 -34.665 1.00 93.25 370 ALA A O 1
ATOM 2715 N N . GLY A 1 371 ? 20.565 -4.255 -35.994 1.00 93.12 371 GLY A N 1
ATOM 2716 C CA . GLY A 1 371 ? 19.497 -3.244 -35.958 1.00 93.12 371 GLY A CA 1
ATOM 2717 C C . GLY A 1 371 ? 18.196 -3.667 -36.662 1.00 93.12 371 GLY A C 1
ATOM 2718 O O . GLY A 1 371 ? 17.121 -3.187 -36.311 1.00 93.12 371 GLY A O 1
ATOM 2719 N N . VAL A 1 372 ? 18.261 -4.589 -37.630 1.00 92.62 372 VAL A N 1
ATOM 2720 C CA . VAL A 1 372 ? 17.064 -5.200 -38.243 1.00 92.62 372 VAL A CA 1
ATOM 2721 C C . VAL A 1 372 ? 16.458 -6.233 -37.296 1.00 92.62 372 VAL A C 1
ATOM 2723 O O . VAL A 1 372 ? 15.239 -6.278 -37.140 1.00 92.62 372 VAL A O 1
ATOM 2726 N N . THR A 1 373 ? 17.305 -7.012 -36.616 1.00 90.62 373 THR A N 1
ATOM 2727 C CA . THR A 1 373 ? 16.901 -7.965 -35.574 1.00 90.62 373 THR A CA 1
ATOM 2728 C C . THR A 1 373 ? 16.160 -7.256 -34.444 1.00 90.62 373 THR A C 1
ATOM 2730 O O . THR A 1 373 ? 15.090 -7.719 -34.061 1.00 90.62 373 THR A O 1
ATOM 2733 N N . GLY A 1 374 ? 16.668 -6.107 -33.982 1.00 89.88 374 GLY A N 1
ATOM 2734 C CA . GLY A 1 374 ? 16.024 -5.291 -32.951 1.00 89.88 374 GLY A CA 1
ATOM 2735 C C . GLY A 1 374 ? 14.635 -4.784 -33.352 1.00 89.88 374 GLY A C 1
ATOM 2736 O O . GLY A 1 374 ? 13.699 -4.961 -32.587 1.00 89.88 374 GLY A O 1
ATOM 2737 N N . ARG A 1 375 ? 14.464 -4.243 -34.569 1.00 91.25 375 ARG A N 1
ATOM 2738 C CA . ARG A 1 375 ? 13.136 -3.812 -35.066 1.00 91.25 375 ARG A CA 1
ATOM 2739 C C . ARG A 1 375 ? 12.169 -4.974 -35.311 1.00 91.25 375 ARG A C 1
ATOM 2741 O O . ARG A 1 375 ? 10.989 -4.875 -35.015 1.00 91.25 375 ARG A O 1
ATOM 2748 N N . SER A 1 376 ? 12.659 -6.087 -35.858 1.00 86.12 376 SER A N 1
ATOM 2749 C CA . SER A 1 376 ? 11.799 -7.223 -36.240 1.00 86.12 376 SER A CA 1
ATOM 2750 C C . SER A 1 376 ? 11.413 -8.112 -35.053 1.00 86.12 376 SER A C 1
ATOM 2752 O O . SER A 1 376 ? 10.418 -8.828 -35.118 1.00 86.12 376 SER A O 1
ATOM 2754 N N . HIS A 1 377 ? 12.216 -8.103 -33.985 1.00 85.88 377 HIS A N 1
ATOM 2755 C CA . HIS A 1 377 ? 12.055 -8.955 -32.808 1.00 85.88 377 HIS A CA 1
ATOM 2756 C C . HIS A 1 377 ? 12.454 -8.194 -31.523 1.00 85.88 377 HIS A C 1
ATOM 2758 O O . HIS A 1 377 ? 13.378 -8.623 -30.821 1.00 85.88 377 HIS A O 1
ATOM 2764 N N . PRO A 1 378 ? 11.791 -7.075 -31.172 1.00 87.31 378 PRO A N 1
ATOM 2765 C CA . PRO A 1 378 ? 12.251 -6.191 -30.097 1.00 87.31 378 PRO A CA 1
ATOM 2766 C C . PRO A 1 378 ? 12.276 -6.867 -28.715 1.00 87.31 378 PRO A C 1
ATOM 2768 O O . PRO A 1 378 ? 13.121 -6.553 -27.877 1.00 87.31 378 PRO A O 1
ATOM 2771 N N . ARG A 1 379 ? 11.473 -7.924 -28.517 1.00 83.69 379 ARG A N 1
ATOM 2772 C CA . ARG A 1 379 ? 11.521 -8.803 -27.331 1.00 83.69 379 ARG A CA 1
ATOM 2773 C C . ARG A 1 379 ? 12.885 -9.459 -27.074 1.00 83.69 379 ARG A C 1
ATOM 2775 O O . ARG A 1 379 ? 13.155 -9.871 -25.949 1.00 83.69 379 ARG A O 1
ATOM 2782 N N . LEU A 1 380 ? 13.771 -9.542 -28.072 1.00 86.50 380 LEU A N 1
ATOM 2783 C CA . LEU A 1 380 ? 15.140 -10.029 -27.870 1.00 86.50 380 LEU A CA 1
ATOM 2784 C C . LEU A 1 380 ? 16.005 -9.081 -27.024 1.00 86.50 380 LEU A C 1
ATOM 2786 O O . LEU A 1 380 ? 16.984 -9.548 -26.443 1.00 86.50 380 LEU A O 1
ATOM 2790 N N . ALA A 1 381 ? 15.637 -7.801 -26.897 1.00 89.81 381 ALA A N 1
ATOM 2791 C CA . ALA A 1 381 ? 16.354 -6.829 -26.071 1.00 89.81 381 ALA A CA 1
ATOM 2792 C C . ALA A 1 381 ? 16.529 -7.298 -24.621 1.00 89.81 381 ALA A C 1
ATOM 2794 O O . ALA A 1 381 ? 17.637 -7.258 -24.089 1.00 89.81 381 ALA A O 1
ATOM 2795 N N . ASP A 1 382 ? 15.467 -7.836 -24.016 1.00 87.06 382 ASP A N 1
ATOM 2796 C CA . ASP A 1 382 ? 15.512 -8.371 -22.655 1.00 87.06 382 ASP A CA 1
ATOM 2797 C C . ASP A 1 382 ? 16.543 -9.518 -22.521 1.00 87.06 382 ASP A C 1
ATOM 2799 O O . ASP A 1 382 ? 17.301 -9.577 -21.553 1.00 87.06 382 ASP A O 1
ATOM 2803 N N . ARG A 1 383 ? 16.658 -10.405 -23.525 1.00 85.88 383 ARG A N 1
ATOM 2804 C CA . ARG A 1 383 ? 17.665 -11.490 -23.519 1.00 85.88 383 ARG A CA 1
ATOM 2805 C C . ARG A 1 383 ? 19.085 -10.980 -23.743 1.00 85.88 383 ARG A C 1
ATOM 2807 O O . ARG A 1 383 ? 20.023 -11.554 -23.194 1.00 85.88 383 ARG A O 1
ATOM 2814 N N . VAL A 1 384 ? 19.259 -9.911 -24.519 1.00 89.94 384 VAL A N 1
ATOM 2815 C CA . VAL A 1 384 ? 20.560 -9.249 -24.722 1.00 89.94 384 VAL A CA 1
ATOM 2816 C C . VAL A 1 384 ? 21.007 -8.503 -23.462 1.00 89.94 384 VAL A C 1
ATOM 2818 O O . VAL A 1 384 ? 22.198 -8.507 -23.143 1.00 89.94 384 VAL A O 1
ATOM 2821 N N . ALA A 1 385 ? 20.074 -7.927 -22.700 1.00 89.19 385 ALA A N 1
ATOM 2822 C CA . ALA A 1 385 ? 20.338 -7.419 -21.358 1.00 89.19 385 ALA A CA 1
ATOM 2823 C C . ALA A 1 385 ? 20.767 -8.565 -20.420 1.00 89.19 385 ALA A C 1
ATOM 2825 O O . ALA A 1 385 ? 21.879 -8.540 -19.895 1.00 89.19 385 ALA A O 1
ATOM 2826 N N . ALA A 1 386 ? 19.949 -9.618 -20.305 1.00 85.38 386 ALA A N 1
ATOM 2827 C CA . ALA A 1 386 ? 20.191 -10.769 -19.427 1.00 85.38 386 ALA A CA 1
ATOM 2828 C C . ALA A 1 386 ? 21.496 -11.537 -19.720 1.00 85.38 386 ALA A C 1
ATOM 2830 O O . ALA A 1 386 ? 22.125 -12.078 -18.810 1.00 85.38 386 ALA A O 1
ATOM 2831 N N . SER A 1 387 ? 21.921 -11.578 -20.986 1.00 87.44 387 SER A N 1
ATOM 2832 C CA . SER A 1 387 ? 23.147 -12.274 -21.400 1.00 87.44 387 SER A CA 1
ATOM 2833 C C . SER A 1 387 ? 24.435 -11.543 -20.994 1.00 87.44 387 SER A C 1
ATOM 2835 O O . SER A 1 387 ? 25.495 -12.175 -20.916 1.00 87.44 387 SER A O 1
ATOM 2837 N N . GLY A 1 388 ? 24.365 -10.227 -20.750 1.00 87.56 388 GLY A N 1
ATOM 2838 C CA . GLY A 1 388 ? 25.528 -9.374 -20.484 1.00 87.56 388 GLY A CA 1
ATOM 2839 C C . GLY A 1 388 ? 26.603 -9.474 -21.576 1.00 87.56 388 GLY A C 1
ATOM 2840 O O . GLY A 1 388 ? 26.297 -9.693 -22.751 1.00 87.56 388 GLY A O 1
ATOM 2841 N N . ALA A 1 389 ? 27.874 -9.390 -21.179 1.00 89.06 389 ALA A N 1
ATOM 2842 C CA . ALA A 1 389 ? 29.045 -9.441 -22.067 1.00 89.06 389 ALA A CA 1
ATOM 2843 C C . ALA A 1 389 ? 29.205 -10.742 -22.899 1.00 89.06 389 ALA A C 1
ATOM 2845 O O . ALA A 1 389 ? 30.147 -10.864 -23.675 1.00 89.06 389 ALA A O 1
ATOM 2846 N N . ARG A 1 390 ? 28.292 -11.723 -22.782 1.00 91.12 390 ARG A N 1
ATOM 2847 C CA . ARG A 1 390 ? 28.229 -12.890 -23.687 1.00 91.12 390 ARG A CA 1
ATOM 2848 C C . ARG A 1 390 ? 27.779 -12.525 -25.112 1.00 91.12 390 ARG A C 1
ATOM 2850 O O . ARG A 1 390 ? 28.003 -13.316 -26.024 1.00 91.12 390 ARG A O 1
ATOM 2857 N N . VAL A 1 391 ? 27.119 -11.379 -25.303 1.00 91.88 391 VAL A N 1
ATOM 2858 C CA . VAL A 1 391 ? 26.788 -10.822 -26.628 1.00 91.88 391 VAL A CA 1
ATOM 2859 C C . VAL A 1 391 ? 27.719 -9.632 -26.886 1.00 91.88 391 VAL A C 1
ATOM 2861 O O . VAL A 1 391 ? 27.671 -8.701 -26.081 1.00 91.88 391 VAL A O 1
ATOM 2864 N N . PRO A 1 392 ? 28.526 -9.628 -27.968 1.00 93.81 392 PRO A N 1
ATOM 2865 C CA . PRO A 1 392 ? 29.426 -8.518 -28.290 1.00 93.81 392 PRO A CA 1
ATOM 2866 C C . PR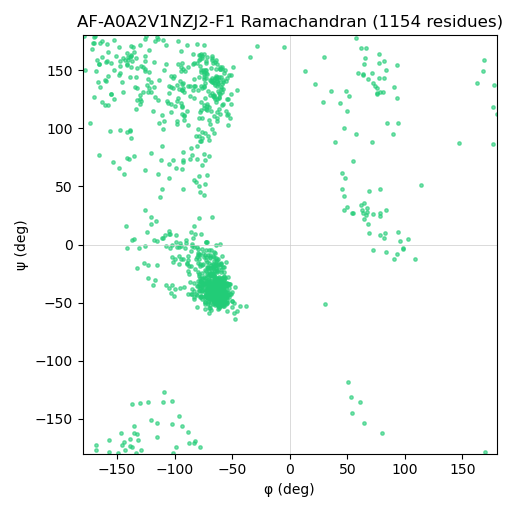O A 1 392 ? 28.678 -7.196 -28.463 1.00 93.81 392 PRO A C 1
ATOM 2868 O O . PRO A 1 392 ? 27.605 -7.168 -29.070 1.00 93.81 392 PRO A O 1
ATOM 2871 N N . ASP A 1 393 ? 29.250 -6.088 -27.996 1.00 94.19 393 ASP A N 1
ATOM 2872 C CA . ASP A 1 393 ? 28.533 -4.806 -27.944 1.00 94.19 393 ASP A CA 1
ATOM 2873 C C . ASP A 1 393 ? 28.248 -4.202 -29.328 1.00 94.19 393 ASP A C 1
ATOM 2875 O O . ASP A 1 393 ? 27.213 -3.562 -29.519 1.00 94.19 393 ASP A O 1
ATOM 2879 N N . SER A 1 394 ? 29.062 -4.548 -30.332 1.00 93.31 394 SER A N 1
ATOM 2880 C CA . SER A 1 394 ? 28.813 -4.284 -31.760 1.00 93.31 394 SER A CA 1
ATOM 2881 C C . SER A 1 394 ? 27.523 -4.921 -32.302 1.00 93.31 394 SER A C 1
ATOM 2883 O O . SER A 1 394 ? 26.977 -4.455 -33.302 1.00 93.31 394 SER A O 1
ATOM 2885 N N . ILE A 1 395 ? 27.009 -5.961 -31.640 1.00 95.12 395 ILE A N 1
ATOM 2886 C CA . ILE A 1 395 ? 25.697 -6.567 -31.902 1.00 95.12 395 ILE A CA 1
ATOM 2887 C C . ILE A 1 395 ? 24.673 -6.080 -30.873 1.00 95.12 395 ILE A C 1
ATOM 2889 O O . ILE A 1 395 ? 23.549 -5.730 -31.241 1.00 95.12 395 ILE A O 1
ATOM 2893 N N . ALA A 1 396 ? 25.043 -6.044 -29.590 1.00 95.19 396 ALA A N 1
ATOM 2894 C CA . ALA A 1 396 ? 24.119 -5.747 -28.506 1.00 95.19 396 ALA A CA 1
ATOM 2895 C C . ALA A 1 396 ? 23.571 -4.317 -28.578 1.00 95.19 396 ALA A C 1
ATOM 2897 O O . ALA A 1 396 ? 22.355 -4.143 -28.540 1.00 95.19 396 ALA A O 1
ATOM 2898 N N . VAL A 1 397 ? 24.427 -3.300 -28.721 1.00 95.44 397 VAL A N 1
ATOM 2899 C CA . VAL A 1 397 ? 24.003 -1.891 -28.691 1.00 95.44 397 VAL A CA 1
ATOM 2900 C C . VAL A 1 397 ? 23.095 -1.542 -29.884 1.00 95.44 397 VAL A C 1
ATOM 2902 O O . VAL A 1 397 ? 21.993 -1.042 -29.642 1.00 95.44 397 VAL A O 1
ATOM 2905 N N . PRO A 1 398 ? 23.426 -1.867 -31.156 1.00 95.94 398 PRO A N 1
ATOM 2906 C CA . PRO A 1 398 ? 22.529 -1.576 -32.277 1.00 95.94 398 PRO A CA 1
ATOM 2907 C C . PRO A 1 398 ? 21.199 -2.336 -32.219 1.00 95.94 398 PRO A C 1
ATOM 2909 O O . PRO A 1 398 ? 20.185 -1.813 -32.682 1.00 95.94 398 PRO A O 1
ATOM 2912 N N . LEU A 1 399 ? 21.178 -3.551 -31.654 1.00 96.31 399 LEU A N 1
ATOM 2913 C CA . LEU A 1 399 ? 19.950 -4.325 -31.451 1.00 96.31 399 LEU A CA 1
ATOM 2914 C C . LEU A 1 399 ? 19.085 -3.707 -30.347 1.00 96.31 399 LEU A C 1
ATOM 2916 O O . LEU A 1 399 ? 17.898 -3.480 -30.575 1.00 96.31 399 LEU A O 1
ATOM 2920 N N . LEU A 1 400 ? 19.670 -3.396 -29.186 1.00 96.31 400 LEU A N 1
ATOM 2921 C CA . LEU A 1 400 ? 18.975 -2.798 -28.043 1.00 96.31 400 LEU A CA 1
ATOM 2922 C C . LEU A 1 400 ? 18.353 -1.447 -28.399 1.00 96.31 400 LEU A C 1
ATOM 2924 O O . LEU A 1 400 ? 17.169 -1.248 -28.150 1.00 96.31 400 LEU A O 1
ATOM 2928 N N . LEU A 1 401 ? 19.105 -0.547 -29.042 1.00 96.81 401 LEU A N 1
ATOM 2929 C CA . LEU A 1 401 ? 18.593 0.769 -29.439 1.00 96.81 401 LEU A CA 1
ATOM 2930 C C . LEU A 1 401 ? 17.522 0.677 -30.534 1.00 96.81 401 LEU A C 1
ATOM 2932 O O . LEU A 1 401 ? 16.583 1.470 -30.549 1.00 96.81 401 LEU A O 1
ATOM 2936 N N . ALA A 1 402 ? 17.635 -0.286 -31.451 1.00 96.12 402 ALA A N 1
ATOM 2937 C CA . ALA A 1 402 ? 16.605 -0.538 -32.454 1.00 96.12 402 ALA A CA 1
ATOM 2938 C C . ALA A 1 402 ? 15.312 -1.087 -31.829 1.00 96.12 402 ALA A C 1
ATOM 2940 O O . ALA A 1 402 ? 14.230 -0.617 -32.167 1.00 96.12 402 ALA A O 1
ATOM 2941 N N . ALA A 1 403 ? 15.431 -2.034 -30.897 1.00 94.62 403 ALA A N 1
ATOM 2942 C CA . ALA A 1 403 ? 14.304 -2.606 -30.171 1.00 94.62 403 ALA A CA 1
ATOM 2943 C C . ALA A 1 403 ? 13.624 -1.586 -29.246 1.00 94.62 403 ALA A C 1
ATOM 2945 O O . ALA A 1 403 ? 12.400 -1.496 -29.223 1.00 94.62 403 ALA A O 1
ATOM 2946 N N . ALA A 1 404 ? 14.409 -0.776 -28.529 1.00 95.44 404 ALA A N 1
ATOM 2947 C CA . ALA A 1 404 ? 13.899 0.252 -27.628 1.00 95.44 404 ALA A CA 1
ATOM 2948 C C . ALA A 1 404 ? 13.051 1.295 -28.368 1.00 95.44 404 ALA A C 1
ATOM 2950 O O . ALA A 1 404 ? 11.979 1.660 -27.892 1.00 95.44 404 ALA A O 1
ATOM 2951 N N . ARG A 1 405 ? 13.499 1.736 -29.550 1.00 95.38 405 ARG A N 1
ATOM 2952 C CA . ARG A 1 405 ? 12.780 2.705 -30.393 1.00 95.38 405 ARG A CA 1
ATOM 2953 C C . ARG A 1 405 ? 11.496 2.135 -31.006 1.00 95.38 405 ARG A C 1
ATOM 2955 O O . ARG A 1 405 ? 10.546 2.889 -31.191 1.00 95.38 405 ARG A O 1
ATOM 2962 N N . GLU A 1 406 ? 11.459 0.832 -31.290 1.00 93.94 406 GLU A N 1
ATOM 2963 C CA . GLU A 1 406 ? 10.259 0.128 -31.766 1.00 93.94 406 GLU A CA 1
ATOM 2964 C C . GLU A 1 406 ? 9.219 -0.011 -30.635 1.00 93.94 406 GLU A C 1
ATOM 2966 O O . GLU A 1 406 ? 8.077 0.423 -30.775 1.00 93.94 406 GLU A O 1
ATOM 2971 N N . ASP A 1 407 ? 9.636 -0.523 -29.469 1.00 90.75 407 ASP A N 1
ATOM 2972 C CA . ASP A 1 407 ? 8.741 -0.783 -28.333 1.00 90.75 407 ASP A CA 1
ATOM 2973 C C . ASP A 1 407 ? 8.296 0.480 -27.567 1.00 90.75 407 ASP A C 1
ATOM 2975 O O . ASP A 1 407 ? 7.376 0.412 -26.752 1.00 90.75 407 ASP A O 1
ATOM 2979 N N . ALA A 1 408 ? 8.889 1.652 -27.828 1.00 89.06 408 ALA A N 1
ATOM 2980 C CA . ALA A 1 408 ? 8.657 2.905 -27.091 1.00 89.06 408 ALA A CA 1
ATOM 2981 C C . ALA A 1 408 ? 7.187 3.379 -27.005 1.00 89.06 408 ALA A C 1
ATOM 2983 O O . ALA A 1 408 ? 6.877 4.258 -26.202 1.00 89.06 408 ALA A O 1
ATOM 2984 N N . ARG A 1 409 ? 6.274 2.836 -27.826 1.00 85.62 409 ARG A N 1
ATOM 2985 C CA . ARG A 1 409 ? 4.822 3.125 -27.780 1.00 85.62 409 ARG A CA 1
ATOM 2986 C C . ARG A 1 409 ? 3.948 1.923 -27.409 1.00 85.62 409 ARG A C 1
ATOM 2988 O O . ARG A 1 409 ? 2.787 2.115 -27.058 1.00 85.62 409 ARG A O 1
ATOM 2995 N N . THR A 1 410 ? 4.470 0.705 -27.516 1.00 85.81 410 THR A N 1
ATOM 2996 C CA . THR A 1 410 ? 3.733 -0.564 -27.360 1.00 85.81 410 THR A CA 1
ATOM 2997 C C . THR A 1 410 ? 4.068 -1.280 -26.055 1.00 85.81 410 THR A C 1
ATOM 2999 O O . THR A 1 410 ? 3.194 -1.903 -25.454 1.00 85.81 410 THR A O 1
ATOM 3002 N N . ASP A 1 411 ? 5.320 -1.172 -25.613 1.00 86.62 411 ASP A N 1
ATOM 3003 C CA . ASP A 1 411 ? 5.889 -1.812 -24.429 1.00 86.62 411 ASP A CA 1
ATOM 3004 C C . ASP A 1 411 ? 6.982 -0.902 -23.840 1.00 86.62 411 ASP A C 1
ATOM 3006 O O . ASP A 1 411 ? 8.180 -1.209 -23.837 1.00 86.62 411 ASP A O 1
ATOM 3010 N N . TRP A 1 412 ? 6.561 0.271 -23.350 1.00 89.25 412 TRP A N 1
ATOM 3011 C CA . TRP A 1 412 ? 7.477 1.234 -22.733 1.00 89.25 412 TRP A CA 1
ATOM 3012 C C . TRP A 1 412 ? 8.359 0.618 -21.623 1.00 89.25 412 TRP A C 1
ATOM 3014 O O . TRP A 1 412 ? 9.530 0.996 -21.565 1.00 89.25 412 TRP A O 1
ATOM 3024 N N . PRO A 1 413 ? 7.914 -0.366 -20.799 1.00 88.56 413 PRO A N 1
ATOM 3025 C CA . PRO A 1 413 ? 8.788 -0.979 -19.802 1.00 88.56 413 PRO A CA 1
ATOM 3026 C C . PRO A 1 413 ? 9.935 -1.780 -20.425 1.00 88.56 413 PRO A C 1
ATOM 3028 O O . PRO A 1 413 ? 11.041 -1.758 -19.880 1.00 88.56 413 PRO A O 1
ATOM 3031 N N . ARG A 1 414 ? 9.720 -2.495 -21.545 1.00 88.62 414 ARG A N 1
ATOM 3032 C CA . ARG A 1 414 ? 10.832 -3.136 -22.271 1.00 88.62 414 ARG A CA 1
ATOM 3033 C C . ARG A 1 414 ? 11.739 -2.098 -22.911 1.00 88.62 414 ARG A C 1
ATOM 3035 O O . ARG A 1 414 ? 12.954 -2.231 -22.798 1.00 88.62 414 ARG A O 1
ATOM 3042 N N . SER A 1 415 ? 11.174 -1.057 -23.518 1.00 92.56 415 SER A N 1
ATOM 3043 C CA . SER A 1 415 ? 11.959 0.025 -24.120 1.00 92.56 415 SER A CA 1
ATOM 3044 C C . SER A 1 415 ? 12.875 0.714 -23.093 1.00 92.56 415 SER A C 1
ATOM 3046 O O . SER A 1 415 ? 14.076 0.830 -23.337 1.00 92.56 415 SER A O 1
ATOM 3048 N N . ALA A 1 416 ? 12.377 1.033 -21.892 1.00 90.88 416 ALA A N 1
ATOM 3049 C CA . ALA A 1 416 ? 13.178 1.601 -20.802 1.00 90.88 416 ALA A CA 1
ATOM 3050 C C . ALA A 1 416 ? 14.332 0.672 -20.369 1.00 90.88 416 ALA A C 1
ATOM 3052 O O . ALA A 1 416 ? 15.484 1.107 -20.295 1.00 90.88 416 ALA A O 1
ATOM 3053 N N . ARG A 1 417 ? 14.061 -0.630 -20.166 1.00 90.00 417 ARG A N 1
ATOM 3054 C CA . ARG A 1 417 ? 15.110 -1.629 -19.872 1.00 90.00 417 ARG A CA 1
ATOM 3055 C C . ARG A 1 417 ? 16.134 -1.752 -21.001 1.00 90.00 417 ARG A C 1
ATOM 3057 O O . ARG A 1 417 ? 17.323 -1.883 -20.727 1.00 90.00 417 ARG A O 1
ATOM 3064 N N . ALA A 1 418 ? 15.690 -1.707 -22.256 1.00 92.88 418 ALA A N 1
ATOM 3065 C CA . ALA A 1 418 ? 16.548 -1.821 -23.429 1.00 92.88 418 ALA A CA 1
ATOM 3066 C C . ALA A 1 418 ? 17.481 -0.608 -23.583 1.00 92.88 418 ALA A C 1
ATOM 3068 O O . ALA A 1 418 ? 18.669 -0.791 -23.850 1.00 92.88 418 ALA A O 1
ATOM 3069 N N . TYR A 1 419 ? 16.984 0.610 -23.337 1.00 94.00 419 TYR A N 1
ATOM 3070 C CA . TYR A 1 419 ? 17.817 1.812 -23.271 1.00 94.00 419 TYR A CA 1
ATOM 3071 C C . TYR A 1 419 ? 18.834 1.746 -22.124 1.00 94.00 419 TYR A C 1
ATOM 3073 O O . TYR A 1 419 ? 20.022 1.976 -22.351 1.00 94.00 419 TYR A O 1
ATOM 3081 N N . ALA A 1 420 ? 18.410 1.366 -20.913 1.00 91.62 420 ALA A N 1
ATOM 3082 C CA . ALA A 1 420 ? 19.317 1.212 -19.774 1.00 91.62 420 ALA A CA 1
ATOM 3083 C C . ALA A 1 420 ? 20.419 0.168 -20.050 1.00 91.62 420 ALA A C 1
ATOM 3085 O O . ALA A 1 420 ? 21.592 0.427 -19.798 1.00 91.62 420 ALA A O 1
ATOM 3086 N N . ALA A 1 421 ? 20.066 -0.977 -20.645 1.00 92.25 421 ALA A N 1
ATOM 3087 C CA . ALA A 1 421 ? 21.006 -2.039 -21.014 1.00 92.25 421 ALA A CA 1
ATOM 3088 C C . ALA A 1 421 ? 21.946 -1.687 -22.186 1.00 92.25 421 ALA A C 1
ATOM 3090 O O . ALA A 1 421 ? 22.933 -2.396 -22.404 1.00 92.25 421 ALA A O 1
ATOM 3091 N N . ALA A 1 422 ? 21.632 -0.641 -22.960 1.00 94.50 422 ALA A N 1
ATOM 3092 C CA . ALA A 1 422 ? 22.533 -0.063 -23.956 1.00 94.50 422 ALA A CA 1
ATOM 3093 C C . ALA A 1 422 ? 23.483 0.955 -23.305 1.00 94.50 422 ALA A C 1
ATOM 3095 O O . ALA A 1 422 ? 24.681 0.927 -23.565 1.00 94.50 422 ALA A O 1
ATOM 3096 N N . LEU A 1 423 ? 22.976 1.800 -22.401 1.00 92.38 423 LEU A N 1
ATOM 3097 C CA . LEU A 1 423 ? 23.773 2.778 -21.650 1.00 92.38 423 LEU A CA 1
ATOM 3098 C C . LEU A 1 423 ? 24.779 2.143 -20.677 1.00 92.38 423 LEU A C 1
ATOM 3100 O O . LEU A 1 423 ? 25.778 2.772 -20.357 1.00 92.38 423 LEU A O 1
ATOM 3104 N N . THR A 1 424 ? 24.562 0.902 -20.233 1.00 90.62 424 THR A N 1
ATOM 3105 C CA . THR A 1 424 ? 25.562 0.129 -19.468 1.00 90.62 424 THR A CA 1
ATOM 3106 C C . THR A 1 424 ? 26.642 -0.536 -20.333 1.00 90.62 424 THR A C 1
ATOM 3108 O O . THR A 1 424 ? 27.533 -1.180 -19.784 1.00 90.62 424 THR A O 1
ATOM 3111 N N . ARG A 1 425 ? 26.565 -0.406 -21.666 1.00 90.56 425 ARG A N 1
ATOM 3112 C CA . ARG A 1 425 ? 27.525 -0.956 -22.645 1.00 90.56 425 ARG A CA 1
ATOM 3113 C C . ARG A 1 425 ? 28.243 0.107 -23.472 1.00 90.56 425 ARG A C 1
ATOM 3115 O O . ARG A 1 425 ? 29.363 -0.125 -23.912 1.00 90.56 425 ARG A O 1
ATOM 3122 N N . LEU A 1 426 ? 27.586 1.236 -23.722 1.00 89.88 426 LEU A N 1
ATOM 3123 C CA . LEU A 1 426 ? 28.192 2.399 -24.362 1.00 89.88 426 LEU A CA 1
ATOM 3124 C C . LEU A 1 426 ? 29.312 2.966 -23.482 1.00 89.88 426 LEU A C 1
ATOM 3126 O O . LEU A 1 426 ? 29.200 2.992 -22.254 1.00 89.88 426 LEU A O 1
ATOM 3130 N N . ALA A 1 427 ? 30.380 3.451 -24.112 1.00 84.81 427 ALA A N 1
ATOM 3131 C CA . ALA A 1 427 ? 31.428 4.164 -23.396 1.00 84.81 427 ALA A CA 1
ATOM 3132 C C . ALA A 1 427 ? 30.929 5.566 -22.965 1.00 84.81 427 ALA A C 1
ATOM 3134 O O . ALA A 1 427 ? 30.092 6.159 -23.659 1.00 84.81 427 ALA A O 1
ATOM 3135 N N . PRO A 1 428 ? 31.416 6.138 -21.845 1.00 78.69 428 PRO A N 1
ATOM 3136 C CA . PRO A 1 428 ? 31.001 7.475 -21.400 1.00 78.69 428 PRO A CA 1
ATOM 3137 C C . PRO A 1 428 ? 31.378 8.607 -22.373 1.00 78.69 428 PRO A C 1
ATOM 3139 O O . PRO A 1 428 ? 30.835 9.705 -22.283 1.00 78.69 428 PRO A O 1
ATOM 3142 N N . ASP A 1 429 ? 32.311 8.347 -23.285 1.00 80.69 429 ASP A N 1
ATOM 3143 C CA . ASP A 1 429 ? 32.788 9.201 -24.375 1.00 80.69 429 ASP A CA 1
ATOM 3144 C C . ASP A 1 429 ? 32.212 8.819 -25.759 1.00 80.69 429 ASP A C 1
ATOM 3146 O O . ASP A 1 429 ? 32.494 9.492 -26.750 1.00 80.69 429 ASP A O 1
ATOM 3150 N N . ASP A 1 430 ? 31.366 7.782 -25.845 1.00 85.19 430 ASP A N 1
ATOM 3151 C CA . ASP A 1 430 ? 30.689 7.400 -27.091 1.00 85.19 430 ASP A CA 1
ATOM 3152 C C . ASP A 1 430 ? 29.696 8.503 -27.530 1.00 85.19 430 ASP A C 1
ATOM 3154 O O . ASP A 1 430 ? 28.835 8.909 -26.736 1.00 85.19 430 ASP A O 1
ATOM 3158 N N . PRO A 1 431 ? 29.750 8.982 -28.791 1.00 84.56 431 PRO A N 1
ATOM 3159 C CA . PRO A 1 431 ? 28.893 10.066 -29.275 1.00 84.56 431 PRO A CA 1
ATOM 3160 C C . PRO A 1 431 ? 27.389 9.740 -29.256 1.00 84.56 431 PRO A C 1
ATOM 3162 O O . PRO A 1 431 ? 26.572 10.658 -29.322 1.00 84.56 431 PRO A O 1
ATOM 3165 N N . LEU A 1 432 ? 26.993 8.466 -29.147 1.00 86.06 432 LEU A N 1
ATOM 3166 C CA . LEU A 1 432 ? 25.595 8.059 -28.992 1.00 86.06 432 LEU A CA 1
ATOM 3167 C C . LEU A 1 432 ? 25.079 8.243 -27.557 1.00 86.06 432 LEU A C 1
ATOM 3169 O O . LEU A 1 432 ? 23.871 8.404 -27.370 1.00 86.06 432 LEU A O 1
ATOM 3173 N N . THR A 1 433 ? 25.947 8.236 -26.540 1.00 87.94 433 THR A N 1
ATOM 3174 C CA . THR A 1 433 ? 25.545 8.260 -25.120 1.00 87.94 433 THR A CA 1
ATOM 3175 C C . THR A 1 433 ? 24.633 9.450 -24.765 1.00 87.94 433 THR A C 1
ATOM 3177 O O . THR A 1 433 ? 23.585 9.212 -24.155 1.00 87.94 433 THR A O 1
ATOM 3180 N N . PRO A 1 434 ? 24.906 10.706 -25.185 1.00 84.94 434 PRO A N 1
ATOM 3181 C CA . PRO A 1 434 ? 24.013 11.839 -24.917 1.00 84.94 434 PRO A CA 1
ATOM 3182 C C . PRO A 1 434 ? 22.645 11.746 -25.616 1.00 84.94 434 PRO A C 1
ATOM 3184 O O . PRO A 1 434 ? 21.641 12.191 -25.059 1.00 84.94 434 PRO A O 1
ATOM 3187 N N . ASP A 1 435 ? 22.583 11.165 -26.820 1.00 86.44 435 ASP A N 1
ATOM 3188 C CA . ASP A 1 435 ? 21.325 10.948 -27.551 1.00 86.44 435 ASP A CA 1
ATOM 3189 C C . ASP A 1 435 ? 20.470 9.875 -26.870 1.00 86.44 435 ASP A C 1
ATOM 3191 O O . ASP A 1 435 ? 19.279 10.080 -26.630 1.00 86.44 435 ASP A O 1
ATOM 3195 N N . VAL A 1 436 ? 21.089 8.753 -26.498 1.00 91.38 436 VAL A N 1
ATOM 3196 C CA . VAL A 1 436 ? 20.413 7.637 -25.827 1.00 91.38 436 VAL A CA 1
ATOM 3197 C C . VAL A 1 436 ? 19.938 8.039 -24.427 1.00 91.38 436 VAL A C 1
ATOM 3199 O O . VAL A 1 436 ? 18.815 7.699 -24.054 1.00 91.38 436 VAL A O 1
ATOM 3202 N N . LEU A 1 437 ? 20.720 8.828 -23.678 1.00 89.56 437 LEU A N 1
ATOM 3203 C CA . LEU A 1 437 ? 20.281 9.420 -22.408 1.00 89.56 437 LEU A CA 1
ATOM 3204 C C . LEU A 1 437 ? 19.039 10.306 -22.587 1.00 89.56 437 LEU A C 1
ATOM 3206 O O . LEU A 1 437 ? 18.109 10.216 -21.782 1.00 89.56 437 LEU A O 1
ATOM 3210 N N . ARG A 1 438 ? 18.989 11.136 -23.641 1.00 87.62 438 ARG A N 1
ATOM 3211 C CA . ARG A 1 438 ? 17.826 11.993 -23.936 1.00 87.62 438 ARG A CA 1
ATOM 3212 C C . ARG A 1 438 ? 16.590 11.177 -24.325 1.00 87.62 438 ARG A C 1
ATOM 3214 O O . ARG A 1 438 ? 15.511 11.460 -23.807 1.00 87.62 438 ARG A O 1
ATOM 3221 N N . GLU A 1 439 ? 16.732 10.149 -25.163 1.00 91.12 439 GLU A N 1
ATOM 3222 C CA . GLU A 1 439 ? 15.624 9.248 -25.527 1.00 91.12 439 GLU A CA 1
ATOM 3223 C C . GLU A 1 439 ? 15.076 8.471 -24.318 1.00 91.12 439 GLU A C 1
ATOM 3225 O O . GLU A 1 439 ? 13.865 8.467 -24.088 1.00 91.12 439 GLU A O 1
ATOM 3230 N N . ALA A 1 440 ? 15.958 7.876 -23.507 1.00 92.00 440 ALA A N 1
ATOM 3231 C CA . ALA A 1 440 ? 15.582 7.129 -22.306 1.00 92.00 440 ALA A CA 1
ATOM 3232 C C . ALA A 1 440 ? 14.861 8.018 -21.280 1.00 92.00 440 ALA A C 1
ATOM 3234 O O . ALA A 1 440 ? 13.801 7.663 -20.765 1.00 92.00 440 ALA A O 1
ATOM 3235 N N . THR A 1 441 ? 15.402 9.215 -21.035 1.00 90.69 441 THR A N 1
ATOM 3236 C CA . THR A 1 441 ? 14.823 10.195 -20.106 1.00 90.69 441 THR A CA 1
ATOM 3237 C C . THR A 1 441 ? 13.445 10.657 -20.574 1.00 90.69 441 THR A C 1
ATOM 3239 O O . THR A 1 441 ? 12.510 10.689 -19.777 1.00 90.69 441 THR A O 1
ATOM 3242 N N . ALA A 1 442 ? 13.281 10.951 -21.870 1.00 88.25 442 ALA A N 1
ATOM 3243 C CA . ALA A 1 442 ? 11.995 11.338 -22.451 1.00 88.25 442 ALA A CA 1
ATOM 3244 C C . ALA A 1 442 ? 10.922 10.239 -22.327 1.00 88.25 442 ALA A C 1
ATOM 3246 O O . ALA A 1 442 ? 9.737 10.550 -22.191 1.00 88.25 442 ALA A O 1
ATOM 3247 N N . LEU A 1 443 ? 11.322 8.964 -22.378 1.00 90.25 443 LEU A N 1
ATOM 3248 C CA . LEU A 1 443 ? 10.427 7.822 -22.201 1.00 90.25 443 LEU A CA 1
ATOM 3249 C C . LEU A 1 443 ? 10.006 7.645 -20.738 1.00 90.25 443 LEU A C 1
ATOM 3251 O O . LEU A 1 443 ? 8.810 7.637 -20.451 1.00 90.25 443 LEU A O 1
ATOM 3255 N N . SER A 1 444 ? 10.959 7.520 -19.810 1.00 89.94 444 SER A N 1
ATOM 3256 C CA . SER A 1 444 ? 10.627 7.271 -18.402 1.00 89.94 444 SER A CA 1
ATOM 3257 C C . SER A 1 444 ? 9.880 8.456 -17.776 1.00 89.94 444 SER A C 1
ATOM 3259 O O . SER A 1 444 ? 8.925 8.245 -17.029 1.00 89.94 444 SER A O 1
ATOM 3261 N N . LEU A 1 445 ? 10.200 9.700 -18.164 1.00 87.69 445 LEU A N 1
ATOM 3262 C CA . LEU A 1 445 ? 9.406 10.878 -17.795 1.00 87.69 445 LEU A CA 1
ATOM 3263 C C . LEU A 1 445 ? 7.948 10.782 -18.287 1.00 87.69 445 LEU A C 1
ATOM 3265 O O . LEU A 1 445 ? 7.030 10.997 -17.498 1.00 87.69 445 LEU A O 1
ATOM 3269 N N . ARG A 1 446 ? 7.718 10.425 -19.562 1.00 86.94 446 ARG A N 1
ATOM 3270 C CA . ARG A 1 446 ? 6.372 10.289 -20.166 1.00 86.94 446 ARG A CA 1
ATOM 3271 C C . ARG A 1 446 ? 5.472 9.299 -19.420 1.00 86.94 446 ARG A C 1
ATOM 3273 O O . ARG A 1 446 ? 4.253 9.441 -19.468 1.00 86.94 446 ARG A O 1
ATOM 3280 N N . HIS A 1 447 ? 6.061 8.301 -18.765 1.00 87.00 447 HIS A N 1
ATOM 3281 C CA . HIS A 1 447 ? 5.341 7.223 -18.085 1.00 87.00 447 HIS A CA 1
ATOM 3282 C C . HIS A 1 447 ? 5.450 7.259 -16.548 1.00 87.00 447 HIS A C 1
ATOM 3284 O O . HIS A 1 447 ? 4.931 6.363 -15.886 1.00 87.00 447 HIS A O 1
ATOM 3290 N N . GLY A 1 448 ? 6.068 8.296 -15.964 1.00 87.19 448 GLY A N 1
ATOM 3291 C CA . GLY A 1 448 ? 6.204 8.436 -14.507 1.00 87.19 448 GLY A CA 1
ATOM 3292 C C . GLY A 1 448 ? 7.113 7.381 -13.860 1.00 87.19 448 GLY A C 1
ATOM 3293 O O . GLY A 1 448 ? 6.909 7.013 -12.700 1.00 87.19 448 GLY A O 1
ATOM 3294 N N . ASP A 1 449 ? 8.083 6.869 -14.620 1.00 89.31 449 ASP A N 1
ATOM 3295 C CA . ASP A 1 449 ? 9.038 5.829 -14.230 1.00 89.31 449 ASP A CA 1
ATOM 3296 C C . ASP A 1 449 ? 10.251 6.434 -13.504 1.00 89.31 449 ASP A C 1
ATOM 3298 O O . ASP A 1 449 ? 11.342 6.625 -14.047 1.00 89.31 449 ASP A O 1
ATOM 3302 N N . HIS A 1 450 ? 10.030 6.769 -12.235 1.00 88.50 450 HIS A N 1
ATOM 3303 C CA . HIS A 1 450 ? 11.047 7.386 -11.384 1.00 88.50 450 HIS A CA 1
ATOM 3304 C C . HIS A 1 450 ? 12.210 6.435 -11.047 1.00 88.50 450 HIS A C 1
ATOM 3306 O O . HIS A 1 450 ? 13.332 6.894 -10.862 1.00 88.50 450 HIS A O 1
ATOM 3312 N N . GLU A 1 451 ? 11.991 5.115 -10.996 1.00 86.25 451 GLU A N 1
ATOM 3313 C CA . GLU A 1 451 ? 13.093 4.159 -10.774 1.00 86.25 451 GLU A CA 1
ATOM 3314 C C . GLU A 1 451 ? 14.002 4.045 -12.004 1.00 86.25 451 GLU A C 1
ATOM 3316 O O . GLU A 1 451 ? 15.224 4.059 -11.857 1.00 86.25 451 GLU A O 1
ATOM 3321 N N . GLY A 1 452 ? 13.438 4.016 -13.219 1.00 87.19 452 GLY A N 1
ATOM 3322 C CA . GLY A 1 452 ? 14.221 4.083 -14.452 1.00 87.19 452 GLY A CA 1
ATOM 3323 C C . GLY A 1 452 ? 15.064 5.355 -14.530 1.00 87.19 452 GLY A C 1
ATOM 3324 O O . GLY A 1 452 ? 16.271 5.273 -14.750 1.00 87.19 452 GLY A O 1
ATOM 3325 N N . LEU A 1 453 ? 14.474 6.524 -14.247 1.00 88.56 453 LEU A N 1
ATOM 3326 C CA . LEU A 1 453 ? 15.198 7.805 -14.211 1.00 88.56 453 LEU A CA 1
ATOM 3327 C C . LEU A 1 453 ? 16.340 7.832 -13.181 1.00 88.56 453 LEU A C 1
ATOM 3329 O O . LEU A 1 453 ? 17.392 8.413 -13.450 1.00 88.56 453 LEU A O 1
ATOM 3333 N N . LEU A 1 454 ? 16.173 7.187 -12.022 1.00 87.38 454 LEU A N 1
ATOM 3334 C CA . LEU A 1 454 ? 17.247 7.048 -11.035 1.00 87.38 454 LEU A CA 1
ATOM 3335 C C . LEU A 1 454 ? 18.348 6.086 -11.510 1.00 87.38 454 LEU A C 1
ATOM 3337 O O . LEU A 1 454 ? 19.529 6.375 -11.308 1.00 87.38 454 LEU A O 1
ATOM 3341 N N . ALA A 1 455 ? 17.993 4.996 -12.198 1.00 86.19 455 ALA A N 1
ATOM 3342 C CA . ALA A 1 455 ? 18.951 4.045 -12.768 1.00 86.19 455 ALA A CA 1
ATOM 3343 C C . ALA A 1 455 ? 19.830 4.653 -13.884 1.00 86.19 455 ALA A C 1
ATOM 3345 O O . ALA A 1 455 ? 20.985 4.251 -14.038 1.00 86.19 455 ALA A O 1
ATOM 3346 N N . LEU A 1 456 ? 19.345 5.673 -14.607 1.00 86.50 456 LEU A N 1
ATOM 3347 C CA . LEU A 1 456 ? 20.155 6.455 -15.560 1.00 86.50 456 LEU A CA 1
ATOM 3348 C C . LEU A 1 456 ? 21.270 7.286 -14.885 1.00 86.50 456 LEU A C 1
ATOM 3350 O O . LEU A 1 456 ? 22.145 7.813 -15.573 1.00 86.50 456 LEU A O 1
ATOM 3354 N N . GLY A 1 457 ? 21.271 7.402 -13.551 1.00 80.94 457 GLY A N 1
ATOM 3355 C CA . GLY A 1 457 ? 22.186 8.264 -12.802 1.00 80.94 457 GLY A CA 1
ATOM 3356 C C . GLY A 1 457 ? 23.674 7.934 -12.952 1.00 80.94 457 GLY A C 1
ATOM 3357 O O . GLY A 1 457 ? 24.485 8.861 -12.987 1.00 80.94 457 GLY A O 1
ATOM 3358 N N . ASN A 1 458 ? 24.035 6.654 -13.096 1.00 82.19 458 ASN A N 1
ATOM 3359 C CA . ASN A 1 458 ? 25.434 6.243 -13.258 1.00 82.19 458 ASN A CA 1
ATOM 3360 C C . ASN A 1 458 ? 25.977 6.580 -14.666 1.00 82.19 458 ASN A C 1
ATOM 3362 O O . ASN A 1 458 ? 26.989 7.282 -14.734 1.00 82.19 458 ASN A O 1
ATOM 3366 N N . PRO A 1 459 ? 25.309 6.201 -15.781 1.00 82.12 459 PRO A N 1
ATOM 3367 C CA . PRO A 1 459 ? 25.670 6.684 -17.118 1.00 82.12 459 PRO A CA 1
ATOM 3368 C C . PRO A 1 459 ? 25.701 8.216 -17.234 1.00 82.12 459 PRO A C 1
ATOM 3370 O O . PRO A 1 459 ? 26.629 8.762 -17.827 1.00 82.12 459 PRO A O 1
ATOM 3373 N N . LEU A 1 460 ? 24.739 8.922 -16.620 1.00 81.81 460 LEU A N 1
ATOM 3374 C CA . LEU A 1 460 ? 24.715 10.388 -16.597 1.00 81.81 460 LEU A CA 1
ATOM 3375 C C . LEU A 1 460 ? 25.958 10.977 -15.911 1.00 81.81 460 LEU A C 1
ATOM 3377 O O . LEU A 1 460 ? 26.595 11.867 -16.466 1.00 81.81 460 LEU A O 1
ATOM 3381 N N . HIS A 1 461 ? 26.310 10.496 -14.713 1.00 78.88 461 HIS A N 1
ATOM 3382 C CA . HIS A 1 461 ? 27.479 11.002 -13.987 1.00 78.88 461 HIS A CA 1
ATOM 3383 C C . HIS A 1 461 ? 28.790 10.689 -14.724 1.00 78.88 461 HIS A C 1
ATOM 3385 O O . HIS A 1 461 ? 29.694 11.519 -14.729 1.00 78.88 461 HIS A O 1
ATOM 3391 N N . ALA A 1 462 ? 28.885 9.536 -15.394 1.00 80.38 462 ALA A N 1
ATOM 3392 C CA . ALA A 1 462 ? 30.041 9.205 -16.222 1.00 80.38 462 ALA A CA 1
ATOM 3393 C C . ALA A 1 462 ? 30.184 10.165 -17.422 1.00 80.38 462 ALA A C 1
ATOM 3395 O O . ALA A 1 462 ? 31.259 10.728 -17.618 1.00 80.38 462 ALA A O 1
ATOM 3396 N N . ALA A 1 463 ? 29.099 10.419 -18.165 1.00 77.81 463 ALA A N 1
ATOM 3397 C CA . ALA A 1 463 ? 29.093 11.336 -19.311 1.00 77.81 463 ALA A CA 1
ATOM 3398 C C . ALA A 1 463 ? 29.387 12.801 -18.920 1.00 77.81 463 ALA A C 1
ATOM 3400 O O . ALA A 1 463 ? 30.128 13.498 -19.611 1.00 77.81 463 ALA A O 1
ATOM 3401 N N . LEU A 1 464 ? 28.867 13.267 -17.776 1.00 74.50 464 LEU A N 1
ATOM 3402 C CA . LEU A 1 464 ? 29.153 14.612 -17.251 1.00 74.50 464 LEU A CA 1
ATOM 3403 C C . LEU A 1 464 ? 30.640 14.823 -16.903 1.00 74.50 464 LEU A C 1
ATOM 3405 O O . LEU A 1 464 ? 31.092 15.965 -16.857 1.00 74.50 464 LEU A O 1
ATOM 3409 N N . ARG A 1 465 ? 31.404 13.746 -16.663 1.00 74.50 465 ARG A N 1
ATOM 3410 C CA . ARG A 1 465 ? 32.852 13.805 -16.390 1.00 74.50 465 ARG A CA 1
ATOM 3411 C C . ARG A 1 465 ? 33.726 13.742 -17.643 1.00 74.50 465 ARG A C 1
ATOM 3413 O O . ARG A 1 465 ? 34.873 14.171 -17.566 1.00 74.50 465 ARG A O 1
ATOM 3420 N N . THR A 1 466 ? 33.231 13.207 -18.760 1.00 70.88 466 THR A N 1
ATOM 3421 C CA . THR A 1 466 ? 33.988 13.101 -20.020 1.00 70.88 466 THR A CA 1
ATOM 3422 C C . THR A 1 466 ? 33.778 14.290 -20.945 1.00 70.88 466 THR A C 1
ATOM 3424 O O . THR A 1 466 ? 34.739 14.725 -21.573 1.00 70.88 466 THR A O 1
ATOM 3427 N N . SER A 1 467 ? 32.565 14.855 -21.013 1.00 59.41 467 SER A N 1
ATOM 3428 C CA . SER A 1 467 ? 32.335 16.090 -21.768 1.00 59.41 467 SER A CA 1
ATOM 3429 C C . SER A 1 467 ? 31.118 16.883 -21.265 1.00 59.41 467 SER A C 1
ATOM 3431 O O . SER A 1 467 ? 30.016 16.328 -21.211 1.00 59.41 467 SER A O 1
ATOM 3433 N N . PRO A 1 468 ? 31.250 18.201 -20.995 1.00 61.09 468 PRO A N 1
ATOM 3434 C CA . PRO A 1 468 ? 30.126 19.073 -20.644 1.00 61.09 468 PRO A CA 1
ATOM 3435 C C . PRO A 1 468 ? 29.273 19.380 -21.887 1.00 61.09 468 PRO A C 1
ATOM 3437 O O . PRO A 1 468 ? 29.321 20.462 -22.468 1.00 61.09 468 PRO A O 1
ATOM 3440 N N . THR A 1 469 ? 28.519 18.379 -22.340 1.00 59.09 469 THR A N 1
ATOM 3441 C CA . THR A 1 469 ? 27.685 18.465 -23.542 1.00 59.09 469 THR A CA 1
ATOM 3442 C C . THR A 1 469 ? 26.409 19.256 -23.226 1.00 59.09 469 THR A C 1
ATOM 3444 O O . THR A 1 469 ? 25.660 18.837 -22.335 1.00 59.09 469 THR A O 1
ATOM 3447 N N . PRO A 1 470 ? 26.109 20.365 -23.933 1.00 57.59 470 PRO A N 1
ATOM 3448 C CA . PRO A 1 470 ? 24.918 21.161 -23.651 1.00 57.59 470 PRO A CA 1
ATOM 3449 C C . PRO A 1 470 ? 23.636 20.327 -23.800 1.00 57.59 470 PRO A C 1
ATOM 3451 O O . PRO A 1 470 ? 23.474 19.557 -24.748 1.00 57.59 470 PRO A O 1
ATOM 3454 N N . GLY A 1 471 ? 22.722 20.478 -22.837 1.00 63.72 471 GLY A N 1
ATOM 3455 C CA . GLY A 1 471 ? 21.452 19.744 -22.775 1.00 63.72 471 GLY A CA 1
ATOM 3456 C C . GLY A 1 471 ? 21.421 18.519 -21.848 1.00 63.72 471 GLY A C 1
ATOM 3457 O O . GLY A 1 471 ? 20.346 17.942 -21.676 1.00 63.72 471 GLY A O 1
ATOM 3458 N N . LEU A 1 472 ? 22.537 18.136 -21.207 1.00 73.44 472 LEU A N 1
ATOM 3459 C CA . LEU A 1 472 ? 22.529 17.128 -20.127 1.00 73.44 472 LEU A CA 1
ATOM 3460 C C . LEU A 1 472 ? 21.862 17.640 -18.831 1.00 73.44 472 LEU A C 1
ATOM 3462 O O . LEU A 1 472 ? 21.333 16.843 -18.058 1.00 73.44 472 LEU A O 1
ATOM 3466 N N . GLU A 1 473 ? 21.805 18.959 -18.628 1.00 74.25 473 GLU A N 1
ATOM 3467 C CA . GLU A 1 473 ? 21.150 19.634 -17.491 1.00 74.25 473 GLU A CA 1
ATOM 3468 C C . GLU A 1 473 ? 19.697 19.175 -17.278 1.00 74.25 473 GLU A C 1
ATOM 3470 O O . GLU A 1 473 ? 19.289 18.872 -16.158 1.00 74.25 473 GLU A O 1
ATOM 3475 N N . ASN A 1 474 ? 18.932 19.023 -18.364 1.00 76.75 474 ASN A N 1
ATOM 3476 C CA . ASN A 1 474 ? 17.536 18.574 -18.315 1.00 76.75 474 ASN A CA 1
ATOM 3477 C C . ASN A 1 474 ? 17.405 17.129 -17.795 1.00 76.75 474 ASN A C 1
ATOM 3479 O O . ASN A 1 474 ? 16.401 16.767 -17.183 1.00 76.75 474 ASN A O 1
ATOM 3483 N N . ILE A 1 475 ? 18.424 16.295 -18.029 1.00 83.12 475 ILE A N 1
ATOM 3484 C CA . ILE A 1 475 ? 18.484 14.910 -17.546 1.00 83.12 475 ILE A CA 1
ATOM 3485 C C . ILE A 1 475 ? 18.904 14.889 -16.069 1.00 83.12 475 ILE A C 1
ATOM 3487 O O . ILE A 1 475 ? 18.365 14.104 -15.288 1.00 83.12 475 ILE A O 1
ATOM 3491 N N . ALA A 1 476 ? 19.786 15.802 -15.646 1.00 80.94 476 ALA A N 1
ATOM 3492 C CA . ALA A 1 476 ? 20.069 16.013 -14.229 1.00 80.94 476 ALA A CA 1
ATOM 3493 C C . ALA A 1 476 ? 18.816 16.480 -13.465 1.00 80.94 476 ALA A C 1
ATOM 3495 O O . ALA A 1 476 ? 18.493 15.909 -12.422 1.00 80.94 476 ALA A O 1
ATOM 3496 N N . ALA A 1 477 ? 18.048 17.425 -14.018 1.00 83.12 477 ALA A N 1
ATOM 3497 C CA . ALA A 1 477 ? 16.759 17.845 -13.471 1.00 83.12 477 ALA A CA 1
ATOM 3498 C C . ALA A 1 477 ? 15.752 16.679 -13.400 1.00 83.12 477 ALA A C 1
ATOM 3500 O O . ALA A 1 477 ? 15.113 16.485 -12.366 1.00 83.12 477 ALA A O 1
ATOM 3501 N N . ALA A 1 478 ? 15.672 15.835 -14.436 1.00 87.19 478 ALA A N 1
ATOM 3502 C CA . ALA A 1 478 ? 14.842 14.627 -14.425 1.00 87.19 478 ALA A CA 1
ATOM 3503 C C . ALA A 1 478 ? 15.256 13.609 -13.341 1.00 87.19 478 ALA A C 1
ATOM 3505 O O . ALA A 1 478 ? 14.388 12.996 -12.716 1.00 87.19 478 ALA A O 1
ATOM 3506 N N . ARG A 1 479 ? 16.560 13.463 -13.053 1.00 86.31 479 ARG A N 1
ATOM 3507 C CA . ARG A 1 479 ? 17.056 12.632 -11.939 1.00 86.31 479 ARG A CA 1
ATOM 3508 C C . ARG A 1 479 ? 16.650 13.205 -10.575 1.00 86.31 479 ARG A C 1
ATOM 3510 O O . ARG A 1 479 ? 16.253 12.431 -9.707 1.00 86.31 479 ARG A O 1
ATOM 3517 N N . VAL A 1 480 ? 16.694 14.529 -10.378 1.00 86.69 480 VAL A N 1
ATOM 3518 C CA . VAL A 1 480 ? 16.213 15.156 -9.127 1.00 86.69 480 VAL A CA 1
ATOM 3519 C C . VAL A 1 480 ? 14.694 15.024 -8.990 1.00 86.69 480 VAL A C 1
ATOM 3521 O O . VAL A 1 480 ? 14.216 14.623 -7.933 1.00 86.69 480 VAL A O 1
ATOM 3524 N N . TRP A 1 481 ? 13.933 15.260 -10.062 1.00 88.00 481 TRP A N 1
ATOM 3525 C CA . TRP A 1 481 ? 12.482 15.034 -10.105 1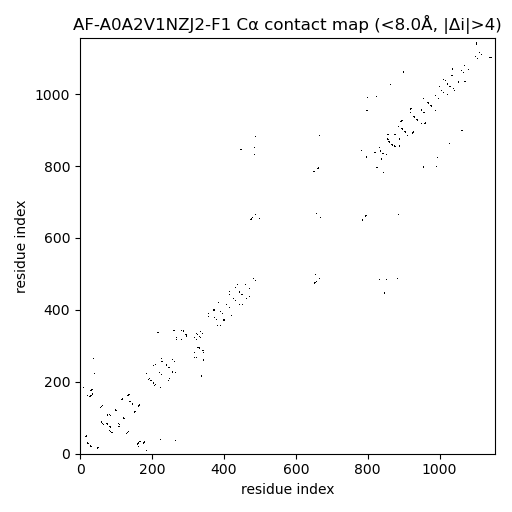.00 88.00 481 TRP A CA 1
ATOM 3526 C C . TRP A 1 481 ? 12.103 13.614 -9.660 1.00 88.00 481 TRP A C 1
ATOM 3528 O O . TRP A 1 481 ? 11.215 13.439 -8.824 1.00 88.00 481 TRP A O 1
ATOM 3538 N N . ALA A 1 482 ? 12.819 12.604 -10.156 1.00 89.38 482 ALA A N 1
ATOM 3539 C CA . ALA A 1 482 ? 12.623 11.212 -9.769 1.00 89.38 482 ALA A CA 1
ATOM 3540 C C . ALA A 1 482 ? 13.038 10.917 -8.314 1.00 89.38 482 ALA A C 1
ATOM 3542 O O . ALA A 1 482 ? 12.340 10.187 -7.606 1.00 89.38 482 ALA A O 1
ATOM 3543 N N . ALA A 1 483 ? 14.138 11.514 -7.840 1.00 87.31 483 ALA A N 1
ATOM 3544 C CA . ALA A 1 483 ? 14.593 11.385 -6.455 1.00 87.31 483 ALA A CA 1
ATOM 3545 C C . ALA A 1 483 ? 13.562 11.934 -5.458 1.00 87.31 483 ALA A C 1
ATOM 3547 O O . ALA A 1 483 ? 13.239 11.250 -4.487 1.00 87.31 483 ALA A O 1
ATOM 3548 N N . LEU A 1 484 ? 12.974 13.102 -5.748 1.00 87.62 484 LEU A N 1
ATOM 3549 C CA . LEU A 1 484 ? 11.871 13.681 -4.975 1.00 87.62 484 LEU A CA 1
ATOM 3550 C C . LEU A 1 484 ? 10.675 12.721 -4.892 1.00 87.62 484 LEU A C 1
ATOM 3552 O O . LEU A 1 484 ? 10.180 12.444 -3.802 1.00 87.62 484 LEU A O 1
ATOM 3556 N N . HIS A 1 485 ? 10.246 12.151 -6.023 1.00 89.31 485 HIS A N 1
ATOM 3557 C CA . HIS A 1 485 ? 9.090 11.247 -6.068 1.00 89.31 485 HIS A CA 1
ATOM 3558 C C . HIS A 1 485 ? 9.309 9.909 -5.345 1.00 89.31 485 HIS A C 1
ATOM 3560 O O . HIS A 1 485 ? 8.336 9.306 -4.889 1.00 89.31 485 HIS A O 1
ATOM 3566 N N . GLN A 1 486 ? 10.562 9.468 -5.189 1.00 88.56 486 GLN A N 1
ATOM 3567 C CA . GLN A 1 486 ? 10.932 8.318 -4.351 1.00 88.56 486 GLN A CA 1
ATOM 3568 C C . GLN A 1 486 ? 11.461 8.710 -2.961 1.00 88.56 486 GLN A C 1
ATOM 3570 O O . GLN A 1 486 ? 11.936 7.851 -2.221 1.00 88.56 486 GLN A O 1
ATOM 3575 N N . HIS A 1 487 ? 11.380 9.994 -2.596 1.00 86.69 487 HIS A N 1
ATOM 3576 C CA . HIS A 1 487 ? 11.893 10.565 -1.348 1.00 86.69 487 HIS A CA 1
ATOM 3577 C C . HIS A 1 487 ? 13.356 10.170 -1.048 1.00 86.69 487 HIS A C 1
ATOM 3579 O O . HIS A 1 487 ? 13.731 9.996 0.111 1.00 86.69 487 HIS A O 1
ATOM 3585 N N . ARG A 1 488 ? 14.197 9.986 -2.075 1.00 83.06 488 ARG A N 1
ATOM 3586 C CA . ARG A 1 488 ? 15.614 9.623 -1.915 1.00 83.06 488 ARG A CA 1
ATOM 3587 C C . ARG A 1 488 ? 16.492 10.871 -1.892 1.00 83.06 488 ARG A C 1
ATOM 3589 O O . ARG A 1 488 ? 16.313 11.778 -2.701 1.00 83.06 488 ARG A O 1
ATOM 3596 N N . ALA A 1 489 ? 17.481 10.877 -1.002 1.00 72.38 489 ALA A N 1
ATOM 3597 C CA . ALA A 1 489 ? 18.587 11.823 -1.082 1.00 72.38 489 ALA A CA 1
ATOM 3598 C C . ALA A 1 489 ? 19.440 11.548 -2.338 1.00 72.38 489 ALA A C 1
ATOM 3600 O O . ALA A 1 489 ? 19.464 10.427 -2.852 1.00 72.38 489 ALA A O 1
ATOM 3601 N N . LEU A 1 490 ? 20.148 12.572 -2.813 1.00 71.06 490 LEU A N 1
ATOM 3602 C CA . LEU A 1 490 ? 21.127 12.474 -3.896 1.00 71.06 490 LEU A CA 1
ATOM 3603 C C . LEU A 1 490 ? 22.518 12.858 -3.394 1.00 71.06 490 LEU A C 1
ATOM 3605 O O . LEU A 1 490 ? 22.661 13.579 -2.407 1.00 71.06 490 LEU A O 1
ATOM 3609 N N . ASP A 1 491 ? 23.536 12.375 -4.100 1.00 67.44 491 ASP A N 1
ATOM 3610 C CA . ASP A 1 491 ? 24.939 12.564 -3.746 1.00 67.44 491 ASP A CA 1
ATOM 3611 C C . ASP A 1 491 ? 25.315 14.055 -3.742 1.00 67.44 491 ASP A C 1
ATOM 3613 O O . ASP A 1 491 ? 25.064 14.776 -4.713 1.00 67.44 491 ASP A O 1
ATOM 3617 N N . ALA A 1 492 ? 25.962 14.523 -2.671 1.00 61.78 492 ALA A N 1
ATOM 3618 C CA . ALA A 1 492 ? 26.334 15.932 -2.528 1.00 61.78 492 ALA A CA 1
ATOM 3619 C C . ALA A 1 492 ? 27.278 16.420 -3.648 1.00 61.78 492 ALA A C 1
ATOM 3621 O O . ALA A 1 492 ? 27.178 17.569 -4.066 1.00 61.78 492 ALA A O 1
ATOM 3622 N N . GLU A 1 493 ? 28.139 15.547 -4.189 1.00 60.09 493 GLU A N 1
ATOM 3623 C CA . GLU A 1 493 ? 28.989 15.844 -5.356 1.00 60.09 493 GLU A CA 1
ATOM 3624 C C . GLU A 1 493 ? 28.148 16.095 -6.622 1.00 60.09 493 GLU A C 1
ATOM 3626 O O . GLU A 1 493 ? 28.377 17.066 -7.341 1.00 60.09 493 GLU A O 1
ATOM 3631 N N . PHE A 1 494 ? 27.113 15.281 -6.867 1.00 67.44 494 PHE A N 1
ATOM 3632 C CA . PHE A 1 494 ? 26.203 15.470 -8.002 1.00 67.44 494 PHE A CA 1
ATOM 3633 C C . PHE A 1 494 ? 25.415 16.783 -7.879 1.00 67.44 494 PHE A C 1
ATOM 3635 O O . PHE A 1 494 ? 25.270 17.513 -8.862 1.00 67.44 494 PHE A O 1
ATOM 3642 N N . LEU A 1 495 ? 24.952 17.107 -6.670 1.00 65.44 495 LEU A N 1
ATOM 3643 C CA . LEU A 1 495 ? 24.234 18.348 -6.374 1.00 65.44 495 LEU A CA 1
ATOM 3644 C C . LEU A 1 495 ? 25.138 19.590 -6.415 1.00 65.44 495 LEU A C 1
ATOM 3646 O O . LEU A 1 495 ? 24.670 20.648 -6.822 1.00 65.44 495 LEU A O 1
ATOM 3650 N N . ALA A 1 496 ? 26.422 19.478 -6.063 1.00 60.31 496 ALA A N 1
ATOM 3651 C CA . ALA A 1 496 ? 27.385 20.573 -6.180 1.00 60.31 496 ALA A CA 1
ATOM 3652 C C . ALA A 1 496 ? 27.714 20.909 -7.646 1.00 60.31 496 ALA A C 1
ATOM 3654 O O . ALA A 1 496 ? 27.818 22.081 -7.995 1.00 60.31 496 ALA A O 1
ATOM 3655 N N . VAL A 1 497 ? 27.827 19.895 -8.514 1.00 59.22 497 VAL A N 1
ATOM 3656 C CA . VAL A 1 497 ? 28.105 20.073 -9.954 1.00 59.22 497 VAL A CA 1
ATOM 3657 C C . VAL A 1 497 ? 26.887 20.594 -10.735 1.00 59.22 497 VAL A C 1
ATOM 3659 O O . VAL A 1 497 ? 27.058 21.276 -11.738 1.00 59.22 497 VAL A O 1
ATOM 3662 N N . ASN A 1 498 ? 25.661 20.307 -10.278 1.00 57.34 498 ASN A N 1
ATOM 3663 C CA . ASN A 1 498 ? 24.405 20.681 -10.956 1.00 57.34 498 ASN A CA 1
ATOM 3664 C C . ASN A 1 498 ? 23.548 21.672 -10.128 1.00 57.34 498 ASN A C 1
ATOM 3666 O O . ASN A 1 498 ? 22.327 21.759 -10.302 1.00 57.34 498 ASN A O 1
ATOM 3670 N N . GLY A 1 499 ? 24.169 22.371 -9.174 1.00 48.81 499 GLY A N 1
ATOM 3671 C CA . GLY A 1 499 ? 23.504 23.294 -8.251 1.00 48.81 499 GLY A CA 1
ATOM 3672 C C . GLY A 1 499 ? 23.153 24.646 -8.889 1.00 48.81 499 GLY A C 1
ATOM 3673 O O . GLY A 1 499 ? 23.680 24.988 -9.946 1.00 48.81 499 GLY A O 1
ATOM 3674 N N . PRO A 1 500 ? 22.271 25.450 -8.265 1.00 41.28 500 PRO A N 1
ATOM 3675 C CA . PRO A 1 500 ? 21.823 26.714 -8.829 1.00 41.28 500 PRO A CA 1
ATOM 3676 C C . PRO A 1 500 ? 22.658 27.883 -8.285 1.00 41.28 500 PRO A C 1
ATOM 3678 O O . PRO A 1 500 ? 22.907 27.975 -7.079 1.00 41.28 500 PRO A O 1
ATOM 3681 N N . THR A 1 501 ? 22.989 28.856 -9.132 1.00 39.00 501 THR A N 1
ATOM 3682 C CA . THR A 1 501 ? 23.459 30.183 -8.701 1.00 39.00 501 THR A CA 1
ATOM 3683 C C . THR A 1 501 ? 22.308 30.973 -8.068 1.00 39.00 501 THR A C 1
ATOM 3685 O O . THR A 1 501 ? 21.722 31.862 -8.671 1.00 39.00 501 THR A O 1
ATOM 3688 N N . THR A 1 502 ? 21.979 30.610 -6.823 1.00 31.75 502 THR A N 1
ATOM 3689 C CA . THR A 1 502 ? 21.070 31.302 -5.889 1.00 31.75 502 THR A CA 1
ATOM 3690 C C . THR A 1 502 ? 19.716 31.751 -6.451 1.00 31.75 502 THR A C 1
ATOM 3692 O O . THR A 1 502 ? 19.577 32.851 -6.981 1.00 31.75 502 THR A O 1
ATOM 3695 N N . LEU A 1 503 ? 18.666 30.972 -6.165 1.00 33.72 503 LEU A N 1
ATOM 3696 C CA . LEU A 1 503 ? 17.280 31.451 -6.225 1.00 33.72 503 LEU A CA 1
ATOM 3697 C C . LEU A 1 503 ? 17.109 32.750 -5.410 1.00 33.72 503 LEU A C 1
ATOM 3699 O O . LEU A 1 503 ? 17.099 32.714 -4.178 1.00 33.72 503 LEU A O 1
ATOM 3703 N N . GLY A 1 504 ? 16.911 33.869 -6.111 1.00 27.70 504 GLY A N 1
ATOM 3704 C CA . GLY A 1 504 ? 16.134 35.004 -5.610 1.00 27.70 504 GLY A CA 1
ATOM 3705 C C . GLY A 1 504 ? 16.787 35.965 -4.613 1.00 27.70 504 GLY A C 1
ATOM 3706 O O . GLY A 1 504 ? 16.049 36.617 -3.878 1.00 27.70 504 GLY A O 1
ATOM 3707 N N . SER A 1 505 ? 18.111 36.140 -4.598 1.00 25.14 505 SER A N 1
ATOM 3708 C CA . SER A 1 505 ? 18.670 37.388 -4.048 1.00 25.14 505 SER A CA 1
ATOM 3709 C C . SER A 1 505 ? 18.435 38.517 -5.055 1.00 25.14 505 SER A C 1
ATOM 3711 O O . SER A 1 505 ? 18.957 38.465 -6.166 1.00 25.14 505 SER A O 1
ATOM 3713 N N . SER A 1 506 ? 17.659 39.541 -4.685 1.00 23.88 506 SER A N 1
ATOM 3714 C CA . SER A 1 506 ? 17.594 40.776 -5.483 1.00 23.88 506 SER A CA 1
ATOM 3715 C C . SER A 1 506 ? 18.984 41.424 -5.539 1.00 23.88 506 SER A C 1
ATOM 3717 O O . SER A 1 506 ? 19.692 41.368 -4.530 1.00 23.88 506 SER A O 1
ATOM 3719 N N . PRO A 1 507 ? 19.390 42.052 -6.659 1.00 24.91 507 PRO A N 1
ATOM 3720 C CA . PRO A 1 507 ? 20.674 42.734 -6.726 1.00 24.91 507 PRO A CA 1
ATOM 3721 C C . PRO A 1 507 ? 20.688 43.893 -5.725 1.00 24.91 507 PRO A C 1
ATOM 3723 O O . PRO A 1 507 ? 19.942 44.864 -5.862 1.00 24.91 507 PRO A O 1
ATOM 3726 N N . THR A 1 508 ? 21.542 43.789 -4.709 1.00 23.55 508 THR A N 1
ATOM 3727 C CA . THR A 1 508 ? 21.918 44.929 -3.874 1.00 23.55 508 THR A CA 1
ATOM 3728 C C . THR A 1 508 ? 22.595 45.970 -4.766 1.00 23.55 508 THR A C 1
ATOM 3730 O O . THR A 1 508 ? 23.540 45.604 -5.466 1.00 23.55 508 THR A O 1
ATOM 3733 N N . PRO A 1 509 ? 22.158 47.241 -4.776 1.00 26.66 509 PRO A N 1
ATOM 3734 C CA . PRO A 1 509 ? 22.852 48.271 -5.537 1.00 26.66 509 PRO A CA 1
ATOM 3735 C C . PRO A 1 509 ? 24.245 48.502 -4.940 1.00 26.66 509 PRO A C 1
ATOM 3737 O O . PRO A 1 509 ? 24.369 48.739 -3.737 1.00 26.66 509 PRO A O 1
ATOM 3740 N N . ASP A 1 510 ? 25.284 48.445 -5.775 1.00 23.67 510 ASP A N 1
ATOM 3741 C CA . ASP A 1 510 ? 26.663 48.712 -5.358 1.00 23.67 510 ASP A CA 1
ATOM 3742 C C . ASP A 1 510 ? 26.818 50.166 -4.887 1.00 23.67 510 ASP A C 1
ATOM 3744 O O . ASP A 1 510 ? 26.849 51.108 -5.679 1.00 23.67 510 ASP A O 1
ATOM 3748 N N . LEU A 1 511 ? 26.940 50.352 -3.571 1.00 27.59 511 LEU A N 1
ATOM 3749 C CA . LEU A 1 511 ? 27.182 51.645 -2.925 1.00 27.59 511 LEU A CA 1
ATOM 3750 C C . LEU A 1 511 ? 28.640 51.763 -2.458 1.00 27.59 511 LEU A C 1
ATOM 3752 O O . LEU A 1 511 ? 28.926 51.984 -1.284 1.00 27.59 511 LEU A O 1
ATOM 3756 N N . THR A 1 512 ? 29.573 51.616 -3.402 1.00 26.19 512 THR A N 1
ATOM 3757 C CA . THR A 1 512 ? 31.028 51.715 -3.167 1.00 26.19 512 THR A CA 1
ATOM 3758 C C . THR A 1 512 ? 31.726 52.807 -3.989 1.00 26.19 512 THR A C 1
ATOM 3760 O O . THR A 1 512 ? 32.953 52.855 -4.038 1.00 26.19 512 THR A O 1
ATOM 3763 N N . THR A 1 513 ? 30.976 53.771 -4.537 1.00 26.89 513 THR A N 1
ATOM 3764 C CA . THR A 1 513 ? 31.532 55.041 -5.046 1.00 26.89 513 THR A CA 1
ATOM 3765 C C . THR A 1 513 ? 30.664 56.250 -4.695 1.00 26.89 513 THR A C 1
ATOM 3767 O O . THR A 1 513 ? 29.725 56.558 -5.423 1.00 26.89 513 THR A O 1
ATOM 3770 N N . LEU A 1 514 ? 31.025 56.961 -3.618 1.00 27.42 514 LEU A N 1
ATOM 3771 C CA . LEU A 1 514 ? 31.154 58.432 -3.567 1.00 27.42 514 LEU A CA 1
ATOM 3772 C C . LEU A 1 514 ? 31.582 58.885 -2.159 1.00 27.42 514 LEU A C 1
ATOM 3774 O O . LEU A 1 514 ? 30.824 58.780 -1.199 1.00 27.42 514 LEU A O 1
ATOM 3778 N N . SER A 1 515 ? 32.800 59.415 -2.032 1.00 30.44 515 SER A N 1
ATOM 3779 C CA . SER A 1 515 ? 33.277 60.043 -0.793 1.00 30.44 515 SER A CA 1
ATOM 3780 C C . SER A 1 515 ? 32.878 61.521 -0.747 1.00 30.44 515 SER A C 1
ATOM 3782 O O . SER A 1 515 ? 33.203 62.272 -1.663 1.00 30.44 515 SER A O 1
ATOM 3784 N N . GLY A 1 516 ? 32.235 61.957 0.339 1.00 22.31 516 GLY A N 1
ATOM 3785 C CA . GLY A 1 516 ? 31.888 63.361 0.583 1.00 22.31 516 GLY A CA 1
ATOM 3786 C C . GLY A 1 516 ? 31.376 63.568 2.018 1.00 22.31 516 GLY A C 1
ATOM 3787 O O . GLY A 1 516 ? 30.487 62.823 2.427 1.00 22.31 516 GLY A O 1
ATOM 3788 N N . PRO A 1 517 ? 31.937 64.503 2.811 1.00 29.23 517 PRO A N 1
ATOM 3789 C CA . PRO A 1 517 ? 31.558 64.703 4.214 1.00 29.23 517 PRO A CA 1
ATOM 3790 C C . PRO A 1 517 ? 30.550 65.883 4.368 1.00 29.23 517 PRO A C 1
ATOM 3792 O O . PRO A 1 517 ? 30.015 66.357 3.368 1.00 29.23 517 PRO A O 1
ATOM 3795 N N . PRO A 1 518 ? 30.180 66.294 5.597 1.00 51.66 518 PRO A N 1
ATOM 3796 C CA . PRO A 1 518 ? 28.855 66.093 6.191 1.00 51.66 518 PRO A CA 1
ATOM 3797 C C . PRO A 1 518 ? 27.947 67.348 6.145 1.00 51.66 518 PRO A C 1
ATOM 3799 O O . PRO A 1 518 ? 28.399 68.403 5.720 1.00 51.66 518 PRO A O 1
ATOM 3802 N N . HIS A 1 519 ? 26.709 67.272 6.670 1.00 24.69 519 HIS A N 1
ATOM 3803 C CA . HIS A 1 519 ? 26.207 68.179 7.735 1.00 24.69 519 HIS A CA 1
ATOM 3804 C C . HIS A 1 519 ? 24.727 67.953 8.142 1.00 24.69 519 HIS A C 1
ATOM 3806 O O . HIS A 1 519 ? 23.853 67.825 7.298 1.00 24.69 519 HIS A O 1
ATOM 3812 N N . ALA A 1 520 ? 24.496 68.000 9.464 1.00 27.77 520 ALA A N 1
ATOM 3813 C CA . ALA A 1 520 ? 23.332 68.514 10.215 1.00 27.77 520 ALA A CA 1
ATOM 3814 C C . ALA A 1 520 ? 21.866 68.223 9.783 1.00 27.77 520 ALA A C 1
ATOM 3816 O O . ALA A 1 520 ? 21.376 68.717 8.774 1.00 27.77 520 ALA A O 1
ATOM 3817 N N . GLY A 1 521 ? 21.113 67.606 10.705 1.00 24.80 521 GLY A N 1
ATOM 3818 C CA . GLY A 1 521 ? 19.643 67.579 10.752 1.00 24.80 521 GLY A CA 1
ATOM 3819 C C . GLY A 1 521 ? 19.159 66.703 11.917 1.00 24.80 521 GLY A C 1
ATOM 3820 O O . GLY A 1 521 ? 19.504 65.527 11.960 1.00 24.80 521 GLY A O 1
ATOM 3821 N N . LEU A 1 522 ? 18.435 67.271 12.887 1.00 30.69 522 LEU A N 1
ATOM 3822 C CA . LEU A 1 522 ? 17.947 66.568 14.087 1.00 30.69 522 LEU A CA 1
ATOM 3823 C C . LEU A 1 522 ? 16.490 66.118 13.909 1.00 30.69 522 LEU A C 1
ATOM 3825 O O . LEU A 1 522 ? 15.681 66.898 13.419 1.00 30.69 522 LEU A O 1
ATOM 3829 N N . ASP A 1 523 ? 16.166 64.892 14.330 1.00 30.42 523 ASP A N 1
ATOM 3830 C CA . ASP A 1 523 ? 15.301 64.637 15.500 1.00 30.42 523 ASP A CA 1
ATOM 3831 C C . ASP A 1 523 ? 15.152 63.123 15.765 1.00 30.42 523 ASP A C 1
ATOM 3833 O O . ASP A 1 523 ? 15.232 62.307 14.844 1.00 30.42 523 ASP A O 1
ATOM 3837 N N . SER A 1 524 ? 14.959 62.738 17.034 1.00 29.00 524 SER A N 1
ATOM 3838 C CA . SER A 1 524 ? 15.007 61.336 17.493 1.00 29.00 524 SER A CA 1
ATOM 3839 C C . SER A 1 524 ? 13.727 60.888 18.217 1.00 29.00 524 SER A C 1
ATOM 3841 O O . SER A 1 524 ? 13.261 61.604 19.105 1.00 29.00 524 SER A O 1
ATOM 3843 N N . PRO A 1 525 ? 13.208 59.671 17.955 1.00 27.52 525 PRO A N 1
ATOM 3844 C CA . PRO A 1 525 ? 12.315 58.967 18.879 1.00 27.52 525 PRO A CA 1
ATOM 3845 C C . PRO A 1 525 ? 13.103 58.359 20.069 1.00 27.52 525 PRO A C 1
ATOM 3847 O O . PRO A 1 525 ? 14.329 58.235 19.993 1.00 27.52 525 PRO A O 1
ATOM 3850 N N . PRO A 1 526 ? 12.439 57.998 21.187 1.00 36.59 526 PRO A N 1
ATOM 3851 C CA . PRO A 1 526 ? 13.111 57.712 22.459 1.00 36.59 526 PRO A CA 1
ATOM 3852 C C . PRO A 1 526 ? 13.726 56.306 22.576 1.00 36.59 526 PRO A C 1
ATOM 3854 O O . PRO A 1 526 ? 13.278 55.341 21.959 1.00 36.59 526 PRO A O 1
ATOM 3857 N N . THR A 1 527 ? 14.728 56.190 23.451 1.00 35.56 527 THR A N 1
ATOM 3858 C CA . THR A 1 527 ? 15.335 54.925 23.899 1.00 35.56 527 THR A CA 1
ATOM 3859 C C . THR A 1 527 ? 14.440 54.163 24.891 1.00 35.56 527 THR A C 1
ATOM 3861 O O . THR A 1 527 ? 13.735 54.809 25.668 1.00 35.56 527 THR A O 1
ATOM 3864 N N . PRO A 1 528 ? 14.495 52.815 24.929 1.00 37.56 528 PRO A N 1
ATOM 3865 C CA . PRO A 1 528 ? 13.719 52.001 25.868 1.00 37.56 528 PRO A CA 1
ATOM 3866 C C . PRO A 1 528 ? 14.218 52.092 27.322 1.00 37.56 528 PRO A C 1
ATOM 3868 O O . PRO A 1 528 ? 15.352 52.488 27.591 1.00 37.56 528 PRO A O 1
ATOM 3871 N N . ASP A 1 529 ? 13.343 51.692 28.245 1.00 39.69 529 ASP A N 1
ATOM 3872 C CA . ASP A 1 529 ? 13.487 51.830 29.699 1.00 39.69 529 ASP A CA 1
ATOM 3873 C C . ASP A 1 529 ? 14.559 50.885 30.304 1.00 39.69 529 ASP A C 1
ATOM 3875 O O . ASP A 1 529 ? 14.530 49.682 30.000 1.00 39.69 529 ASP A O 1
ATOM 3879 N N . PRO A 1 530 ? 15.484 51.375 31.164 1.00 38.72 530 PRO A N 1
ATOM 3880 C CA . PRO A 1 530 ? 16.515 50.558 31.812 1.00 38.72 530 PRO A CA 1
ATOM 3881 C C . PRO A 1 530 ? 15.992 49.376 32.648 1.00 38.72 530 PRO A C 1
ATOM 3883 O O . PRO A 1 530 ? 16.699 48.365 32.727 1.00 38.72 530 PRO A O 1
ATOM 3886 N N . ASP A 1 531 ? 14.775 49.424 33.204 1.00 38.69 531 ASP A N 1
ATOM 3887 C CA . ASP A 1 531 ? 14.214 48.292 33.969 1.00 38.69 531 ASP A CA 1
ATOM 3888 C C . ASP A 1 531 ? 14.058 47.029 33.094 1.00 38.69 531 ASP A C 1
ATOM 3890 O O . ASP A 1 531 ? 14.227 45.898 33.563 1.00 38.69 531 ASP A O 1
ATOM 3894 N N . SER A 1 532 ? 13.860 47.212 31.782 1.00 41.16 532 SER A N 1
ATOM 3895 C CA . SER A 1 532 ? 13.819 46.128 30.786 1.00 41.16 532 SER A CA 1
ATOM 3896 C C . SER A 1 532 ? 15.140 45.348 30.710 1.00 41.16 532 SER A C 1
ATOM 3898 O O . SER A 1 532 ? 15.151 44.144 30.446 1.00 41.16 532 SER A O 1
ATOM 3900 N N . ILE A 1 533 ? 16.266 46.033 30.931 1.00 42.25 533 ILE A N 1
ATOM 3901 C CA . ILE A 1 533 ? 17.618 45.463 30.845 1.00 42.25 533 ILE A CA 1
ATOM 3902 C C . ILE A 1 533 ? 17.971 44.754 32.158 1.00 42.25 533 ILE A C 1
ATOM 3904 O O . ILE A 1 533 ? 18.523 43.651 32.126 1.00 42.25 533 ILE A O 1
ATOM 3908 N N . ALA A 1 534 ? 17.587 45.332 33.301 1.00 36.03 534 ALA A N 1
ATOM 3909 C CA . ALA A 1 534 ? 17.756 44.710 34.614 1.00 36.03 534 ALA A CA 1
ATOM 3910 C C . ALA A 1 534 ? 17.025 43.356 34.703 1.00 36.03 534 ALA A C 1
ATOM 3912 O O . ALA A 1 534 ? 17.599 42.368 35.168 1.00 36.03 534 ALA A O 1
ATOM 3913 N N . ALA A 1 535 ? 15.796 43.277 34.177 1.00 35.38 535 ALA A N 1
ATOM 3914 C CA . ALA A 1 535 ? 15.041 42.028 34.103 1.00 35.38 535 ALA A CA 1
ATOM 3915 C C . ALA A 1 535 ? 15.780 40.946 33.289 1.00 35.38 535 ALA A C 1
ATOM 3917 O O . ALA A 1 535 ? 15.943 39.822 33.765 1.00 35.38 535 ALA A O 1
ATOM 3918 N N . ALA A 1 536 ? 16.283 41.281 32.095 1.00 37.66 536 ALA A N 1
ATOM 3919 C CA . ALA A 1 536 ? 17.007 40.333 31.244 1.00 37.66 536 ALA A CA 1
ATOM 3920 C C . ALA A 1 536 ? 18.309 39.812 31.888 1.00 37.66 536 ALA A C 1
ATOM 3922 O O . ALA A 1 536 ? 18.680 38.654 31.691 1.00 37.66 536 ALA A O 1
ATOM 3923 N N . GLN A 1 537 ? 18.992 40.643 32.682 1.00 38.91 537 GLN A N 1
ATOM 3924 C CA . GLN A 1 537 ? 20.229 40.264 33.370 1.00 38.91 537 GLN A CA 1
ATOM 3925 C C . GLN A 1 537 ? 19.973 39.366 34.591 1.00 38.91 537 GLN A C 1
ATOM 3927 O O . GLN A 1 537 ? 20.680 38.373 34.764 1.00 38.91 537 GLN A O 1
ATOM 3932 N N . ALA A 1 538 ? 18.920 39.621 35.377 1.00 36.88 538 ALA A N 1
ATOM 3933 C CA . ALA A 1 538 ? 18.584 38.812 36.555 1.00 36.88 538 ALA A CA 1
ATOM 3934 C C . ALA A 1 538 ? 18.325 37.323 36.225 1.00 36.88 538 ALA A C 1
ATOM 3936 O O . ALA A 1 538 ? 18.768 36.427 36.950 1.00 36.88 538 ALA A O 1
ATOM 3937 N N . TRP A 1 539 ? 17.668 37.035 35.094 1.00 38.25 539 TRP A N 1
ATOM 3938 C CA . TRP A 1 539 ? 17.444 35.657 34.632 1.00 38.25 539 TRP A CA 1
ATOM 3939 C C . TRP A 1 539 ? 18.741 34.950 34.185 1.00 38.25 539 TRP A C 1
ATOM 3941 O O . TRP A 1 539 ? 18.840 33.728 34.294 1.00 38.25 539 TRP A O 1
ATOM 3951 N N . ALA A 1 540 ? 19.765 35.694 33.747 1.00 35.47 540 ALA A N 1
ATOM 3952 C CA . ALA A 1 540 ? 21.051 35.144 33.304 1.00 35.47 540 ALA A CA 1
ATOM 3953 C C . ALA A 1 540 ? 22.018 34.780 34.455 1.00 35.47 540 ALA A C 1
ATOM 3955 O O . ALA A 1 540 ? 23.042 34.121 34.228 1.00 35.47 540 ALA A O 1
ATOM 3956 N N . GLU A 1 541 ? 21.721 35.187 35.692 1.00 34.56 541 GLU A N 1
ATOM 3957 C CA . GLU A 1 541 ? 22.499 34.820 36.885 1.00 34.56 541 GLU A CA 1
ATOM 3958 C C . GLU A 1 541 ? 21.847 33.676 37.674 1.00 34.56 541 GLU A C 1
ATOM 3960 O O . GLU A 1 541 ? 22.538 32.739 38.079 1.00 34.56 541 GLU A O 1
ATOM 3965 N N . LEU A 1 542 ? 20.511 33.665 37.778 1.00 34.38 542 LEU A N 1
ATOM 3966 C CA . LEU A 1 542 ? 19.741 32.583 38.413 1.00 34.38 542 LEU A CA 1
ATOM 3967 C C . LEU A 1 542 ? 20.009 31.190 37.807 1.00 34.38 542 LEU A C 1
ATOM 3969 O O . LEU A 1 542 ? 19.948 30.188 38.519 1.00 34.38 542 LEU A O 1
ATOM 3973 N N . GLY A 1 543 ? 20.366 31.116 36.522 1.00 35.38 543 GLY A N 1
ATOM 3974 C CA . GLY A 1 543 ? 20.692 29.861 35.834 1.00 35.38 543 GLY A CA 1
ATOM 3975 C C . GLY A 1 543 ? 22.038 29.213 36.202 1.00 35.38 543 GLY A C 1
ATOM 3976 O O . GLY A 1 543 ? 22.325 28.131 35.697 1.00 35.38 543 GLY A O 1
ATOM 3977 N N . ARG A 1 544 ? 22.887 29.836 37.039 1.00 33.97 544 ARG A N 1
ATOM 3978 C CA . ARG A 1 544 ? 24.263 29.353 37.307 1.00 33.97 544 ARG A CA 1
ATOM 3979 C C . ARG A 1 544 ? 24.497 28.638 38.643 1.00 33.97 544 ARG A C 1
ATOM 3981 O O . ARG A 1 544 ? 25.586 28.107 38.837 1.00 33.97 544 ARG A O 1
ATOM 3988 N N . HIS A 1 545 ? 23.497 28.531 39.523 1.00 32.94 545 HIS A N 1
ATOM 3989 C CA . HIS A 1 545 ? 23.626 27.790 40.788 1.00 32.94 545 HIS A CA 1
ATOM 3990 C C . HIS A 1 545 ? 22.398 26.928 41.129 1.00 32.94 545 HIS A C 1
ATOM 3992 O O . HIS A 1 545 ? 21.507 27.383 41.845 1.00 32.94 545 HIS A O 1
ATOM 3998 N N . ARG A 1 546 ? 22.398 25.649 40.702 1.00 29.52 546 ARG A N 1
ATOM 3999 C CA . ARG A 1 546 ? 21.700 24.538 41.399 1.00 29.52 546 ARG A CA 1
ATOM 4000 C C . ARG A 1 546 ? 22.118 23.132 40.921 1.00 29.52 546 ARG A C 1
ATOM 4002 O O . ARG A 1 546 ? 21.400 22.461 40.191 1.00 29.52 546 ARG A O 1
ATOM 4009 N N . ALA A 1 547 ? 23.289 22.703 41.387 1.00 27.86 547 ALA A N 1
ATOM 4010 C CA . ALA A 1 547 ? 23.652 21.316 41.706 1.00 27.86 547 ALA A CA 1
ATOM 4011 C C . ALA A 1 547 ? 22.965 20.779 42.984 1.00 27.86 547 ALA A C 1
ATOM 4013 O O . ALA A 1 547 ? 23.288 21.357 44.020 1.00 27.86 547 ALA A O 1
ATOM 4014 N N . PRO A 1 548 ? 22.081 19.759 43.022 1.00 34.47 548 PRO A N 1
ATOM 4015 C CA . PRO A 1 548 ? 21.754 19.086 44.278 1.00 34.47 548 PRO A CA 1
ATOM 4016 C C . PRO A 1 548 ? 22.677 17.879 44.501 1.00 34.47 548 PRO A C 1
ATOM 4018 O O . PRO A 1 548 ? 22.530 16.841 43.858 1.00 34.47 548 PRO A O 1
ATOM 4021 N N . GLU A 1 549 ? 23.612 18.005 45.440 1.00 27.81 549 GLU A N 1
ATOM 4022 C CA . GLU A 1 549 ? 24.257 16.845 46.064 1.00 27.81 549 GLU A CA 1
ATOM 4023 C C . GLU A 1 549 ? 23.223 16.088 46.916 1.00 27.81 549 GLU A C 1
ATOM 4025 O O . GLU A 1 549 ? 22.352 16.700 47.539 1.00 27.81 549 GLU A O 1
ATOM 4030 N N . ALA A 1 550 ? 23.304 14.756 46.950 1.00 27.66 550 ALA A N 1
ATOM 4031 C CA . ALA A 1 550 ? 22.427 13.922 47.768 1.00 27.66 550 ALA A CA 1
ATOM 4032 C C . ALA A 1 550 ? 23.178 12.670 48.238 1.00 27.66 550 ALA A C 1
ATOM 4034 O O . ALA A 1 550 ? 23.293 11.690 47.504 1.00 27.66 550 ALA A O 1
ATOM 4035 N N . GLU A 1 551 ? 23.680 12.705 49.472 1.00 26.44 551 GLU A N 1
ATOM 4036 C CA . GLU A 1 551 ? 24.388 11.588 50.101 1.00 26.44 551 GLU A CA 1
ATOM 4037 C C . GLU A 1 551 ? 23.748 11.217 51.452 1.00 26.44 551 GLU A C 1
ATOM 4039 O O . GLU A 1 551 ? 23.161 12.061 52.123 1.00 26.44 551 GLU A O 1
ATOM 4044 N N . PHE A 1 552 ? 23.871 9.939 51.827 1.00 26.52 552 PHE A N 1
ATOM 4045 C CA . PHE A 1 552 ? 23.509 9.327 53.117 1.00 26.52 552 PHE A CA 1
ATOM 4046 C C . PHE A 1 552 ? 22.115 9.591 53.728 1.00 26.52 552 PHE A C 1
ATOM 4048 O O . PHE A 1 552 ? 21.855 10.605 54.365 1.00 26.52 552 PHE A O 1
ATOM 4055 N N . LEU A 1 553 ? 21.322 8.514 53.816 1.00 27.14 553 LEU A N 1
ATOM 4056 C CA . LEU A 1 553 ? 21.203 7.783 55.091 1.00 27.14 553 LEU A CA 1
ATOM 4057 C C . LEU A 1 553 ? 20.570 6.395 54.896 1.00 27.14 553 LEU A C 1
ATOM 4059 O O . LEU A 1 553 ? 19.558 6.248 54.218 1.00 27.14 553 LEU A O 1
ATOM 4063 N N . ALA A 1 554 ? 21.143 5.376 55.539 1.00 26.30 554 ALA A N 1
ATOM 4064 C CA . ALA A 1 554 ? 20.582 4.027 55.600 1.00 26.30 554 ALA A CA 1
ATOM 4065 C C . ALA A 1 554 ? 20.884 3.395 56.965 1.00 26.30 554 ALA A C 1
ATOM 4067 O O . ALA A 1 554 ? 22.024 3.438 57.425 1.00 26.30 554 ALA A O 1
ATOM 4068 N N . THR A 1 555 ? 19.885 2.809 57.634 1.00 26.92 555 THR A N 1
ATOM 4069 C CA . THR A 1 555 ? 20.114 1.980 58.833 1.00 26.92 555 THR A CA 1
ATOM 4070 C C . THR A 1 555 ? 18.935 1.053 59.149 1.00 26.92 555 THR A C 1
ATOM 4072 O O . THR A 1 555 ? 17.781 1.468 59.108 1.00 26.92 555 THR A O 1
ATOM 4075 N N . THR A 1 556 ? 19.281 -0.165 59.588 1.00 29.56 556 THR A N 1
ATOM 4076 C CA . THR A 1 556 ? 18.463 -1.291 60.111 1.00 29.56 556 THR A CA 1
ATOM 4077 C C . THR A 1 556 ? 18.011 -2.370 59.107 1.00 29.56 556 THR A C 1
ATOM 4079 O O . THR A 1 556 ? 17.462 -2.083 58.051 1.00 29.56 556 THR A O 1
ATOM 4082 N N . GLY A 1 557 ? 18.325 -3.635 59.446 1.00 24.17 557 GLY A N 1
ATOM 4083 C CA . GLY A 1 557 ? 18.056 -4.858 58.661 1.00 24.17 557 GLY A CA 1
ATOM 4084 C C . GLY A 1 557 ? 16.977 -5.751 59.312 1.00 24.17 557 GLY A C 1
ATOM 4085 O O . GLY A 1 557 ? 15.995 -5.174 59.777 1.00 24.17 557 GLY A O 1
ATOM 4086 N N . PRO A 1 558 ? 17.115 -7.103 59.413 1.00 44.81 558 PRO A N 1
ATOM 4087 C CA . PRO A 1 558 ? 18.373 -7.879 59.466 1.00 44.81 558 PRO A CA 1
ATOM 4088 C C . PRO A 1 558 ? 18.406 -9.210 58.650 1.00 44.81 558 PRO A C 1
ATOM 4090 O O . PRO A 1 558 ? 17.428 -9.581 58.009 1.00 44.81 558 PRO A O 1
ATOM 4093 N N . THR A 1 559 ? 19.503 -9.982 58.812 1.00 28.52 559 THR A N 1
ATOM 4094 C CA . THR A 1 559 ? 19.683 -11.445 58.538 1.00 28.52 559 THR A CA 1
ATOM 4095 C C . THR A 1 559 ? 19.648 -11.938 57.069 1.00 28.52 559 THR A C 1
ATOM 4097 O O . THR A 1 559 ? 18.867 -11.440 56.274 1.00 28.52 559 THR A O 1
ATOM 4100 N N . THR A 1 560 ? 20.459 -12.917 56.617 1.00 28.97 560 THR A N 1
ATOM 4101 C CA . THR A 1 560 ? 21.456 -13.810 57.283 1.00 28.97 560 THR A CA 1
ATOM 4102 C C . THR A 1 560 ? 22.484 -14.359 56.270 1.00 28.97 560 THR A C 1
ATOM 4104 O O . THR A 1 560 ? 22.042 -14.756 55.200 1.00 28.97 560 THR A O 1
ATOM 4107 N N . LEU A 1 561 ? 23.754 -14.529 56.698 1.00 29.70 561 LEU A N 1
ATOM 4108 C CA . LEU A 1 561 ? 24.787 -15.502 56.231 1.00 29.70 561 LEU A CA 1
ATOM 4109 C C . LEU A 1 561 ? 25.223 -15.453 54.731 1.00 29.70 561 LEU A C 1
ATOM 4111 O O . LEU A 1 561 ? 24.439 -15.114 53.858 1.00 29.70 561 LEU A O 1
ATOM 4115 N N . ASP A 1 562 ? 26.468 -15.757 54.333 1.00 27.84 562 ASP A N 1
ATOM 4116 C CA . ASP A 1 562 ? 27.592 -16.417 55.033 1.00 27.84 562 ASP A CA 1
ATOM 4117 C C . ASP A 1 562 ? 28.992 -15.828 54.647 1.00 27.84 562 ASP A C 1
ATOM 4119 O O . ASP A 1 562 ? 29.063 -14.751 54.058 1.00 27.84 562 ASP A O 1
ATOM 4123 N N . GLY A 1 563 ? 30.098 -16.479 55.050 1.00 25.61 563 GLY A N 1
ATOM 4124 C CA . GLY A 1 563 ? 31.459 -15.902 55.193 1.00 25.61 563 GLY A CA 1
ATOM 4125 C C . GLY A 1 563 ? 32.418 -15.641 53.982 1.00 25.61 563 GLY A C 1
ATOM 4126 O O . GLY A 1 563 ? 32.030 -15.782 52.825 1.00 25.61 563 GLY A O 1
ATOM 4127 N N . PRO A 1 564 ? 33.689 -15.220 54.262 1.00 41.97 564 PRO A N 1
ATOM 4128 C CA . PRO A 1 564 ? 34.628 -14.491 53.358 1.00 41.97 564 PRO A CA 1
ATOM 4129 C C . PRO A 1 564 ? 35.974 -15.278 53.123 1.00 41.97 564 PRO A C 1
ATOM 4131 O O . PRO A 1 564 ? 35.902 -16.502 53.249 1.00 41.97 564 PRO A O 1
ATOM 4134 N N . PRO A 1 565 ? 37.208 -14.724 52.859 1.00 50.06 565 PRO A N 1
ATOM 4135 C CA . PRO A 1 565 ? 37.695 -13.343 52.607 1.00 50.06 565 PRO A CA 1
ATOM 4136 C C . PRO A 1 565 ? 38.774 -13.150 51.482 1.00 50.06 565 PRO A C 1
ATOM 4138 O O . PRO A 1 565 ? 39.054 -14.030 50.675 1.00 50.06 565 PRO A O 1
ATOM 4141 N N . HIS A 1 566 ? 39.381 -11.950 51.463 1.00 30.73 566 HIS A N 1
ATOM 4142 C CA . HIS A 1 566 ? 40.413 -11.396 50.558 1.00 30.73 566 HIS A CA 1
ATOM 4143 C C . HIS A 1 566 ? 41.835 -12.010 50.606 1.00 30.73 566 HIS A C 1
ATOM 4145 O O . HIS A 1 566 ? 42.287 -12.436 51.666 1.00 30.73 566 HIS A O 1
ATOM 4151 N N . ALA A 1 567 ? 42.597 -11.818 49.513 1.00 30.44 567 ALA A N 1
ATOM 4152 C CA . ALA A 1 567 ? 43.997 -11.322 49.460 1.00 30.44 567 ALA A CA 1
ATOM 4153 C C . ALA A 1 567 ? 44.337 -10.920 47.994 1.00 30.44 567 ALA A C 1
ATOM 4155 O O . ALA A 1 567 ? 43.698 -11.443 47.085 1.00 30.44 567 ALA A O 1
ATOM 4156 N N . GLY A 1 568 ? 45.276 -10.024 47.652 1.00 27.73 568 GLY A N 1
ATOM 4157 C CA . GLY A 1 568 ? 46.209 -9.193 48.435 1.00 27.73 568 GLY A CA 1
ATOM 4158 C C . GLY A 1 568 ? 46.673 -7.951 47.629 1.00 27.73 568 GLY A C 1
ATOM 4159 O O . GLY A 1 568 ? 46.066 -7.636 46.608 1.00 27.73 568 GLY A O 1
ATOM 4160 N N . LEU A 1 569 ? 47.703 -7.230 48.096 1.00 30.03 569 LEU A N 1
ATOM 4161 C CA . LEU A 1 569 ? 48.064 -5.859 47.668 1.00 30.03 569 LEU A CA 1
ATOM 4162 C C . LEU A 1 569 ? 49.430 -5.730 46.939 1.00 30.03 569 LEU A C 1
ATOM 4164 O O . LEU A 1 569 ? 50.210 -6.677 46.878 1.00 30.03 569 LEU A O 1
ATOM 4168 N N . ASP A 1 570 ? 49.694 -4.490 46.497 1.00 28.41 570 ASP A N 1
ATOM 4169 C CA . ASP A 1 570 ? 50.998 -3.810 46.334 1.00 28.41 570 ASP A CA 1
ATOM 4170 C C . ASP A 1 570 ? 51.777 -3.832 44.994 1.00 28.41 570 ASP A C 1
ATOM 4172 O O . ASP A 1 570 ? 51.588 -4.645 44.095 1.00 28.41 570 ASP A O 1
ATOM 4176 N N . SER A 1 571 ? 52.599 -2.783 44.844 1.00 27.61 571 SER A N 1
ATOM 4177 C CA . SER A 1 571 ? 53.341 -2.290 43.660 1.00 27.61 571 SER A CA 1
ATOM 4178 C C . SER A 1 571 ? 54.796 -1.935 44.077 1.00 27.61 571 SER A C 1
ATOM 4180 O O . SER A 1 571 ? 55.141 -2.167 45.233 1.00 27.61 571 SER A O 1
ATOM 4182 N N . PRO A 1 572 ? 55.586 -1.147 43.309 1.00 55.75 572 PRO A N 1
ATOM 4183 C CA . PRO A 1 572 ? 56.193 -1.315 41.972 1.00 55.75 572 PRO A CA 1
ATOM 4184 C C . PRO A 1 572 ? 57.747 -1.487 42.146 1.00 55.75 572 PRO A C 1
ATOM 4186 O O . PRO A 1 572 ? 58.113 -2.256 43.029 1.00 55.75 572 PRO A O 1
ATOM 4189 N N . PRO A 1 573 ? 58.703 -0.754 41.505 1.00 52.41 573 PRO A N 1
ATOM 4190 C CA . PRO A 1 573 ? 58.947 -0.361 40.094 1.00 52.41 573 PRO A CA 1
ATOM 4191 C C . PRO A 1 573 ? 60.341 -0.814 39.512 1.00 52.41 573 PRO A C 1
ATOM 4193 O O . PRO A 1 573 ? 61.224 -1.156 40.282 1.00 52.41 573 PRO A O 1
ATOM 4196 N N . THR A 1 574 ? 60.540 -0.735 38.171 1.00 36.53 574 THR A N 1
ATOM 4197 C CA . THR A 1 574 ? 61.757 -0.377 37.329 1.00 36.53 574 THR A CA 1
ATOM 4198 C C . THR A 1 574 ? 63.239 -0.631 37.769 1.00 36.53 574 THR A C 1
ATOM 4200 O O . THR A 1 574 ? 63.488 -0.580 38.966 1.00 36.53 574 THR A O 1
ATOM 4203 N N . PRO A 1 575 ? 64.291 -0.648 36.880 1.00 49.47 575 PRO A N 1
ATOM 4204 C CA . PRO A 1 575 ? 64.385 -0.632 35.390 1.00 49.47 575 PRO A CA 1
ATOM 4205 C C . PRO A 1 575 ? 65.437 -1.615 34.738 1.00 49.47 575 PRO A C 1
ATOM 4207 O O . PRO A 1 575 ? 66.059 -2.411 35.426 1.00 49.47 575 PRO A O 1
ATOM 4210 N N . ASN A 1 576 ? 65.608 -1.510 33.398 1.00 32.41 576 ASN A N 1
ATOM 4211 C CA . ASN A 1 576 ? 66.748 -1.792 32.458 1.00 32.41 576 ASN A CA 1
ATOM 4212 C C . ASN A 1 576 ? 68.162 -2.234 32.954 1.00 32.41 576 ASN A C 1
ATOM 4214 O O . ASN A 1 576 ? 68.515 -1.908 34.086 1.00 32.41 576 ASN A O 1
ATOM 4218 N N . PRO A 1 577 ? 69.092 -2.681 32.054 1.00 51.97 577 PRO A N 1
ATOM 4219 C CA . PRO A 1 577 ? 68.970 -3.244 30.680 1.00 51.97 577 PRO A CA 1
ATOM 4220 C C . PRO A 1 577 ? 69.823 -4.537 30.457 1.00 51.97 577 PRO A C 1
ATOM 4222 O O . PRO A 1 577 ? 70.562 -4.918 31.354 1.00 51.97 577 PRO A O 1
ATOM 4225 N N . ASP A 1 578 ? 69.815 -5.152 29.255 1.00 27.88 578 ASP A N 1
ATOM 4226 C CA . ASP A 1 578 ? 71.054 -5.400 28.461 1.00 27.88 578 ASP A CA 1
ATOM 4227 C C . ASP A 1 578 ? 70.779 -5.888 27.007 1.00 27.88 578 ASP A C 1
ATOM 4229 O O . ASP A 1 578 ? 69.624 -6.017 26.598 1.00 27.88 578 ASP A O 1
ATOM 4233 N N . SER A 1 579 ? 71.834 -6.101 26.204 1.00 29.72 579 SER A N 1
ATOM 4234 C CA . SER A 1 579 ? 71.804 -6.214 24.729 1.00 29.72 579 SER A CA 1
ATOM 4235 C C . SER A 1 579 ? 72.442 -7.486 24.129 1.00 29.72 579 SER A C 1
ATOM 4237 O O . SER A 1 579 ? 73.251 -8.141 24.775 1.00 29.72 579 SER A O 1
ATOM 4239 N N . ILE A 1 580 ? 72.112 -7.803 22.860 1.00 28.45 580 ILE A N 1
ATOM 4240 C CA . ILE A 1 580 ? 72.961 -8.507 21.860 1.00 28.45 580 ILE A CA 1
ATOM 4241 C C . ILE A 1 580 ? 72.308 -8.411 20.460 1.00 28.45 580 ILE A C 1
ATOM 4243 O O . ILE A 1 580 ? 71.084 -8.354 20.353 1.00 28.45 580 ILE A O 1
ATOM 4247 N N . ALA A 1 581 ? 73.107 -8.389 19.381 1.00 30.55 581 ALA A N 1
ATOM 4248 C CA . ALA A 1 581 ? 72.626 -8.302 17.994 1.00 30.55 581 ALA A CA 1
ATOM 4249 C C . ALA A 1 581 ? 73.523 -9.054 16.984 1.00 30.55 581 ALA A C 1
ATOM 4251 O O . ALA A 1 581 ? 74.741 -9.093 17.149 1.00 30.55 581 ALA A O 1
ATOM 4252 N N . ALA A 1 582 ? 72.920 -9.598 15.916 1.00 29.09 582 ALA A N 1
ATOM 4253 C CA . ALA A 1 582 ? 73.560 -10.168 14.715 1.00 29.09 582 ALA A CA 1
ATOM 4254 C C . ALA A 1 582 ? 72.483 -10.262 13.595 1.00 29.09 582 ALA A C 1
ATOM 4256 O O . ALA A 1 582 ? 71.372 -10.690 13.884 1.00 29.09 582 ALA A O 1
ATOM 4257 N N . ALA A 1 583 ? 72.659 -9.658 12.405 1.00 32.62 583 ALA A N 1
ATOM 4258 C CA . ALA A 1 583 ? 73.318 -10.213 11.198 1.00 32.62 583 ALA A CA 1
ATOM 4259 C C . ALA A 1 583 ? 72.420 -11.214 10.416 1.00 32.62 583 ALA A C 1
ATOM 4261 O O . ALA A 1 583 ? 71.706 -11.982 11.043 1.00 32.62 583 ALA A O 1
ATOM 4262 N N . GLN A 1 584 ? 72.390 -11.324 9.076 1.00 32.22 584 GLN A N 1
ATOM 4263 C CA . GLN A 1 584 ? 73.066 -10.695 7.909 1.00 32.22 584 GLN A CA 1
ATOM 4264 C C . GLN A 1 584 ? 72.318 -11.195 6.626 1.00 32.22 584 GLN A C 1
ATOM 4266 O O . GLN A 1 584 ? 71.481 -12.082 6.758 1.00 32.22 584 GLN A O 1
ATOM 4271 N N . ALA A 1 585 ? 72.516 -10.788 5.360 1.00 31.38 585 ALA A N 1
ATOM 4272 C CA . ALA A 1 585 ? 73.243 -9.721 4.641 1.00 31.38 585 ALA A CA 1
ATOM 4273 C C . ALA A 1 585 ? 72.666 -9.632 3.194 1.00 31.38 585 ALA A C 1
ATOM 4275 O O . ALA A 1 585 ? 71.913 -10.520 2.799 1.00 31.38 585 ALA A O 1
ATOM 4276 N N . GLY A 1 586 ? 73.090 -8.661 2.362 1.00 24.17 586 GLY A N 1
ATOM 4277 C CA . GLY A 1 586 ? 73.007 -8.814 0.892 1.00 24.17 586 GLY A CA 1
ATOM 4278 C C . GLY A 1 586 ? 72.756 -7.552 0.053 1.00 24.17 586 GLY A C 1
ATOM 4279 O O . GLY A 1 586 ? 71.624 -7.281 -0.327 1.00 24.17 586 GLY A O 1
ATOM 4280 N N . ALA A 1 587 ? 73.822 -6.843 -0.327 1.00 32.78 587 ALA A N 1
ATOM 4281 C CA . ALA A 1 587 ? 73.849 -5.873 -1.436 1.00 32.78 587 ALA A CA 1
ATOM 4282 C C . ALA A 1 587 ? 75.131 -6.099 -2.267 1.00 32.78 587 ALA A C 1
ATOM 4284 O O . ALA A 1 587 ? 76.036 -6.789 -1.787 1.00 32.78 587 ALA A O 1
ATOM 4285 N N . PRO A 1 588 ? 75.239 -5.545 -3.491 1.00 49.06 588 PRO A N 1
ATOM 4286 C CA . PRO A 1 588 ? 76.297 -4.545 -3.713 1.00 49.06 588 PRO A CA 1
ATOM 4287 C C . PRO A 1 588 ? 75.923 -3.399 -4.692 1.00 49.06 588 PRO A C 1
ATOM 4289 O O . PRO A 1 588 ? 74.771 -3.229 -5.077 1.00 49.06 588 PRO A O 1
ATOM 4292 N N . LEU A 1 589 ? 76.923 -2.574 -5.030 1.00 29.55 589 LEU A N 1
ATOM 4293 C CA . LEU A 1 589 ? 76.849 -1.237 -5.650 1.00 29.55 589 LEU A CA 1
ATOM 4294 C C . LEU A 1 589 ? 77.470 -1.159 -7.068 1.00 29.55 589 LEU A C 1
ATOM 4296 O O . LEU A 1 589 ? 78.118 -2.101 -7.513 1.00 29.55 589 LEU A O 1
ATOM 4300 N N . HIS A 1 590 ? 77.388 0.050 -7.659 1.00 30.88 590 HIS A N 1
ATOM 4301 C CA . HIS A 1 590 ? 78.174 0.596 -8.793 1.00 30.88 590 HIS A CA 1
ATOM 4302 C C . HIS A 1 590 ? 77.711 0.230 -10.234 1.00 30.88 590 HIS A C 1
ATOM 4304 O O . HIS A 1 590 ? 77.110 -0.813 -10.440 1.00 30.88 590 HIS A O 1
ATOM 4310 N N . GLN A 1 591 ? 77.915 1.070 -11.275 1.00 29.64 591 GLN A N 1
ATOM 4311 C CA . GLN A 1 591 ? 78.796 2.258 -11.401 1.00 29.64 591 GLN A CA 1
ATOM 4312 C C . GLN A 1 591 ? 78.352 3.304 -12.474 1.00 29.64 591 GLN A C 1
ATOM 4314 O O . GLN A 1 591 ? 77.765 2.942 -13.483 1.00 29.64 591 GLN A O 1
ATOM 4319 N N . HIS A 1 592 ? 78.800 4.561 -12.291 1.00 28.16 592 HIS A N 1
ATOM 4320 C CA . HIS A 1 592 ? 79.107 5.626 -13.287 1.00 28.16 592 HIS A CA 1
ATOM 4321 C C . HIS A 1 592 ? 78.059 6.462 -14.088 1.00 28.16 592 HIS A C 1
ATOM 4323 O O . HIS A 1 592 ? 77.208 5.950 -14.800 1.00 28.16 592 HIS A O 1
ATOM 4329 N N . ARG A 1 593 ? 78.389 7.777 -14.121 1.00 26.81 593 ARG A N 1
ATOM 4330 C CA . ARG A 1 593 ? 78.235 8.832 -15.166 1.00 26.81 593 ARG A CA 1
ATOM 4331 C C . ARG A 1 593 ? 76.926 9.639 -15.335 1.00 26.81 593 ARG A C 1
ATOM 4333 O O . ARG A 1 593 ? 75.978 9.223 -15.985 1.00 26.81 593 ARG A O 1
ATOM 4340 N N . THR A 1 594 ? 77.015 10.886 -14.861 1.00 29.81 594 THR A N 1
ATOM 4341 C CA . THR A 1 594 ? 76.454 12.148 -15.404 1.00 29.81 594 THR A CA 1
ATOM 4342 C C . THR A 1 594 ? 77.450 12.777 -16.423 1.00 29.81 594 THR A C 1
ATOM 4344 O O . THR A 1 594 ? 78.481 12.131 -16.666 1.00 29.81 594 THR A O 1
ATOM 4347 N N . PRO A 1 595 ? 77.277 14.023 -16.943 1.00 52.31 595 PRO A N 1
ATOM 4348 C CA . PRO A 1 595 ? 76.120 14.950 -16.991 1.00 52.31 595 PRO A CA 1
ATOM 4349 C C . PRO A 1 595 ? 75.681 15.171 -18.476 1.00 52.31 595 PRO A C 1
ATOM 4351 O O . PRO A 1 595 ? 75.812 14.208 -19.225 1.00 52.31 595 PRO A O 1
ATOM 4354 N N . ASP A 1 596 ? 75.054 16.215 -19.047 1.00 26.73 596 ASP A N 1
ATOM 4355 C CA . ASP A 1 596 ? 75.022 17.708 -19.017 1.00 26.73 596 ASP A CA 1
ATOM 4356 C C . ASP A 1 596 ? 73.900 18.134 -20.035 1.00 26.73 596 ASP A C 1
ATOM 4358 O O . ASP A 1 596 ? 73.373 17.256 -20.720 1.00 26.73 596 ASP A O 1
ATOM 4362 N N . ALA A 1 597 ? 73.503 19.385 -20.332 1.00 28.03 597 ALA A N 1
ATOM 4363 C CA . ALA A 1 597 ? 73.403 20.668 -19.616 1.00 28.03 597 ALA A CA 1
ATOM 4364 C C . ALA A 1 597 ? 72.553 21.672 -20.464 1.00 28.03 597 ALA A C 1
ATOM 4366 O O . ALA A 1 597 ? 72.399 21.497 -21.668 1.00 28.03 597 ALA A O 1
ATOM 4367 N N . GLU A 1 598 ? 72.000 22.693 -19.798 1.00 27.56 598 GLU A N 1
ATOM 4368 C CA . GLU A 1 598 ? 71.732 24.096 -20.215 1.00 27.56 598 GLU A CA 1
ATOM 4369 C C . GLU A 1 598 ? 71.300 24.518 -21.659 1.00 27.56 598 GLU A C 1
ATOM 4371 O O . GLU A 1 598 ? 71.950 24.265 -22.669 1.00 27.56 598 GLU A O 1
ATOM 4376 N N . PHE A 1 599 ? 70.245 25.353 -21.711 1.00 34.16 599 PHE A N 1
ATOM 4377 C CA . PHE A 1 599 ? 69.995 26.404 -22.730 1.00 34.16 599 PHE A CA 1
ATOM 4378 C C . PHE A 1 599 ? 71.085 27.512 -22.637 1.00 34.16 599 PHE A C 1
ATOM 4380 O O . PHE A 1 599 ? 71.574 27.696 -21.522 1.00 34.16 599 PHE A O 1
ATOM 4387 N N . PRO A 1 600 ? 71.407 28.340 -23.677 1.00 47.56 600 PRO A N 1
ATOM 4388 C CA . PRO A 1 600 ? 70.404 29.053 -24.494 1.00 47.56 600 PRO A CA 1
ATOM 4389 C C . PRO A 1 600 ? 70.750 29.435 -25.968 1.00 47.56 600 PRO A C 1
ATOM 4391 O O . PRO A 1 600 ? 71.856 29.261 -26.456 1.00 47.56 600 PRO A O 1
ATOM 4394 N N . ALA A 1 601 ? 69.736 30.010 -26.638 1.00 29.73 601 ALA A N 1
ATOM 4395 C CA . ALA A 1 601 ? 69.718 31.008 -27.732 1.00 29.73 601 ALA A CA 1
ATOM 4396 C C . ALA A 1 601 ? 70.941 31.244 -28.664 1.00 29.73 601 ALA A C 1
ATOM 4398 O O . ALA A 1 601 ? 72.033 31.564 -28.202 1.00 29.73 601 ALA A O 1
ATOM 4399 N N . THR A 1 602 ? 70.687 31.410 -29.978 1.00 27.66 602 THR A N 1
ATOM 4400 C CA . THR A 1 602 ? 70.607 32.725 -30.699 1.00 27.66 602 THR A CA 1
ATOM 4401 C C . THR A 1 602 ? 70.586 32.533 -32.240 1.00 27.66 602 THR A C 1
ATOM 4403 O O . THR A 1 602 ? 71.077 31.530 -32.740 1.00 27.66 602 THR A O 1
ATOM 4406 N N . ALA A 1 603 ? 70.083 33.542 -32.973 1.00 27.17 603 ALA A N 1
ATOM 4407 C CA . ALA A 1 603 ? 70.244 33.817 -34.418 1.00 27.17 603 ALA A CA 1
ATOM 4408 C C . ALA A 1 603 ? 69.457 32.988 -35.465 1.00 27.17 603 ALA A C 1
ATOM 4410 O O . ALA A 1 603 ? 69.423 31.763 -35.459 1.00 27.17 603 ALA A O 1
ATOM 4411 N N . ALA A 1 604 ? 68.894 33.719 -36.436 1.00 35.03 604 ALA A N 1
ATOM 4412 C CA . ALA A 1 604 ? 68.481 33.231 -37.758 1.00 35.03 604 ALA A CA 1
ATOM 4413 C C . ALA A 1 604 ? 69.585 33.537 -38.800 1.00 35.03 604 ALA A C 1
ATOM 4415 O O . ALA A 1 604 ? 70.546 34.242 -38.474 1.00 35.03 604 ALA A O 1
ATOM 4416 N N . PRO A 1 605 ? 69.439 33.084 -40.062 1.00 40.66 605 PRO A N 1
ATOM 4417 C CA . PRO A 1 605 ? 68.984 34.076 -41.044 1.00 40.66 605 PRO A CA 1
ATOM 4418 C C . PRO A 1 605 ? 68.005 33.589 -42.139 1.00 40.66 605 PRO A C 1
ATOM 4420 O O . PRO A 1 605 ? 67.916 32.419 -42.496 1.00 40.66 605 PRO A O 1
ATOM 4423 N N . THR A 1 606 ? 67.317 34.593 -42.684 1.00 32.06 606 THR A N 1
ATOM 4424 C CA . THR A 1 606 ? 66.828 34.813 -44.067 1.00 32.06 606 THR A CA 1
ATOM 4425 C C . THR A 1 606 ? 67.751 34.259 -45.184 1.00 32.06 606 THR A C 1
ATOM 4427 O O . THR A 1 606 ? 68.940 34.098 -44.930 1.00 32.06 606 THR A O 1
ATOM 4430 N N . THR A 1 607 ? 67.384 34.023 -46.459 1.00 34.22 607 THR A N 1
ATOM 4431 C CA . THR A 1 607 ? 66.188 34.254 -47.336 1.00 34.22 607 THR A CA 1
ATOM 4432 C C . THR A 1 607 ? 66.389 33.424 -48.647 1.00 34.22 607 THR A C 1
ATOM 4434 O O . THR A 1 607 ? 67.354 32.668 -48.683 1.00 34.22 607 THR A O 1
ATOM 4437 N N . LEU A 1 608 ? 65.629 33.451 -49.764 1.00 33.50 608 LEU A N 1
ATOM 4438 C CA . LEU A 1 608 ? 64.485 34.225 -50.321 1.00 33.50 608 LEU A CA 1
ATOM 4439 C C . LEU A 1 608 ? 63.802 33.348 -51.416 1.00 33.50 608 LEU A C 1
ATOM 4441 O O . LEU A 1 608 ? 64.467 32.463 -51.943 1.00 33.50 608 LEU A O 1
ATOM 4445 N N . ASP A 1 609 ? 62.527 33.584 -51.768 1.00 26.94 609 ASP A N 1
ATOM 4446 C CA . ASP A 1 609 ? 62.081 34.018 -53.124 1.00 26.94 609 ASP A CA 1
ATOM 4447 C C . ASP A 1 609 ? 60.569 33.829 -53.406 1.00 26.94 609 ASP A C 1
ATOM 4449 O O . ASP A 1 609 ? 59.948 32.826 -53.062 1.00 26.94 609 ASP A O 1
ATOM 4453 N N . GLY A 1 610 ? 59.998 34.838 -54.075 1.00 26.02 610 GLY A N 1
ATOM 4454 C CA . GLY A 1 610 ? 58.711 34.855 -54.798 1.00 26.02 610 GLY A CA 1
ATOM 4455 C C . GLY A 1 610 ? 58.960 35.601 -56.123 1.00 26.02 610 GLY A C 1
ATOM 4456 O O . GLY A 1 610 ? 60.061 35.453 -56.652 1.00 26.02 610 GLY A O 1
ATOM 4457 N N . PRO A 1 611 ? 58.093 36.507 -56.628 1.00 57.59 611 PRO A N 1
ATOM 4458 C CA . PRO A 1 611 ? 56.659 36.778 -56.405 1.00 57.59 611 PRO A CA 1
ATOM 4459 C C . PRO A 1 611 ? 55.944 36.681 -57.806 1.00 57.59 611 PRO A C 1
ATOM 4461 O O . PRO A 1 611 ? 56.327 35.764 -58.535 1.00 57.59 611 PRO A O 1
ATOM 4464 N N . PRO A 1 612 ? 55.007 37.540 -58.307 1.00 55.84 612 PRO A N 1
ATOM 4465 C CA . PRO A 1 612 ? 54.115 38.558 -57.720 1.00 55.84 612 PRO A CA 1
ATOM 4466 C C . PRO A 1 612 ? 52.621 38.475 -58.165 1.00 55.84 612 PRO A C 1
ATOM 4468 O O . PRO A 1 612 ? 52.164 37.503 -58.758 1.00 55.84 612 PRO A O 1
ATOM 4471 N N . HIS A 1 613 ? 51.858 39.526 -57.834 1.00 32.91 613 HIS A N 1
ATOM 4472 C CA . HIS A 1 613 ? 50.419 39.725 -58.074 1.00 32.91 613 HIS A CA 1
ATOM 4473 C C . HIS A 1 613 ? 50.034 40.131 -59.512 1.00 32.91 613 HIS A C 1
ATOM 4475 O O . HIS A 1 613 ? 50.845 40.689 -60.247 1.00 32.91 613 HIS A O 1
ATOM 4481 N N . SER A 1 614 ? 48.744 39.975 -59.840 1.00 28.94 614 SER A N 1
ATOM 4482 C CA . SER A 1 614 ? 47.952 40.866 -60.718 1.00 28.94 614 SER A CA 1
ATOM 4483 C C . SER A 1 614 ? 46.441 40.574 -60.551 1.00 28.94 614 SER A C 1
ATOM 4485 O O . SER A 1 614 ? 46.093 39.585 -59.908 1.00 28.94 614 SER A O 1
ATOM 4487 N N . GLU A 1 615 ? 45.508 41.330 -61.139 1.00 31.77 615 GLU A N 1
ATOM 4488 C CA . GLU A 1 615 ? 45.132 42.724 -60.817 1.00 31.77 615 GLU A CA 1
ATOM 4489 C C . GLU A 1 615 ? 43.688 42.998 -61.330 1.00 31.77 615 GLU A C 1
ATOM 4491 O O . GLU A 1 615 ? 43.202 42.247 -62.173 1.00 31.77 615 GLU A O 1
ATOM 4496 N N . LEU A 1 616 ? 43.061 44.099 -60.880 1.00 28.69 616 LEU A N 1
ATOM 4497 C CA . LEU A 1 616 ? 41.874 44.778 -61.457 1.00 28.69 616 LEU A CA 1
ATOM 4498 C C . LEU A 1 616 ? 40.498 44.048 -61.447 1.00 28.69 616 LEU A C 1
ATOM 4500 O O . LEU A 1 616 ? 40.419 42.839 -61.262 1.00 28.69 616 LEU A O 1
ATOM 4504 N N . ASP A 1 617 ? 39.363 44.704 -61.751 1.00 26.89 617 ASP A N 1
ATOM 4505 C CA . ASP A 1 617 ? 38.781 45.972 -61.236 1.00 26.89 617 ASP A CA 1
ATOM 4506 C C . ASP A 1 617 ? 37.318 46.140 -61.756 1.00 26.89 617 ASP A C 1
ATOM 4508 O O . ASP A 1 617 ? 36.892 45.424 -62.660 1.00 26.89 617 ASP A O 1
ATOM 4512 N N . SER A 1 618 ? 36.613 47.166 -61.257 1.00 26.70 618 SER A N 1
ATOM 4513 C CA . SER A 1 618 ? 35.563 47.949 -61.937 1.00 26.70 618 SER A CA 1
ATOM 4514 C C . SER A 1 618 ? 34.137 47.379 -62.078 1.00 26.70 618 SER A C 1
ATOM 4516 O O . SER A 1 618 ? 33.879 46.289 -62.582 1.00 26.70 618 SER A O 1
ATOM 4518 N N . ALA A 1 619 ? 33.174 48.232 -61.713 1.00 34.91 619 ALA A N 1
ATOM 4519 C CA . ALA A 1 619 ? 31.748 48.138 -62.041 1.00 34.91 619 ALA A CA 1
ATOM 4520 C C . ALA A 1 619 ? 31.368 49.207 -63.090 1.00 34.91 619 ALA A C 1
ATOM 4522 O O . ALA A 1 619 ? 32.160 50.113 -63.355 1.00 34.91 619 ALA A O 1
ATOM 4523 N N . PRO A 1 620 ? 30.138 49.173 -63.636 1.00 35.78 620 PRO A N 1
ATOM 4524 C CA . PRO A 1 620 ? 29.471 50.427 -64.006 1.00 35.78 620 PRO A CA 1
ATOM 4525 C C . PRO A 1 620 ? 28.000 50.526 -63.546 1.00 35.78 620 PRO A C 1
ATOM 4527 O O . PRO A 1 620 ? 27.341 49.529 -63.259 1.00 35.78 620 PRO A O 1
ATOM 4530 N N . ILE A 1 621 ? 27.490 51.762 -63.499 1.00 38.53 621 ILE A N 1
ATOM 4531 C CA . ILE A 1 621 ? 26.132 52.144 -63.060 1.00 38.53 621 ILE A CA 1
ATOM 4532 C C . ILE A 1 621 ? 25.171 52.225 -64.261 1.00 38.53 621 ILE A C 1
ATOM 4534 O O . ILE A 1 621 ? 25.537 52.806 -65.285 1.00 38.53 621 ILE A O 1
ATOM 4538 N N . PRO A 1 622 ? 23.973 51.619 -64.152 1.00 33.50 622 PRO A N 1
ATOM 4539 C CA . PRO A 1 622 ? 22.702 52.275 -64.541 1.00 33.50 622 PRO A CA 1
ATOM 4540 C C . PRO A 1 622 ? 21.482 51.845 -63.673 1.00 33.50 622 PRO A C 1
ATOM 4542 O O . PRO A 1 622 ? 21.467 50.741 -63.136 1.00 33.50 622 PRO A O 1
ATOM 4545 N N . ASP A 1 623 ? 20.369 52.581 -63.542 1.00 26.42 623 ASP A N 1
ATOM 4546 C CA . ASP A 1 623 ? 20.098 54.029 -63.676 1.00 26.42 623 ASP A CA 1
ATOM 4547 C C . ASP A 1 623 ? 18.766 54.360 -62.923 1.00 26.42 623 ASP A C 1
ATOM 4549 O O . ASP A 1 623 ? 17.975 53.437 -62.688 1.00 26.42 623 ASP A O 1
ATOM 4553 N N . PRO A 1 624 ? 18.480 55.605 -62.475 1.00 40.22 624 PRO A N 1
ATOM 4554 C CA . PRO A 1 624 ? 17.504 55.848 -61.404 1.00 40.22 624 PRO A CA 1
ATOM 4555 C C . PRO A 1 624 ? 16.065 56.151 -61.872 1.00 40.22 624 PRO A C 1
ATOM 4557 O O . PRO A 1 624 ? 15.545 57.225 -61.581 1.00 40.22 624 PRO A O 1
ATOM 4560 N N . ASP A 1 625 ? 15.377 55.198 -62.514 1.00 33.44 625 ASP A N 1
ATOM 4561 C CA . ASP A 1 625 ? 13.903 55.258 -62.618 1.00 33.44 625 ASP A CA 1
ATOM 4562 C C . ASP A 1 625 ? 13.243 53.878 -62.844 1.00 33.44 625 ASP A C 1
ATOM 4564 O O . ASP A 1 625 ? 13.183 53.360 -63.959 1.00 33.44 625 ASP A O 1
ATOM 4568 N N . SER A 1 626 ? 12.745 53.238 -61.775 1.00 28.42 626 SER A N 1
ATOM 4569 C CA . SER A 1 626 ? 11.920 52.015 -61.886 1.00 28.42 626 SER A CA 1
ATOM 4570 C C . SER A 1 626 ? 10.948 51.786 -60.711 1.00 28.42 626 SER A C 1
ATOM 4572 O O . SER A 1 626 ? 11.035 5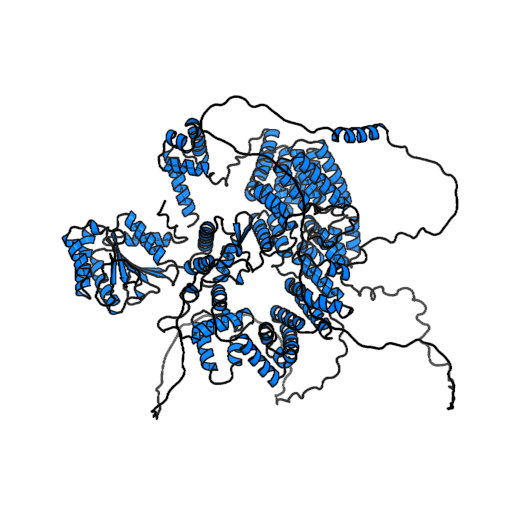0.811 -59.973 1.00 28.42 626 SER A O 1
ATOM 4574 N N . VAL A 1 627 ? 9.917 52.643 -60.669 1.00 29.77 627 VAL A N 1
ATOM 4575 C CA . VAL A 1 627 ? 8.564 52.379 -60.116 1.00 29.77 627 VAL A CA 1
ATOM 4576 C C . VAL A 1 627 ? 8.416 52.369 -58.567 1.00 29.77 627 VAL A C 1
ATOM 4578 O O . VAL A 1 627 ? 9.158 51.692 -57.858 1.00 29.77 627 VAL A O 1
ATOM 4581 N N . PRO A 1 628 ? 7.428 53.096 -57.989 1.00 34.81 628 PRO A N 1
ATOM 4582 C CA . PRO A 1 628 ? 7.387 53.356 -56.548 1.00 34.81 628 PRO A CA 1
ATOM 4583 C C . PRO A 1 628 ? 6.484 52.401 -55.743 1.00 34.81 628 PRO A C 1
ATOM 4585 O O . PRO A 1 628 ? 5.278 52.325 -55.964 1.00 34.81 628 PRO A O 1
ATOM 4588 N N . ALA A 1 629 ? 7.045 51.776 -54.702 1.00 27.33 629 ALA A N 1
ATOM 4589 C CA . ALA A 1 629 ? 6.281 51.079 -53.650 1.00 27.33 629 ALA A CA 1
ATOM 4590 C C . ALA A 1 629 ? 6.797 51.339 -52.212 1.00 27.33 629 ALA A C 1
ATOM 4592 O O . ALA A 1 629 ? 6.277 50.780 -51.248 1.00 27.33 629 ALA A O 1
ATOM 4593 N N . ALA A 1 630 ? 7.809 52.200 -52.041 1.00 27.94 630 ALA A N 1
ATOM 4594 C CA . ALA A 1 630 ? 8.586 52.319 -50.798 1.00 27.94 630 ALA A CA 1
ATOM 4595 C C . ALA A 1 630 ? 8.179 53.472 -49.847 1.00 27.94 630 ALA A C 1
ATOM 4597 O O . ALA A 1 630 ? 8.808 53.648 -48.808 1.00 27.94 630 ALA A O 1
ATOM 4598 N N . GLN A 1 631 ? 7.142 54.262 -50.163 1.00 29.36 631 GLN A N 1
ATOM 4599 C CA . GLN A 1 631 ? 6.740 55.446 -49.371 1.00 29.36 631 GLN A CA 1
ATOM 4600 C C . GLN A 1 631 ? 5.300 55.395 -48.814 1.00 29.36 631 GLN A C 1
ATOM 4602 O O . GLN A 1 631 ? 4.721 56.427 -48.492 1.00 29.36 631 GLN A O 1
ATOM 4607 N N . ALA A 1 632 ? 4.726 54.199 -48.640 1.00 29.16 632 ALA A N 1
ATOM 4608 C CA . ALA A 1 632 ? 3.374 54.026 -48.080 1.00 29.16 632 ALA A CA 1
ATOM 4609 C C . ALA A 1 632 ? 3.324 53.588 -46.596 1.00 29.16 632 ALA A C 1
ATOM 4611 O O . ALA A 1 632 ? 2.256 53.623 -45.994 1.00 29.16 632 ALA A O 1
ATOM 4612 N N . TRP A 1 633 ? 4.451 53.182 -45.987 1.00 29.69 633 TRP A N 1
ATOM 4613 C CA . TRP A 1 633 ? 4.466 52.520 -44.663 1.00 29.69 633 TRP A CA 1
ATOM 4614 C C . TRP A 1 633 ? 5.336 53.193 -43.585 1.00 29.69 633 TRP A C 1
ATOM 4616 O O . TRP A 1 633 ? 5.488 52.663 -42.486 1.00 29.69 633 TRP A O 1
ATOM 4626 N N . ALA A 1 634 ? 5.830 54.410 -43.830 1.00 30.20 634 ALA A N 1
ATOM 4627 C CA . ALA A 1 634 ? 6.595 55.190 -42.846 1.00 30.20 634 ALA A CA 1
ATOM 4628 C C . ALA A 1 634 ? 5.747 55.771 -41.681 1.00 30.20 634 ALA A C 1
ATOM 4630 O O . ALA A 1 634 ? 6.280 56.477 -40.829 1.00 30.20 634 ALA A O 1
ATOM 4631 N N . GLY A 1 635 ? 4.435 55.496 -41.633 1.00 33.25 635 GLY A N 1
ATOM 4632 C CA . GLY A 1 635 ? 3.495 56.089 -40.667 1.00 33.25 635 GLY A CA 1
ATOM 4633 C C . GLY A 1 635 ? 3.120 55.232 -39.448 1.00 33.25 635 GLY A C 1
ATOM 4634 O O . GLY A 1 635 ? 2.538 55.764 -38.508 1.00 33.25 635 GLY A O 1
ATOM 4635 N N . LEU A 1 636 ? 3.432 53.928 -39.433 1.00 29.28 636 LEU A N 1
ATOM 4636 C CA . LEU A 1 636 ? 2.934 52.979 -38.413 1.00 29.28 636 LEU A CA 1
ATOM 4637 C C . LEU A 1 636 ? 4.041 52.185 -37.691 1.00 29.28 636 LEU A C 1
ATOM 4639 O O . LEU A 1 636 ? 3.821 51.093 -37.173 1.00 29.28 636 LEU A O 1
ATOM 4643 N N . GLY A 1 637 ? 5.232 52.777 -37.564 1.00 28.98 637 GLY A N 1
ATOM 4644 C CA . GLY A 1 637 ? 6.382 52.227 -36.825 1.00 28.98 637 GLY A CA 1
ATOM 4645 C C . GLY A 1 637 ? 6.230 52.137 -35.294 1.00 28.98 637 GLY A C 1
ATOM 4646 O O . GLY A 1 637 ? 7.233 52.133 -34.585 1.00 28.98 637 GLY A O 1
ATOM 4647 N N . ARG A 1 638 ? 5.002 52.084 -34.760 1.00 35.00 638 ARG A N 1
ATOM 4648 C CA . ARG A 1 638 ? 4.699 51.899 -33.330 1.00 35.00 638 ARG A CA 1
ATOM 4649 C C . ARG A 1 638 ? 3.585 50.868 -33.139 1.00 35.00 638 ARG A C 1
ATOM 4651 O O . ARG A 1 638 ? 2.457 51.256 -32.885 1.00 35.00 638 ARG A O 1
ATOM 4658 N N . HIS A 1 639 ? 3.915 49.584 -33.278 1.00 30.97 639 HIS A N 1
ATOM 4659 C CA . HIS A 1 639 ? 3.314 48.428 -32.581 1.00 30.97 639 HIS A CA 1
ATOM 4660 C C . HIS A 1 639 ? 3.956 47.141 -33.139 1.00 30.97 639 HIS A C 1
ATOM 4662 O O . HIS A 1 639 ? 3.445 46.528 -34.073 1.00 30.97 639 HIS A O 1
ATOM 4668 N N . ARG A 1 640 ? 5.106 46.723 -32.587 1.00 26.12 640 ARG A N 1
ATOM 4669 C CA . ARG A 1 640 ? 5.631 45.362 -32.816 1.00 26.12 640 ARG A CA 1
ATOM 4670 C C . ARG A 1 640 ? 4.880 44.389 -31.901 1.00 26.12 640 ARG A C 1
ATOM 4672 O O . ARG A 1 640 ? 4.713 44.683 -30.720 1.00 26.12 640 ARG A O 1
ATOM 4679 N N . ALA A 1 641 ? 4.422 43.264 -32.447 1.00 23.48 641 ALA A N 1
ATOM 4680 C CA . ALA A 1 641 ? 3.633 42.273 -31.713 1.00 23.48 641 ALA A CA 1
ATOM 4681 C C . ALA A 1 641 ? 4.486 41.538 -30.648 1.00 23.48 641 ALA A C 1
ATOM 4683 O O . ALA A 1 641 ? 5.551 41.021 -30.993 1.00 23.48 641 ALA A O 1
ATOM 4684 N N . PRO A 1 642 ? 4.053 41.464 -29.373 1.00 27.39 642 PRO A N 1
ATOM 4685 C CA . PRO A 1 642 ? 4.865 40.956 -28.262 1.00 27.39 642 PRO A CA 1
ATOM 4686 C C . PRO A 1 642 ? 4.668 39.448 -27.991 1.00 27.39 642 PRO A C 1
ATOM 4688 O O . PRO A 1 642 ? 4.459 39.046 -26.845 1.00 27.39 642 PRO A O 1
ATOM 4691 N N . GLU A 1 643 ? 4.709 38.607 -29.031 1.00 26.64 643 GLU A N 1
ATOM 4692 C CA . GLU A 1 643 ? 4.337 37.178 -28.919 1.00 26.64 643 GLU A CA 1
ATOM 4693 C C . GLU A 1 643 ? 5.421 36.173 -29.356 1.00 26.64 643 GLU A C 1
ATOM 4695 O O . GLU A 1 643 ? 5.361 35.017 -28.947 1.00 26.64 643 GLU A O 1
ATOM 4700 N N . ALA A 1 644 ? 6.448 36.583 -30.112 1.00 23.97 644 ALA A N 1
ATOM 4701 C CA . ALA A 1 644 ? 7.460 35.653 -30.637 1.00 23.97 644 ALA A CA 1
ATOM 4702 C C . ALA A 1 644 ? 8.511 35.194 -29.598 1.00 23.97 644 ALA A C 1
ATOM 4704 O O . ALA A 1 644 ? 8.863 34.018 -29.562 1.00 23.97 644 ALA A O 1
ATOM 4705 N N . ASP A 1 645 ? 8.983 36.089 -28.720 1.00 23.86 645 ASP A N 1
ATOM 4706 C CA . ASP A 1 645 ? 10.087 35.799 -27.779 1.00 23.86 645 ASP A CA 1
ATOM 4707 C C . ASP A 1 645 ? 9.654 35.081 -26.483 1.00 23.86 645 ASP A C 1
ATOM 4709 O O . ASP A 1 645 ? 10.487 34.727 -25.650 1.00 23.86 645 ASP A O 1
ATOM 4713 N N . ARG A 1 646 ? 8.353 34.824 -26.284 1.00 28.12 646 ARG A N 1
ATOM 4714 C CA . ARG A 1 646 ? 7.832 34.158 -25.069 1.00 28.12 646 ARG A CA 1
ATOM 4715 C C . ARG A 1 646 ? 7.878 32.624 -25.111 1.00 28.12 646 ARG A C 1
ATOM 4717 O O . ARG A 1 646 ? 7.500 31.984 -24.136 1.00 28.12 646 ARG A O 1
ATOM 4724 N N . ALA A 1 647 ? 8.350 32.031 -26.209 1.00 25.16 647 ALA A N 1
ATOM 4725 C CA . ALA A 1 647 ? 8.363 30.579 -26.416 1.00 25.16 647 ALA A CA 1
ATOM 4726 C C . ALA A 1 647 ? 9.651 29.863 -25.947 1.00 25.16 647 ALA A C 1
ATOM 4728 O O . ALA A 1 647 ? 9.718 28.635 -25.996 1.00 25.16 647 ALA A O 1
ATOM 4729 N N . ALA A 1 648 ? 10.661 30.592 -25.458 1.00 28.98 648 ALA A N 1
ATOM 4730 C CA . ALA A 1 648 ? 11.887 30.021 -24.888 1.00 28.98 648 ALA A CA 1
ATOM 4731 C C . ALA A 1 648 ? 11.677 29.529 -23.437 1.00 28.98 648 ALA A C 1
ATOM 4733 O O . ALA A 1 648 ? 12.322 29.996 -22.498 1.00 28.98 648 ALA A O 1
ATOM 4734 N N . ALA A 1 649 ? 10.744 28.594 -23.243 1.00 37.41 649 ALA A N 1
ATOM 4735 C CA . ALA A 1 649 ? 10.448 28.004 -21.940 1.00 37.41 649 ALA A CA 1
ATOM 4736 C C . ALA A 1 649 ? 11.597 27.086 -21.481 1.00 37.41 649 ALA A C 1
ATOM 4738 O O . ALA A 1 649 ? 11.653 25.908 -21.836 1.00 37.41 649 ALA A O 1
ATOM 4739 N N . GLY A 1 650 ? 12.527 27.644 -20.702 1.00 51.69 650 GLY A N 1
ATOM 4740 C CA . GLY A 1 650 ? 13.607 26.889 -20.069 1.00 51.69 650 GLY A CA 1
ATOM 4741 C C . GLY A 1 650 ? 13.087 25.807 -19.117 1.00 51.69 650 GLY A C 1
ATOM 4742 O O . GLY A 1 650 ? 12.015 25.938 -18.524 1.00 51.69 650 GLY A O 1
ATOM 4743 N N . PHE A 1 651 ? 13.866 24.740 -18.964 1.00 56.41 651 PHE A N 1
ATOM 4744 C CA . PHE A 1 651 ? 13.648 23.711 -17.947 1.00 56.41 651 PHE A CA 1
ATOM 4745 C C . PHE A 1 651 ? 14.158 24.187 -16.575 1.00 56.41 651 PHE A C 1
ATOM 4747 O O . PHE A 1 651 ? 14.978 25.105 -16.516 1.00 56.41 651 PHE A O 1
ATOM 4754 N N . PRO A 1 652 ? 13.678 23.601 -15.465 1.00 60.88 652 PRO A N 1
ATOM 4755 C CA . PRO A 1 652 ? 14.115 23.982 -14.130 1.00 60.88 652 PRO A CA 1
ATOM 4756 C C . PRO A 1 652 ? 15.527 23.471 -13.868 1.00 60.88 652 PRO A C 1
ATOM 4758 O O . PRO A 1 652 ? 15.872 22.348 -14.252 1.00 60.88 652 PRO A O 1
ATOM 4761 N N . ALA A 1 653 ? 16.334 24.256 -13.159 1.00 72.38 653 ALA A N 1
ATOM 4762 C CA . ALA A 1 653 ? 17.645 23.778 -12.746 1.00 72.38 653 ALA A CA 1
ATOM 4763 C C . ALA A 1 653 ? 17.485 22.649 -11.713 1.00 72.38 653 ALA A C 1
ATOM 4765 O O . ALA A 1 653 ? 16.634 22.707 -10.821 1.00 72.38 653 ALA A O 1
ATOM 4766 N N . ALA A 1 654 ? 18.344 21.628 -11.789 1.00 73.62 654 ALA A N 1
ATOM 4767 C CA . ALA A 1 654 ? 18.344 20.499 -10.852 1.00 73.62 654 ALA A CA 1
ATOM 4768 C C . ALA A 1 654 ? 18.408 20.967 -9.379 1.00 73.62 654 ALA A C 1
ATOM 4770 O O . ALA A 1 654 ? 17.754 20.401 -8.502 1.00 73.62 654 ALA A O 1
ATOM 4771 N N . GLY A 1 655 ? 19.117 22.070 -9.130 1.00 71.81 655 GLY A N 1
ATOM 4772 C CA . GLY A 1 655 ? 19.168 22.763 -7.848 1.00 71.81 655 GLY A CA 1
ATOM 4773 C C . GLY A 1 655 ? 17.857 23.381 -7.334 1.00 71.81 655 GLY A C 1
ATOM 4774 O O . GLY A 1 655 ? 17.661 23.442 -6.122 1.00 71.81 655 GLY A O 1
ATOM 4775 N N . GLU A 1 656 ? 16.951 23.831 -8.206 1.00 79.25 656 GLU A N 1
ATOM 4776 C CA . GLU A 1 656 ? 15.651 24.397 -7.799 1.00 79.25 656 GLU A CA 1
ATOM 4777 C C . GLU A 1 656 ? 14.715 23.290 -7.302 1.00 79.25 656 GLU A C 1
ATOM 4779 O O . GLU A 1 656 ? 14.085 23.420 -6.252 1.00 79.25 656 GLU A O 1
ATOM 4784 N N . LEU A 1 657 ? 14.705 22.155 -8.011 1.00 83.19 657 LEU A N 1
ATOM 4785 C CA . LEU A 1 657 ? 14.029 20.929 -7.582 1.00 83.19 657 LEU A CA 1
ATOM 4786 C C . LEU A 1 657 ? 14.593 20.419 -6.245 1.00 83.19 657 LEU A C 1
ATOM 4788 O O . LEU A 1 657 ? 13.829 20.052 -5.353 1.00 83.19 657 LEU A O 1
ATOM 4792 N N . ALA A 1 658 ? 15.918 20.449 -6.069 1.00 78.94 658 ALA A N 1
ATOM 4793 C CA . ALA A 1 658 ? 16.564 20.061 -4.816 1.00 78.94 658 ALA A CA 1
ATOM 4794 C C . ALA A 1 658 ? 16.131 20.962 -3.641 1.00 78.94 658 ALA A C 1
ATOM 4796 O O . ALA A 1 658 ? 15.760 20.461 -2.580 1.00 78.94 658 ALA A O 1
ATOM 4797 N N . ALA A 1 659 ? 16.100 22.285 -3.839 1.00 81.12 659 ALA A N 1
ATOM 4798 C CA . ALA A 1 659 ? 15.617 23.228 -2.829 1.00 81.12 659 ALA A CA 1
ATOM 4799 C C . ALA A 1 659 ? 14.135 23.002 -2.466 1.00 81.12 659 ALA A C 1
ATOM 4801 O O . ALA A 1 659 ? 13.776 23.065 -1.289 1.00 81.12 659 ALA A O 1
ATOM 4802 N N . LEU A 1 660 ? 13.287 22.680 -3.451 1.00 85.94 660 LEU A N 1
ATOM 4803 C CA . LEU A 1 660 ? 11.867 22.398 -3.229 1.00 85.94 660 LEU A CA 1
ATOM 4804 C C . LEU A 1 660 ? 11.638 21.158 -2.350 1.00 85.94 660 LEU A C 1
ATOM 4806 O O . LEU A 1 660 ? 10.764 21.179 -1.484 1.00 85.94 660 LEU A O 1
ATOM 4810 N N . GLY A 1 661 ? 12.445 20.105 -2.512 1.00 82.31 661 GLY A N 1
ATOM 4811 C CA . GLY A 1 661 ? 12.382 18.933 -1.634 1.00 82.31 661 GLY A CA 1
ATOM 4812 C C . GLY A 1 661 ? 12.626 19.282 -0.165 1.00 82.31 661 GLY A C 1
ATOM 4813 O O . GLY A 1 661 ? 11.898 18.805 0.702 1.00 82.31 661 GLY A O 1
ATOM 4814 N N . GLY A 1 662 ? 13.564 20.195 0.110 1.00 79.88 662 GLY A N 1
ATOM 4815 C CA . GLY A 1 662 ? 13.807 20.716 1.458 1.00 79.88 662 GLY A CA 1
ATOM 4816 C C . GLY A 1 662 ? 12.606 21.462 2.055 1.00 79.88 662 GLY A C 1
ATOM 4817 O O . GLY A 1 662 ? 12.310 21.282 3.235 1.00 79.88 662 GLY A O 1
ATOM 4818 N N . LEU A 1 663 ? 11.870 22.239 1.247 1.00 84.00 663 LEU A N 1
ATOM 4819 C CA . LEU A 1 663 ? 10.637 22.918 1.682 1.00 84.00 663 LEU A CA 1
ATOM 4820 C C . LEU A 1 663 ? 9.525 21.924 2.053 1.00 84.00 663 LEU A C 1
ATOM 4822 O O . LEU A 1 663 ? 8.846 22.115 3.055 1.00 84.00 663 LEU A O 1
ATOM 4826 N N . PHE A 1 664 ? 9.387 20.835 1.293 1.00 85.94 664 PHE A N 1
ATOM 4827 C CA . PHE A 1 664 ? 8.436 19.749 1.566 1.00 85.94 664 PHE A CA 1
ATOM 4828 C C . PHE A 1 664 ? 8.964 18.728 2.603 1.00 85.94 664 PHE A C 1
ATOM 4830 O O . PHE A 1 664 ? 8.373 17.670 2.807 1.00 85.94 664 PHE A O 1
ATOM 4837 N N . GLY A 1 665 ? 10.089 19.007 3.273 1.00 78.00 665 GLY A N 1
ATOM 4838 C CA . GLY A 1 665 ? 10.665 18.129 4.297 1.00 78.00 665 GLY A CA 1
ATOM 4839 C C . GLY A 1 665 ? 11.220 16.795 3.777 1.00 78.00 665 GLY A C 1
ATOM 4840 O O . GLY A 1 665 ? 11.432 15.867 4.559 1.00 78.00 665 GLY A O 1
ATOM 4841 N N . ILE A 1 666 ? 11.470 16.684 2.472 1.00 78.38 666 ILE A N 1
ATOM 4842 C CA . ILE A 1 666 ? 12.003 15.500 1.789 1.00 78.38 666 ILE A CA 1
ATOM 4843 C C . ILE A 1 666 ? 13.535 15.607 1.722 1.00 78.38 666 ILE A C 1
ATOM 4845 O O . ILE A 1 666 ? 14.132 15.843 0.674 1.00 78.38 666 ILE A O 1
ATOM 4849 N N . GLY A 1 667 ? 14.168 15.416 2.880 1.00 62.28 667 GLY A N 1
ATOM 4850 C CA . GLY A 1 667 ? 15.620 15.261 3.011 1.00 62.28 667 GLY A CA 1
ATOM 4851 C C . GLY A 1 667 ? 16.458 16.553 2.928 1.00 62.28 667 GLY A C 1
ATOM 4852 O O . GLY A 1 667 ? 15.988 17.600 2.478 1.00 62.28 667 GLY A O 1
ATOM 4853 N N . PRO A 1 668 ? 17.731 16.502 3.369 1.00 52.06 668 PRO A N 1
ATOM 4854 C CA . PRO A 1 668 ? 18.659 17.630 3.308 1.00 52.06 668 PRO A CA 1
ATOM 4855 C C . PRO A 1 668 ? 19.269 17.762 1.902 1.00 52.06 668 PRO A C 1
ATOM 4857 O O . PRO A 1 668 ? 20.428 17.425 1.677 1.00 52.06 668 PRO A O 1
ATOM 4860 N N . LEU A 1 669 ? 18.478 18.236 0.937 1.00 49.56 669 LEU A N 1
ATOM 4861 C CA . LEU A 1 669 ? 18.894 18.323 -0.470 1.00 49.56 669 LEU A CA 1
ATOM 4862 C C . LEU A 1 669 ? 19.761 19.552 -0.815 1.00 49.56 669 LEU A C 1
ATOM 4864 O O . LEU A 1 669 ? 20.377 19.562 -1.875 1.00 49.56 669 LEU A O 1
ATOM 4868 N N . MET A 1 670 ? 19.866 20.551 0.072 1.00 35.97 670 MET A N 1
ATOM 4869 C CA . MET A 1 670 ? 20.922 21.580 0.063 1.00 35.97 670 MET A CA 1
ATOM 4870 C C . MET A 1 670 ? 21.166 22.125 1.479 1.00 35.97 670 MET A C 1
ATOM 4872 O O . MET A 1 670 ? 20.254 22.659 2.111 1.00 35.97 670 MET A O 1
ATOM 4876 N N . SER A 1 671 ? 22.411 22.079 1.957 1.00 28.91 671 SER A N 1
ATOM 4877 C CA . SER A 1 671 ? 22.812 22.702 3.228 1.00 28.91 671 SER A CA 1
ATOM 4878 C C . SER A 1 671 ? 23.078 24.201 3.052 1.00 28.91 671 SER A C 1
ATOM 4880 O O . SER A 1 671 ? 24.197 24.605 2.730 1.00 28.91 671 SER A O 1
ATOM 4882 N N . ARG A 1 672 ? 22.072 25.056 3.289 1.00 28.22 672 ARG A N 1
ATOM 4883 C CA . ARG A 1 672 ? 22.261 26.521 3.319 1.00 28.22 672 ARG A CA 1
ATOM 4884 C C . ARG A 1 672 ? 23.069 26.954 4.558 1.00 28.22 672 ARG A C 1
ATOM 4886 O O . ARG A 1 672 ? 22.510 27.260 5.601 1.00 28.22 672 ARG A O 1
ATOM 4893 N N . GLY A 1 673 ? 24.394 26.993 4.403 1.00 25.80 673 GLY A N 1
ATOM 4894 C CA . GLY A 1 673 ? 25.312 27.889 5.122 1.00 25.80 673 GLY A CA 1
ATOM 4895 C C . GLY A 1 673 ? 25.277 27.883 6.656 1.00 25.80 673 GLY A C 1
ATOM 4896 O O . GLY A 1 673 ? 24.914 28.890 7.254 1.00 25.80 673 GLY A O 1
ATOM 4897 N N . ALA A 1 674 ? 25.770 26.816 7.290 1.00 22.88 674 ALA A N 1
ATOM 4898 C CA . ALA A 1 674 ? 26.104 26.803 8.719 1.00 22.88 674 ALA A CA 1
ATOM 4899 C C . ALA A 1 674 ? 27.628 26.682 8.930 1.00 22.88 674 ALA A C 1
ATOM 4901 O O . ALA A 1 674 ? 28.137 25.632 9.317 1.00 22.88 674 ALA A O 1
ATOM 4902 N N . GLN A 1 675 ? 28.377 27.754 8.649 1.00 28.84 675 GLN A N 1
ATOM 4903 C CA . GLN A 1 675 ? 29.774 27.857 9.088 1.00 28.84 675 GLN A CA 1
ATOM 4904 C C . GLN A 1 675 ? 29.813 28.362 10.538 1.00 28.84 675 GLN A C 1
ATOM 4906 O O . GLN A 1 675 ? 29.269 29.425 10.820 1.00 28.84 675 GLN A O 1
ATOM 4911 N N . GLY A 1 676 ? 30.489 27.636 11.439 1.00 24.52 676 GLY A N 1
ATOM 4912 C CA . GLY A 1 676 ? 30.861 28.170 12.759 1.00 24.52 676 GLY A CA 1
ATOM 4913 C C . GLY A 1 676 ? 30.224 27.537 14.004 1.00 24.52 676 GLY A C 1
ATOM 4914 O O . GLY A 1 676 ? 29.768 28.268 14.875 1.00 24.52 676 GLY A O 1
ATOM 4915 N N . ALA A 1 677 ? 30.270 26.209 14.155 1.00 23.75 677 ALA A N 1
ATOM 4916 C CA . ALA A 1 677 ? 30.318 25.558 15.474 1.00 23.75 677 ALA A CA 1
ATOM 4917 C C . ALA A 1 677 ? 30.975 24.171 15.351 1.00 23.75 677 ALA A C 1
ATOM 4919 O O . ALA A 1 677 ? 30.612 23.389 14.476 1.00 23.75 677 ALA A O 1
ATOM 4920 N N . GLY A 1 678 ? 31.969 23.872 16.192 1.00 26.59 678 GLY A N 1
ATOM 4921 C CA . GLY A 1 678 ? 32.678 22.586 16.181 1.00 26.59 678 GLY A CA 1
ATOM 4922 C C . GLY A 1 678 ? 32.110 21.565 17.175 1.00 26.59 678 GLY A C 1
ATOM 4923 O O . GLY A 1 678 ? 31.412 21.938 18.111 1.00 26.59 678 GLY A O 1
ATOM 4924 N N . ARG A 1 679 ? 32.525 20.299 17.010 1.00 23.64 679 ARG A N 1
ATOM 4925 C CA . ARG A 1 679 ? 32.181 19.110 17.827 1.00 23.64 679 ARG A CA 1
ATOM 4926 C C . ARG A 1 679 ? 30.747 18.583 17.670 1.00 23.64 679 ARG A C 1
ATOM 4928 O O . ARG A 1 679 ? 29.868 18.839 18.486 1.00 23.64 679 ARG A O 1
ATOM 4935 N N . LEU A 1 680 ? 30.582 17.694 16.689 1.00 23.42 680 LEU A N 1
ATOM 4936 C CA . LEU A 1 680 ? 29.704 16.532 16.858 1.00 23.42 680 LEU A CA 1
ATOM 4937 C C . LEU A 1 680 ? 30.239 15.663 18.018 1.00 23.42 680 LEU A C 1
ATOM 4939 O O . LEU A 1 680 ? 31.461 15.519 18.121 1.00 23.42 680 LEU A O 1
ATOM 4943 N N . PRO A 1 681 ? 29.380 15.066 18.864 1.00 24.88 681 PRO A N 1
ATOM 4944 C CA . PRO A 1 681 ? 29.778 13.951 19.718 1.00 24.88 681 PRO A CA 1
ATOM 4945 C C . PRO A 1 681 ? 29.983 12.685 18.870 1.00 24.88 681 PRO A C 1
ATOM 4947 O O . PRO A 1 681 ? 29.288 12.475 17.875 1.00 24.88 681 PRO A O 1
ATOM 4950 N N . GLU A 1 682 ? 30.928 11.831 19.261 1.00 24.16 682 GLU A N 1
ATOM 4951 C CA . GLU A 1 682 ? 31.232 10.594 18.535 1.00 24.16 682 GLU A CA 1
ATOM 4952 C C . GLU A 1 682 ? 30.091 9.574 18.681 1.00 24.16 682 GLU A C 1
ATOM 4954 O O . GLU A 1 682 ? 29.787 9.106 19.779 1.00 24.16 682 GLU A O 1
ATOM 4959 N N . ALA A 1 683 ? 29.468 9.203 17.561 1.00 25.94 683 ALA A N 1
ATOM 4960 C CA . ALA A 1 683 ? 28.580 8.048 17.507 1.00 25.94 683 ALA A CA 1
ATOM 4961 C C . ALA A 1 683 ? 29.415 6.755 17.496 1.00 25.94 683 ALA A C 1
ATOM 4963 O O . ALA A 1 683 ? 30.396 6.648 16.757 1.00 25.94 683 ALA A O 1
ATOM 4964 N N . GLY A 1 684 ? 29.023 5.771 18.311 1.00 24.30 684 GLY A N 1
ATOM 4965 C CA . GLY A 1 684 ? 29.718 4.483 18.406 1.00 24.30 684 GLY A CA 1
ATOM 4966 C C . GLY A 1 684 ? 29.744 3.713 17.072 1.00 24.30 684 GLY A C 1
ATOM 4967 O O . GLY A 1 684 ? 28.847 3.885 16.245 1.00 24.30 684 GLY A O 1
ATOM 4968 N N . PRO A 1 685 ? 30.758 2.859 16.840 1.00 27.38 685 PRO A N 1
ATOM 4969 C CA . PRO A 1 685 ? 31.046 2.316 15.514 1.00 27.38 685 PRO A CA 1
ATOM 4970 C C . PRO A 1 685 ? 29.962 1.365 14.987 1.00 27.38 685 PRO A C 1
ATOM 4972 O O . PRO A 1 685 ? 29.597 0.384 15.640 1.00 27.38 685 PRO A O 1
ATOM 4975 N N . GLU A 1 686 ? 29.529 1.602 13.745 1.00 25.66 686 GLU A N 1
ATOM 4976 C CA . GLU A 1 686 ? 28.706 0.671 12.969 1.00 25.66 686 GLU A CA 1
ATOM 4977 C C . GLU A 1 686 ? 29.390 -0.705 12.871 1.00 25.66 686 GLU A C 1
ATOM 4979 O O . GLU A 1 686 ? 30.414 -0.859 12.199 1.00 25.66 686 GLU A O 1
ATOM 4984 N N . ARG A 1 687 ? 28.798 -1.750 13.465 1.00 23.92 687 ARG A N 1
ATOM 4985 C CA . ARG A 1 687 ? 29.225 -3.137 13.215 1.00 23.92 687 ARG A CA 1
ATOM 4986 C C . ARG A 1 687 ? 28.759 -3.612 11.837 1.00 23.92 687 ARG A C 1
ATOM 4988 O O . ARG A 1 687 ? 27.817 -4.392 11.714 1.00 23.92 687 ARG A O 1
ATOM 4995 N N . ARG A 1 688 ? 29.472 -3.185 10.794 1.00 24.25 688 ARG A N 1
ATOM 4996 C CA . ARG A 1 688 ? 29.417 -3.818 9.469 1.00 24.25 688 ARG A CA 1
ATOM 4997 C C . ARG A 1 688 ? 30.041 -5.210 9.569 1.00 24.25 688 ARG A C 1
ATOM 4999 O O . ARG A 1 688 ? 31.261 -5.345 9.566 1.00 24.25 688 ARG A O 1
ATOM 5006 N N . LEU A 1 689 ? 29.204 -6.239 9.684 1.00 25.19 689 LEU A N 1
ATOM 5007 C CA . LEU A 1 689 ? 29.645 -7.633 9.647 1.00 25.19 689 LEU A CA 1
ATOM 5008 C C . LEU A 1 689 ? 30.116 -7.980 8.229 1.00 25.19 689 LEU A C 1
ATOM 5010 O O . LEU A 1 689 ? 29.311 -8.158 7.316 1.00 25.19 689 LEU A O 1
ATOM 5014 N N . THR A 1 690 ? 31.431 -8.050 8.042 1.00 25.56 690 THR A N 1
ATOM 5015 C CA . THR A 1 690 ? 32.054 -8.546 6.812 1.00 25.56 690 THR A CA 1
ATOM 5016 C C . THR A 1 690 ? 31.996 -10.075 6.763 1.00 25.56 690 THR A C 1
ATOM 5018 O O . THR A 1 690 ? 32.029 -10.756 7.787 1.00 25.56 690 THR A O 1
ATOM 5021 N N . ALA A 1 691 ? 31.905 -10.638 5.556 1.00 27.23 691 ALA A N 1
ATOM 5022 C CA . ALA A 1 691 ? 31.676 -12.069 5.331 1.00 27.23 691 ALA A CA 1
ATOM 5023 C C . ALA A 1 691 ? 32.945 -12.940 5.507 1.00 27.23 691 ALA A C 1
ATOM 5025 O O . ALA A 1 691 ? 33.289 -13.718 4.620 1.00 27.23 691 ALA A O 1
ATOM 5026 N N . ALA A 1 692 ? 33.659 -12.779 6.627 1.00 27.50 692 ALA A N 1
ATOM 5027 C CA . ALA A 1 692 ? 34.921 -13.468 6.921 1.00 27.50 692 ALA A CA 1
ATOM 5028 C C . ALA A 1 692 ? 34.876 -14.362 8.181 1.00 27.50 692 ALA A C 1
ATOM 5030 O O . ALA A 1 692 ? 35.476 -15.435 8.179 1.00 27.50 692 ALA A O 1
ATOM 5031 N N . ASP A 1 693 ? 34.130 -13.980 9.225 1.00 30.19 693 ASP A N 1
ATOM 5032 C CA . ASP A 1 693 ? 34.116 -14.682 10.522 1.00 30.19 693 ASP A CA 1
ATOM 5033 C C . ASP A 1 693 ? 32.926 -15.650 10.691 1.00 30.19 693 ASP A C 1
ATOM 5035 O O . ASP A 1 693 ? 32.062 -15.465 11.548 1.00 30.19 693 ASP A O 1
ATOM 5039 N N . GLN A 1 694 ? 32.886 -16.723 9.889 1.00 30.14 694 GLN A N 1
ATOM 5040 C CA . GLN A 1 694 ? 32.034 -17.901 10.151 1.00 30.14 694 GLN A CA 1
ATOM 5041 C C . GLN A 1 694 ? 32.741 -19.222 9.793 1.00 30.14 694 GLN A C 1
ATOM 5043 O O . GLN A 1 694 ? 32.414 -19.868 8.802 1.00 30.14 694 GLN A O 1
ATOM 5048 N N . MET A 1 695 ? 33.698 -19.654 10.625 1.00 25.17 695 MET A N 1
ATOM 5049 C CA . MET A 1 695 ? 34.326 -20.984 10.529 1.00 25.17 695 MET A CA 1
ATOM 5050 C C . MET A 1 695 ? 34.600 -21.608 11.912 1.00 25.17 695 MET A C 1
ATOM 5052 O O . MET A 1 695 ? 35.639 -21.336 12.515 1.00 25.17 695 MET A O 1
ATOM 5056 N N . PRO A 1 696 ? 33.716 -22.486 12.424 1.00 30.56 696 PRO A N 1
ATOM 5057 C CA . PRO A 1 696 ? 33.980 -23.276 13.623 1.00 30.56 696 PRO A CA 1
ATOM 5058 C C . PRO A 1 696 ? 34.561 -24.669 13.301 1.00 30.56 696 PRO A C 1
ATOM 5060 O O . PRO A 1 696 ? 33.903 -25.502 12.688 1.00 30.56 696 PRO A O 1
ATOM 5063 N N . GLY A 1 697 ? 35.773 -24.937 13.799 1.00 26.12 697 GLY A N 1
ATOM 5064 C CA . GLY A 1 697 ? 36.243 -26.263 14.243 1.00 26.12 697 GLY A CA 1
ATOM 5065 C C . GLY A 1 697 ? 36.223 -27.447 13.260 1.00 26.12 697 GLY A C 1
ATOM 5066 O O . GLY A 1 697 ? 35.273 -28.224 13.229 1.00 26.12 697 GLY A O 1
ATOM 5067 N N . ALA A 1 698 ? 37.351 -27.705 12.591 1.00 25.31 698 ALA A N 1
ATOM 5068 C CA . ALA A 1 698 ? 37.622 -29.005 11.969 1.00 25.31 698 ALA A CA 1
ATOM 5069 C C . ALA A 1 698 ? 38.187 -30.023 12.985 1.00 25.31 698 ALA A C 1
ATOM 5071 O O . ALA A 1 698 ? 39.026 -29.673 13.815 1.00 25.31 698 ALA A O 1
ATOM 5072 N N . VAL A 1 699 ? 37.796 -31.299 12.866 1.00 27.66 699 VAL A N 1
ATOM 5073 C CA . VAL A 1 699 ? 38.384 -32.451 13.586 1.00 27.66 699 VAL A CA 1
ATOM 5074 C C . VAL A 1 699 ? 38.635 -33.587 12.564 1.00 27.66 699 VAL A C 1
ATOM 5076 O O . VAL A 1 699 ? 37.775 -33.808 11.710 1.00 27.66 699 VAL A O 1
ATOM 5079 N N . PRO A 1 700 ? 39.804 -34.268 12.553 1.00 33.50 700 PRO A N 1
ATOM 5080 C CA . PRO A 1 700 ? 40.271 -35.031 11.380 1.00 33.50 700 PRO A CA 1
ATOM 5081 C C . PRO A 1 700 ? 39.886 -36.528 11.363 1.00 33.50 700 PRO A C 1
ATOM 5083 O O . PRO A 1 700 ? 39.800 -37.157 12.414 1.00 33.50 700 PRO A O 1
ATOM 5086 N N . GLY A 1 701 ? 39.739 -37.122 10.159 1.00 25.53 701 GLY A N 1
ATOM 5087 C CA . GLY A 1 701 ? 39.200 -38.495 9.988 1.00 25.53 701 GLY A CA 1
ATOM 5088 C C . GLY A 1 701 ? 39.796 -39.441 8.914 1.00 25.53 701 GLY A C 1
ATOM 5089 O O . GLY A 1 701 ? 39.411 -40.603 8.896 1.00 25.53 701 GLY A O 1
ATOM 5090 N N . ARG A 1 702 ? 40.766 -39.012 8.082 1.00 27.75 702 ARG A N 1
ATOM 5091 C CA . ARG A 1 702 ? 41.505 -39.834 7.070 1.00 27.75 702 ARG A CA 1
ATOM 5092 C C . ARG A 1 702 ? 40.680 -40.490 5.908 1.00 27.75 702 ARG A C 1
ATOM 5094 O O . ARG A 1 702 ? 39.462 -40.361 5.894 1.00 27.75 702 ARG A O 1
ATOM 5101 N N . PRO A 1 703 ? 41.334 -41.056 4.852 1.00 39.84 703 PRO A N 1
ATOM 5102 C CA . PRO A 1 703 ? 40.731 -41.203 3.508 1.00 39.84 703 PRO A CA 1
ATOM 5103 C C . PRO A 1 703 ? 40.732 -42.633 2.910 1.00 39.84 703 PRO A C 1
ATOM 5105 O O . PRO A 1 703 ? 41.379 -43.516 3.458 1.00 39.84 703 PRO A O 1
ATOM 5108 N N . LEU A 1 704 ? 40.121 -42.781 1.719 1.00 26.19 704 LEU A N 1
ATOM 5109 C CA . LEU A 1 704 ? 40.426 -43.679 0.570 1.00 26.19 704 LEU A CA 1
ATOM 5110 C C . LEU A 1 704 ? 39.706 -43.027 -0.654 1.00 26.19 704 LEU A C 1
ATOM 5112 O O . LEU A 1 704 ? 38.552 -42.639 -0.512 1.00 26.19 704 LEU A O 1
ATOM 5116 N N . THR A 1 705 ? 40.325 -42.608 -1.771 1.00 25.75 705 THR A N 1
ATOM 5117 C CA . THR A 1 705 ? 40.844 -43.371 -2.940 1.00 25.75 705 THR A CA 1
ATOM 5118 C C . THR A 1 705 ? 39.858 -44.387 -3.547 1.00 25.75 705 THR A C 1
ATOM 5120 O O . THR A 1 705 ? 39.358 -45.223 -2.807 1.00 25.75 705 THR A O 1
ATOM 5123 N N . ALA A 1 706 ? 39.620 -44.464 -4.867 1.00 25.69 706 ALA A N 1
ATOM 5124 C CA . ALA A 1 706 ? 40.065 -43.643 -6.010 1.00 25.69 706 ALA A CA 1
ATOM 5125 C C . ALA A 1 706 ? 39.270 -44.003 -7.301 1.00 25.69 706 ALA A C 1
ATOM 5127 O O . ALA A 1 706 ? 38.494 -44.950 -7.294 1.00 25.69 706 ALA A O 1
ATOM 5128 N N . ALA A 1 707 ? 39.593 -43.309 -8.406 1.00 26.27 707 ALA A N 1
ATOM 5129 C CA . ALA A 1 707 ? 39.410 -43.700 -9.818 1.00 26.27 707 ALA A CA 1
ATOM 5130 C C . ALA A 1 707 ? 37.991 -43.718 -10.448 1.00 26.27 707 ALA A C 1
ATOM 5132 O O . ALA A 1 707 ? 37.018 -44.198 -9.880 1.00 26.27 707 ALA A O 1
ATOM 5133 N N . GLY A 1 708 ? 37.920 -43.235 -11.700 1.00 27.16 708 GLY A N 1
ATOM 5134 C CA . GLY A 1 708 ? 36.907 -43.651 -12.686 1.00 27.16 708 GLY A CA 1
ATOM 5135 C C . GLY A 1 708 ? 37.327 -44.954 -13.395 1.00 27.16 708 GLY A C 1
ATOM 5136 O O . GLY A 1 708 ? 38.345 -45.536 -13.013 1.00 27.16 708 GLY A O 1
ATOM 5137 N N . PRO A 1 709 ? 36.622 -45.396 -14.459 1.00 34.81 709 PRO A N 1
ATOM 5138 C CA . PRO A 1 709 ? 36.769 -44.685 -15.737 1.00 34.81 709 PRO A CA 1
ATOM 5139 C C . PRO A 1 709 ? 35.525 -44.685 -16.661 1.00 34.81 709 PRO A C 1
ATOM 5141 O O . PRO A 1 709 ? 34.482 -45.266 -16.377 1.00 34.81 709 PRO A O 1
ATOM 5144 N N . THR A 1 710 ? 35.685 -44.050 -17.824 1.00 27.19 710 THR A N 1
ATOM 5145 C CA . THR A 1 710 ? 34.868 -44.213 -19.045 1.00 27.19 710 THR A CA 1
ATOM 5146 C C . THR A 1 710 ? 35.711 -44.925 -20.125 1.00 27.19 710 THR A C 1
ATOM 5148 O O . THR A 1 710 ? 36.922 -45.045 -19.933 1.00 27.19 710 THR A O 1
ATOM 5151 N N . PRO A 1 711 ? 35.179 -45.276 -21.314 1.00 54.72 711 PRO A N 1
ATOM 5152 C CA . PRO A 1 711 ? 33.866 -45.846 -21.655 1.00 54.72 711 PRO A CA 1
ATOM 5153 C C . PRO A 1 711 ? 34.005 -47.169 -22.464 1.00 54.72 711 PRO A C 1
ATOM 5155 O O . PRO A 1 711 ? 35.108 -47.567 -22.831 1.00 54.72 711 PRO A O 1
ATOM 5158 N N . GLY A 1 712 ? 32.894 -47.824 -22.835 1.00 26.28 712 GLY A N 1
ATOM 5159 C CA . GLY A 1 712 ? 32.926 -48.952 -23.783 1.00 26.28 712 GLY A CA 1
ATOM 5160 C C . GLY A 1 712 ? 31.560 -49.368 -24.351 1.00 26.28 712 GLY A C 1
ATOM 5161 O O . GLY A 1 712 ? 30.569 -49.406 -23.630 1.00 26.28 712 GLY A O 1
ATOM 5162 N N . GLY A 1 713 ? 31.535 -49.696 -25.646 1.00 24.88 713 GLY A N 1
ATOM 5163 C CA . GLY A 1 713 ? 30.488 -50.459 -26.355 1.00 24.88 713 GLY A CA 1
ATOM 5164 C C . GLY A 1 713 ? 31.174 -51.497 -27.268 1.00 24.88 713 GLY A C 1
ATOM 5165 O O . GLY A 1 713 ? 32.349 -51.771 -27.012 1.00 24.88 713 GLY A O 1
ATOM 5166 N N . PRO A 1 714 ? 30.566 -52.014 -28.364 1.00 59.25 714 PRO A N 1
ATOM 5167 C CA . PRO A 1 714 ? 29.235 -51.751 -28.943 1.00 59.25 714 PRO A CA 1
ATOM 5168 C C . PRO A 1 714 ? 28.455 -53.079 -29.228 1.00 59.25 714 PRO A C 1
ATOM 5170 O O . PRO A 1 714 ? 28.531 -53.977 -28.401 1.00 59.25 714 PRO A O 1
ATOM 5173 N N . VAL A 1 715 ? 27.787 -53.215 -30.402 1.00 27.42 715 VAL A N 1
ATOM 5174 C CA . VAL A 1 715 ? 27.213 -54.451 -31.038 1.00 27.42 715 VAL A CA 1
ATOM 5175 C C . VAL A 1 715 ? 25.827 -54.924 -30.523 1.00 27.42 715 VAL A C 1
ATOM 5177 O O . VAL A 1 715 ? 25.654 -55.055 -29.321 1.00 27.42 715 VAL A O 1
ATOM 5180 N N . THR A 1 716 ? 24.788 -55.251 -31.328 1.00 27.86 716 THR A N 1
ATOM 5181 C CA . THR A 1 716 ? 24.399 -54.984 -32.753 1.00 27.86 716 THR A CA 1
ATOM 5182 C C . THR A 1 716 ? 22.908 -55.331 -32.997 1.00 27.86 716 THR A C 1
ATOM 5184 O O . THR A 1 716 ? 22.439 -56.297 -32.409 1.00 27.86 716 THR A O 1
ATOM 5187 N N . ALA A 1 717 ? 22.284 -54.694 -34.011 1.00 28.02 717 ALA A N 1
ATOM 5188 C CA . ALA A 1 717 ? 21.168 -55.200 -34.855 1.00 28.02 717 ALA A CA 1
ATOM 5189 C C . ALA A 1 717 ? 19.786 -55.475 -34.181 1.00 28.02 717 ALA A C 1
ATOM 5191 O O . ALA A 1 717 ? 19.694 -55.573 -32.966 1.00 28.02 717 ALA A O 1
ATOM 5192 N N . ALA A 1 718 ? 18.651 -55.562 -34.896 1.00 28.83 718 ALA A N 1
ATOM 5193 C CA . ALA A 1 718 ? 18.377 -55.427 -36.338 1.00 28.83 718 ALA A CA 1
ATOM 5194 C C . ALA A 1 718 ? 17.047 -54.671 -36.598 1.00 28.83 718 ALA A C 1
ATOM 5196 O O . ALA A 1 718 ? 16.164 -54.670 -35.745 1.00 28.83 718 ALA A O 1
ATOM 5197 N N . ASP A 1 719 ? 16.896 -54.098 -37.796 1.00 29.30 719 ASP A N 1
ATOM 5198 C CA . ASP A 1 719 ? 15.608 -53.694 -38.401 1.00 29.30 719 ASP A CA 1
ATOM 5199 C C . ASP A 1 719 ? 15.117 -54.859 -39.302 1.00 29.30 719 ASP A C 1
ATOM 5201 O O . ASP A 1 719 ? 15.967 -55.635 -39.764 1.00 29.30 719 ASP A O 1
ATOM 5205 N N . PRO A 1 720 ? 13.802 -55.046 -39.550 1.00 44.22 720 PRO A N 1
ATOM 5206 C CA . PRO A 1 720 ? 13.258 -54.461 -40.782 1.00 44.22 720 PRO A CA 1
ATOM 5207 C C . PRO A 1 720 ? 11.778 -54.005 -40.745 1.00 44.22 720 PRO A C 1
ATOM 5209 O O . PRO A 1 720 ? 10.885 -54.680 -40.230 1.00 44.22 720 PRO A O 1
ATOM 5212 N N . THR A 1 721 ? 11.506 -52.922 -41.474 1.00 32.78 721 THR A N 1
ATOM 5213 C CA . THR A 1 721 ? 10.190 -52.569 -42.061 1.00 32.78 721 THR A CA 1
ATOM 5214 C C . THR A 1 721 ? 9.914 -53.431 -43.324 1.00 32.78 721 THR A C 1
ATOM 5216 O O . THR A 1 721 ? 10.888 -53.985 -43.847 1.00 32.78 721 THR A O 1
ATOM 5219 N N . PRO A 1 722 ? 8.663 -53.618 -43.844 1.00 48.53 722 PRO A N 1
ATOM 5220 C CA . PRO A 1 722 ? 7.890 -52.542 -44.519 1.00 48.53 722 PRO A CA 1
ATOM 5221 C C . PRO A 1 722 ? 6.330 -52.685 -44.571 1.00 48.53 722 PRO A C 1
ATOM 5223 O O . PRO A 1 722 ? 5.785 -53.695 -44.148 1.00 48.53 722 PRO A O 1
ATOM 5226 N N . HIS A 1 723 ? 5.651 -51.709 -45.220 1.00 28.47 723 HIS A N 1
ATOM 5227 C CA . HIS A 1 723 ? 4.313 -51.793 -45.884 1.00 28.47 723 HIS A CA 1
ATOM 5228 C C . HIS A 1 723 ? 3.038 -52.089 -45.030 1.00 28.47 723 HIS A C 1
ATOM 5230 O O . HIS A 1 723 ? 3.087 -52.874 -44.097 1.00 28.47 723 HIS A O 1
ATOM 5236 N N . THR A 1 724 ? 1.810 -51.590 -45.295 1.00 28.09 724 THR A N 1
ATOM 5237 C CA . THR A 1 724 ? 1.260 -50.368 -45.955 1.00 28.09 724 THR A CA 1
ATOM 5238 C C . THR A 1 724 ? -0.234 -50.190 -45.562 1.00 28.09 724 THR A C 1
ATOM 5240 O O . THR A 1 724 ? -0.870 -51.149 -45.142 1.00 28.09 724 THR A O 1
ATOM 5243 N N . ASP A 1 725 ? -0.758 -48.970 -45.745 1.00 28.50 725 ASP A N 1
ATOM 5244 C CA . ASP A 1 725 ? -2.161 -48.511 -45.970 1.00 28.50 725 ASP A CA 1
ATOM 5245 C C . ASP A 1 725 ? -3.173 -49.480 -46.668 1.00 28.50 725 ASP A C 1
ATOM 5247 O O . ASP A 1 725 ? -2.697 -50.428 -47.301 1.00 28.50 725 ASP A O 1
ATOM 5251 N N . PRO A 1 726 ? -4.518 -49.203 -46.750 1.00 52.03 726 PRO A N 1
ATOM 5252 C CA . PRO A 1 726 ? -5.325 -48.062 -46.226 1.00 52.03 726 PRO A CA 1
ATOM 5253 C C . PRO A 1 726 ? -6.807 -48.382 -45.768 1.00 52.03 726 PRO A C 1
ATOM 5255 O O . PRO A 1 726 ? -7.204 -49.528 -45.602 1.00 52.03 726 PRO A O 1
ATOM 5258 N N . GLU A 1 727 ? -7.638 -47.320 -45.657 1.00 27.03 727 GLU A N 1
ATOM 5259 C CA . GLU A 1 727 ? -9.116 -47.203 -45.895 1.00 27.03 727 GLU A CA 1
ATOM 5260 C C . GLU A 1 727 ? -10.216 -47.344 -44.793 1.00 27.03 727 GLU A C 1
ATOM 5262 O O . GLU A 1 727 ? -10.660 -48.415 -44.399 1.00 27.03 727 GLU A O 1
ATOM 5267 N N . ARG A 1 728 ? -10.756 -46.163 -44.413 1.00 28.69 728 ARG A N 1
ATOM 5268 C CA . ARG A 1 728 ? -12.172 -45.672 -44.451 1.00 28.69 728 ARG A CA 1
ATOM 5269 C C . ARG A 1 728 ? -13.355 -46.644 -44.695 1.00 28.69 728 ARG A C 1
ATOM 5271 O O . ARG A 1 728 ? -13.304 -47.479 -45.587 1.00 28.69 728 ARG A O 1
ATOM 5278 N N . PRO A 1 729 ? -14.540 -46.329 -44.113 1.00 42.78 729 PRO A N 1
ATOM 5279 C CA . PRO A 1 729 ? -15.597 -45.660 -44.915 1.00 42.78 729 PRO A CA 1
ATOM 5280 C C . PRO A 1 729 ? -16.267 -44.416 -44.249 1.00 42.78 729 PRO A C 1
ATOM 5282 O O . PRO A 1 729 ? -15.683 -43.780 -43.374 1.00 42.78 729 PRO A O 1
ATOM 5285 N N . ARG A 1 730 ? -17.441 -43.978 -44.751 1.00 27.53 730 ARG A N 1
ATOM 5286 C CA . ARG A 1 730 ? -18.131 -42.676 -44.515 1.00 27.53 730 ARG A CA 1
ATOM 5287 C C . ARG A 1 730 ? -19.620 -42.840 -44.112 1.00 27.53 730 ARG A C 1
ATOM 5289 O O . ARG A 1 730 ? -20.187 -43.893 -44.369 1.00 27.53 730 ARG A O 1
ATOM 5296 N N . ALA A 1 731 ? -20.244 -41.708 -43.724 1.00 28.45 731 ALA A N 1
ATOM 5297 C CA . ALA A 1 731 ? -21.686 -41.358 -43.839 1.00 28.45 731 ALA A CA 1
ATOM 5298 C C . ALA A 1 731 ? -22.670 -41.899 -42.764 1.00 28.45 731 ALA A C 1
ATOM 5300 O O . ALA A 1 731 ? -22.378 -42.905 -42.136 1.00 28.45 731 ALA A O 1
ATOM 5301 N N . ALA A 1 732 ? -23.865 -41.316 -42.523 1.00 28.55 732 ALA A N 1
ATOM 5302 C CA . ALA A 1 732 ? -24.371 -39.923 -42.649 1.00 28.55 732 ALA A CA 1
ATOM 5303 C C . ALA A 1 732 ? -25.797 -39.784 -42.028 1.00 28.55 732 ALA A C 1
ATOM 5305 O O . ALA A 1 732 ? -26.481 -40.785 -41.848 1.00 28.55 732 ALA A O 1
ATOM 5306 N N . THR A 1 733 ? -26.286 -38.539 -41.856 1.00 29.03 733 THR A N 1
ATOM 5307 C CA . THR A 1 733 ? -27.677 -38.121 -41.491 1.00 29.03 733 THR A CA 1
ATOM 5308 C C . THR A 1 733 ? -28.144 -38.395 -40.040 1.00 29.03 733 THR A C 1
ATOM 5310 O O . THR A 1 733 ? -27.717 -39.368 -39.437 1.00 29.03 733 THR A O 1
ATOM 5313 N N . GLY A 1 734 ? -29.009 -37.573 -39.416 1.00 25.81 734 GLY A N 1
ATOM 5314 C CA . GLY A 1 734 ? -29.494 -36.233 -39.807 1.00 25.81 734 GLY A CA 1
ATOM 5315 C C . GLY A 1 734 ? -30.683 -35.686 -38.974 1.00 25.81 734 GLY A C 1
ATOM 5316 O O . GLY A 1 734 ? -31.205 -36.382 -38.113 1.00 25.81 734 GLY A O 1
ATOM 5317 N N . ARG A 1 735 ? -31.146 -34.476 -39.351 1.00 27.41 735 ARG A N 1
ATOM 5318 C CA . ARG A 1 735 ? -32.371 -33.724 -38.943 1.00 27.41 735 ARG A CA 1
ATOM 5319 C C . ARG A 1 735 ? -32.398 -32.909 -37.624 1.00 27.41 735 ARG A C 1
ATOM 5321 O O . ARG A 1 735 ? -31.833 -33.269 -36.603 1.00 27.41 735 ARG A O 1
ATOM 5328 N N . THR A 1 736 ? -33.100 -31.778 -37.752 1.00 31.84 736 THR A N 1
ATOM 5329 C CA . THR A 1 736 ? -33.519 -30.697 -36.820 1.00 31.84 736 THR A CA 1
ATOM 5330 C C . THR A 1 736 ? -35.083 -30.721 -36.740 1.00 31.84 736 THR A C 1
ATOM 5332 O O . THR A 1 736 ? -35.614 -31.718 -37.249 1.00 31.84 736 THR A O 1
ATOM 5335 N N . PRO A 1 737 ? -35.882 -29.736 -36.222 1.00 48.84 737 PRO A N 1
ATOM 5336 C CA . PRO A 1 737 ? -35.592 -28.369 -35.711 1.00 48.84 737 PRO A CA 1
ATOM 5337 C C . PRO A 1 737 ? -36.415 -27.873 -34.480 1.00 48.84 737 PRO A C 1
ATOM 5339 O O . PRO A 1 737 ? -37.256 -28.599 -33.976 1.00 48.84 737 PRO A O 1
ATOM 5342 N N . GLU A 1 738 ? -36.195 -26.607 -34.071 1.00 28.52 738 GLU A N 1
ATOM 5343 C CA . GLU A 1 738 ? -37.147 -25.615 -33.481 1.00 28.52 738 GLU A CA 1
ATOM 5344 C C . GLU A 1 738 ? -36.373 -24.263 -33.347 1.00 28.52 738 GLU A C 1
ATOM 5346 O O . GLU A 1 738 ? -35.293 -24.245 -32.767 1.00 28.52 738 GLU A O 1
ATOM 5351 N N . THR A 1 739 ? -36.592 -23.235 -34.191 1.00 28.62 739 THR A N 1
ATOM 5352 C CA . THR A 1 739 ? -37.546 -22.082 -34.138 1.00 28.62 739 THR A CA 1
ATOM 5353 C C . THR A 1 739 ? -37.192 -20.926 -33.169 1.00 28.62 739 THR A C 1
ATOM 5355 O O . THR A 1 739 ? -36.890 -21.158 -32.007 1.00 28.62 739 THR A O 1
ATOM 5358 N N . GLY A 1 740 ? -37.211 -19.675 -33.679 1.00 25.41 740 GLY A N 1
ATOM 5359 C CA . GLY A 1 740 ? -36.796 -18.422 -32.992 1.00 25.41 740 GLY A CA 1
ATOM 5360 C C . GLY A 1 740 ? -37.929 -17.638 -32.291 1.00 25.41 740 GLY A C 1
ATOM 5361 O O . GLY A 1 740 ? -38.938 -18.262 -31.963 1.00 25.41 740 GLY A O 1
ATOM 5362 N N . PRO A 1 741 ? -37.801 -16.299 -32.068 1.00 42.44 741 PRO A N 1
ATOM 5363 C CA . PRO A 1 741 ? -37.721 -15.327 -33.183 1.00 42.44 741 PRO A CA 1
ATOM 5364 C C . PRO A 1 741 ? -36.870 -14.027 -32.991 1.00 42.44 741 PRO A C 1
ATOM 5366 O O . PRO A 1 741 ? -36.404 -13.712 -31.903 1.00 42.44 741 PRO A O 1
ATOM 5369 N N . GLU A 1 742 ? -36.674 -13.313 -34.115 1.00 26.44 742 GLU A N 1
ATOM 5370 C CA . GLU A 1 742 ? -36.668 -11.840 -34.392 1.00 26.44 742 GLU A CA 1
ATOM 5371 C C . GLU A 1 742 ? -36.254 -10.813 -33.293 1.00 26.44 742 GLU A C 1
ATOM 5373 O O . GLU A 1 742 ? -36.780 -10.829 -32.191 1.00 26.44 742 GLU A O 1
ATOM 5378 N N . HIS A 1 743 ? -35.237 -9.943 -33.485 1.00 26.58 743 HIS A N 1
ATOM 5379 C CA . HIS A 1 743 ? -35.154 -8.683 -34.296 1.00 26.58 743 HIS A CA 1
ATOM 5380 C C . HIS A 1 743 ? -35.833 -7.432 -33.660 1.00 26.58 743 HIS A C 1
ATOM 5382 O O . HIS A 1 743 ? -36.725 -7.618 -32.840 1.00 26.58 743 HIS A O 1
ATOM 5388 N N . PRO A 1 744 ? -35.455 -6.163 -33.993 1.00 40.19 744 PRO A N 1
ATOM 5389 C CA . PRO A 1 744 ? -34.557 -5.695 -35.069 1.00 40.19 744 PRO A CA 1
ATOM 5390 C C . PRO A 1 744 ? -33.421 -4.719 -34.639 1.00 40.19 744 PRO A C 1
ATOM 5392 O O . PRO A 1 744 ? -33.280 -4.343 -33.478 1.00 40.19 744 PRO A O 1
ATOM 5395 N N . ARG A 1 745 ? -32.642 -4.239 -35.624 1.00 27.55 745 ARG A N 1
ATOM 5396 C CA . ARG A 1 745 ? -31.902 -2.955 -35.590 1.00 27.55 745 ARG A CA 1
ATOM 5397 C C . ARG A 1 745 ? -32.564 -1.963 -36.556 1.00 27.55 745 ARG A C 1
ATOM 5399 O O . ARG A 1 745 ? -33.055 -2.386 -37.598 1.00 27.55 745 ARG A O 1
ATOM 5406 N N . THR A 1 746 ? -32.496 -0.665 -36.269 1.00 26.62 746 THR A N 1
ATOM 5407 C CA . THR A 1 746 ? -32.792 0.415 -37.233 1.00 26.62 746 THR A CA 1
ATOM 5408 C C . THR A 1 746 ? -31.508 0.956 -37.874 1.00 26.62 746 THR A C 1
ATOM 5410 O O . THR A 1 746 ? -30.425 0.843 -37.301 1.00 26.62 746 THR A O 1
ATOM 5413 N N . ALA A 1 747 ? -31.627 1.538 -39.069 1.00 26.33 747 ALA A N 1
ATOM 5414 C CA . ALA A 1 747 ? -30.528 2.077 -39.875 1.00 26.33 747 ALA A CA 1
ATOM 5415 C C . ALA A 1 747 ? -30.930 3.416 -40.518 1.00 26.33 747 ALA A C 1
ATOM 5417 O O . ALA A 1 747 ? -32.127 3.660 -40.624 1.00 26.33 747 ALA A O 1
ATOM 5418 N N . THR A 1 748 ? -29.941 4.214 -40.954 1.00 26.84 748 THR A N 1
ATOM 5419 C CA . THR A 1 748 ? -29.954 5.197 -42.075 1.00 26.84 748 THR A CA 1
ATOM 5420 C C . THR A 1 748 ? -28.700 6.090 -42.002 1.00 26.84 748 THR A C 1
ATOM 5422 O O . THR A 1 748 ? -28.284 6.408 -40.891 1.00 26.84 748 THR A O 1
ATOM 5425 N N . ASP A 1 749 ? -28.105 6.615 -43.078 1.00 27.06 749 ASP A N 1
ATOM 5426 C CA . ASP A 1 749 ? -28.028 6.195 -44.495 1.00 27.06 749 ASP A CA 1
ATOM 5427 C C . ASP A 1 749 ? -26.936 7.054 -45.212 1.00 27.06 749 ASP A C 1
ATOM 5429 O O . ASP A 1 749 ? -26.320 7.914 -44.581 1.00 27.06 749 ASP A O 1
ATOM 5433 N N . HIS A 1 750 ? -26.763 6.859 -46.526 1.00 27.61 750 HIS A N 1
ATOM 5434 C CA . HIS A 1 750 ? -26.165 7.754 -47.536 1.00 27.61 750 HIS A CA 1
ATOM 5435 C C . HIS A 1 750 ? -24.648 7.664 -47.808 1.00 27.61 750 HIS A C 1
ATOM 5437 O O . HIS A 1 750 ? -23.817 8.378 -47.249 1.00 27.61 750 HIS A O 1
ATOM 5443 N N . THR A 1 751 ? -24.322 6.879 -48.839 1.00 29.17 751 THR A N 1
ATOM 5444 C CA . THR A 1 751 ? -23.284 7.204 -49.844 1.00 29.17 751 THR A CA 1
ATOM 5445 C C . THR A 1 751 ? -23.913 7.998 -51.010 1.00 29.17 751 THR A C 1
ATOM 5447 O O . THR A 1 751 ? -25.143 8.066 -51.069 1.00 29.17 751 THR A O 1
ATOM 5450 N N . PRO A 1 752 ? -23.140 8.560 -51.967 1.00 43.19 752 PRO A N 1
ATOM 5451 C CA . PRO A 1 752 ? -22.846 7.761 -53.173 1.00 43.19 752 PRO A CA 1
ATOM 5452 C C . PRO A 1 752 ? -21.468 7.991 -53.847 1.00 43.19 752 PRO A C 1
ATOM 5454 O O . PRO A 1 752 ? -20.905 9.075 -53.797 1.00 43.19 752 PRO A O 1
ATOM 5457 N N . GLU A 1 753 ? -21.006 6.935 -54.532 1.00 28.83 753 GLU A N 1
ATOM 5458 C CA . GLU A 1 753 ? -20.281 6.898 -55.829 1.00 28.83 753 GLU A CA 1
ATOM 5459 C C . GLU A 1 753 ? -19.022 7.777 -56.060 1.00 28.83 753 GLU A C 1
ATOM 5461 O O . GLU A 1 753 ? -19.009 8.997 -55.974 1.00 28.83 753 GLU A O 1
ATOM 5466 N N . THR A 1 754 ? -17.905 7.186 -56.496 1.00 29.41 754 THR A N 1
ATOM 5467 C CA . THR A 1 754 ? -17.737 6.748 -57.902 1.00 29.41 754 THR A CA 1
ATOM 5468 C C . THR A 1 754 ? -16.796 5.538 -58.067 1.00 29.41 754 THR A C 1
ATOM 5470 O O . THR A 1 754 ? -16.057 5.175 -57.155 1.00 29.41 754 THR A O 1
ATOM 5473 N N . GLY A 1 755 ? -16.884 4.859 -59.222 1.00 28.55 755 GLY A N 1
ATOM 5474 C CA . GLY A 1 755 ? -16.335 3.510 -59.449 1.00 28.55 755 GLY A CA 1
ATOM 5475 C C . GLY A 1 755 ? -14.942 3.401 -60.121 1.00 28.55 755 GLY A C 1
ATOM 5476 O O . GLY A 1 755 ? -14.049 4.186 -59.822 1.00 28.55 755 GLY A O 1
ATOM 5477 N N . PRO A 1 756 ? -14.675 2.343 -60.921 1.00 43.56 756 PRO A N 1
ATOM 5478 C CA . PRO A 1 756 ? -13.790 1.283 -60.421 1.00 43.56 756 PRO A CA 1
ATOM 5479 C C . PRO A 1 756 ? -12.573 0.932 -61.307 1.00 43.56 756 PRO A C 1
ATOM 5481 O O . PRO A 1 756 ? -12.598 1.085 -62.526 1.00 43.56 756 PRO A O 1
ATOM 5484 N N . GLY A 1 757 ? -11.536 0.337 -60.697 1.00 26.69 757 GLY A N 1
ATOM 5485 C CA . GLY A 1 757 ? -10.334 -0.175 -61.377 1.00 26.69 757 GLY A CA 1
ATOM 5486 C C . GLY A 1 757 ? -9.852 -1.531 -60.832 1.00 26.69 757 GLY A C 1
ATOM 5487 O O . GLY A 1 757 ? -9.966 -1.808 -59.640 1.00 26.69 757 GLY A O 1
ATOM 5488 N N . ARG A 1 758 ? -9.330 -2.400 -61.712 1.00 29.78 758 ARG A N 1
ATOM 5489 C CA . ARG A 1 758 ? -8.854 -3.770 -61.399 1.00 29.78 758 ARG A CA 1
ATOM 5490 C C . ARG A 1 758 ? -7.365 -3.784 -60.973 1.00 29.78 758 ARG A C 1
ATOM 5492 O O . ARG A 1 758 ? -6.616 -2.933 -61.446 1.00 29.78 758 ARG A O 1
ATOM 5499 N N . PRO A 1 759 ? -6.901 -4.753 -60.154 1.00 39.78 759 PRO A N 1
ATOM 5500 C CA . PRO A 1 759 ? -5.523 -4.786 -59.653 1.00 39.78 759 PRO A CA 1
ATOM 5501 C C . PRO A 1 759 ? -4.546 -5.574 -60.548 1.00 39.78 759 PRO A C 1
ATOM 5503 O O . PRO A 1 759 ? -4.914 -6.588 -61.141 1.00 39.78 759 PRO A O 1
ATOM 5506 N N . LEU A 1 760 ? -3.274 -5.155 -60.552 1.00 27.31 760 LEU A N 1
ATOM 5507 C CA . LEU A 1 760 ? -2.096 -5.885 -61.056 1.00 27.31 760 LEU A CA 1
ATOM 5508 C C . LEU A 1 760 ? -0.886 -5.653 -60.104 1.00 27.31 760 LEU A C 1
ATOM 5510 O O . LEU A 1 760 ? -0.967 -4.763 -59.254 1.00 27.31 760 LEU A O 1
ATOM 5514 N N . PRO A 1 761 ? 0.181 -6.484 -60.133 1.00 33.62 761 PRO A N 1
ATOM 5515 C CA . PRO A 1 761 ? 0.879 -6.846 -58.891 1.00 33.62 761 PRO A CA 1
ATOM 5516 C C . PRO A 1 761 ? 2.276 -6.237 -58.644 1.00 33.62 761 PRO A C 1
ATOM 5518 O O . PRO A 1 761 ? 3.047 -5.974 -59.559 1.00 33.62 761 PRO A O 1
ATOM 5521 N N . ALA A 1 762 ? 2.616 -6.169 -57.351 1.00 32.31 762 ALA A N 1
ATOM 5522 C CA . ALA A 1 762 ? 3.943 -6.369 -56.745 1.00 32.31 762 ALA A CA 1
ATOM 5523 C C . ALA A 1 762 ? 5.198 -5.822 -57.471 1.00 32.31 762 ALA A C 1
ATOM 5525 O O . ALA A 1 762 ? 5.934 -6.565 -58.123 1.00 32.31 762 ALA A O 1
ATOM 5526 N N . ALA A 1 763 ? 5.554 -4.564 -57.190 1.00 25.97 763 ALA A N 1
ATOM 5527 C CA . ALA A 1 763 ? 6.924 -4.073 -57.353 1.00 25.97 763 ALA A CA 1
ATOM 5528 C C . ALA A 1 763 ? 7.766 -4.362 -56.090 1.00 25.97 763 ALA A C 1
ATOM 5530 O O . ALA A 1 763 ? 7.307 -4.152 -54.967 1.00 25.97 763 ALA A O 1
ATOM 5531 N N . ARG A 1 764 ? 9.012 -4.827 -56.261 1.00 25.36 764 ARG A N 1
ATOM 5532 C CA . ARG A 1 764 ? 9.971 -5.016 -55.154 1.00 25.36 764 ARG A CA 1
ATOM 5533 C C . ARG A 1 764 ? 10.508 -3.654 -54.679 1.00 25.36 764 ARG A C 1
ATOM 5535 O O . ARG A 1 764 ? 10.916 -2.871 -55.535 1.00 25.36 764 ARG A O 1
ATOM 5542 N N . PRO A 1 765 ? 10.614 -3.380 -53.366 1.00 27.14 765 PRO A N 1
ATOM 5543 C CA . PRO A 1 765 ? 11.346 -2.213 -52.886 1.00 27.14 765 PRO A CA 1
ATOM 5544 C C . PRO A 1 765 ? 12.856 -2.430 -53.066 1.00 27.14 765 PRO A C 1
ATOM 5546 O O . PRO A 1 765 ? 13.431 -3.370 -52.519 1.00 27.14 765 PRO A O 1
ATOM 5549 N N . THR A 1 766 ? 13.510 -1.554 -53.825 1.00 24.77 766 THR A N 1
ATOM 5550 C CA . THR A 1 766 ? 14.977 -1.452 -53.855 1.00 24.77 766 THR A CA 1
ATOM 5551 C C . THR A 1 766 ? 15.493 -0.808 -52.563 1.00 24.77 766 THR A C 1
ATOM 5553 O O . THR A 1 766 ? 14.813 0.068 -52.018 1.00 24.77 766 THR A O 1
ATOM 5556 N N . PRO A 1 767 ? 16.690 -1.176 -52.068 1.00 27.77 767 PRO A N 1
ATOM 5557 C CA . PRO A 1 767 ? 17.271 -0.524 -50.900 1.00 27.77 767 PRO A CA 1
ATOM 5558 C C . PRO A 1 767 ? 17.551 0.952 -51.210 1.00 27.77 767 PRO A C 1
ATOM 5560 O O . PRO A 1 767 ? 18.273 1.268 -52.155 1.00 27.77 767 PRO A O 1
ATOM 5563 N N . ARG A 1 768 ? 16.979 1.864 -50.416 1.00 23.77 768 ARG A N 1
ATOM 5564 C CA . ARG A 1 768 ? 17.379 3.276 -50.443 1.00 23.77 768 ARG A CA 1
ATOM 5565 C C . ARG A 1 768 ? 18.740 3.408 -49.765 1.00 23.77 768 ARG A C 1
ATOM 5567 O O . ARG A 1 768 ? 18.901 2.975 -48.629 1.00 23.77 768 ARG A O 1
ATOM 5574 N N . THR A 1 769 ? 19.688 4.008 -50.472 1.00 26.88 769 THR A N 1
ATOM 5575 C CA . THR A 1 769 ? 20.986 4.429 -49.936 1.00 26.88 769 THR A CA 1
ATOM 5576 C C . THR A 1 769 ? 20.800 5.484 -48.853 1.00 26.88 769 THR A C 1
ATOM 5578 O O . THR A 1 769 ? 19.972 6.383 -49.020 1.00 26.88 769 THR A O 1
ATOM 5581 N N . ASP A 1 770 ? 21.597 5.416 -47.787 1.00 29.91 770 ASP A N 1
ATOM 5582 C CA . ASP A 1 770 ? 21.622 6.463 -46.769 1.00 29.91 770 ASP A CA 1
ATOM 5583 C C . ASP A 1 770 ? 22.000 7.823 -47.373 1.00 29.91 770 ASP A C 1
ATOM 5585 O O . ASP A 1 770 ? 22.916 7.955 -48.191 1.00 29.91 770 ASP A O 1
ATOM 5589 N N . HIS A 1 771 ? 21.291 8.856 -46.932 1.00 25.80 771 HIS A N 1
ATOM 5590 C CA . HIS A 1 771 ? 21.691 10.250 -47.076 1.00 25.80 771 HIS A CA 1
ATOM 5591 C C . HIS A 1 771 ? 21.803 10.844 -45.677 1.00 25.80 771 HIS A C 1
ATOM 5593 O O . HIS A 1 771 ? 21.010 10.512 -44.792 1.00 25.80 771 HIS A O 1
ATOM 5599 N N . ALA A 1 772 ? 22.827 11.674 -45.471 1.00 28.80 772 ALA A N 1
ATOM 5600 C CA . ALA A 1 772 ? 23.204 12.160 -44.152 1.00 28.80 772 ALA A CA 1
ATOM 5601 C C . ALA A 1 772 ? 22.014 12.819 -43.440 1.00 28.80 772 ALA A C 1
ATOM 5603 O O . ALA A 1 772 ? 21.398 13.751 -43.960 1.00 28.80 772 ALA A O 1
ATOM 5604 N N . ARG A 1 773 ? 21.700 12.339 -42.231 1.00 27.27 773 ARG A N 1
ATOM 5605 C CA . ARG A 1 773 ? 20.701 12.976 -41.374 1.00 27.27 773 ARG A CA 1
ATOM 5606 C C . ARG A 1 773 ? 21.210 14.352 -40.959 1.00 27.27 773 ARG A C 1
ATOM 5608 O O . ARG A 1 773 ? 22.113 14.456 -40.134 1.00 27.27 773 ARG A O 1
ATOM 5615 N N . THR A 1 774 ? 20.580 15.398 -41.479 1.00 24.69 774 THR A N 1
ATOM 5616 C CA . THR A 1 774 ? 20.568 16.704 -40.815 1.00 24.69 774 THR A CA 1
ATOM 5617 C C . THR A 1 774 ? 20.047 16.535 -39.383 1.00 24.69 774 THR A C 1
ATOM 5619 O O . THR A 1 774 ? 19.130 15.728 -39.181 1.00 24.69 774 THR A O 1
ATOM 5622 N N . PRO A 1 775 ? 20.571 17.274 -38.391 1.00 28.14 775 PRO A N 1
ATOM 5623 C CA . PRO A 1 775 ? 20.079 17.185 -37.023 1.00 28.14 775 PRO A CA 1
ATOM 5624 C C . PRO A 1 775 ? 18.602 17.595 -36.980 1.00 28.14 775 PRO A C 1
ATOM 5626 O O . PRO A 1 775 ? 18.250 18.729 -37.305 1.00 28.14 775 PRO A O 1
ATOM 5629 N N . HIS A 1 776 ? 17.724 16.665 -36.600 1.00 25.81 776 HIS A N 1
ATOM 5630 C CA . HIS A 1 776 ? 16.337 17.011 -36.305 1.00 25.81 776 HIS A CA 1
ATOM 5631 C C . HIS A 1 776 ? 16.294 17.907 -35.056 1.00 25.81 776 HIS A C 1
ATOM 5633 O O . HIS A 1 776 ? 17.043 17.644 -34.112 1.00 25.81 776 HIS A O 1
ATOM 5639 N N . PRO A 1 777 ? 15.411 18.924 -35.007 1.00 28.31 777 PRO A N 1
ATOM 5640 C CA . PRO A 1 777 ? 15.191 19.679 -33.781 1.00 28.31 777 PRO A CA 1
ATOM 5641 C C . PRO A 1 777 ? 14.741 18.728 -32.668 1.00 28.31 777 PRO A C 1
ATOM 5643 O O . PRO A 1 777 ? 13.883 17.865 -32.876 1.00 28.31 777 PRO A O 1
ATOM 5646 N N . THR A 1 778 ? 15.345 18.867 -31.491 1.00 35.59 778 THR A N 1
ATOM 5647 C CA . THR A 1 778 ? 15.075 18.014 -30.333 1.00 35.59 778 THR A CA 1
ATOM 5648 C C . THR A 1 778 ? 13.612 18.144 -29.895 1.00 35.59 778 THR A C 1
ATOM 5650 O O . THR A 1 778 ? 13.154 19.259 -29.636 1.00 35.59 778 THR A O 1
ATOM 5653 N N . PRO A 1 779 ? 12.852 17.037 -29.769 1.00 32.72 779 PRO A N 1
ATOM 5654 C CA . PRO A 1 779 ? 11.517 17.100 -29.188 1.00 32.72 779 PRO A CA 1
ATOM 5655 C C . PRO A 1 779 ? 11.625 17.510 -27.706 1.00 32.72 779 PRO A C 1
ATOM 5657 O O . PRO A 1 779 ? 12.500 16.998 -27.000 1.00 32.72 779 PRO A O 1
ATOM 5660 N N . PRO A 1 780 ? 10.766 18.415 -27.206 1.00 41.34 780 PRO A N 1
ATOM 5661 C CA . PRO A 1 780 ? 10.885 18.932 -25.846 1.00 41.34 780 PRO A CA 1
ATOM 5662 C C . PRO A 1 780 ? 10.583 17.857 -24.791 1.00 41.34 780 PRO A C 1
ATOM 5664 O O . PRO A 1 780 ? 9.629 17.086 -24.925 1.00 41.34 780 PRO A O 1
ATOM 5667 N N . LEU A 1 781 ? 11.360 17.859 -23.701 1.00 51.97 781 LEU A N 1
ATOM 5668 C CA . LEU A 1 781 ? 11.259 16.954 -22.541 1.00 51.97 781 LEU A CA 1
ATOM 5669 C C . LEU A 1 781 ? 10.048 17.273 -21.632 1.00 51.97 781 LEU A C 1
ATOM 5671 O O . LEU A 1 781 ? 10.169 17.450 -20.422 1.00 51.97 781 LEU A O 1
ATOM 5675 N N . THR A 1 782 ? 8.859 17.356 -22.227 1.00 55.66 782 THR A N 1
ATOM 5676 C CA . THR A 1 782 ? 7.582 17.590 -21.533 1.00 55.66 782 THR A CA 1
ATOM 5677 C C . THR A 1 782 ? 7.131 16.303 -20.838 1.00 55.66 782 THR A C 1
ATOM 5679 O O . THR A 1 782 ? 6.623 15.383 -21.483 1.00 55.66 782 THR A O 1
ATOM 5682 N N . PRO A 1 783 ? 7.434 16.181 -19.534 1.00 66.94 783 PRO A N 1
ATOM 5683 C CA . PRO A 1 783 ? 6.473 16.581 -18.506 1.00 66.94 783 PRO A CA 1
ATOM 5684 C C . PRO A 1 783 ? 7.110 17.245 -17.266 1.00 66.94 783 PRO A C 1
ATOM 5686 O O . PRO A 1 783 ? 6.453 17.343 -16.232 1.00 66.94 783 PRO A O 1
ATOM 5689 N N . LEU A 1 784 ? 8.369 17.702 -17.334 1.00 78.38 784 LEU A N 1
ATOM 5690 C CA . LEU A 1 784 ? 8.946 18.500 -16.244 1.00 78.38 784 LEU A CA 1
ATOM 5691 C C . LEU A 1 784 ? 8.177 19.832 -16.068 1.00 78.38 784 LEU A C 1
ATOM 5693 O O . LEU A 1 784 ? 7.737 20.412 -17.067 1.00 78.38 784 LEU A O 1
ATOM 5697 N N . PRO A 1 785 ? 8.016 20.336 -14.828 1.00 85.31 785 PRO A N 1
ATOM 5698 C CA . PRO A 1 785 ? 7.478 21.672 -14.571 1.00 85.31 785 PRO A CA 1
ATOM 5699 C C . PRO A 1 785 ? 8.471 22.746 -15.019 1.00 85.31 785 PRO A C 1
ATOM 5701 O O . PRO A 1 785 ? 9.669 22.611 -14.802 1.00 85.31 785 PRO A O 1
ATOM 5704 N N . SER A 1 786 ? 7.985 23.843 -15.585 1.00 85.25 786 SER A N 1
ATOM 5705 C CA . SER A 1 786 ? 8.789 25.037 -15.870 1.00 85.25 786 SER A CA 1
ATOM 5706 C C . SER A 1 786 ? 9.246 25.758 -14.583 1.00 85.25 786 SER A C 1
ATOM 5708 O O . SER A 1 786 ? 8.624 25.598 -13.529 1.00 85.25 786 SER A O 1
ATOM 5710 N N . PRO A 1 787 ? 10.267 26.637 -14.645 1.00 84.62 787 PRO A N 1
ATOM 5711 C CA . PRO A 1 787 ? 10.663 27.500 -13.526 1.00 84.62 787 PRO A CA 1
ATOM 5712 C C . PRO A 1 787 ? 9.543 28.411 -12.991 1.00 84.62 787 PRO A C 1
ATOM 5714 O O . PRO A 1 787 ? 9.594 28.840 -11.841 1.00 84.62 787 PRO A O 1
ATOM 5717 N N . ALA A 1 788 ? 8.519 28.736 -13.790 1.00 87.00 788 ALA A N 1
ATOM 5718 C CA . ALA A 1 788 ? 7.339 29.458 -13.302 1.00 87.00 788 ALA A CA 1
ATOM 5719 C C . ALA A 1 788 ? 6.441 28.544 -12.450 1.00 87.00 788 ALA A C 1
ATOM 5721 O O . ALA A 1 788 ? 6.071 28.902 -11.334 1.00 87.00 788 ALA A O 1
ATOM 5722 N N . GLU A 1 789 ? 6.170 27.329 -12.931 1.00 90.31 789 GLU A N 1
ATOM 5723 C CA . GLU A 1 789 ? 5.382 26.318 -12.216 1.00 90.31 789 GLU A CA 1
ATOM 5724 C C . GLU A 1 789 ? 6.079 25.860 -10.923 1.00 90.31 789 GLU A C 1
ATOM 5726 O O . GLU A 1 789 ? 5.421 25.742 -9.891 1.00 90.31 789 GLU A O 1
ATOM 5731 N N . LEU A 1 790 ? 7.410 25.696 -10.921 1.00 89.94 790 LEU A N 1
ATOM 5732 C CA . LEU A 1 790 ? 8.165 25.427 -9.689 1.00 89.94 790 LEU A CA 1
ATOM 5733 C C . LEU A 1 790 ? 8.088 26.574 -8.683 1.00 89.94 790 LEU A C 1
ATOM 5735 O O . LEU A 1 790 ? 7.881 26.321 -7.496 1.00 89.94 790 LEU A O 1
ATOM 5739 N N . ARG A 1 791 ? 8.233 27.828 -9.129 1.00 90.00 791 ARG A N 1
ATOM 5740 C CA . ARG A 1 791 ? 8.120 28.986 -8.231 1.00 90.00 791 ARG A CA 1
ATOM 5741 C C . ARG A 1 791 ? 6.705 29.132 -7.670 1.00 90.00 791 ARG A C 1
ATOM 5743 O O . ARG A 1 791 ? 6.579 29.545 -6.523 1.00 90.00 791 ARG A O 1
ATOM 5750 N N . LEU A 1 792 ? 5.665 28.722 -8.403 1.00 92.50 792 LEU A N 1
ATOM 5751 C CA . LEU A 1 792 ? 4.297 28.640 -7.880 1.00 92.50 792 LEU A CA 1
ATOM 5752 C C . LEU A 1 792 ? 4.159 27.564 -6.788 1.00 92.50 792 LEU A C 1
ATOM 5754 O O . LEU A 1 792 ? 3.614 27.852 -5.724 1.00 92.50 792 LEU A O 1
ATOM 5758 N N . VAL A 1 793 ? 4.698 26.357 -7.008 1.00 93.31 793 VAL A N 1
ATOM 5759 C CA . VAL A 1 793 ? 4.679 25.276 -6.001 1.00 93.31 793 VAL A CA 1
ATOM 5760 C C . VAL A 1 793 ? 5.495 25.646 -4.754 1.00 93.31 793 VAL A C 1
ATOM 5762 O O . VAL A 1 793 ? 5.056 25.377 -3.640 1.00 93.31 793 VAL A O 1
ATOM 5765 N N . ALA A 1 794 ? 6.638 26.319 -4.910 1.00 91.31 794 ALA A N 1
ATOM 5766 C CA . ALA A 1 794 ? 7.426 26.827 -3.786 1.00 91.31 794 ALA A CA 1
ATOM 5767 C C . ALA A 1 794 ? 6.695 27.948 -3.021 1.00 91.31 794 ALA A C 1
ATOM 5769 O O . ALA A 1 794 ? 6.611 27.908 -1.795 1.00 91.31 794 ALA A O 1
ATOM 5770 N N . ALA A 1 795 ? 6.114 28.922 -3.731 1.00 91.75 795 ALA A N 1
ATOM 5771 C CA . ALA A 1 795 ? 5.399 30.048 -3.126 1.00 91.75 795 ALA A CA 1
ATOM 5772 C C . ALA A 1 795 ? 4.109 29.635 -2.392 1.00 91.75 795 ALA A C 1
ATOM 5774 O O . ALA A 1 795 ? 3.627 30.375 -1.537 1.00 91.75 795 ALA A O 1
ATOM 5775 N N . ALA A 1 796 ? 3.577 28.437 -2.654 1.00 92.38 796 ALA A N 1
ATOM 5776 C CA . ALA A 1 796 ? 2.482 27.856 -1.880 1.00 92.38 796 ALA A CA 1
ATOM 5777 C C . ALA A 1 796 ? 2.854 27.514 -0.426 1.00 92.38 796 ALA A C 1
ATOM 5779 O O . ALA A 1 796 ? 1.952 27.369 0.401 1.00 92.38 796 ALA A O 1
ATOM 5780 N N . MET A 1 797 ? 4.148 27.446 -0.092 1.00 89.50 797 MET A N 1
ATOM 5781 C CA . MET A 1 797 ? 4.617 27.390 1.297 1.00 89.50 797 MET A CA 1
ATOM 5782 C C . MET A 1 797 ? 4.607 28.772 1.975 1.00 89.50 797 MET A C 1
ATOM 5784 O O . MET A 1 797 ? 4.469 28.832 3.192 1.00 89.50 797 MET A O 1
ATOM 5788 N N . GLY A 1 798 ? 4.738 29.862 1.205 1.00 89.38 798 GLY A N 1
ATOM 5789 C CA . GLY A 1 798 ? 4.997 31.227 1.686 1.00 89.38 798 GLY A CA 1
ATOM 5790 C C . GLY A 1 798 ? 3.783 32.167 1.709 1.00 89.38 798 GLY A C 1
ATOM 5791 O O . GLY A 1 798 ? 2.628 31.743 1.832 1.00 89.38 798 GLY A O 1
ATOM 5792 N N . GLY A 1 799 ? 4.034 33.476 1.623 1.00 89.56 799 GLY A N 1
ATOM 5793 C CA . GLY A 1 799 ? 3.005 34.513 1.807 1.00 89.56 799 GLY A CA 1
ATOM 5794 C C . GLY A 1 799 ? 2.087 34.728 0.594 1.00 89.56 799 GLY A C 1
ATOM 5795 O O . GLY A 1 799 ? 2.453 34.445 -0.549 1.00 89.56 799 GLY A O 1
ATOM 5796 N N . ARG A 1 800 ? 0.901 35.320 0.810 1.00 89.94 800 ARG A N 1
ATOM 5797 C CA . ARG A 1 800 ? -0.066 35.678 -0.258 1.00 89.94 800 ARG A CA 1
ATOM 5798 C C . ARG A 1 800 ? 0.552 36.560 -1.347 1.00 89.94 800 ARG A C 1
ATOM 5800 O O . ARG A 1 800 ? 0.231 36.432 -2.526 1.00 89.94 800 ARG A O 1
ATOM 5807 N N . VAL A 1 801 ? 1.482 37.436 -0.957 1.00 88.88 801 VAL A N 1
ATOM 5808 C CA . VAL A 1 801 ? 2.201 38.349 -1.857 1.00 88.88 801 VAL A CA 1
ATOM 5809 C C . VAL A 1 801 ? 3.132 37.584 -2.799 1.00 88.88 801 VAL A C 1
ATOM 5811 O O . VAL A 1 801 ? 3.240 37.935 -3.974 1.00 88.88 801 VAL A O 1
ATOM 5814 N N . GLU A 1 802 ? 3.786 36.532 -2.311 1.00 88.06 802 GLU A N 1
ATOM 5815 C CA . GLU A 1 802 ? 4.710 35.703 -3.088 1.00 88.06 802 GLU A CA 1
ATOM 5816 C C . GLU A 1 802 ? 3.945 34.767 -4.019 1.00 88.06 802 GLU A C 1
ATOM 5818 O O . GLU A 1 802 ? 4.222 34.748 -5.218 1.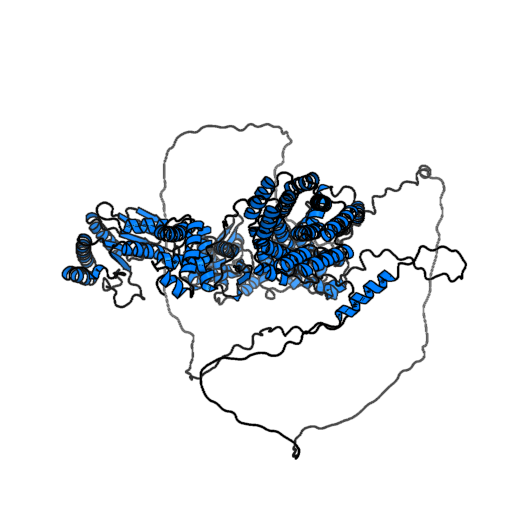00 88.06 802 GLU A O 1
ATOM 5823 N N . LEU A 1 803 ? 2.909 34.092 -3.508 1.00 89.50 803 LEU A N 1
ATOM 5824 C CA . LEU A 1 803 ? 2.019 33.256 -4.314 1.00 89.50 803 LEU A CA 1
ATOM 5825 C C . LEU A 1 803 ? 1.333 34.075 -5.419 1.00 89.50 803 LEU A C 1
ATOM 5827 O O . LEU A 1 803 ? 1.316 33.669 -6.579 1.00 89.50 803 LEU A O 1
ATOM 5831 N N . GLY A 1 804 ? 0.853 35.281 -5.098 1.00 88.12 804 GLY A N 1
ATOM 5832 C CA . GLY A 1 804 ? 0.268 36.204 -6.071 1.00 88.12 804 GLY A CA 1
ATOM 5833 C C . GLY A 1 804 ? 1.275 36.781 -7.075 1.00 88.12 804 GLY A C 1
ATOM 5834 O O . GLY A 1 804 ? 0.889 37.148 -8.183 1.00 88.12 804 GLY A O 1
ATOM 5835 N N . ARG A 1 805 ? 2.571 36.884 -6.740 1.00 88.31 805 ARG A N 1
ATOM 5836 C CA . ARG A 1 805 ? 3.635 37.165 -7.728 1.00 88.31 805 ARG A CA 1
ATOM 5837 C C . ARG A 1 805 ? 3.828 35.953 -8.640 1.00 88.31 805 ARG A C 1
ATOM 5839 O O . ARG A 1 805 ? 3.636 36.092 -9.840 1.00 88.31 805 ARG A O 1
ATOM 5846 N N . ALA A 1 806 ? 4.075 34.770 -8.079 1.00 89.56 806 ALA A N 1
ATOM 5847 C CA . ALA A 1 806 ? 4.294 33.542 -8.844 1.00 89.56 806 ALA A CA 1
ATOM 5848 C C . ALA A 1 806 ? 3.120 33.190 -9.782 1.00 89.56 806 ALA A C 1
ATOM 5850 O O . ALA A 1 806 ? 3.355 32.769 -10.909 1.00 89.56 806 ALA A O 1
ATOM 5851 N N . ARG A 1 807 ? 1.865 33.441 -9.378 1.00 88.19 807 ARG A N 1
ATOM 5852 C CA . ARG A 1 807 ? 0.679 33.280 -10.242 1.00 88.19 807 ARG A CA 1
ATOM 5853 C C . ARG A 1 807 ? 0.705 34.201 -11.468 1.00 88.19 807 ARG A C 1
ATOM 5855 O O . ARG A 1 807 ? 0.333 33.766 -12.548 1.00 88.19 807 ARG A O 1
ATOM 5862 N N . ARG A 1 808 ? 1.151 35.456 -11.317 1.00 86.62 808 ARG A N 1
ATOM 5863 C CA . ARG A 1 808 ? 1.259 36.434 -12.423 1.00 86.62 808 ARG A CA 1
ATOM 5864 C C . ARG A 1 808 ? 2.454 36.183 -13.347 1.00 86.62 808 ARG A C 1
ATOM 5866 O O . ARG A 1 808 ? 2.458 36.691 -14.463 1.00 86.62 808 ARG A O 1
ATOM 5873 N N . ASP A 1 809 ? 3.433 35.407 -12.892 1.00 83.69 809 ASP A N 1
ATOM 5874 C CA . ASP A 1 809 ? 4.555 34.934 -13.706 1.00 83.69 809 ASP A CA 1
ATOM 5875 C C . ASP A 1 809 ? 4.172 33.744 -14.616 1.00 83.69 809 ASP A C 1
ATOM 5877 O O . ASP A 1 809 ? 4.937 33.405 -15.521 1.00 83.69 809 ASP A O 1
ATOM 5881 N N . LEU A 1 810 ? 3.006 33.110 -14.408 1.00 81.94 810 LEU A N 1
ATOM 5882 C CA . LEU A 1 810 ? 2.418 32.170 -15.369 1.00 81.94 810 LEU A CA 1
ATOM 5883 C C . LEU A 1 810 ? 1.636 32.911 -16.470 1.00 81.94 810 LEU A C 1
ATOM 5885 O O . LEU A 1 810 ? 1.158 34.033 -16.304 1.00 81.94 810 LEU A O 1
ATOM 5889 N N . ALA A 1 811 ? 1.488 32.255 -17.623 1.00 67.25 811 ALA A N 1
ATOM 5890 C CA . ALA A 1 811 ? 0.783 32.804 -18.776 1.00 67.25 811 ALA A CA 1
ATOM 5891 C C . ALA A 1 811 ? -0.751 32.733 -18.609 1.00 67.25 811 ALA A C 1
ATOM 5893 O O . ALA A 1 811 ? -1.389 31.779 -19.051 1.00 67.25 811 ALA A O 1
ATOM 5894 N N . GLY A 1 812 ? -1.337 33.774 -18.011 1.00 62.56 812 GLY A N 1
ATOM 5895 C CA . GLY A 1 812 ? -2.790 33.942 -17.862 1.00 62.56 812 GLY A CA 1
ATOM 5896 C C . GLY A 1 812 ? -3.396 33.132 -16.710 1.00 62.56 812 GLY A C 1
ATOM 5897 O O . GLY A 1 812 ? -2.681 32.675 -15.819 1.00 62.56 812 GLY A O 1
ATOM 5898 N N . ASP A 1 813 ? -4.717 32.932 -16.738 1.00 58.72 813 ASP A N 1
ATOM 5899 C CA . ASP A 1 813 ? -5.485 32.195 -15.716 1.00 58.72 813 ASP A CA 1
ATOM 5900 C C . ASP A 1 813 ? -5.286 30.663 -15.793 1.00 58.72 813 ASP A C 1
ATOM 5902 O O . ASP A 1 813 ? -6.226 29.879 -15.682 1.00 58.72 813 ASP A O 1
ATOM 5906 N N . ALA A 1 814 ? -4.043 30.217 -15.993 1.00 69.19 814 ALA A N 1
ATOM 5907 C CA . ALA A 1 814 ? -3.668 28.813 -16.168 1.00 69.19 814 ALA A CA 1
ATOM 5908 C C . ALA A 1 814 ? -3.905 27.938 -14.919 1.00 69.19 814 ALA A C 1
ATOM 5910 O O . ALA A 1 814 ? -3.875 26.713 -15.020 1.00 69.19 814 ALA A O 1
ATOM 5911 N N . VAL A 1 815 ? -4.128 28.554 -13.751 1.00 80.81 815 VAL A N 1
ATOM 5912 C CA . VAL A 1 815 ? -4.440 27.881 -12.483 1.00 80.81 815 VAL A CA 1
ATOM 5913 C C . VAL A 1 815 ? -5.626 28.589 -11.818 1.00 80.81 815 VAL A C 1
ATOM 5915 O O . VAL A 1 815 ? -5.547 29.770 -11.456 1.00 80.81 815 VAL A O 1
ATOM 5918 N N . ASP A 1 816 ? -6.733 27.860 -11.665 1.00 86.69 816 ASP A N 1
ATOM 5919 C CA . ASP A 1 816 ? -7.961 28.338 -11.025 1.00 86.69 816 ASP A CA 1
ATOM 5920 C C . ASP A 1 816 ? -7.835 28.424 -9.492 1.00 86.69 816 ASP A C 1
ATOM 5922 O O . ASP A 1 816 ? -6.948 27.823 -8.882 1.00 86.69 816 ASP A O 1
ATOM 5926 N N . GLU A 1 817 ? -8.758 29.140 -8.846 1.00 85.25 817 GLU A N 1
ATOM 5927 C CA . GLU A 1 817 ? -8.732 29.338 -7.390 1.00 85.25 817 GLU A CA 1
ATOM 5928 C C . GLU A 1 817 ? -8.879 28.031 -6.596 1.00 85.25 817 GLU A C 1
ATOM 5930 O O . GLU A 1 817 ? -8.252 27.858 -5.553 1.00 85.25 817 GLU A O 1
ATOM 5935 N N . GLY A 1 818 ? -9.649 27.067 -7.109 1.00 86.75 818 GLY A N 1
ATOM 5936 C CA . GLY A 1 818 ? -9.765 25.741 -6.509 1.00 86.75 818 GLY A CA 1
ATOM 5937 C C . GLY A 1 818 ? -8.487 24.914 -6.666 1.00 86.75 818 GLY A C 1
ATOM 5938 O O . GLY A 1 818 ? -8.185 24.092 -5.801 1.00 86.75 818 GLY A O 1
ATOM 5939 N N . SER A 1 819 ? -7.715 25.124 -7.734 1.00 89.81 819 SER A N 1
ATOM 5940 C CA . SER A 1 819 ? -6.376 24.541 -7.891 1.00 89.81 819 SER A CA 1
ATOM 5941 C C . SER A 1 819 ? -5.362 25.180 -6.945 1.00 89.81 819 SER A C 1
ATOM 5943 O O . SER A 1 819 ? -4.567 24.455 -6.351 1.00 89.81 819 SER A O 1
ATOM 5945 N N . LEU A 1 820 ? -5.428 26.495 -6.713 1.00 89.44 820 LEU A N 1
ATOM 5946 C CA . LEU A 1 820 ? -4.599 27.155 -5.698 1.00 89.44 820 LEU A CA 1
ATOM 5947 C C . LEU A 1 820 ? -4.937 26.699 -4.272 1.00 89.44 820 LEU A C 1
ATOM 5949 O O . LEU A 1 820 ? -4.021 26.471 -3.484 1.00 89.44 820 LEU A O 1
ATOM 5953 N N . GLU A 1 821 ? -6.214 26.477 -3.953 1.00 88.81 821 GLU A N 1
ATOM 5954 C CA . GLU A 1 821 ? -6.609 25.912 -2.656 1.00 88.81 821 GLU A CA 1
ATOM 5955 C C . GLU A 1 821 ? -6.123 24.462 -2.494 1.00 88.81 821 GLU A C 1
ATOM 5957 O O . GLU A 1 821 ? -5.531 24.116 -1.472 1.00 88.81 821 GLU A O 1
ATOM 5962 N N . ARG A 1 822 ? -6.262 23.617 -3.529 1.00 91.44 822 ARG A N 1
ATOM 5963 C CA . ARG A 1 822 ? -5.679 22.258 -3.528 1.00 91.44 822 ARG A CA 1
ATOM 5964 C C . ARG A 1 822 ? -4.160 22.287 -3.329 1.00 91.44 822 ARG A C 1
ATOM 5966 O O . ARG A 1 822 ? -3.626 21.453 -2.600 1.00 91.44 822 ARG A O 1
ATOM 5973 N N . LEU A 1 823 ? -3.474 23.248 -3.945 1.00 93.88 823 LEU A N 1
ATOM 5974 C CA . LEU A 1 823 ? -2.035 23.459 -3.802 1.00 93.88 823 LEU A CA 1
ATOM 5975 C C . LEU A 1 823 ? -1.658 23.895 -2.370 1.00 93.88 823 LEU A C 1
ATOM 5977 O O . LEU A 1 823 ? -0.733 23.321 -1.796 1.00 93.88 823 LEU A O 1
ATOM 5981 N N . ARG A 1 824 ? -2.394 24.838 -1.761 1.00 90.88 824 ARG A N 1
ATOM 5982 C CA . ARG A 1 824 ? -2.229 25.242 -0.348 1.00 90.88 824 ARG A CA 1
ATOM 5983 C C . ARG A 1 824 ? -2.478 24.081 0.619 1.00 90.88 824 ARG A C 1
ATOM 5985 O O . ARG A 1 824 ? -1.674 23.857 1.523 1.00 90.88 824 ARG A O 1
ATOM 5992 N N . GLN A 1 825 ? -3.544 23.307 0.408 1.00 89.19 825 GLN A N 1
ATOM 5993 C CA . GLN A 1 825 ? -3.859 22.133 1.226 1.00 89.19 825 GLN A CA 1
ATOM 5994 C C . GLN A 1 825 ? -2.763 21.063 1.134 1.00 89.19 825 GLN A C 1
ATOM 5996 O O . GLN A 1 825 ? -2.397 20.475 2.153 1.00 89.19 825 GLN A O 1
ATOM 6001 N N . ALA A 1 826 ? -2.225 20.820 -0.063 1.00 93.75 826 ALA A N 1
ATOM 6002 C CA . ALA A 1 826 ? -1.137 19.871 -0.273 1.00 93.75 826 ALA A CA 1
ATOM 6003 C C . ALA A 1 826 ? 0.171 20.339 0.394 1.00 93.75 826 ALA A C 1
ATOM 6005 O O . ALA A 1 826 ? 0.805 19.561 1.108 1.00 93.75 826 ALA A O 1
ATOM 6006 N N . ALA A 1 827 ? 0.521 21.623 0.244 1.00 92.25 827 ALA A N 1
ATOM 6007 C CA . ALA A 1 827 ? 1.667 22.258 0.896 1.00 92.25 827 ALA A CA 1
ATOM 6008 C C . ALA A 1 827 ? 1.640 22.084 2.428 1.00 92.25 827 ALA A C 1
ATOM 6010 O O . ALA A 1 827 ? 2.599 21.573 3.001 1.00 92.25 827 ALA A O 1
ATOM 6011 N N . ALA A 1 828 ? 0.510 22.379 3.083 1.00 90.19 828 ALA A N 1
ATOM 6012 C CA . ALA A 1 828 ? 0.351 22.247 4.539 1.00 90.19 828 ALA A CA 1
ATOM 6013 C C . ALA A 1 828 ? 0.553 20.810 5.084 1.00 90.19 828 ALA A C 1
ATOM 6015 O O . ALA A 1 828 ? 0.825 20.627 6.273 1.00 90.19 828 ALA A O 1
ATOM 6016 N N . HIS A 1 829 ? 0.449 19.788 4.226 1.00 91.06 829 HIS A N 1
ATOM 6017 C CA . HIS A 1 829 ? 0.661 18.376 4.569 1.00 91.06 829 HIS A CA 1
ATOM 6018 C C . HIS A 1 829 ? 1.961 17.793 3.982 1.00 91.06 829 HIS A C 1
ATOM 6020 O O . HIS A 1 829 ? 2.172 16.583 4.076 1.00 91.06 829 HIS A O 1
ATOM 6026 N N . ALA A 1 830 ? 2.831 18.613 3.378 1.00 91.81 830 ALA A N 1
ATOM 6027 C CA . ALA A 1 830 ? 3.997 18.171 2.603 1.00 91.81 830 ALA A CA 1
ATOM 6028 C C . ALA A 1 830 ? 3.670 17.171 1.464 1.00 91.81 830 ALA A C 1
ATOM 6030 O O . ALA A 1 830 ? 4.513 16.364 1.064 1.00 91.81 830 ALA A O 1
ATOM 6031 N N . ASP A 1 831 ? 2.455 17.212 0.907 1.00 93.94 831 ASP A N 1
ATOM 6032 C CA . ASP A 1 831 ? 2.066 16.381 -0.236 1.00 93.94 831 ASP A CA 1
ATOM 6033 C C . ASP A 1 831 ? 2.583 16.982 -1.553 1.00 93.94 831 ASP A C 1
ATOM 6035 O O . ASP A 1 831 ? 1.880 17.687 -2.281 1.00 93.94 831 ASP A O 1
ATOM 6039 N N . LEU A 1 832 ? 3.837 16.670 -1.883 1.00 91.12 832 LEU A N 1
ATOM 6040 C CA . LEU A 1 832 ? 4.471 17.097 -3.132 1.00 91.12 832 LEU A CA 1
ATOM 6041 C C . LEU A 1 832 ? 3.719 16.588 -4.382 1.00 91.12 832 LEU A C 1
ATOM 6043 O O . LEU A 1 832 ? 3.688 17.268 -5.408 1.00 91.12 832 LEU A O 1
ATOM 6047 N N . SER A 1 833 ? 3.078 15.414 -4.308 1.00 92.88 833 SER A N 1
ATOM 6048 C CA . SER A 1 833 ? 2.334 14.838 -5.437 1.00 92.88 833 SER A CA 1
ATOM 6049 C C . SER A 1 833 ? 0.988 15.536 -5.653 1.00 92.88 833 SER A C 1
ATOM 6051 O O . SER A 1 833 ? 0.564 15.741 -6.792 1.00 92.88 833 SER A O 1
ATOM 6053 N N . GLY A 1 834 ? 0.319 15.941 -4.573 1.00 93.88 834 GLY A N 1
ATOM 6054 C CA . GLY A 1 834 ? -0.877 16.779 -4.606 1.00 93.88 834 GLY A CA 1
ATOM 6055 C C . GLY A 1 834 ? -0.569 18.173 -5.133 1.00 93.88 834 GLY A C 1
ATOM 6056 O O . GLY A 1 834 ? -1.284 18.660 -6.007 1.00 93.88 834 GLY A O 1
ATOM 6057 N N . ALA A 1 835 ? 0.537 18.764 -4.679 1.00 94.56 835 ALA A N 1
ATOM 6058 C CA . ALA A 1 835 ? 0.993 20.076 -5.117 1.00 94.56 835 ALA A CA 1
ATOM 6059 C C . ALA A 1 835 ? 1.301 20.109 -6.627 1.00 94.56 835 ALA A C 1
ATOM 6061 O O . ALA A 1 835 ? 0.792 20.975 -7.340 1.00 94.56 835 ALA A O 1
ATOM 6062 N N . PHE A 1 836 ? 2.048 19.130 -7.154 1.00 92.81 836 PHE A N 1
ATOM 6063 C CA . PHE A 1 836 ? 2.295 19.056 -8.598 1.00 92.81 836 PHE A CA 1
ATOM 6064 C C . PHE A 1 836 ? 1.043 18.728 -9.414 1.00 92.81 836 PHE A C 1
ATOM 6066 O O . PHE A 1 836 ? 0.854 19.324 -10.472 1.00 92.81 836 PHE A O 1
ATOM 6073 N N . ALA A 1 837 ? 0.152 17.859 -8.931 1.00 92.06 837 ALA A N 1
ATOM 6074 C CA . ALA A 1 837 ? -1.115 17.600 -9.616 1.00 92.06 837 ALA A CA 1
ATOM 6075 C C . ALA A 1 837 ? -2.043 18.829 -9.651 1.00 92.06 837 ALA A C 1
ATOM 6077 O O . ALA A 1 837 ? -2.809 18.979 -10.598 1.00 92.06 837 ALA A O 1
ATOM 6078 N N . ALA A 1 838 ? -1.969 19.715 -8.652 1.00 92.75 838 ALA A N 1
ATOM 6079 C CA . ALA A 1 838 ? -2.739 20.957 -8.618 1.00 92.75 838 ALA A CA 1
ATOM 6080 C C . ALA A 1 838 ? -2.224 22.024 -9.605 1.00 92.75 838 ALA A C 1
ATOM 6082 O O . ALA A 1 838 ? -3.018 22.825 -10.084 1.00 92.75 838 ALA A O 1
ATOM 6083 N N . VAL A 1 839 ? -0.924 22.032 -9.928 1.00 91.50 839 VAL A N 1
ATOM 6084 C CA . VAL A 1 839 ? -0.317 23.012 -10.857 1.00 91.50 839 VAL A CA 1
ATOM 6085 C C . VAL A 1 839 ? -0.219 22.497 -12.293 1.00 91.50 839 VAL A C 1
ATOM 6087 O O . VAL A 1 839 ? -0.409 23.260 -13.233 1.00 91.50 839 VAL A O 1
ATOM 6090 N N . LEU A 1 840 ? 0.078 21.210 -12.484 1.00 88.38 840 LEU A N 1
ATOM 6091 C CA . LEU A 1 840 ? 0.303 20.617 -13.807 1.00 88.38 840 LEU A CA 1
ATOM 6092 C C . LEU A 1 840 ? -0.950 19.932 -14.384 1.00 88.38 840 LEU A C 1
ATOM 6094 O O . LEU A 1 840 ? -0.989 19.663 -15.587 1.00 88.38 840 LEU A O 1
ATOM 6098 N N . GLY A 1 841 ? -1.959 19.635 -13.556 1.00 86.75 841 GLY A N 1
ATOM 6099 C CA . GLY A 1 841 ? -3.189 18.955 -13.977 1.00 86.75 841 GLY A CA 1
ATOM 6100 C C . GLY A 1 841 ? -2.903 17.640 -14.708 1.00 86.75 841 GLY A C 1
ATOM 6101 O O . GLY A 1 841 ? -2.066 16.847 -14.274 1.00 86.75 841 GLY A O 1
ATOM 6102 N N . ASP A 1 842 ? -3.539 17.445 -15.864 1.00 83.38 842 ASP A N 1
ATOM 6103 C CA . ASP A 1 842 ? -3.396 16.248 -16.709 1.00 83.38 842 ASP A CA 1
ATOM 6104 C C . ASP A 1 842 ? -1.969 16.018 -17.256 1.00 83.38 842 ASP A C 1
ATOM 6106 O O . ASP A 1 842 ? -1.667 14.934 -17.757 1.00 83.38 842 ASP A O 1
ATOM 6110 N N . ARG A 1 843 ? -1.055 16.999 -17.151 1.00 85.12 843 ARG A N 1
ATOM 6111 C CA . ARG A 1 843 ? 0.377 16.805 -17.470 1.00 85.12 843 ARG A CA 1
ATOM 6112 C C . ARG A 1 843 ? 1.127 16.032 -16.381 1.00 85.12 843 ARG A C 1
ATOM 6114 O O . ARG A 1 843 ? 2.240 15.571 -16.638 1.00 85.12 843 ARG A O 1
ATOM 6121 N N . TYR A 1 844 ? 0.575 15.911 -15.171 1.00 86.81 844 TYR A N 1
ATOM 6122 C CA . TYR A 1 844 ? 1.246 15.247 -14.055 1.00 86.81 844 TYR A CA 1
ATOM 6123 C C . TYR A 1 844 ? 1.139 13.720 -14.149 1.00 86.81 844 TYR A C 1
ATOM 6125 O O . TYR A 1 844 ? 0.146 13.117 -13.742 1.00 86.81 844 TYR A O 1
ATOM 6133 N N . VAL A 1 845 ? 2.205 13.083 -14.637 1.00 84.12 845 VAL A N 1
ATOM 6134 C CA . VAL A 1 845 ? 2.327 11.620 -14.673 1.00 84.12 845 VAL A CA 1
ATOM 6135 C C . VAL A 1 845 ? 3.251 11.137 -13.553 1.00 84.12 845 VAL A C 1
ATOM 6137 O O . VAL A 1 845 ? 4.434 11.468 -13.510 1.00 84.12 845 VAL A O 1
ATOM 6140 N N . THR A 1 846 ? 2.726 10.290 -12.668 1.00 83.19 846 THR A N 1
ATOM 6141 C CA . THR A 1 846 ? 3.513 9.502 -11.709 1.00 83.19 846 THR A CA 1
ATOM 6142 C C . THR A 1 846 ? 3.025 8.060 -11.713 1.00 83.19 846 THR A C 1
ATOM 6144 O O . THR A 1 846 ? 1.822 7.811 -11.794 1.00 83.19 846 THR A O 1
ATOM 6147 N N . SER A 1 847 ? 3.940 7.102 -11.549 1.00 80.69 847 SER A N 1
ATOM 6148 C CA . SER A 1 847 ? 3.550 5.760 -11.117 1.00 80.69 847 SER A CA 1
ATOM 6149 C C . SER A 1 847 ? 2.815 5.831 -9.771 1.00 80.69 847 SER A C 1
ATOM 6151 O O . SER A 1 847 ? 3.221 6.585 -8.881 1.00 80.69 847 SER A O 1
ATOM 6153 N N . ALA A 1 848 ? 1.760 5.025 -9.616 1.00 77.25 848 ALA A N 1
ATOM 6154 C CA . ALA A 1 848 ? 1.031 4.865 -8.355 1.00 77.25 848 ALA A CA 1
ATOM 6155 C C . ALA A 1 848 ? 1.881 4.189 -7.260 1.00 77.25 848 ALA A C 1
ATOM 6157 O O . ALA A 1 848 ? 1.585 4.328 -6.077 1.00 77.25 848 ALA A O 1
ATOM 6158 N N . ASP A 1 849 ? 2.955 3.494 -7.650 1.00 77.81 849 ASP A N 1
ATOM 6159 C CA . ASP A 1 849 ? 3.912 2.867 -6.736 1.00 77.81 849 ASP A CA 1
ATOM 6160 C C . ASP A 1 849 ? 5.020 3.816 -6.244 1.00 77.81 849 ASP A C 1
ATOM 6162 O O . ASP A 1 849 ? 5.870 3.387 -5.463 1.00 77.81 849 ASP A O 1
ATOM 6166 N N . SER A 1 850 ? 5.036 5.092 -6.656 1.00 87.06 850 SER A N 1
ATOM 6167 C CA . SER A 1 850 ? 6.018 6.051 -6.130 1.00 87.06 850 SER A CA 1
ATOM 6168 C C . SER A 1 850 ? 5.768 6.363 -4.651 1.00 87.06 850 SER A C 1
ATOM 6170 O O . SER A 1 850 ? 4.630 6.300 -4.168 1.00 87.06 850 SER A O 1
ATOM 6172 N N . VAL A 1 851 ? 6.823 6.712 -3.910 1.00 90.62 851 VAL A N 1
ATOM 6173 C CA . VAL A 1 851 ? 6.693 7.091 -2.492 1.00 90.62 851 VAL A CA 1
ATOM 6174 C C . VAL A 1 851 ? 5.785 8.314 -2.342 1.00 90.62 851 VAL A C 1
ATOM 6176 O O . VAL A 1 851 ? 4.882 8.287 -1.509 1.00 90.62 851 VAL A O 1
ATOM 6179 N N . ALA A 1 852 ? 5.936 9.327 -3.198 1.00 90.69 852 ALA A N 1
ATOM 6180 C CA . ALA A 1 852 ? 5.108 10.532 -3.166 1.00 90.69 852 ALA A CA 1
ATOM 6181 C C . ALA A 1 852 ? 3.623 10.247 -3.476 1.00 90.69 852 ALA A C 1
ATOM 6183 O O . ALA A 1 852 ? 2.745 10.775 -2.796 1.00 90.69 852 ALA A O 1
ATOM 6184 N N . ALA A 1 853 ? 3.316 9.364 -4.437 1.00 91.19 853 ALA A N 1
ATOM 6185 C CA . ALA A 1 853 ? 1.934 8.947 -4.706 1.00 91.19 853 ALA A CA 1
ATOM 6186 C C . ALA A 1 853 ? 1.349 8.105 -3.554 1.00 91.19 853 ALA A C 1
ATOM 6188 O O . ALA A 1 853 ? 0.180 8.262 -3.193 1.00 91.19 853 ALA A O 1
ATOM 6189 N N . THR A 1 854 ? 2.171 7.256 -2.928 1.00 93.06 854 THR A N 1
ATOM 6190 C CA . THR A 1 854 ? 1.777 6.472 -1.746 1.00 93.06 854 THR A CA 1
ATOM 6191 C C . THR A 1 854 ? 1.507 7.386 -0.541 1.00 93.06 854 THR A C 1
ATOM 6193 O O . THR A 1 854 ? 0.531 7.178 0.180 1.00 93.06 854 THR A O 1
ATOM 6196 N N . TYR A 1 855 ? 2.317 8.434 -0.350 1.00 94.38 855 TYR A N 1
ATOM 6197 C CA . TYR A 1 855 ? 2.140 9.426 0.713 1.00 94.38 855 TYR A CA 1
ATOM 6198 C C . TYR A 1 855 ? 0.910 10.314 0.485 1.00 94.38 855 TYR A C 1
ATOM 6200 O O . TYR A 1 855 ? 0.145 10.543 1.415 1.00 94.38 855 TYR A O 1
ATOM 6208 N N . ARG A 1 856 ? 0.625 10.720 -0.757 1.00 94.75 856 ARG A N 1
ATOM 6209 C CA . ARG A 1 856 ? -0.644 11.376 -1.110 1.00 94.75 856 ARG A CA 1
ATOM 6210 C C . ARG A 1 856 ? -1.866 10.530 -0.748 1.00 94.75 856 ARG A C 1
ATOM 6212 O O . ARG A 1 856 ? -2.853 11.053 -0.231 1.00 94.75 856 ARG A O 1
ATOM 6219 N N . GLY A 1 857 ? -1.786 9.217 -0.982 1.00 95.19 857 GLY A N 1
ATOM 6220 C CA . GLY A 1 857 ? -2.770 8.253 -0.485 1.00 95.19 857 GLY A CA 1
ATOM 6221 C C . GLY A 1 857 ? -2.900 8.313 1.039 1.00 95.19 857 GLY A C 1
ATOM 6222 O O . GLY A 1 857 ? -3.995 8.533 1.545 1.00 95.19 857 GLY A O 1
ATOM 6223 N N . MET A 1 858 ? -1.777 8.231 1.760 1.00 96.00 858 MET A N 1
ATOM 6224 C CA . MET A 1 858 ? -1.731 8.334 3.225 1.00 96.00 858 MET A CA 1
ATOM 6225 C C . MET A 1 858 ? -2.375 9.621 3.769 1.00 96.00 858 MET A C 1
ATOM 6227 O O . MET A 1 858 ? -3.142 9.545 4.723 1.00 96.00 858 MET A O 1
ATOM 6231 N N . VAL A 1 859 ? -2.092 10.788 3.177 1.00 95.81 859 VAL A N 1
ATOM 6232 C CA . VAL A 1 859 ? -2.659 12.083 3.603 1.00 95.81 859 VAL A CA 1
ATOM 6233 C C . VAL A 1 859 ? -4.173 12.117 3.385 1.00 95.81 859 VAL A C 1
ATOM 6235 O O . VAL A 1 859 ? -4.914 12.504 4.288 1.00 95.81 859 VAL A O 1
ATOM 6238 N N . ARG A 1 860 ? -4.651 11.656 2.221 1.00 95.38 860 ARG A N 1
ATOM 6239 C CA . ARG A 1 860 ? -6.086 11.505 1.928 1.00 95.38 860 ARG A CA 1
ATOM 6240 C C . ARG A 1 860 ? -6.769 10.581 2.942 1.00 95.38 860 ARG A C 1
ATOM 6242 O O . ARG A 1 860 ? -7.836 10.922 3.444 1.00 95.38 860 ARG A O 1
ATOM 6249 N N . ASP A 1 861 ? -6.158 9.438 3.240 1.00 96.06 861 ASP A N 1
ATOM 6250 C CA . ASP A 1 861 ? -6.730 8.413 4.120 1.00 96.06 861 ASP A CA 1
ATOM 6251 C C . ASP A 1 861 ? -6.734 8.880 5.587 1.00 96.06 861 ASP A C 1
ATOM 6253 O O . ASP A 1 861 ? -7.740 8.733 6.283 1.00 96.06 861 ASP A O 1
ATOM 6257 N N . HIS A 1 862 ? -5.677 9.575 6.023 1.00 94.81 862 HIS A N 1
ATOM 6258 C CA . HIS A 1 862 ? -5.619 10.270 7.311 1.00 94.81 862 HIS A CA 1
ATOM 6259 C C . HIS A 1 862 ? -6.740 11.310 7.463 1.00 94.81 862 HIS A C 1
ATOM 6261 O O . HIS A 1 862 ? -7.467 11.269 8.459 1.00 94.81 862 HIS A O 1
ATOM 6267 N N . LEU A 1 863 ? -6.906 12.206 6.479 1.00 92.69 863 LEU A N 1
ATOM 6268 C CA . LEU A 1 863 ? -7.942 13.245 6.498 1.00 92.69 863 LEU A CA 1
ATOM 6269 C C . LEU A 1 863 ? -9.346 12.631 6.520 1.00 92.69 863 LEU A C 1
ATOM 6271 O O . LEU A 1 863 ? -10.158 13.006 7.360 1.00 92.69 863 LEU A O 1
ATOM 6275 N N . ALA A 1 864 ? -9.608 11.638 5.664 1.00 92.88 864 ALA A N 1
ATOM 6276 C CA . ALA A 1 864 ? -10.887 10.931 5.619 1.00 92.88 864 ALA A CA 1
ATOM 6277 C C . ALA A 1 864 ? -11.200 10.149 6.911 1.00 92.88 864 ALA A C 1
ATOM 6279 O O . ALA A 1 864 ? -12.367 9.834 7.167 1.00 92.88 864 ALA A O 1
ATOM 6280 N N . GLY A 1 865 ? -10.185 9.842 7.725 1.00 92.62 865 GLY A N 1
ATOM 6281 C CA . GLY A 1 865 ? -10.294 9.099 8.980 1.00 92.62 865 GLY A CA 1
ATOM 6282 C C . GLY A 1 865 ? -10.056 7.590 8.866 1.00 92.62 865 GLY A C 1
ATOM 6283 O O . GLY A 1 865 ? -10.309 6.873 9.830 1.00 92.62 865 GLY A O 1
ATOM 6284 N N . ASP A 1 866 ? -9.564 7.096 7.725 1.00 94.19 866 ASP A N 1
ATOM 6285 C CA . ASP A 1 866 ? -9.084 5.715 7.573 1.00 94.19 866 ASP A CA 1
ATOM 6286 C C . ASP A 1 866 ? -7.609 5.632 7.997 1.00 94.19 866 ASP A C 1
ATOM 6288 O O . ASP A 1 866 ? -6.664 5.574 7.203 1.00 94.19 866 ASP A O 1
ATOM 6292 N N . TRP A 1 867 ? -7.408 5.706 9.311 1.00 93.69 867 TRP A N 1
ATOM 6293 C CA . TRP A 1 867 ? -6.077 5.729 9.911 1.00 93.69 867 TRP A CA 1
ATOM 6294 C C . TRP A 1 867 ? -5.352 4.381 9.821 1.00 93.69 867 TRP A C 1
ATOM 6296 O O . TRP A 1 867 ? -4.125 4.346 9.897 1.00 93.69 867 TRP A O 1
ATOM 6306 N N . ASP A 1 868 ? -6.074 3.282 9.598 1.00 91.19 868 ASP A N 1
ATOM 6307 C CA . ASP A 1 868 ? -5.476 1.962 9.396 1.00 91.19 868 ASP A CA 1
ATOM 6308 C C . ASP A 1 868 ? -4.927 1.808 7.970 1.00 91.19 868 ASP A C 1
ATOM 6310 O O . ASP A 1 868 ? -3.797 1.335 7.806 1.00 91.19 868 ASP A O 1
ATOM 6314 N N . ALA A 1 869 ? -5.634 2.313 6.949 1.00 91.25 869 ALA A N 1
ATOM 6315 C CA . ALA A 1 869 ? -5.081 2.462 5.602 1.00 91.25 869 ALA A CA 1
ATOM 6316 C C . ALA A 1 869 ? -3.886 3.433 5.573 1.00 91.25 869 ALA A C 1
ATOM 6318 O O . ALA A 1 869 ? -2.874 3.137 4.928 1.00 91.25 869 ALA A O 1
ATOM 6319 N N . ALA A 1 870 ? -3.954 4.544 6.318 1.00 95.06 870 ALA A N 1
ATOM 6320 C CA . ALA A 1 870 ? -2.856 5.507 6.425 1.00 95.06 870 ALA A CA 1
ATOM 6321 C C . ALA A 1 870 ? -1.595 4.894 7.072 1.00 95.06 870 ALA A C 1
ATOM 6323 O O . ALA A 1 870 ? -0.502 5.006 6.515 1.00 95.06 870 ALA A O 1
ATOM 6324 N N . LEU A 1 871 ? -1.718 4.173 8.192 1.00 93.94 871 LEU A N 1
ATOM 6325 C CA . LEU A 1 871 ? -0.577 3.472 8.800 1.00 93.94 871 LEU A CA 1
ATOM 6326 C C . LEU A 1 871 ? -0.053 2.335 7.902 1.00 93.94 871 LEU A C 1
ATOM 6328 O O . LEU A 1 871 ? 1.159 2.161 7.769 1.00 93.94 871 LEU A O 1
ATOM 6332 N N . ALA A 1 872 ? -0.928 1.610 7.197 1.00 91.44 872 ALA A N 1
ATOM 6333 C CA . ALA A 1 872 ? -0.507 0.630 6.192 1.00 91.44 872 ALA A CA 1
ATOM 6334 C C . ALA A 1 872 ? 0.194 1.277 4.977 1.00 91.44 872 ALA A C 1
ATOM 6336 O O . ALA A 1 872 ? 1.008 0.634 4.313 1.00 91.44 872 ALA A O 1
ATOM 6337 N N . ALA A 1 873 ? -0.089 2.542 4.651 1.00 92.12 873 ALA A N 1
ATOM 6338 C CA . ALA A 1 873 ? 0.684 3.315 3.679 1.00 92.12 873 ALA A CA 1
ATOM 6339 C C . ALA A 1 873 ? 2.061 3.716 4.241 1.00 92.12 873 ALA A C 1
ATOM 6341 O O . ALA A 1 873 ? 3.060 3.499 3.558 1.00 92.12 873 ALA A O 1
ATOM 6342 N N . ALA A 1 874 ? 2.140 4.181 5.495 1.00 93.81 874 ALA A N 1
ATOM 6343 C CA . ALA A 1 874 ? 3.409 4.488 6.166 1.00 93.81 874 ALA A CA 1
ATOM 6344 C C . ALA A 1 874 ? 4.355 3.276 6.214 1.00 93.81 874 ALA A C 1
ATOM 6346 O O . ALA A 1 874 ? 5.502 3.373 5.776 1.00 93.81 874 ALA A O 1
ATOM 6347 N N . ARG A 1 875 ? 3.864 2.105 6.649 1.00 91.62 875 ARG A N 1
ATOM 6348 C CA . ARG A 1 875 ? 4.661 0.865 6.673 1.00 91.62 875 ARG A CA 1
ATOM 6349 C C . ARG A 1 875 ? 5.140 0.457 5.277 1.00 91.62 875 ARG A C 1
ATOM 6351 O O . ARG A 1 875 ? 6.304 0.104 5.126 1.00 91.62 875 ARG A O 1
ATOM 6358 N N . ARG A 1 876 ? 4.301 0.576 4.236 1.00 87.56 876 ARG A N 1
ATOM 6359 C CA . ARG A 1 876 ? 4.699 0.312 2.833 1.00 87.56 876 ARG A CA 1
ATOM 6360 C C . ARG A 1 876 ? 5.749 1.290 2.297 1.00 87.56 876 ARG A C 1
ATOM 6362 O O . ARG A 1 876 ? 6.555 0.891 1.461 1.00 87.56 876 ARG A O 1
ATOM 6369 N N . ILE A 1 877 ? 5.739 2.546 2.746 1.00 89.75 877 ILE A N 1
ATOM 6370 C CA . ILE A 1 877 ? 6.766 3.540 2.403 1.00 89.75 877 ILE A CA 1
ATOM 6371 C C . ILE A 1 877 ? 8.095 3.181 3.076 1.00 89.75 877 ILE A C 1
ATOM 6373 O O . ILE A 1 877 ? 9.120 3.121 2.401 1.00 89.75 877 ILE A O 1
ATOM 6377 N N . GLU A 1 878 ? 8.072 2.889 4.377 1.00 88.31 878 GLU A N 1
ATOM 6378 C CA . GLU A 1 878 ? 9.273 2.581 5.161 1.00 88.31 878 GLU A CA 1
ATOM 6379 C C . GLU A 1 878 ? 9.953 1.284 4.683 1.00 88.31 878 GLU A C 1
ATOM 6381 O O . GLU A 1 878 ? 11.151 1.274 4.407 1.00 88.31 878 GLU A O 1
ATOM 6386 N N . VAL A 1 879 ? 9.164 0.224 4.459 1.00 84.94 879 VAL A N 1
ATOM 6387 C CA . VAL A 1 879 ? 9.605 -1.081 3.925 1.00 84.94 879 VAL A CA 1
ATOM 6388 C C . VAL A 1 879 ? 10.359 -0.977 2.596 1.00 84.94 879 VAL A C 1
ATOM 6390 O O . VAL A 1 879 ? 11.252 -1.781 2.339 1.00 84.94 879 VAL A O 1
ATOM 6393 N N . ARG A 1 880 ? 10.017 -0.012 1.731 1.00 76.00 880 ARG A N 1
ATOM 6394 C CA . ARG A 1 880 ? 10.660 0.141 0.413 1.00 76.00 880 ARG A CA 1
ATOM 6395 C C . ARG A 1 880 ? 12.099 0.663 0.502 1.00 76.00 880 ARG A C 1
ATOM 6397 O O . ARG A 1 880 ? 12.878 0.383 -0.407 1.00 76.00 880 ARG A O 1
ATOM 6404 N N . GLY A 1 881 ? 12.446 1.383 1.574 1.00 66.88 881 GLY A N 1
ATOM 6405 C CA . GLY A 1 881 ? 13.784 1.923 1.839 1.00 66.88 881 GLY A CA 1
ATOM 6406 C C . GLY A 1 881 ? 14.357 2.851 0.745 1.00 66.88 881 GLY A C 1
ATOM 6407 O O . GLY A 1 881 ? 13.754 3.128 -0.289 1.00 66.88 881 GLY A O 1
ATOM 6408 N N . ALA A 1 882 ? 15.547 3.424 0.909 1.00 54.22 882 ALA A N 1
ATOM 6409 C CA . ALA A 1 882 ? 16.210 3.815 2.156 1.00 54.22 882 ALA A CA 1
ATOM 6410 C C . ALA A 1 882 ? 16.256 5.360 2.208 1.00 54.22 882 ALA A C 1
ATOM 6412 O O . ALA A 1 882 ? 17.311 5.973 2.343 1.00 54.22 882 ALA A O 1
ATOM 6413 N N . GLY A 1 883 ? 15.106 5.986 1.935 1.00 63.66 883 GLY A N 1
ATOM 6414 C CA . GLY A 1 883 ? 14.985 7.426 1.720 1.00 63.66 883 GLY A CA 1
ATOM 6415 C C . GLY A 1 883 ? 14.758 8.248 2.992 1.00 63.66 883 GLY A C 1
ATOM 6416 O O . GLY A 1 883 ? 14.945 7.797 4.122 1.00 63.66 883 GLY A O 1
ATOM 6417 N N . THR A 1 884 ? 14.272 9.467 2.780 1.00 74.44 884 THR A N 1
ATOM 6418 C CA . THR A 1 884 ? 13.900 10.454 3.797 1.00 74.44 884 THR A CA 1
ATOM 6419 C C . THR A 1 884 ? 12.384 10.733 3.790 1.00 74.44 884 THR A C 1
ATOM 6421 O O . THR A 1 884 ? 11.971 11.870 3.546 1.00 74.44 884 THR A O 1
ATOM 6424 N N . PRO A 1 885 ? 11.506 9.734 4.040 1.00 83.94 885 PRO A N 1
ATOM 6425 C CA . PRO A 1 885 ? 10.052 9.911 4.077 1.00 83.94 885 PRO A CA 1
ATOM 6426 C C . PRO A 1 885 ? 9.584 10.545 5.403 1.00 83.94 885 PRO A C 1
ATOM 6428 O O . PRO A 1 885 ? 8.627 10.088 6.028 1.00 83.94 885 PRO A O 1
ATOM 6431 N N . TYR A 1 886 ? 10.265 11.599 5.862 1.00 89.50 886 TYR A N 1
ATOM 6432 C CA . TYR A 1 886 ? 9.982 12.237 7.149 1.00 89.50 886 TYR A CA 1
ATOM 6433 C C . TYR A 1 886 ? 8.524 12.718 7.309 1.00 89.50 886 TYR A C 1
ATOM 6435 O O . TYR A 1 886 ? 8.002 12.548 8.410 1.00 89.50 886 TYR A O 1
ATOM 6443 N N . PRO A 1 887 ? 7.819 13.219 6.266 1.00 90.94 887 PRO A N 1
ATOM 6444 C CA . PRO A 1 887 ? 6.390 13.527 6.372 1.00 90.94 887 PRO A CA 1
ATOM 6445 C C . PRO A 1 887 ? 5.525 12.310 6.743 1.00 90.94 887 PRO A C 1
ATOM 6447 O O . PRO A 1 887 ? 4.705 12.397 7.654 1.00 90.94 887 PRO A O 1
ATOM 6450 N N . ALA A 1 888 ? 5.765 11.147 6.123 1.00 93.69 888 ALA A N 1
ATOM 6451 C CA . ALA A 1 888 ? 5.046 9.907 6.434 1.00 93.69 888 ALA A CA 1
ATOM 6452 C C . ALA A 1 888 ? 5.328 9.425 7.866 1.00 93.69 888 ALA A C 1
ATOM 6454 O O . ALA A 1 888 ? 4.407 9.050 8.589 1.00 93.69 888 ALA A O 1
ATOM 6455 N N . ARG A 1 889 ? 6.593 9.499 8.302 1.00 93.56 889 ARG A N 1
ATOM 6456 C CA . ARG A 1 889 ? 7.016 9.137 9.666 1.00 93.56 889 ARG A CA 1
ATOM 6457 C C . ARG A 1 889 ? 6.395 10.057 10.725 1.00 93.56 889 ARG A C 1
ATOM 6459 O O . ARG A 1 889 ? 5.887 9.572 11.732 1.00 93.56 889 ARG A O 1
ATOM 6466 N N . ALA A 1 890 ? 6.378 11.369 10.482 1.00 94.94 890 ALA A N 1
ATOM 6467 C CA . ALA A 1 890 ? 5.753 12.347 11.373 1.00 94.94 890 ALA A CA 1
ATOM 6468 C C . ALA A 1 890 ? 4.230 12.142 11.472 1.00 94.94 890 ALA A C 1
ATOM 6470 O O . ALA A 1 890 ? 3.688 12.119 12.576 1.00 94.94 890 ALA A O 1
ATOM 6471 N N . LEU A 1 891 ? 3.552 11.913 10.341 1.00 95.81 891 LEU A N 1
ATOM 6472 C CA . LEU A 1 891 ? 2.107 11.671 10.310 1.00 95.81 891 LEU A CA 1
ATOM 6473 C C . LEU A 1 891 ? 1.723 10.332 10.974 1.00 95.81 891 LEU A C 1
ATOM 6475 O O . LEU A 1 891 ? 0.718 10.259 11.678 1.00 95.81 891 LEU A O 1
ATOM 6479 N N . ALA A 1 892 ? 2.545 9.286 10.828 1.00 96.62 892 ALA A N 1
ATOM 6480 C CA . ALA A 1 892 ? 2.368 8.026 11.555 1.00 96.62 892 ALA A CA 1
ATOM 6481 C C . ALA A 1 892 ? 2.545 8.206 13.075 1.00 96.62 892 ALA A C 1
ATOM 6483 O O . ALA A 1 892 ? 1.740 7.693 13.856 1.00 96.62 892 ALA A O 1
ATOM 6484 N N . ALA A 1 893 ? 3.550 8.979 13.505 1.00 96.12 893 ALA A N 1
ATOM 6485 C CA . ALA A 1 893 ? 3.756 9.308 14.915 1.00 96.12 893 ALA A CA 1
ATOM 6486 C C . ALA A 1 893 ? 2.572 10.090 15.516 1.00 96.12 893 ALA A C 1
ATOM 6488 O O . ALA A 1 893 ? 2.156 9.815 16.641 1.00 96.12 893 ALA A O 1
ATOM 6489 N N . GLU A 1 894 ? 1.998 11.028 14.759 1.00 94.44 894 GLU A N 1
ATOM 6490 C CA . GLU A 1 894 ? 0.811 11.797 15.145 1.00 94.44 894 GLU A CA 1
ATOM 6491 C C . GLU A 1 894 ? -0.427 10.901 15.323 1.00 94.44 894 GLU A C 1
ATOM 6493 O O . GLU A 1 894 ? -1.056 10.937 16.384 1.00 94.44 894 GLU A O 1
ATOM 6498 N N . ILE A 1 895 ? -0.721 10.031 14.346 1.00 95.94 895 ILE A N 1
ATOM 6499 C CA . ILE A 1 895 ? -1.832 9.062 14.398 1.00 95.94 895 ILE A CA 1
ATOM 6500 C C . ILE A 1 895 ? -1.708 8.140 15.622 1.00 95.94 895 ILE A C 1
ATOM 6502 O O . ILE A 1 895 ? -2.671 7.973 16.378 1.00 95.94 895 ILE A O 1
ATOM 6506 N N . HIS A 1 896 ? -0.523 7.568 15.860 1.00 94.62 896 HIS A N 1
ATOM 6507 C CA . HIS A 1 896 ? -0.272 6.720 17.033 1.00 94.62 896 HIS A CA 1
ATOM 6508 C C . HIS A 1 896 ? -0.432 7.486 18.346 1.00 94.62 896 HIS A C 1
ATOM 6510 O O . HIS A 1 896 ? -1.059 6.983 19.281 1.00 94.62 896 HIS A O 1
ATOM 6516 N N . CYS A 1 897 ? 0.059 8.727 18.411 1.00 93.38 897 CYS A N 1
ATOM 6517 C CA . CYS A 1 897 ? -0.086 9.572 19.591 1.00 93.38 897 CYS A CA 1
ATOM 6518 C C . CYS A 1 897 ? -1.565 9.870 19.890 1.00 93.38 897 CYS A C 1
ATOM 6520 O O . CYS A 1 897 ? -2.008 9.695 21.025 1.00 93.38 897 CYS A O 1
ATOM 6522 N N . ALA A 1 898 ? -2.362 10.211 18.874 1.00 91.75 898 ALA A N 1
ATOM 6523 C CA . ALA A 1 898 ? -3.799 10.463 19.002 1.00 91.75 898 ALA A CA 1
ATOM 6524 C C . ALA A 1 898 ? -4.594 9.203 19.419 1.00 91.75 898 ALA A C 1
ATOM 6526 O O . ALA A 1 898 ? -5.479 9.269 20.283 1.00 91.75 898 ALA A O 1
ATOM 6527 N N . ARG A 1 899 ? -4.217 8.025 18.897 1.00 91.56 899 ARG A N 1
ATOM 6528 C CA . ARG A 1 899 ? -4.690 6.700 19.358 1.00 91.56 899 ARG A CA 1
ATOM 6529 C C . ARG A 1 899 ? -4.164 6.308 20.750 1.00 91.56 899 ARG A C 1
ATOM 6531 O O . ARG A 1 899 ? -4.673 5.375 21.368 1.00 91.56 899 ARG A O 1
ATOM 6538 N N . GLY A 1 900 ? -3.224 7.069 21.310 1.00 87.88 900 GLY A N 1
ATOM 6539 C CA . GLY A 1 900 ? -2.673 6.890 22.654 1.00 87.88 900 GLY A CA 1
ATOM 6540 C C . GLY A 1 900 ? -1.558 5.847 22.763 1.00 87.88 900 GLY A C 1
ATOM 6541 O O . GLY A 1 900 ? -1.173 5.516 23.885 1.00 87.88 900 GLY A O 1
ATOM 6542 N N . ASP A 1 901 ? -1.034 5.346 21.643 1.00 89.50 901 ASP A N 1
ATOM 6543 C CA . ASP A 1 901 ? 0.143 4.478 21.618 1.00 89.50 901 ASP A CA 1
ATOM 6544 C C . ASP A 1 901 ? 1.422 5.324 21.588 1.00 89.50 901 ASP A C 1
ATOM 6546 O O . ASP A 1 901 ? 2.028 5.604 20.551 1.00 89.50 901 ASP A O 1
ATOM 6550 N N . LEU A 1 902 ? 1.836 5.758 22.778 1.00 90.12 902 LEU A N 1
ATOM 6551 C CA . LEU A 1 902 ? 3.043 6.562 22.957 1.00 90.12 902 LEU A CA 1
ATOM 6552 C C . LEU A 1 902 ? 4.341 5.776 22.698 1.00 90.12 902 LEU A C 1
ATOM 6554 O O . LEU A 1 902 ? 5.399 6.395 22.603 1.00 90.12 902 LEU A O 1
ATOM 6558 N N . VAL A 1 903 ? 4.295 4.443 22.580 1.00 89.00 903 VAL A N 1
ATOM 6559 C CA . VAL A 1 903 ? 5.479 3.627 22.268 1.00 89.00 903 VAL A CA 1
ATOM 6560 C C . VAL A 1 903 ? 5.744 3.681 20.767 1.00 89.00 903 VAL A C 1
ATOM 6562 O O . VAL A 1 903 ? 6.828 4.098 20.346 1.00 89.00 903 VAL A O 1
ATOM 6565 N N . HIS A 1 904 ? 4.741 3.360 19.950 1.00 91.31 904 HIS A N 1
ATOM 6566 C CA . HIS A 1 904 ? 4.862 3.454 18.497 1.00 91.31 904 HIS A CA 1
ATOM 6567 C C . HIS A 1 904 ? 5.011 4.906 18.030 1.00 91.31 904 HIS A C 1
ATOM 6569 O O . HIS A 1 904 ? 5.846 5.176 17.167 1.00 91.31 904 HIS A O 1
ATOM 6575 N N . ALA A 1 905 ? 4.329 5.866 18.667 1.00 94.50 905 ALA A N 1
ATOM 6576 C CA . ALA A 1 905 ? 4.498 7.284 18.348 1.00 94.50 905 ALA A CA 1
ATOM 6577 C C . ALA A 1 905 ? 5.942 7.783 18.554 1.00 94.50 905 ALA A C 1
ATOM 6579 O O . ALA A 1 905 ? 6.484 8.476 17.694 1.00 94.50 905 ALA A O 1
ATOM 6580 N N . ARG A 1 906 ? 6.602 7.392 19.657 1.00 93.69 906 ARG A N 1
ATOM 6581 C CA . ARG A 1 906 ? 8.027 7.702 19.888 1.00 93.69 906 ARG A CA 1
ATOM 6582 C C . ARG A 1 906 ? 8.943 6.981 18.901 1.00 93.69 906 ARG A C 1
ATOM 6584 O O . ARG A 1 906 ? 9.913 7.579 18.450 1.00 93.69 906 ARG A O 1
ATOM 6591 N N . THR A 1 907 ? 8.631 5.732 18.554 1.00 92.50 907 THR A N 1
ATOM 6592 C CA . THR A 1 907 ? 9.422 4.932 17.603 1.00 92.50 907 THR A CA 1
ATOM 6593 C C . THR A 1 907 ? 9.440 5.583 16.218 1.00 92.50 907 THR A C 1
ATOM 6595 O O . THR A 1 907 ? 10.514 5.818 15.673 1.00 92.50 907 THR A O 1
ATOM 6598 N N . TRP A 1 908 ? 8.275 5.971 15.686 1.00 93.50 908 TRP A N 1
ATOM 6599 C CA . TRP A 1 908 ? 8.183 6.690 14.409 1.00 93.50 908 TRP A CA 1
ATOM 6600 C C . TRP A 1 908 ? 8.806 8.088 14.462 1.00 93.50 908 TRP A C 1
ATOM 6602 O O . TRP A 1 908 ? 9.499 8.480 13.523 1.00 93.50 908 TRP A O 1
ATOM 6612 N N . LEU A 1 909 ? 8.613 8.829 15.560 1.00 93.50 909 LEU A N 1
ATOM 6613 C CA . LEU A 1 909 ? 9.212 10.156 15.719 1.00 93.50 909 LEU A CA 1
ATOM 6614 C C . LEU A 1 909 ? 10.747 10.094 15.792 1.00 93.50 909 LEU A C 1
ATOM 6616 O O . LEU A 1 909 ? 11.406 10.970 15.247 1.00 93.50 909 LEU A O 1
ATOM 6620 N N . GLY A 1 910 ? 11.323 9.040 16.379 1.00 91.12 910 GLY A N 1
ATOM 6621 C CA . GLY A 1 910 ? 12.774 8.808 16.402 1.00 91.12 910 GLY A CA 1
ATOM 6622 C C . GLY A 1 910 ? 13.408 8.582 15.021 1.00 91.12 910 GLY A C 1
ATOM 6623 O O . GLY A 1 910 ? 14.623 8.687 14.885 1.00 91.12 910 GLY A O 1
ATOM 6624 N N . LEU A 1 911 ? 12.600 8.321 13.985 1.00 89.81 911 LEU A N 1
ATOM 6625 C CA . LEU A 1 911 ? 13.035 8.244 12.584 1.00 89.81 911 LEU A CA 1
ATOM 6626 C C . LEU A 1 911 ? 12.955 9.605 11.853 1.00 89.81 911 LEU A C 1
ATOM 6628 O O . LEU A 1 911 ? 13.217 9.674 10.645 1.00 89.81 911 LEU A O 1
ATOM 6632 N N . VAL A 1 912 ? 12.586 10.683 12.555 1.00 90.12 912 VAL A N 1
ATOM 6633 C CA . VAL A 1 912 ? 12.505 12.064 12.053 1.00 90.12 912 VAL A CA 1
ATOM 6634 C C . VAL A 1 912 ? 13.556 12.922 12.771 1.00 90.12 912 VAL A C 1
ATOM 6636 O O . VAL A 1 912 ? 13.544 12.988 13.998 1.00 90.12 912 VAL A O 1
ATOM 6639 N N . PRO A 1 913 ? 14.465 13.611 12.058 1.00 87.88 913 PRO A N 1
ATOM 6640 C CA . PRO A 1 913 ? 15.492 14.418 12.708 1.00 87.88 913 PRO A CA 1
ATOM 6641 C C . PRO A 1 913 ? 14.908 15.711 13.302 1.00 87.88 913 PRO A C 1
ATOM 6643 O O . PRO A 1 913 ? 14.130 16.408 12.649 1.00 87.88 913 PRO A O 1
ATOM 6646 N N . ASP A 1 914 ? 15.355 16.102 14.501 1.00 83.75 914 ASP A N 1
ATOM 6647 C CA . ASP A 1 914 ? 14.991 17.385 15.137 1.00 83.75 914 ASP A CA 1
ATOM 6648 C C . ASP A 1 914 ? 15.406 18.620 14.308 1.00 83.75 914 ASP A C 1
ATOM 6650 O O . ASP A 1 914 ? 14.883 19.715 14.504 1.00 83.75 914 ASP A O 1
ATOM 6654 N N . THR A 1 915 ? 16.314 18.467 13.338 1.00 81.75 915 THR A N 1
ATOM 6655 C CA . THR A 1 915 ? 16.678 19.538 12.398 1.00 81.75 915 THR A CA 1
ATOM 6656 C C . THR A 1 915 ? 15.592 19.848 11.363 1.00 81.75 915 THR A C 1
ATOM 6658 O O . THR A 1 915 ? 15.668 20.909 10.742 1.00 81.75 915 THR A O 1
ATOM 6661 N N . LEU A 1 916 ? 14.589 18.976 11.182 1.00 83.06 916 LEU A N 1
ATOM 6662 C CA . LEU A 1 916 ? 13.479 19.189 10.252 1.00 83.06 916 LEU A CA 1
ATOM 6663 C C . LEU A 1 916 ? 12.508 20.253 10.785 1.00 83.06 916 LEU A C 1
ATOM 6665 O O . LEU A 1 916 ? 11.852 20.047 11.807 1.00 83.06 916 LEU A O 1
ATOM 6669 N N . THR A 1 917 ? 12.394 21.361 10.054 1.00 79.00 917 THR A N 1
ATOM 6670 C CA . THR A 1 917 ? 11.614 22.557 10.421 1.00 79.00 917 THR A CA 1
ATOM 6671 C C . THR A 1 917 ? 10.151 22.533 9.988 1.00 79.00 917 THR A C 1
ATOM 6673 O O . THR A 1 917 ? 9.369 23.338 10.483 1.00 79.00 917 THR A O 1
ATOM 6676 N N . HIS A 1 918 ? 9.766 21.607 9.106 1.00 87.12 918 HIS A N 1
ATOM 6677 C CA . HIS A 1 918 ? 8.419 21.562 8.539 1.00 87.12 918 HIS A CA 1
ATOM 6678 C C . HIS A 1 918 ? 7.333 21.421 9.632 1.00 87.12 918 HIS A C 1
ATOM 6680 O O . HIS A 1 918 ? 7.443 20.503 10.457 1.00 87.12 918 HIS A O 1
ATOM 6686 N N . PRO A 1 919 ? 6.252 22.234 9.634 1.00 91.31 919 PRO A N 1
ATOM 6687 C CA . PRO A 1 919 ? 5.273 22.276 10.728 1.00 91.31 919 PRO A CA 1
ATOM 6688 C C . PRO A 1 919 ? 4.666 20.923 11.126 1.00 91.31 919 PRO A C 1
ATOM 6690 O O . PRO A 1 919 ? 4.443 20.679 12.310 1.00 91.31 919 PRO A O 1
ATOM 6693 N N . LEU A 1 920 ? 4.469 20.000 10.175 1.00 92.31 920 LEU A N 1
ATOM 6694 C CA . LEU A 1 920 ? 4.024 18.621 10.447 1.00 92.31 920 LEU A CA 1
ATOM 6695 C C . LEU A 1 920 ? 4.924 17.883 11.461 1.00 92.31 920 LEU A C 1
ATOM 6697 O O . LEU A 1 920 ? 4.418 17.201 12.351 1.00 92.31 920 LEU A O 1
ATOM 6701 N N . ALA A 1 921 ? 6.248 18.050 11.370 1.00 92.25 921 ALA A N 1
ATOM 6702 C CA . ALA A 1 921 ? 7.187 17.460 12.322 1.00 92.25 921 ALA A CA 1
ATOM 6703 C C . ALA A 1 921 ? 7.085 18.136 13.700 1.00 92.25 921 ALA A C 1
ATOM 6705 O O . ALA A 1 921 ? 7.113 17.447 14.719 1.00 92.25 921 ALA A O 1
ATOM 6706 N N . GLY A 1 922 ? 6.871 19.457 13.734 1.00 94.25 922 GLY A N 1
ATOM 6707 C CA . GLY A 1 922 ? 6.580 20.199 14.963 1.00 94.25 922 GLY A CA 1
ATOM 6708 C C . GLY A 1 922 ? 5.303 19.720 15.663 1.00 94.25 922 GLY A C 1
ATOM 6709 O O . GLY A 1 922 ? 5.305 19.546 16.880 1.00 94.25 922 GLY A O 1
ATOM 6710 N N . ARG A 1 923 ? 4.234 19.402 14.913 1.00 94.75 923 ARG A N 1
ATOM 6711 C CA . ARG A 1 923 ? 2.984 18.838 15.472 1.00 94.75 923 ARG A CA 1
ATOM 6712 C C . ARG A 1 923 ? 3.206 17.457 16.088 1.00 94.75 923 ARG A C 1
ATOM 6714 O O . ARG A 1 923 ? 2.771 17.218 17.214 1.00 94.75 923 ARG A O 1
ATOM 6721 N N . ALA A 1 924 ? 3.946 16.584 15.403 1.00 95.56 924 ALA A N 1
ATOM 6722 C CA . ALA A 1 924 ? 4.320 15.277 15.939 1.00 95.56 924 ALA A CA 1
ATOM 6723 C C . ALA A 1 924 ? 5.199 15.399 17.204 1.00 95.56 924 ALA A C 1
ATOM 6725 O O . ALA A 1 924 ? 4.923 14.735 18.207 1.00 95.56 924 ALA A O 1
ATOM 6726 N N . ARG A 1 925 ? 6.202 16.295 17.206 1.00 95.75 925 ARG A N 1
ATOM 6727 C CA . ARG A 1 925 ? 7.040 16.592 18.385 1.00 95.75 925 ARG A CA 1
ATOM 6728 C C . ARG A 1 925 ? 6.213 17.116 19.561 1.00 95.75 925 ARG A C 1
ATOM 6730 O O . ARG A 1 925 ? 6.339 16.572 20.657 1.00 95.75 925 ARG A O 1
ATOM 6737 N N . LEU A 1 926 ? 5.346 18.106 19.335 1.00 96.44 926 LEU A N 1
ATOM 6738 C CA . LEU A 1 926 ? 4.432 18.668 20.336 1.00 96.44 926 LEU A CA 1
ATOM 6739 C C . LEU A 1 926 ? 3.575 17.577 20.981 1.00 96.44 926 LEU A C 1
ATOM 6741 O O . LEU A 1 926 ? 3.617 17.399 22.197 1.00 96.44 926 LEU A O 1
ATOM 6745 N N . ALA A 1 927 ? 2.830 16.824 20.168 1.00 93.94 927 ALA A N 1
ATOM 6746 C CA . ALA A 1 927 ? 1.907 15.812 20.662 1.00 93.94 927 ALA A CA 1
ATOM 6747 C C . ALA A 1 927 ? 2.642 14.735 21.474 1.00 93.94 927 ALA A C 1
ATOM 6749 O O . ALA A 1 927 ? 2.251 14.433 22.603 1.00 93.94 927 ALA A O 1
ATOM 6750 N N . VAL A 1 928 ? 3.732 14.175 20.937 1.00 94.44 928 VAL A N 1
ATOM 6751 C CA . VAL A 1 928 ? 4.476 13.100 21.609 1.00 94.44 928 VAL A CA 1
ATOM 6752 C C . VAL A 1 928 ? 5.151 13.588 22.891 1.00 94.44 928 VAL A C 1
ATOM 6754 O O . VAL A 1 928 ? 5.087 12.873 23.892 1.00 94.44 928 VAL A O 1
ATOM 6757 N N . ARG A 1 929 ? 5.759 14.784 22.918 1.00 94.38 929 ARG A N 1
ATOM 6758 C CA . ARG A 1 929 ? 6.396 15.336 24.133 1.00 94.38 929 ARG A CA 1
ATOM 6759 C C . ARG A 1 929 ? 5.357 15.684 25.207 1.00 94.38 929 ARG A C 1
ATOM 6761 O O . ARG A 1 929 ? 5.514 15.255 26.350 1.00 94.38 929 ARG A O 1
ATOM 6768 N N . TYR A 1 930 ? 4.259 16.347 24.833 1.00 94.62 930 TYR A N 1
ATOM 6769 C CA . TYR A 1 930 ? 3.191 16.735 25.761 1.00 94.62 930 TYR A CA 1
ATOM 6770 C C . TYR A 1 930 ? 2.547 15.508 26.420 1.00 94.62 930 TYR A C 1
ATOM 6772 O O . TYR A 1 930 ? 2.543 15.387 27.645 1.00 94.62 930 TYR A O 1
ATOM 6780 N N . TRP A 1 931 ? 2.082 14.533 25.628 1.00 91.44 931 TRP A N 1
ATOM 6781 C CA . TRP A 1 931 ? 1.445 13.324 26.169 1.00 91.44 931 TRP A CA 1
ATOM 6782 C C . TRP A 1 931 ? 2.433 12.346 26.825 1.00 91.44 931 TRP A C 1
ATOM 6784 O O . TRP A 1 931 ? 2.010 11.450 27.553 1.00 91.44 931 TRP A O 1
ATOM 6794 N N . SER A 1 932 ? 3.744 12.556 26.652 1.00 88.75 932 SER A N 1
ATOM 6795 C CA . SER A 1 932 ? 4.793 11.901 27.448 1.00 88.75 932 SER A CA 1
ATOM 6796 C C . SER A 1 932 ? 4.993 12.507 28.844 1.00 88.75 932 SER A C 1
ATOM 6798 O O . SER A 1 932 ? 5.714 11.909 29.639 1.00 88.75 932 SER A O 1
ATOM 6800 N N . GLY A 1 933 ? 4.371 13.652 29.147 1.00 87.88 933 GLY A N 1
ATOM 6801 C CA . GLY A 1 933 ? 4.445 14.351 30.436 1.00 87.88 933 GLY A CA 1
ATOM 6802 C C . GLY A 1 933 ? 5.249 15.658 30.421 1.00 87.88 933 GLY A C 1
ATOM 6803 O O . GLY A 1 933 ? 5.134 16.439 31.361 1.00 87.88 933 GLY A O 1
ATOM 6804 N N . GLY A 1 934 ? 6.012 15.937 29.359 1.00 90.00 934 GLY A N 1
ATOM 6805 C CA . GLY A 1 934 ? 6.816 17.158 29.207 1.00 90.00 934 GLY A CA 1
ATOM 6806 C C . GLY A 1 934 ? 5.995 18.341 28.693 1.00 90.00 934 GLY A C 1
ATOM 6807 O O . GLY A 1 934 ? 6.308 18.890 27.643 1.00 90.00 934 GLY A O 1
ATOM 6808 N N . ALA A 1 935 ? 4.901 18.694 29.375 1.00 89.19 935 ALA A N 1
ATOM 6809 C CA . ALA A 1 935 ? 3.904 19.641 28.861 1.00 89.19 935 ALA A CA 1
ATOM 6810 C C . ALA A 1 935 ? 4.465 21.048 28.563 1.00 89.19 935 ALA A C 1
ATOM 6812 O O . ALA A 1 935 ? 4.097 21.649 27.557 1.00 89.19 935 ALA A O 1
ATOM 6813 N N . GLU A 1 936 ? 5.363 21.552 29.414 1.00 90.62 936 GLU A N 1
ATOM 6814 C CA . GLU A 1 936 ? 6.003 22.869 29.274 1.00 90.62 936 GLU A CA 1
ATOM 6815 C C . GLU A 1 936 ? 6.983 22.887 28.088 1.00 90.62 936 GLU A C 1
ATOM 6817 O O . GLU A 1 936 ? 6.761 23.595 27.108 1.00 90.62 936 GLU A O 1
ATOM 6822 N N . GLU A 1 937 ? 7.982 21.998 28.119 1.00 91.94 937 GLU A N 1
ATOM 6823 C CA . GLU A 1 937 ? 8.991 21.798 27.065 1.00 91.94 937 GLU A CA 1
ATOM 6824 C C . GLU A 1 937 ? 8.366 21.524 25.684 1.00 91.94 937 GLU A C 1
ATOM 6826 O O . GLU A 1 937 ? 8.904 21.920 24.648 1.00 91.94 937 GLU A O 1
ATOM 6831 N N . ALA A 1 938 ? 7.220 20.835 25.650 1.00 94.50 938 ALA A N 1
ATOM 6832 C CA . ALA A 1 938 ? 6.485 20.561 24.423 1.00 94.50 938 ALA A CA 1
ATOM 6833 C C . ALA A 1 938 ? 5.861 21.829 23.826 1.00 94.50 938 ALA A C 1
ATOM 6835 O O . ALA A 1 938 ? 5.968 22.036 22.618 1.00 94.50 938 ALA A O 1
ATOM 6836 N N . LEU A 1 939 ? 5.234 22.676 24.652 1.00 95.12 939 LEU A N 1
ATOM 6837 C CA . LEU A 1 939 ? 4.634 23.938 24.213 1.00 95.12 939 LEU A CA 1
ATOM 6838 C C . LEU A 1 939 ? 5.712 24.947 23.791 1.00 95.12 939 LEU A C 1
ATOM 6840 O O . LEU A 1 939 ? 5.590 25.549 22.726 1.00 95.12 939 LEU A O 1
ATOM 6844 N N . GLU A 1 940 ? 6.794 25.079 24.563 1.00 92.81 940 GLU A N 1
ATOM 6845 C CA . GLU A 1 940 ? 7.932 25.943 24.219 1.00 92.81 940 GLU A CA 1
ATOM 6846 C C . GLU A 1 940 ? 8.628 25.489 22.930 1.00 92.81 940 GLU A C 1
ATOM 6848 O O . GLU A 1 940 ? 8.856 26.295 22.025 1.00 92.81 940 GLU A O 1
ATOM 6853 N N . GLY A 1 941 ? 8.906 24.186 22.799 1.00 93.31 941 GLY A N 1
ATOM 6854 C CA . GLY A 1 941 ? 9.506 23.609 21.596 1.00 93.31 941 GLY A CA 1
ATOM 6855 C C . GLY A 1 941 ? 8.625 23.763 20.354 1.00 93.31 941 GLY A C 1
ATOM 6856 O O . GLY A 1 941 ? 9.133 24.061 19.276 1.00 93.31 941 GLY A O 1
ATOM 6857 N N . ALA A 1 942 ? 7.304 23.636 20.498 1.00 94.94 942 ALA A N 1
ATOM 6858 C CA . ALA A 1 942 ? 6.355 23.867 19.411 1.00 94.94 942 ALA A CA 1
ATOM 6859 C C . ALA A 1 942 ? 6.263 25.344 19.001 1.00 94.94 942 ALA A C 1
ATOM 6861 O O . ALA A 1 942 ? 6.140 25.647 17.815 1.00 94.94 942 ALA A O 1
ATOM 6862 N N . TRP A 1 943 ? 6.358 26.266 19.964 1.00 94.69 943 TRP A N 1
ATOM 6863 C CA . TRP A 1 943 ? 6.387 27.706 19.703 1.00 94.69 943 TRP A CA 1
ATOM 6864 C C . TRP A 1 943 ? 7.692 28.133 19.012 1.00 94.69 943 TRP A C 1
ATOM 6866 O O . TRP A 1 943 ? 7.682 28.962 18.099 1.00 94.69 943 TRP A O 1
ATOM 6876 N N . TYR A 1 944 ? 8.816 27.515 19.389 1.00 92.75 944 TYR A N 1
ATOM 6877 C CA . TYR A 1 944 ? 10.089 27.641 18.680 1.00 92.75 944 TYR A CA 1
ATOM 6878 C C . TYR A 1 944 ? 9.997 27.102 17.243 1.00 92.75 944 TYR A C 1
ATOM 6880 O O . TYR A 1 944 ? 10.385 27.807 16.312 1.00 92.75 944 TYR A O 1
ATOM 6888 N N . ASP A 1 945 ? 9.441 25.901 17.049 1.00 92.19 945 ASP A N 1
ATOM 6889 C CA . ASP A 1 945 ? 9.251 25.298 15.723 1.00 92.19 945 ASP A CA 1
ATOM 6890 C C . ASP A 1 945 ? 8.359 26.169 14.821 1.00 92.19 945 ASP A C 1
ATOM 6892 O O . ASP A 1 945 ? 8.720 26.417 13.671 1.00 92.19 945 ASP A O 1
ATOM 6896 N N . ALA A 1 946 ? 7.250 26.709 15.341 1.00 92.31 946 ALA A N 1
ATOM 6897 C CA . ALA A 1 946 ? 6.370 27.618 14.602 1.00 92.31 946 ALA A CA 1
ATOM 6898 C C . ALA A 1 946 ? 7.101 28.900 14.163 1.00 92.31 946 ALA A C 1
ATOM 6900 O O . ALA A 1 946 ? 7.091 29.254 12.982 1.00 92.31 946 ALA A O 1
ATOM 6901 N N . ARG A 1 947 ? 7.811 29.565 15.087 1.00 91.31 947 ARG A N 1
ATOM 6902 C CA . ARG A 1 947 ? 8.617 30.763 14.786 1.00 91.31 947 ARG A CA 1
ATOM 6903 C C . ARG A 1 947 ? 9.734 30.483 13.785 1.00 91.31 947 ARG A C 1
ATOM 6905 O O . ARG A 1 947 ? 10.029 31.329 12.942 1.00 91.31 947 ARG A O 1
ATOM 6912 N N . ARG A 1 948 ? 10.359 29.306 13.866 1.00 89.38 948 ARG A N 1
ATOM 6913 C CA . ARG A 1 948 ? 11.415 28.883 12.942 1.00 89.38 948 ARG A CA 1
ATOM 6914 C C . ARG A 1 948 ? 10.857 28.612 11.547 1.00 89.38 948 ARG A C 1
ATOM 6916 O O . ARG A 1 948 ? 11.416 29.132 10.589 1.00 89.38 948 ARG A O 1
ATOM 6923 N N . ALA A 1 949 ? 9.728 27.914 11.437 1.00 88.75 949 ALA A N 1
ATOM 6924 C CA . ALA A 1 949 ? 9.031 27.714 10.169 1.00 88.75 949 ALA A CA 1
ATOM 6925 C C . ALA A 1 949 ? 8.661 29.057 9.507 1.00 88.75 949 ALA A C 1
ATOM 6927 O O . ALA A 1 949 ? 9.006 29.267 8.345 1.00 88.75 949 ALA A O 1
ATOM 6928 N N . ARG A 1 950 ? 8.092 30.018 10.261 1.00 89.19 950 ARG A N 1
ATOM 6929 C CA . ARG A 1 950 ? 7.821 31.378 9.746 1.00 89.19 950 ARG A CA 1
ATOM 6930 C C . ARG A 1 950 ? 9.087 32.096 9.272 1.00 89.19 950 ARG A C 1
ATOM 6932 O O . ARG A 1 950 ? 9.096 32.638 8.171 1.00 89.19 950 ARG A O 1
ATOM 6939 N N . LYS A 1 951 ? 10.172 32.058 10.056 1.00 86.94 951 LYS A N 1
ATOM 6940 C CA . LYS A 1 951 ? 11.471 32.651 9.681 1.00 86.94 951 LYS A CA 1
ATOM 6941 C C . LYS A 1 951 ? 12.065 32.027 8.409 1.00 86.94 951 LYS A C 1
ATOM 6943 O O . LYS A 1 951 ? 12.673 32.740 7.615 1.00 86.94 951 LYS A O 1
ATOM 6948 N N . ASP A 1 952 ? 11.878 30.725 8.221 1.00 82.31 952 ASP A N 1
ATOM 6949 C CA . ASP A 1 952 ? 12.367 29.969 7.064 1.00 82.31 952 ASP A CA 1
ATOM 6950 C C . ASP A 1 952 ? 11.409 30.056 5.845 1.00 82.31 952 ASP A C 1
ATOM 6952 O O . ASP A 1 952 ? 11.636 29.390 4.833 1.00 82.31 952 ASP A O 1
ATOM 6956 N N . GLY A 1 953 ? 10.346 30.874 5.915 1.00 83.81 953 GLY A N 1
ATOM 6957 C CA . GLY A 1 953 ? 9.362 31.088 4.842 1.00 83.81 953 GLY A CA 1
ATOM 6958 C C . GLY A 1 953 ? 8.310 29.978 4.692 1.00 83.81 953 GLY A C 1
ATOM 6959 O O . GLY A 1 953 ? 7.538 29.979 3.734 1.00 83.81 953 GLY A O 1
ATOM 6960 N N . GLN A 1 954 ? 8.266 29.025 5.623 1.00 86.88 954 GLN A N 1
ATOM 6961 C CA . GLN A 1 954 ? 7.330 27.901 5.646 1.00 86.88 954 GLN A CA 1
ATOM 6962 C C . GLN A 1 954 ? 6.097 28.274 6.481 1.00 86.88 954 GLN A C 1
ATOM 6964 O O . GLN A 1 954 ? 5.992 27.911 7.649 1.00 86.88 954 GLN A O 1
ATOM 6969 N N . LEU A 1 955 ? 5.173 29.035 5.888 1.00 91.62 955 LEU A N 1
ATOM 6970 C CA . LEU A 1 955 ? 3.925 29.473 6.526 1.00 91.62 955 LEU A CA 1
ATOM 6971 C C . LEU A 1 955 ? 2.810 28.416 6.444 1.00 91.62 955 LEU A C 1
ATOM 6973 O O . LEU A 1 955 ? 2.003 28.304 7.364 1.00 91.62 955 LEU A O 1
ATOM 6977 N N . ALA A 1 956 ? 2.755 27.628 5.367 1.00 90.56 956 ALA A N 1
ATOM 6978 C CA . ALA A 1 956 ? 1.740 26.586 5.198 1.00 90.56 956 ALA A CA 1
ATOM 6979 C C . ALA A 1 956 ? 1.907 25.449 6.227 1.00 90.56 956 ALA A C 1
ATOM 6981 O O . ALA A 1 956 ? 2.986 24.872 6.358 1.00 90.56 956 ALA A O 1
ATOM 6982 N N . GLY A 1 957 ? 0.836 25.107 6.948 1.00 91.19 957 GLY A N 1
ATOM 6983 C CA . GLY A 1 957 ? 0.846 24.100 8.013 1.00 91.19 957 GLY A CA 1
ATOM 6984 C C . GLY A 1 957 ? 1.160 24.670 9.401 1.00 91.19 957 GLY A C 1
ATOM 6985 O O . GLY A 1 957 ? 0.946 23.980 10.405 1.00 91.19 957 GLY A O 1
ATOM 6986 N N . VAL A 1 958 ? 1.628 25.925 9.496 1.00 95.19 958 VAL A N 1
ATOM 6987 C CA . VAL A 1 958 ? 1.843 26.613 10.783 1.00 95.19 958 VAL A CA 1
ATOM 6988 C C . VAL A 1 958 ? 0.510 26.814 11.499 1.00 95.19 958 VAL A C 1
ATOM 6990 O O . VAL A 1 958 ? 0.448 26.675 12.717 1.00 95.19 958 VAL A O 1
ATOM 6993 N N . GLU A 1 959 ? -0.584 27.025 10.768 1.00 94.50 959 GLU A N 1
ATOM 6994 C CA . GLU A 1 959 ? -1.922 27.155 11.342 1.00 94.50 959 GLU A CA 1
ATOM 6995 C C . GLU A 1 959 ? -2.389 25.879 12.063 1.00 94.50 959 GLU A C 1
ATOM 6997 O O . GLU A 1 959 ? -2.936 25.971 13.163 1.00 94.50 959 GLU A O 1
ATOM 7002 N N . ARG A 1 960 ? -2.083 24.676 11.541 1.00 93.38 960 ARG A N 1
ATOM 7003 C CA . ARG A 1 960 ? -2.335 23.415 12.270 1.00 93.38 960 ARG A CA 1
ATOM 7004 C C . ARG A 1 960 ? -1.450 23.275 13.514 1.00 93.38 960 ARG A C 1
ATOM 7006 O O . ARG A 1 960 ? -1.881 22.669 14.498 1.00 93.38 960 ARG A O 1
ATOM 7013 N N . LEU A 1 961 ? -0.219 23.794 13.493 1.00 95.69 961 LEU A N 1
ATOM 7014 C CA . LEU A 1 961 ? 0.685 23.769 14.652 1.00 95.69 961 LEU A CA 1
ATOM 7015 C C . LEU A 1 961 ? 0.198 24.721 15.750 1.00 95.69 961 LEU A C 1
ATOM 7017 O O . LEU A 1 961 ? 0.062 24.303 16.898 1.00 95.69 961 LEU A O 1
ATOM 7021 N N . LEU A 1 962 ? -0.182 25.944 15.386 1.00 96.38 962 LEU A N 1
ATOM 7022 C CA . LEU A 1 962 ? -0.790 26.918 16.290 1.00 96.38 962 LEU A CA 1
ATOM 7023 C C . LEU A 1 962 ? -2.121 26.409 16.861 1.00 96.38 962 LEU A C 1
ATOM 7025 O O . LEU A 1 962 ? -2.306 26.467 18.071 1.00 96.38 962 LEU A O 1
ATOM 7029 N N . LEU A 1 963 ? -2.997 25.790 16.058 1.00 94.31 963 LEU A N 1
ATOM 7030 C CA . LEU A 1 963 ? -4.200 25.108 16.565 1.00 94.31 963 LEU A CA 1
ATOM 7031 C C . LEU A 1 963 ? -3.889 23.980 17.563 1.00 94.31 963 LEU A C 1
ATOM 7033 O O . LEU A 1 963 ? -4.636 23.788 18.523 1.00 94.31 963 LEU A O 1
ATOM 7037 N N . SER A 1 964 ? -2.787 23.249 17.375 1.00 93.81 964 SER A N 1
ATOM 7038 C CA . SER A 1 964 ? -2.364 22.200 18.313 1.00 93.81 964 SER A CA 1
ATOM 7039 C C . SER A 1 964 ? -1.889 22.801 19.645 1.00 93.81 964 SER A C 1
ATOM 7041 O O . SER A 1 964 ? -2.236 22.295 20.712 1.00 93.81 964 SER A O 1
ATOM 7043 N N . ILE A 1 965 ? -1.153 23.918 19.599 1.00 95.75 965 ILE A N 1
ATOM 7044 C CA . ILE A 1 965 ? -0.719 24.675 20.786 1.00 95.75 965 ILE A CA 1
ATOM 7045 C C . ILE A 1 965 ? -1.936 25.281 21.502 1.00 95.75 965 ILE A C 1
ATOM 7047 O O . ILE A 1 965 ? -2.073 25.110 22.712 1.00 95.75 965 ILE A O 1
ATOM 7051 N N . LEU A 1 966 ? -2.859 25.905 20.762 1.00 93.44 966 LEU A N 1
ATOM 7052 C CA . LEU A 1 966 ? -4.127 26.449 21.256 1.00 93.44 966 LEU A CA 1
ATOM 7053 C C . LEU A 1 966 ? -4.942 25.391 22.004 1.00 93.44 966 LEU A C 1
ATOM 7055 O O . LEU A 1 966 ? -5.383 25.639 23.123 1.00 93.44 966 LEU A O 1
ATOM 7059 N N . ALA A 1 967 ? -5.134 24.215 21.400 1.00 89.38 967 ALA A N 1
ATOM 7060 C CA . ALA A 1 967 ? -5.923 23.134 21.980 1.00 89.38 967 ALA A CA 1
ATOM 7061 C C . ALA A 1 967 ? -5.356 22.673 23.330 1.00 89.38 967 ALA A C 1
ATOM 7063 O O . ALA A 1 967 ? -6.113 22.451 24.274 1.00 89.38 967 ALA A O 1
ATOM 7064 N N . LEU A 1 968 ? -4.028 22.575 23.445 1.00 91.56 968 LEU A N 1
ATOM 7065 C CA . LEU A 1 968 ? -3.344 22.157 24.670 1.00 91.56 968 LEU A CA 1
ATOM 7066 C C . LEU A 1 968 ? -3.265 23.291 25.711 1.00 91.56 968 LEU A C 1
ATOM 7068 O O . LEU A 1 968 ? -3.486 23.050 26.896 1.00 91.56 968 LEU A O 1
ATOM 7072 N N . ALA A 1 969 ? -3.063 24.542 25.288 1.00 91.12 969 ALA A N 1
ATOM 7073 C CA . ALA A 1 969 ? -3.102 25.719 26.160 1.00 91.12 969 ALA A CA 1
ATOM 7074 C C . ALA A 1 969 ? -4.506 25.969 26.744 1.00 91.12 969 ALA A C 1
ATOM 7076 O O . ALA A 1 969 ? -4.643 26.276 27.931 1.00 91.12 969 ALA A O 1
ATOM 7077 N N . ALA A 1 970 ? -5.553 25.792 25.933 1.00 86.88 970 ALA A N 1
ATOM 7078 C CA . ALA A 1 970 ? -6.948 25.853 26.360 1.00 86.88 970 ALA A CA 1
ATOM 7079 C C . ALA A 1 970 ? -7.325 24.653 27.241 1.00 86.88 970 ALA A C 1
ATOM 7081 O O . ALA A 1 970 ? -8.013 24.836 28.247 1.00 86.88 970 ALA A O 1
ATOM 7082 N N . LEU A 1 971 ? -6.829 23.448 26.922 1.00 84.75 971 LEU A N 1
ATOM 7083 C CA . LEU A 1 971 ? -6.987 22.267 27.772 1.00 84.75 971 LEU A CA 1
ATOM 7084 C C . LEU A 1 971 ? -6.406 22.520 29.163 1.00 84.75 971 LEU A C 1
ATOM 7086 O O . LEU A 1 971 ? -7.093 22.251 30.147 1.00 84.75 971 LEU A O 1
ATOM 7090 N N . ASP A 1 972 ? -5.180 23.045 29.258 1.00 87.31 972 ASP A N 1
ATOM 7091 C CA . ASP A 1 972 ? -4.526 23.296 30.544 1.00 87.31 972 ASP A CA 1
ATOM 7092 C C . ASP A 1 972 ? -5.003 24.544 31.284 1.00 87.31 972 ASP A C 1
ATOM 7094 O O . ASP A 1 972 ? -4.835 24.614 32.503 1.00 87.31 972 ASP A O 1
ATOM 7098 N N . GLY A 1 973 ? -5.676 25.468 30.600 1.00 86.31 973 GLY A N 1
ATOM 7099 C CA . GLY A 1 973 ? -6.148 26.715 31.193 1.00 86.31 973 GLY A CA 1
ATOM 7100 C C . GLY A 1 973 ? -5.032 27.748 31.330 1.00 86.31 973 GLY A C 1
ATOM 7101 O O . GLY A 1 973 ? -4.889 28.358 32.387 1.00 86.31 973 GLY A O 1
ATOM 7102 N N . ARG A 1 974 ? -4.247 27.952 30.262 1.00 90.06 974 ARG A N 1
ATOM 7103 C CA . ARG A 1 974 ? -3.207 28.990 30.138 1.00 90.06 974 ARG A CA 1
ATOM 7104 C C . ARG A 1 974 ? -3.714 30.190 29.299 1.00 90.06 974 ARG A C 1
ATOM 7106 O O . ARG A 1 974 ? -3.283 30.335 28.155 1.00 90.06 974 ARG A O 1
ATOM 7113 N N . PRO A 1 975 ? -4.618 31.062 29.805 1.00 87.88 975 PRO A N 1
ATOM 7114 C CA . PRO A 1 975 ? -5.230 32.119 28.994 1.00 87.88 975 PRO A CA 1
ATOM 7115 C C . PRO A 1 975 ? -4.266 33.108 28.304 1.00 87.88 975 PRO A C 1
ATOM 7117 O O . PRO A 1 975 ? -4.589 33.491 27.183 1.00 87.88 975 PRO A O 1
ATOM 7120 N N . PRO A 1 976 ? -3.088 33.488 28.856 1.00 92.75 976 PRO A N 1
ATOM 7121 C CA . PRO A 1 976 ? -2.143 34.339 28.125 1.00 92.75 976 PRO A CA 1
ATOM 7122 C C . PRO A 1 976 ? -1.621 33.674 26.846 1.00 92.75 976 PRO A C 1
ATOM 7124 O O . PRO A 1 976 ? -1.573 34.311 25.802 1.00 92.75 976 PRO A O 1
ATOM 7127 N N . LEU A 1 977 ? -1.310 32.373 26.905 1.00 92.50 977 LEU A N 1
ATOM 7128 C CA . LEU A 1 977 ? -0.863 31.607 25.740 1.00 92.50 977 LEU A CA 1
ATOM 7129 C C . LEU A 1 977 ? -2.001 31.409 24.727 1.00 92.50 977 LEU A C 1
ATOM 7131 O O . LEU A 1 977 ? -1.755 31.422 23.529 1.00 92.50 977 LEU A O 1
ATOM 7135 N N . VAL A 1 978 ? -3.254 31.287 25.183 1.00 92.38 978 VAL A N 1
ATOM 7136 C CA . VAL A 1 978 ? -4.424 31.258 24.285 1.00 92.38 978 VAL A CA 1
ATOM 7137 C C . VAL A 1 978 ? -4.556 32.567 23.499 1.00 92.38 978 VAL A C 1
ATOM 7139 O O . VAL A 1 978 ? -4.713 32.502 22.284 1.00 92.38 978 VAL A O 1
ATOM 7142 N N . GLN A 1 979 ? -4.442 33.735 24.146 1.00 93.81 979 GLN A N 1
ATOM 7143 C CA . GLN A 1 979 ? -4.486 35.030 23.445 1.00 93.81 979 GLN A CA 1
ATOM 7144 C C . GLN A 1 979 ? -3.285 35.208 22.505 1.00 93.81 979 GLN A C 1
ATOM 7146 O O . GLN A 1 979 ? -3.468 35.552 21.343 1.00 93.81 979 GLN A O 1
ATOM 7151 N N . GLN A 1 980 ? -2.077 34.854 22.953 1.00 95.12 980 GLN A N 1
ATOM 7152 C CA . GLN A 1 980 ? -0.871 34.909 22.123 1.00 95.12 980 GLN A CA 1
ATOM 7153 C C . GLN A 1 980 ? -0.988 34.052 20.846 1.00 95.12 980 GLN A C 1
ATOM 7155 O O . GLN A 1 980 ? -0.479 34.429 19.793 1.00 95.12 980 GLN A O 1
ATOM 7160 N N . VAL A 1 981 ? -1.684 32.908 20.906 1.00 95.62 981 VAL A N 1
ATOM 7161 C CA . VAL A 1 981 ? -1.957 32.084 19.717 1.00 95.62 981 VAL A CA 1
ATOM 7162 C C . VAL A 1 981 ? -2.999 32.732 18.791 1.00 95.62 981 VAL A C 1
ATOM 7164 O O . VAL A 1 981 ? -2.899 32.555 17.579 1.00 95.62 981 VAL A O 1
ATOM 7167 N N . VAL A 1 982 ? -3.969 33.497 19.314 1.00 95.44 982 VAL A N 1
ATOM 7168 C CA . VAL A 1 982 ? -4.900 34.290 18.483 1.00 95.44 982 VAL A CA 1
ATOM 7169 C C . VAL A 1 982 ? -4.136 35.373 17.725 1.00 95.44 982 VAL A C 1
ATOM 7171 O O . VAL A 1 982 ? -4.231 35.414 16.506 1.00 95.44 982 VAL A O 1
ATOM 7174 N N . GLU A 1 983 ? -3.330 36.184 18.414 1.00 95.38 983 GLU A N 1
ATOM 7175 C CA . GLU A 1 983 ? -2.522 37.266 17.819 1.00 95.38 983 GLU A CA 1
ATOM 7176 C C . GLU A 1 983 ? -1.591 36.745 16.701 1.00 95.38 983 GLU A C 1
ATOM 7178 O O . GLU A 1 983 ? -1.507 37.305 15.603 1.00 95.38 983 GLU A O 1
ATOM 7183 N N . GLU A 1 984 ? -0.927 35.611 16.949 1.00 95.62 984 GLU A N 1
ATOM 7184 C CA . GLU A 1 984 ? -0.045 34.939 15.988 1.00 95.62 984 GLU A CA 1
ATOM 7185 C C . GLU A 1 984 ? -0.822 34.395 14.767 1.00 95.62 984 GLU A C 1
ATOM 7187 O O . GLU A 1 984 ? -0.327 34.491 13.637 1.00 95.62 984 GLU A O 1
ATOM 7192 N N . LEU A 1 985 ? -2.045 33.874 14.969 1.00 95.88 985 LEU A N 1
ATOM 7193 C CA . LEU A 1 985 ? -2.950 33.398 13.908 1.00 95.88 985 LEU A CA 1
ATOM 7194 C C . LEU A 1 985 ? -3.605 34.534 13.110 1.00 95.88 985 LEU A C 1
ATOM 7196 O O . LEU A 1 985 ? -3.808 34.369 11.910 1.00 95.88 985 LEU A O 1
ATOM 7200 N N . GLU A 1 986 ? -3.909 35.674 13.730 1.00 95.44 986 GLU A N 1
ATOM 7201 C CA . GLU A 1 986 ? -4.373 36.883 13.036 1.00 95.44 986 GLU A CA 1
ATOM 7202 C C . GLU A 1 986 ? -3.283 37.386 12.090 1.00 95.44 986 GLU A C 1
ATOM 7204 O O . GLU A 1 986 ? -3.508 37.486 10.883 1.00 95.44 986 GLU A O 1
ATOM 7209 N N . THR A 1 987 ? -2.062 37.542 12.610 1.00 95.44 987 THR A N 1
ATOM 7210 C CA . THR A 1 987 ? -0.878 37.912 11.820 1.00 95.44 987 THR A CA 1
ATOM 7211 C C . THR A 1 987 ? -0.620 36.911 10.681 1.00 95.44 987 THR A C 1
ATOM 7213 O O . THR A 1 987 ? -0.316 37.299 9.554 1.00 95.44 987 THR A O 1
ATOM 7216 N N . LEU A 1 988 ? -0.760 35.602 10.938 1.00 94.69 988 LEU A N 1
ATOM 7217 C CA . LEU A 1 988 ? -0.612 34.565 9.907 1.00 94.69 988 LEU A CA 1
ATOM 7218 C C . LEU A 1 988 ? -1.730 34.628 8.852 1.00 94.69 988 LEU A C 1
ATOM 7220 O O . LEU A 1 988 ? -1.476 34.396 7.671 1.00 94.69 988 LEU A O 1
ATOM 7224 N N . HIS A 1 989 ? -2.966 34.944 9.243 1.00 95.31 989 HIS A N 1
ATOM 7225 C CA . HIS A 1 989 ? -4.079 35.075 8.306 1.00 95.31 989 HIS A CA 1
ATOM 7226 C C . HIS A 1 989 ? -3.900 36.290 7.381 1.00 95.31 989 HIS A C 1
ATOM 7228 O O . HIS A 1 989 ? -4.107 36.151 6.177 1.00 95.31 989 HIS A O 1
ATOM 7234 N N . GLU A 1 990 ? -3.418 37.427 7.892 1.00 93.62 990 GLU A N 1
ATOM 7235 C CA . GLU A 1 990 ? -3.104 38.613 7.079 1.00 93.62 990 GLU A CA 1
ATOM 7236 C C . GLU A 1 990 ? -1.954 38.377 6.077 1.00 93.62 990 GLU A C 1
ATOM 7238 O O . GLU A 1 990 ? -2.020 38.837 4.930 1.00 93.62 990 GLU A O 1
ATOM 7243 N N . GLU A 1 991 ? -0.925 37.618 6.474 1.00 92.06 991 GLU A N 1
ATOM 7244 C CA . GLU A 1 991 ? 0.207 37.237 5.614 1.00 92.06 991 GLU A CA 1
ATOM 7245 C C . GLU A 1 991 ? -0.155 36.198 4.539 1.00 92.06 991 GLU A C 1
ATOM 7247 O O . GLU A 1 991 ? 0.355 36.264 3.415 1.00 92.06 991 GLU A O 1
ATOM 7252 N N . VAL A 1 992 ? -0.995 35.211 4.872 1.00 89.94 992 VAL A N 1
ATOM 7253 C CA . VAL A 1 992 ? -1.217 34.000 4.054 1.00 89.94 992 VAL A CA 1
ATOM 7254 C C . VAL A 1 992 ? -2.522 34.038 3.260 1.00 89.94 992 VAL A C 1
ATOM 7256 O O . VAL A 1 992 ? -2.528 33.524 2.139 1.00 89.94 992 VAL A O 1
ATOM 7259 N N . ASP A 1 993 ? -3.579 34.642 3.822 1.00 88.19 993 ASP A N 1
ATOM 7260 C CA . ASP A 1 993 ? -4.910 34.844 3.222 1.00 88.19 993 ASP A CA 1
ATOM 7261 C C . ASP A 1 993 ? -5.464 33.587 2.533 1.00 88.19 993 ASP A C 1
ATOM 7263 O O . ASP A 1 993 ? -5.656 33.538 1.319 1.00 88.19 993 ASP A O 1
ATOM 7267 N N . ALA A 1 994 ? -5.647 32.523 3.323 1.00 86.50 994 ALA A N 1
ATOM 7268 C CA . ALA A 1 994 ? -6.103 31.219 2.850 1.00 86.50 994 ALA A CA 1
ATOM 7269 C C . ALA A 1 994 ? -7.230 30.655 3.740 1.00 86.50 994 ALA A C 1
ATOM 7271 O O . ALA A 1 994 ? -7.242 30.918 4.947 1.00 86.50 994 ALA A O 1
ATOM 7272 N N . PRO A 1 995 ? -8.138 29.820 3.198 1.00 87.75 995 PRO A N 1
ATOM 7273 C CA . PRO A 1 995 ? -9.191 29.145 3.960 1.00 87.75 995 PRO A CA 1
ATOM 7274 C C . PRO A 1 995 ? -8.693 28.413 5.213 1.00 87.75 995 PRO A C 1
ATOM 7276 O O . PRO A 1 995 ? -9.310 28.540 6.266 1.00 87.75 995 PRO A O 1
ATOM 7279 N N . LEU A 1 996 ? -7.545 27.727 5.146 1.00 88.44 996 LEU A N 1
ATOM 7280 C CA . LEU A 1 996 ? -6.954 27.038 6.304 1.00 88.44 996 LEU A CA 1
ATOM 7281 C C . LEU A 1 996 ? -6.565 27.997 7.445 1.00 88.44 996 LEU A C 1
ATOM 7283 O O . LEU A 1 996 ? -6.820 27.691 8.610 1.00 88.44 996 LEU A O 1
ATOM 7287 N N . THR A 1 997 ? -5.993 29.169 7.137 1.00 93.44 997 THR A N 1
ATOM 7288 C CA . THR A 1 997 ? -5.650 30.161 8.174 1.00 93.44 997 THR A CA 1
ATOM 7289 C C . THR A 1 997 ? -6.895 30.875 8.698 1.00 93.44 997 THR A C 1
ATOM 7291 O O . THR A 1 997 ? -6.976 31.162 9.891 1.00 93.44 997 THR A O 1
ATOM 7294 N N . HIS A 1 998 ? -7.911 31.063 7.849 1.00 92.94 998 HIS A N 1
ATOM 7295 C CA . HIS A 1 998 ? -9.215 31.591 8.247 1.00 92.94 998 HIS A CA 1
ATOM 7296 C C . HIS A 1 998 ? -9.960 30.652 9.214 1.00 92.94 998 HIS A C 1
ATOM 7298 O O . HIS A 1 998 ? -10.438 31.088 10.258 1.00 92.94 998 HIS A O 1
ATOM 7304 N N . GLU A 1 999 ? -10.017 29.349 8.915 1.00 93.19 999 GLU A N 1
ATOM 7305 C CA . GLU A 1 999 ? -10.601 28.325 9.798 1.00 93.19 999 GLU A CA 1
ATOM 7306 C C . GLU A 1 999 ? -9.897 28.268 11.154 1.00 93.19 999 GLU A C 1
ATOM 7308 O O . GLU A 1 999 ? -10.555 28.217 12.196 1.00 93.19 999 GLU A O 1
ATOM 7313 N N . ALA A 1 1000 ? -8.561 28.305 11.145 1.00 94.12 1000 ALA A N 1
ATOM 7314 C CA . ALA A 1 1000 ? -7.767 28.313 12.364 1.00 94.12 1000 ALA A CA 1
ATOM 7315 C C . ALA A 1 1000 ? -8.060 29.550 13.224 1.00 94.12 1000 ALA A C 1
ATOM 7317 O O . ALA A 1 1000 ? -8.277 29.424 14.431 1.00 94.12 1000 ALA A O 1
ATOM 7318 N N . LEU A 1 1001 ? -8.146 30.727 12.599 1.00 95.44 1001 LEU A N 1
ATOM 7319 C CA . LEU A 1 1001 ? -8.483 31.975 13.274 1.00 95.44 1001 LEU A CA 1
ATOM 7320 C C . LEU A 1 1001 ? -9.911 31.972 13.848 1.00 95.44 1001 LEU A C 1
ATOM 7322 O O . LEU A 1 1001 ? -10.115 32.392 14.987 1.00 95.44 1001 LEU A O 1
ATOM 7326 N N . LEU A 1 1002 ? -10.895 31.459 13.106 1.00 95.12 1002 LEU A N 1
ATOM 7327 C CA . LEU A 1 1002 ? -12.277 31.322 13.581 1.00 95.12 1002 LEU A CA 1
ATOM 7328 C C . LEU A 1 1002 ? -12.379 30.401 14.812 1.00 95.12 1002 LEU A C 1
ATOM 7330 O O . LEU A 1 1002 ? -13.089 30.722 15.767 1.00 95.12 1002 LEU A O 1
ATOM 7334 N N . LEU A 1 1003 ? -11.634 29.288 14.841 1.00 92.88 1003 LEU A N 1
ATOM 7335 C CA . LEU A 1 1003 ? -11.548 28.419 16.025 1.00 92.88 1003 LEU A CA 1
ATOM 7336 C C . LEU A 1 1003 ? -10.825 29.098 17.197 1.00 92.88 1003 LEU A C 1
ATOM 7338 O O . LEU A 1 1003 ? -11.243 28.931 18.345 1.00 92.88 1003 LEU A O 1
ATOM 7342 N N . ALA A 1 1004 ? -9.771 29.871 16.922 1.00 93.12 1004 ALA A N 1
ATOM 7343 C CA . ALA A 1 1004 ? -8.998 30.584 17.936 1.00 93.12 1004 ALA A CA 1
ATOM 7344 C C . ALA A 1 1004 ? -9.814 31.691 18.613 1.00 93.12 1004 ALA A C 1
ATOM 7346 O O . ALA A 1 1004 ? -9.951 31.680 19.837 1.00 93.12 1004 ALA A O 1
ATOM 7347 N N . ARG A 1 1005 ? -10.453 32.570 17.830 1.00 90.62 1005 ARG A N 1
ATOM 7348 C CA . ARG A 1 1005 ? -11.401 33.581 18.328 1.00 90.62 1005 ARG A CA 1
ATOM 7349 C C . ARG A 1 1005 ? -12.575 32.939 19.068 1.00 90.62 1005 ARG A C 1
ATOM 7351 O O . ARG A 1 1005 ? -12.951 33.407 20.143 1.00 90.62 1005 ARG A O 1
ATOM 7358 N N . GLY A 1 1006 ? -13.096 31.822 18.553 1.00 90.25 1006 GLY A N 1
ATOM 7359 C CA . GLY A 1 1006 ? -14.140 31.044 19.217 1.00 90.25 1006 GLY A CA 1
ATOM 7360 C C . GLY A 1 1006 ? -13.735 30.569 20.615 1.00 90.25 1006 GLY A C 1
ATOM 7361 O O . GLY A 1 1006 ? -14.463 30.798 21.578 1.00 90.25 1006 GLY A O 1
ATOM 7362 N N . LEU A 1 1007 ? -12.548 29.976 20.769 1.00 87.44 1007 LEU A N 1
ATOM 7363 C CA . LEU A 1 1007 ? -12.039 29.541 22.075 1.00 87.44 1007 LEU A CA 1
ATOM 7364 C C . LEU A 1 1007 ? -11.670 30.707 23.009 1.00 87.44 1007 LEU A C 1
ATOM 7366 O O . LEU A 1 1007 ? -11.961 30.635 24.203 1.00 87.44 1007 LEU A O 1
ATOM 7370 N N . ALA A 1 1008 ? -11.057 31.773 22.488 1.00 88.88 1008 ALA A N 1
ATOM 7371 C CA . ALA A 1 1008 ? -10.545 32.890 23.284 1.00 88.88 1008 ALA A CA 1
ATOM 7372 C C . ALA A 1 1008 ? -11.635 33.864 23.766 1.00 88.88 1008 ALA A C 1
ATOM 7374 O O . ALA A 1 1008 ? -11.556 34.365 24.889 1.00 88.88 1008 ALA A O 1
ATOM 7375 N N . HIS A 1 1009 ? -12.661 34.114 22.947 1.00 88.06 1009 HIS A N 1
ATOM 7376 C CA . HIS A 1 1009 ? -13.759 35.045 23.254 1.00 88.06 1009 HIS A CA 1
ATOM 7377 C C . HIS A 1 1009 ? -15.087 34.337 23.574 1.00 88.06 1009 HIS A C 1
ATOM 7379 O O . HIS A 1 1009 ? -16.068 34.997 23.906 1.00 88.06 1009 HIS A O 1
ATOM 7385 N N . ARG A 1 1010 ? -15.115 32.996 23.512 1.00 86.75 1010 ARG A N 1
ATOM 7386 C CA . ARG A 1 1010 ? -16.313 32.138 23.633 1.00 86.75 1010 ARG A CA 1
ATOM 7387 C C . ARG A 1 1010 ? -17.342 32.320 22.504 1.00 86.75 1010 ARG A C 1
ATOM 7389 O O . ARG A 1 1010 ? -18.508 31.962 22.673 1.00 86.75 1010 ARG A O 1
ATOM 7396 N N . ASP A 1 1011 ? -16.907 32.827 21.352 1.00 91.50 1011 ASP A N 1
ATOM 7397 C CA . ASP A 1 1011 ? -17.742 33.000 20.161 1.00 91.50 1011 ASP A CA 1
ATOM 7398 C C . ASP A 1 1011 ? -18.108 31.641 19.533 1.00 91.50 1011 ASP A C 1
ATOM 7400 O O . ASP A 1 1011 ? -17.293 30.949 18.914 1.00 91.50 1011 ASP A O 1
ATOM 7404 N N . THR A 1 1012 ? -19.372 31.260 19.705 1.00 93.25 1012 THR A N 1
ATOM 7405 C CA . THR A 1 1012 ? -19.912 29.995 19.197 1.00 93.25 1012 THR A CA 1
ATOM 7406 C C . THR A 1 1012 ? -20.177 30.038 17.691 1.00 93.25 1012 THR A C 1
ATOM 7408 O O . THR A 1 1012 ? -20.042 29.003 17.037 1.00 93.25 1012 THR A O 1
ATOM 7411 N N . ASP A 1 1013 ? -20.487 31.203 17.118 1.00 93.25 1013 ASP A N 1
ATOM 7412 C CA . ASP A 1 1013 ? -20.775 31.336 15.688 1.00 93.25 1013 ASP A CA 1
ATOM 7413 C C . ASP A 1 1013 ? -19.496 31.227 14.851 1.00 93.25 1013 ASP A C 1
ATOM 7415 O O . ASP A 1 1013 ? -19.495 30.503 13.852 1.00 93.25 1013 ASP A O 1
ATOM 7419 N N . SER A 1 1014 ? -18.379 31.825 15.289 1.00 92.69 1014 SER A N 1
ATOM 7420 C CA . SER A 1 1014 ? -17.074 31.624 14.633 1.00 92.69 1014 SER A CA 1
ATOM 7421 C C . SER A 1 1014 ? -16.645 30.151 14.651 1.00 92.69 1014 SER A C 1
ATOM 7423 O O . SER A 1 1014 ? -16.296 29.587 13.611 1.00 92.69 1014 SER A O 1
ATOM 7425 N N . ALA A 1 1015 ? -16.741 29.474 15.801 1.00 92.56 1015 ALA A N 1
ATOM 7426 C CA . ALA A 1 1015 ? -16.389 28.055 15.894 1.00 92.56 1015 ALA A CA 1
ATOM 7427 C C . ALA A 1 1015 ? -17.323 27.148 15.066 1.00 92.56 1015 ALA A C 1
ATOM 7429 O O . ALA A 1 1015 ? -16.876 26.146 14.503 1.00 92.56 1015 ALA A O 1
ATOM 7430 N N . LEU A 1 1016 ? -18.608 27.502 14.949 1.00 94.50 1016 LEU A N 1
ATOM 7431 C CA . LEU A 1 1016 ? -19.584 26.784 14.127 1.00 94.50 1016 LEU A CA 1
ATOM 7432 C C . LEU A 1 1016 ? -19.385 27.045 12.623 1.00 94.50 1016 LEU A C 1
ATOM 7434 O O . LEU A 1 1016 ? -19.579 26.139 11.810 1.00 94.50 1016 LEU A O 1
ATOM 7438 N N . ALA A 1 1017 ? -18.962 28.251 12.237 1.00 95.19 1017 ALA A N 1
ATOM 7439 C CA . ALA A 1 1017 ? -18.547 28.560 10.872 1.00 95.19 1017 ALA A CA 1
ATOM 7440 C C . ALA A 1 1017 ? -17.333 27.709 10.467 1.00 95.19 1017 ALA A C 1
ATOM 7442 O O . ALA A 1 1017 ? -17.385 27.039 9.432 1.00 95.19 1017 ALA A O 1
ATOM 7443 N N . ALA A 1 1018 ? -16.307 27.637 11.324 1.00 94.50 1018 ALA A N 1
ATOM 7444 C CA . ALA A 1 1018 ? -15.148 26.773 11.115 1.00 94.50 1018 ALA A CA 1
ATOM 7445 C C . ALA A 1 1018 ? -15.533 25.286 11.035 1.00 94.50 1018 ALA A C 1
ATOM 7447 O O . ALA A 1 1018 ? -15.160 24.624 10.069 1.00 94.50 1018 ALA A O 1
ATOM 7448 N N . TYR A 1 1019 ? -16.352 24.772 11.968 1.00 94.62 1019 TYR A N 1
ATOM 7449 C CA . TYR A 1 1019 ? -16.865 23.392 11.915 1.00 94.62 1019 TYR A CA 1
ATOM 7450 C C . TYR A 1 1019 ? -17.465 23.062 10.539 1.00 94.62 1019 TYR A C 1
ATOM 7452 O O . TYR A 1 1019 ? -17.111 22.054 9.932 1.00 94.62 1019 TYR A O 1
ATOM 7460 N N . ARG A 1 1020 ? -18.327 23.943 10.010 1.00 95.00 1020 ARG A N 1
ATOM 7461 C CA . ARG A 1 1020 ? -18.976 23.757 8.701 1.00 95.00 1020 ARG A CA 1
ATOM 7462 C C . ARG A 1 1020 ? -17.982 23.777 7.535 1.00 95.00 1020 ARG A C 1
ATOM 7464 O O . ARG A 1 1020 ? -18.267 23.172 6.505 1.00 95.00 1020 ARG A O 1
ATOM 7471 N N . MET A 1 1021 ? -16.863 24.499 7.635 1.00 93.00 1021 MET A N 1
ATOM 7472 C CA . MET A 1 1021 ? -15.811 24.504 6.606 1.00 93.00 1021 MET A CA 1
ATOM 7473 C C . MET A 1 1021 ? -15.012 23.194 6.633 1.00 93.00 1021 MET A C 1
ATOM 7475 O O . MET A 1 1021 ? -14.913 22.512 5.611 1.00 93.00 1021 MET A O 1
ATOM 7479 N N . VAL A 1 1022 ? -14.562 22.788 7.822 1.00 92.06 1022 VAL A N 1
ATOM 7480 C CA . VAL A 1 1022 ? -13.847 21.527 8.085 1.00 92.06 1022 VAL A CA 1
ATOM 7481 C C . VAL A 1 1022 ? -14.678 20.311 7.654 1.00 92.06 1022 VAL A C 1
ATOM 7483 O O . VAL A 1 1022 ? -14.167 19.404 6.996 1.00 92.06 1022 VAL A O 1
ATOM 7486 N N . GLU A 1 1023 ? -15.983 20.323 7.940 1.00 90.75 1023 GLU A N 1
ATOM 7487 C CA . GLU A 1 1023 ? -16.942 19.299 7.512 1.00 90.75 1023 GLU A CA 1
ATOM 7488 C C . GLU A 1 1023 ? -17.047 19.182 5.982 1.00 90.75 1023 GLU A C 1
ATOM 7490 O O . GLU A 1 1023 ? -17.080 18.067 5.464 1.00 90.75 1023 GLU A O 1
ATOM 7495 N N . ARG A 1 1024 ? -17.026 20.303 5.242 1.00 89.75 1024 ARG A N 1
ATOM 7496 C CA . ARG A 1 1024 ? -17.033 20.288 3.765 1.00 89.75 1024 ARG A CA 1
ATOM 7497 C C . ARG A 1 1024 ? -15.719 19.795 3.157 1.00 89.75 1024 ARG A C 1
ATOM 7499 O O . ARG A 1 1024 ? -15.758 19.208 2.080 1.00 89.75 1024 ARG A O 1
ATOM 7506 N N . ARG A 1 1025 ? -14.575 20.010 3.821 1.00 87.06 1025 ARG A N 1
ATOM 7507 C CA . ARG A 1 1025 ? -13.281 19.426 3.411 1.00 87.06 1025 ARG A CA 1
ATOM 7508 C C . ARG A 1 1025 ? -13.171 17.938 3.767 1.00 87.06 1025 ARG A C 1
ATOM 7510 O O . ARG A 1 1025 ? -12.418 17.218 3.118 1.00 87.06 1025 ARG A O 1
ATOM 7517 N N . GLY A 1 1026 ? -13.918 17.475 4.770 1.00 88.00 1026 GLY A N 1
ATOM 7518 C CA . GLY A 1 1026 ? -13.892 16.085 5.233 1.00 88.00 1026 GLY A CA 1
ATOM 7519 C C . GLY A 1 1026 ? -12.688 15.740 6.116 1.00 88.00 1026 GLY A C 1
ATOM 7520 O O . GLY A 1 1026 ? -12.311 14.577 6.181 1.00 88.00 1026 GLY A O 1
ATOM 7521 N N . ASP A 1 1027 ? -12.091 16.733 6.781 1.00 90.94 1027 ASP A N 1
ATOM 7522 C CA . ASP A 1 1027 ? -10.949 16.590 7.699 1.00 90.94 1027 ASP A CA 1
ATOM 7523 C C . ASP A 1 1027 ? -11.440 16.084 9.069 1.00 90.94 1027 ASP A C 1
ATOM 7525 O O . ASP A 1 1027 ? -11.918 16.845 9.915 1.00 90.94 1027 ASP A O 1
ATOM 7529 N N . ALA A 1 1028 ? -11.412 14.760 9.250 1.00 91.06 1028 ALA A N 1
ATOM 7530 C CA . ALA A 1 1028 ? -12.059 14.076 10.366 1.00 91.06 1028 ALA A CA 1
ATOM 7531 C C . ALA A 1 1028 ? -11.412 14.377 11.728 1.00 91.06 1028 ALA A C 1
ATOM 7533 O O . ALA A 1 1028 ? -12.127 14.475 12.725 1.00 91.06 1028 ALA A O 1
ATOM 7534 N N . ASP A 1 1029 ? -10.089 14.553 11.771 1.00 88.75 1029 ASP A N 1
ATOM 7535 C CA . ASP A 1 1029 ? -9.343 14.882 12.993 1.00 88.75 1029 ASP A CA 1
ATOM 7536 C C . ASP A 1 1029 ? -9.663 16.302 13.474 1.00 88.75 1029 ASP A C 1
ATOM 7538 O O . ASP A 1 1029 ? -10.131 16.506 14.600 1.00 88.75 1029 ASP A O 1
ATOM 7542 N N . LEU A 1 1030 ? -9.534 17.287 12.577 1.00 90.88 1030 LEU A N 1
ATOM 7543 C CA . LEU A 1 1030 ? -9.854 18.673 12.898 1.00 90.88 1030 LEU A CA 1
ATOM 7544 C C . LEU A 1 1030 ? -11.339 18.830 13.261 1.00 90.88 1030 LEU A C 1
ATOM 7546 O O . LEU A 1 1030 ? -11.668 19.623 14.141 1.00 90.88 1030 LEU A O 1
ATOM 7550 N N . ARG A 1 1031 ? -12.239 18.014 12.688 1.00 93.81 1031 ARG A N 1
ATOM 7551 C CA . ARG A 1 1031 ? -13.657 17.983 13.084 1.00 93.81 1031 ARG A CA 1
ATOM 7552 C C . ARG A 1 1031 ? -13.856 17.561 14.545 1.00 93.81 1031 ARG A C 1
ATOM 7554 O O . ARG A 1 1031 ? -14.734 18.124 15.206 1.00 93.81 1031 ARG A O 1
ATOM 7561 N N . VAL A 1 1032 ? -13.048 16.638 15.082 1.00 93.50 1032 VAL A N 1
ATOM 7562 C CA . VAL A 1 1032 ? -13.071 16.308 16.521 1.00 93.50 1032 VAL A CA 1
ATOM 7563 C C . VAL A 1 1032 ? -12.629 17.513 17.350 1.00 93.50 1032 VAL A C 1
ATOM 7565 O O . VAL A 1 1032 ? -13.290 17.825 18.343 1.00 93.50 1032 VAL A O 1
ATOM 7568 N N . LEU A 1 1033 ? -11.581 18.233 16.930 1.00 91.44 1033 LEU A N 1
ATOM 7569 C CA . LEU A 1 1033 ? -11.150 19.460 17.605 1.00 91.44 1033 LEU A CA 1
ATOM 7570 C C . LEU A 1 1033 ? -12.244 20.542 17.572 1.00 91.44 1033 LEU A C 1
ATOM 7572 O O . LEU A 1 1033 ? -12.542 21.115 18.615 1.00 91.44 1033 LEU A O 1
ATOM 7576 N N . CYS A 1 1034 ? -12.922 20.762 16.440 1.00 94.06 1034 CYS A N 1
ATOM 7577 C CA . CYS A 1 1034 ? -14.061 21.684 16.358 1.00 94.06 1034 CYS A CA 1
ATOM 7578 C C . CYS A 1 1034 ? -15.187 21.304 17.336 1.00 94.06 1034 CYS A C 1
ATOM 7580 O O . CYS A 1 1034 ? -15.682 22.160 18.068 1.00 94.06 1034 CYS A O 1
ATOM 7582 N N . CYS A 1 1035 ? -15.568 20.022 17.400 1.00 94.31 1035 CYS A N 1
ATOM 7583 C CA . CYS A 1 1035 ? -16.600 19.541 18.327 1.00 94.31 1035 CYS A CA 1
ATOM 7584 C C . CYS A 1 1035 ? -16.175 19.679 19.798 1.00 94.31 1035 CYS A C 1
ATOM 7586 O O . CYS A 1 1035 ? -16.991 20.023 20.655 1.00 94.31 1035 CYS A O 1
ATOM 7588 N N . MET A 1 1036 ? -14.897 19.455 20.108 1.00 92.00 1036 MET A N 1
ATOM 7589 C CA . MET A 1 1036 ? -14.345 19.695 21.443 1.00 92.00 1036 MET A CA 1
ATOM 7590 C C . MET A 1 1036 ? -14.368 21.187 21.805 1.00 92.00 1036 MET A C 1
ATOM 7592 O O . MET A 1 1036 ? -14.823 21.535 22.894 1.00 92.00 1036 MET A O 1
ATOM 7596 N N . SER A 1 1037 ? -13.979 22.080 20.893 1.00 89.75 1037 SER A N 1
ATOM 7597 C CA . SER A 1 1037 ? -14.053 23.534 21.093 1.00 89.75 1037 SER A CA 1
ATOM 7598 C C . SER A 1 1037 ? -15.490 24.007 21.323 1.00 89.75 1037 SER A C 1
ATOM 7600 O O . SER A 1 1037 ? -15.759 24.704 22.301 1.00 89.75 1037 SER A O 1
ATOM 7602 N N . LEU A 1 1038 ? -16.439 23.546 20.500 1.00 92.75 1038 LEU A N 1
ATOM 7603 C CA . LEU A 1 1038 ? -17.869 23.822 20.669 1.00 92.75 1038 LEU A CA 1
ATOM 7604 C C . LEU A 1 1038 ? -18.414 23.262 21.995 1.00 92.75 1038 LEU A C 1
ATOM 7606 O O . LEU A 1 1038 ? -19.200 23.935 22.656 1.00 92.75 1038 LEU A O 1
ATOM 7610 N N . THR A 1 1039 ? -17.924 22.107 22.463 1.00 91.81 1039 THR A N 1
ATOM 7611 C CA . THR A 1 1039 ? -18.232 21.584 23.810 1.00 91.81 1039 THR A CA 1
ATOM 7612 C C . THR A 1 1039 ? -17.773 22.540 24.918 1.00 91.81 1039 THR A C 1
ATOM 7614 O O . THR A 1 1039 ? -18.451 22.674 25.935 1.00 91.81 1039 THR A O 1
ATOM 7617 N N . HIS A 1 1040 ? -16.644 23.236 24.760 1.00 86.56 1040 HIS A N 1
ATOM 7618 C CA . HIS A 1 1040 ? -16.186 24.204 25.760 1.00 86.56 1040 HIS A CA 1
ATOM 7619 C C . HIS A 1 1040 ? -17.021 25.494 25.770 1.00 86.56 1040 HIS A C 1
ATOM 7621 O O . HIS A 1 1040 ? -17.310 26.012 26.859 1.00 86.56 1040 HIS A O 1
ATOM 7627 N N . ILE A 1 1041 ? -17.436 26.004 24.605 1.00 89.44 1041 ILE A N 1
ATOM 7628 C CA . ILE A 1 1041 ? -17.995 27.363 24.485 1.00 89.44 1041 ILE A CA 1
ATOM 7629 C C . ILE A 1 1041 ? -19.522 27.429 24.339 1.00 89.44 1041 ILE A C 1
ATOM 7631 O O . ILE A 1 1041 ? -20.117 28.234 25.050 1.00 89.44 1041 ILE A O 1
ATOM 7635 N N . ALA A 1 1042 ? -20.152 26.551 23.547 1.00 90.00 1042 ALA A N 1
ATOM 7636 C CA . ALA A 1 1042 ? -21.558 26.661 23.130 1.00 90.00 1042 ALA A CA 1
ATOM 7637 C C . ALA A 1 1042 ? -22.574 26.576 24.283 1.00 90.00 1042 ALA A C 1
ATOM 7639 O O . ALA A 1 1042 ? -22.274 26.014 25.339 1.00 90.00 1042 ALA A O 1
ATOM 7640 N N . ASP A 1 1043 ? -23.792 27.082 24.070 1.00 88.56 1043 ASP A N 1
ATOM 7641 C CA . ASP A 1 1043 ? -24.863 27.084 25.079 1.00 88.56 1043 ASP A CA 1
ATOM 7642 C C . ASP A 1 1043 ? -25.270 25.667 25.508 1.00 88.56 1043 ASP A C 1
ATOM 7644 O O . ASP A 1 1043 ? -25.175 25.341 26.694 1.00 88.56 1043 ASP A O 1
ATOM 7648 N N . ASP A 1 1044 ? -25.628 24.798 24.549 1.00 90.31 1044 ASP A N 1
ATOM 7649 C CA . ASP A 1 1044 ? -25.731 23.351 24.781 1.00 90.31 1044 ASP A CA 1
ATOM 7650 C C . ASP A 1 1044 ? -24.454 22.623 24.308 1.00 90.31 1044 ASP A C 1
ATOM 7652 O O . ASP A 1 1044 ? -24.263 22.405 23.108 1.00 90.31 1044 ASP A O 1
ATOM 7656 N N . PRO A 1 1045 ? -23.572 22.202 25.232 1.00 90.00 1045 PRO A N 1
ATOM 7657 C CA . PRO A 1 1045 ? -22.364 21.445 24.914 1.00 90.00 1045 PRO A CA 1
ATOM 7658 C C . PRO A 1 1045 ? -22.621 19.943 24.678 1.00 90.00 1045 PRO A C 1
ATOM 7660 O O . PRO A 1 1045 ? -21.714 19.221 24.262 1.00 90.00 1045 PRO A O 1
ATOM 7663 N N . ARG A 1 1046 ? -23.831 19.432 24.957 1.00 90.50 1046 ARG A N 1
ATOM 7664 C CA . ARG A 1 1046 ? -24.161 17.996 24.885 1.00 90.50 1046 ARG A CA 1
ATOM 7665 C C . ARG A 1 1046 ? -24.114 17.402 23.471 1.00 90.50 1046 ARG A C 1
ATOM 7667 O O . ARG A 1 1046 ? -23.505 16.335 23.346 1.00 90.50 1046 ARG A O 1
ATOM 7674 N N . PRO A 1 1047 ? -24.708 18.008 22.416 1.00 92.25 1047 PRO A N 1
ATOM 7675 C CA . PRO A 1 1047 ? -24.612 17.461 21.063 1.00 92.25 1047 PRO A CA 1
ATOM 7676 C C . PRO A 1 1047 ? -23.160 17.437 20.579 1.00 92.25 1047 PRO A C 1
ATOM 7678 O O . PRO A 1 1047 ? -22.716 16.420 20.061 1.00 92.25 1047 PRO A O 1
ATOM 7681 N N . TRP A 1 1048 ? -22.389 18.495 20.842 1.00 93.94 1048 TRP A N 1
ATOM 7682 C CA . TRP A 1 1048 ? -20.987 18.596 20.431 1.00 93.94 1048 TRP A CA 1
ATOM 7683 C C . TRP A 1 1048 ? -20.087 17.565 21.117 1.00 93.94 1048 TRP A C 1
ATOM 7685 O O . TRP A 1 1048 ? -19.259 16.944 20.452 1.00 93.94 1048 TRP A O 1
ATOM 7695 N N . LEU A 1 1049 ? -20.301 17.281 22.407 1.00 91.81 1049 LEU A N 1
ATOM 7696 C CA . LEU A 1 1049 ? -19.582 16.205 23.093 1.00 91.81 1049 LEU A CA 1
ATOM 7697 C C . LEU A 1 1049 ? -19.987 14.819 22.567 1.00 91.81 1049 LEU A C 1
ATOM 7699 O O . LEU A 1 1049 ? -19.145 13.925 22.477 1.00 91.81 1049 LEU A O 1
ATOM 7703 N N . ALA A 1 1050 ? -21.258 14.619 22.209 1.00 90.50 1050 ALA A N 1
ATOM 7704 C CA . ALA A 1 1050 ? -21.706 13.379 21.580 1.00 90.50 1050 ALA A CA 1
ATOM 7705 C C . ALA A 1 1050 ? -21.085 13.193 20.182 1.00 90.50 1050 ALA A C 1
ATOM 7707 O O . ALA A 1 1050 ? -20.648 12.087 19.866 1.00 90.50 1050 ALA A O 1
ATOM 7708 N N . GLU A 1 1051 ? -20.976 14.267 19.395 1.00 91.62 1051 GLU A N 1
ATOM 7709 C CA . GLU A 1 1051 ? -20.339 14.293 18.074 1.00 91.62 1051 GLU A CA 1
ATOM 7710 C C . GLU A 1 1051 ? -18.835 14.000 18.164 1.00 91.62 1051 GLU A C 1
ATOM 7712 O O . GLU A 1 1051 ? -18.334 13.086 17.508 1.00 91.62 1051 GLU A O 1
ATOM 7717 N N . ALA A 1 1052 ? -18.130 14.679 19.076 1.00 93.00 1052 ALA A N 1
ATOM 7718 C CA . ALA A 1 1052 ? -16.722 14.421 19.363 1.00 93.00 1052 ALA A CA 1
ATOM 7719 C C . ALA A 1 1052 ? -16.492 12.954 19.766 1.00 93.00 1052 ALA A C 1
ATOM 7721 O O . ALA A 1 1052 ? -15.573 12.310 19.271 1.00 93.00 1052 ALA A O 1
ATOM 7722 N N . VAL A 1 1053 ? -17.350 12.389 20.627 1.00 90.81 1053 VAL A N 1
ATOM 7723 C CA . VAL A 1 1053 ? -17.268 10.981 21.058 1.00 90.81 1053 VAL A CA 1
ATOM 7724 C C . VAL A 1 1053 ? -17.654 9.992 19.945 1.00 90.81 1053 VAL A C 1
ATOM 7726 O O . VAL A 1 1053 ? -17.186 8.851 19.979 1.00 90.81 1053 VAL A O 1
ATOM 7729 N N . ARG A 1 1054 ? -18.481 10.390 18.968 1.00 89.69 1054 ARG A N 1
ATOM 7730 C CA . ARG A 1 1054 ? -18.832 9.591 17.779 1.00 89.69 1054 ARG A CA 1
ATOM 7731 C C . ARG A 1 1054 ? -17.612 9.437 16.871 1.00 89.69 1054 ARG A C 1
ATOM 7733 O O . ARG A 1 1054 ? -17.168 8.315 16.632 1.00 89.69 1054 ARG A O 1
ATOM 7740 N N . GLU A 1 1055 ? -17.026 10.555 16.450 1.00 89.50 1055 GLU A N 1
ATOM 7741 C CA . GLU A 1 1055 ? -15.864 10.564 15.556 1.00 89.50 1055 GLU A CA 1
ATOM 7742 C C . GLU A 1 1055 ? -14.597 10.041 16.247 1.00 89.50 1055 GLU A C 1
ATOM 7744 O O . GLU A 1 1055 ? -13.850 9.266 15.654 1.00 89.50 1055 GLU A O 1
ATOM 7749 N N . ALA A 1 1056 ? -14.404 10.320 17.540 1.00 90.06 1056 ALA A N 1
ATOM 7750 C CA . ALA A 1 1056 ? -13.289 9.755 18.298 1.00 90.06 1056 ALA A CA 1
ATOM 7751 C C . ALA A 1 1056 ? -13.290 8.216 18.328 1.00 90.06 1056 ALA A C 1
ATOM 7753 O O . ALA A 1 1056 ? -12.224 7.604 18.325 1.00 90.06 1056 ALA A O 1
ATOM 7754 N N . ARG A 1 1057 ? -14.467 7.567 18.328 1.00 88.06 1057 ARG A N 1
ATOM 7755 C CA . ARG A 1 1057 ? -14.561 6.099 18.202 1.00 88.06 1057 ARG A CA 1
ATOM 7756 C C . ARG A 1 1057 ? -14.209 5.623 16.799 1.00 88.06 1057 ARG A C 1
ATOM 7758 O O . ARG A 1 1057 ? -13.564 4.592 16.677 1.00 88.06 1057 ARG A O 1
ATOM 7765 N N . ARG A 1 1058 ? -14.615 6.370 15.769 1.00 87.50 1058 ARG A N 1
ATOM 7766 C CA . ARG A 1 1058 ? -14.332 6.067 14.359 1.00 87.50 1058 ARG A CA 1
ATOM 7767 C C . ARG A 1 1058 ? -12.831 6.122 14.044 1.00 87.50 1058 ARG A C 1
ATOM 7769 O O . ARG A 1 1058 ? -12.347 5.262 13.325 1.00 87.50 1058 ARG A O 1
ATOM 7776 N N . LEU A 1 1059 ? -12.103 7.082 14.621 1.00 88.56 1059 LEU A N 1
ATOM 7777 C CA . LEU A 1 1059 ? -10.641 7.215 14.475 1.00 88.56 1059 LEU A CA 1
ATOM 7778 C C . LEU A 1 1059 ? -9.839 6.298 15.428 1.00 88.56 1059 LEU A C 1
ATOM 7780 O O . LEU A 1 1059 ? -8.664 6.001 15.186 1.00 88.56 1059 LEU A O 1
ATOM 7784 N N . GLY A 1 1060 ? -10.463 5.843 16.521 1.00 87.50 1060 GLY A N 1
ATOM 7785 C CA . GLY A 1 1060 ? -9.827 5.040 17.572 1.00 87.50 1060 GLY A CA 1
ATOM 7786 C C . GLY A 1 1060 ? -9.064 5.861 18.624 1.00 87.50 1060 GLY A C 1
ATOM 7787 O O . GLY A 1 1060 ? -8.077 5.378 19.175 1.00 87.50 1060 GLY A O 1
ATOM 7788 N N . LEU A 1 1061 ? -9.479 7.104 18.901 1.00 89.50 1061 LEU A N 1
ATOM 7789 C CA . LEU A 1 1061 ? -8.742 8.023 19.779 1.00 89.50 1061 LEU A CA 1
ATOM 7790 C C . LEU A 1 1061 ? -8.629 7.513 21.226 1.00 89.50 1061 LEU A C 1
ATOM 7792 O O . LEU A 1 1061 ? -9.590 7.038 21.840 1.00 89.50 1061 LEU A O 1
ATOM 7796 N N . GLY A 1 1062 ? -7.429 7.654 21.790 1.00 86.19 1062 GLY A N 1
ATOM 7797 C CA . GLY A 1 1062 ? -7.022 6.959 23.008 1.00 86.19 1062 GLY A CA 1
ATOM 7798 C C . GLY A 1 1062 ? -7.045 7.793 24.286 1.00 86.19 1062 GLY A C 1
ATOM 7799 O O . GLY A 1 1062 ? -8.003 8.496 24.609 1.00 86.19 1062 GLY A O 1
ATOM 7800 N N . GLY A 1 1063 ? -5.970 7.659 25.069 1.00 84.00 1063 GLY A N 1
ATOM 7801 C CA . GLY A 1 1063 ? -5.748 8.410 26.311 1.00 84.00 1063 GLY A CA 1
ATOM 7802 C C . GLY A 1 1063 ? -5.935 9.928 26.162 1.00 84.00 1063 GLY A C 1
ATOM 7803 O O . GLY A 1 1063 ? -6.760 10.469 26.899 1.00 84.00 1063 GLY A O 1
ATOM 7804 N N . PRO A 1 1064 ? -5.254 10.586 25.201 1.00 86.25 1064 PRO A N 1
ATOM 7805 C CA . PRO A 1 1064 ? -5.352 12.027 24.952 1.00 86.25 1064 PRO A CA 1
ATOM 7806 C C . PRO A 1 1064 ? -6.785 12.560 24.862 1.00 86.25 1064 PRO A C 1
ATOM 7808 O O . PRO A 1 1064 ? -7.207 13.376 25.686 1.00 86.25 1064 PRO A O 1
ATOM 7811 N N . PHE A 1 1065 ? -7.576 12.025 23.925 1.00 89.69 1065 PHE A N 1
ATOM 7812 C CA . PHE A 1 1065 ? -8.966 12.436 23.730 1.00 89.69 1065 PHE A CA 1
ATOM 7813 C C . PHE A 1 1065 ? -9.821 12.193 24.980 1.00 89.69 1065 PHE A C 1
ATOM 7815 O O . PHE A 1 1065 ? -10.593 13.064 25.377 1.00 89.69 1065 PHE A O 1
ATOM 7822 N N . ARG A 1 1066 ? -9.667 11.040 25.650 1.00 87.62 1066 ARG A N 1
ATOM 7823 C CA . ARG A 1 1066 ? -10.426 10.745 26.879 1.00 87.62 1066 ARG A CA 1
ATOM 7824 C C . ARG A 1 1066 ? -10.131 11.749 27.993 1.00 87.62 1066 ARG A C 1
ATOM 7826 O O . ARG A 1 1066 ? -11.061 12.130 28.700 1.00 87.62 1066 ARG A O 1
ATOM 7833 N N . THR A 1 1067 ? -8.882 12.195 28.136 1.00 86.44 1067 THR A N 1
ATOM 7834 C CA . THR A 1 1067 ? -8.495 13.239 29.099 1.00 86.44 1067 THR A CA 1
ATOM 7835 C C . THR A 1 1067 ? -9.150 14.577 28.757 1.00 86.44 1067 THR A C 1
ATOM 7837 O O . THR A 1 1067 ? -9.768 15.184 29.634 1.00 86.44 1067 THR A O 1
ATOM 7840 N N . ALA A 1 1068 ? -9.094 14.999 27.489 1.00 85.88 1068 ALA A N 1
ATOM 7841 C CA . ALA A 1 1068 ? -9.712 16.241 27.026 1.00 85.88 1068 ALA A CA 1
ATOM 7842 C C . ALA A 1 1068 ? -11.242 16.234 27.199 1.00 85.88 1068 ALA A C 1
ATOM 7844 O O . ALA A 1 1068 ? -11.790 17.110 27.868 1.00 85.88 1068 ALA A O 1
ATOM 7845 N N . ALA A 1 1069 ? -11.925 15.196 26.706 1.00 89.38 1069 ALA A N 1
ATOM 7846 C CA . ALA A 1 1069 ? -13.370 15.015 26.853 1.00 89.38 1069 ALA A CA 1
ATOM 7847 C C . ALA A 1 1069 ? -13.815 15.018 28.327 1.00 89.38 1069 ALA A C 1
ATOM 7849 O O . ALA A 1 1069 ? -14.799 15.664 28.684 1.00 89.38 1069 ALA A O 1
ATOM 7850 N N . HIS A 1 1070 ? -13.074 14.340 29.212 1.00 87.44 1070 HIS A N 1
ATOM 7851 C CA . HIS A 1 1070 ? -13.373 14.296 30.647 1.00 87.44 1070 HIS A CA 1
ATOM 7852 C C . HIS A 1 1070 ? -13.113 15.633 31.363 1.00 87.44 1070 HIS A C 1
ATOM 7854 O O . HIS A 1 1070 ? -13.855 15.966 32.289 1.00 87.44 1070 HIS A O 1
ATOM 7860 N N . ARG A 1 1071 ? -12.123 16.429 30.932 1.00 85.81 1071 ARG A N 1
ATOM 7861 C CA . ARG A 1 1071 ? -11.905 17.794 31.448 1.00 85.81 1071 ARG A CA 1
ATOM 7862 C C . ARG A 1 1071 ? -13.007 18.744 30.963 1.00 85.81 1071 ARG A C 1
ATOM 7864 O O . ARG A 1 1071 ? -13.593 19.438 31.788 1.00 85.81 1071 ARG A O 1
ATOM 7871 N N . ALA A 1 1072 ? -13.370 18.699 29.679 1.00 86.44 1072 ALA A N 1
ATOM 7872 C CA . ALA A 1 1072 ? -14.465 19.485 29.103 1.00 86.44 1072 ALA A CA 1
ATOM 7873 C C . ALA A 1 1072 ? -15.819 19.199 29.777 1.00 86.44 1072 ALA A C 1
ATOM 7875 O O . ALA A 1 1072 ? -16.503 20.124 30.210 1.00 86.44 1072 ALA A O 1
ATOM 7876 N N . ALA A 1 1073 ? -16.171 17.920 29.945 1.00 87.62 1073 ALA A N 1
ATOM 7877 C CA . ALA A 1 1073 ? -17.429 17.517 30.570 1.00 87.62 1073 ALA A CA 1
ATOM 7878 C C . ALA A 1 1073 ? -17.545 17.979 32.035 1.00 87.62 1073 ALA A C 1
ATOM 7880 O O . ALA A 1 1073 ? -18.603 18.453 32.445 1.00 87.62 1073 ALA A O 1
ATOM 7881 N N . ARG A 1 1074 ? -16.446 17.917 32.806 1.00 87.69 1074 ARG A N 1
ATOM 7882 C CA . ARG A 1 1074 ? -16.386 18.470 34.173 1.00 87.69 1074 ARG A CA 1
ATOM 7883 C C . ARG A 1 1074 ? -16.531 19.992 34.196 1.00 87.69 1074 ARG A C 1
ATOM 7885 O O . ARG A 1 1074 ? -17.248 20.509 35.040 1.00 87.69 1074 ARG A O 1
ATOM 7892 N N . LEU A 1 1075 ? -15.876 20.704 33.275 1.00 85.62 1075 LEU A N 1
ATOM 7893 C CA . LEU A 1 1075 ? -15.933 22.171 33.187 1.00 85.62 1075 LEU A CA 1
ATOM 7894 C C . LEU A 1 1075 ? -17.309 22.711 32.759 1.00 85.62 1075 LEU A C 1
ATOM 7896 O O . LEU A 1 1075 ? -17.580 23.893 32.954 1.00 85.62 1075 LEU A O 1
ATOM 7900 N N . ARG A 1 1076 ? -18.170 21.870 32.174 1.00 86.81 1076 ARG A N 1
ATOM 7901 C CA . ARG A 1 1076 ? -19.540 22.220 31.758 1.00 86.81 1076 ARG A CA 1
ATOM 7902 C C . ARG A 1 1076 ? -20.643 21.563 32.597 1.00 86.81 1076 ARG A C 1
ATOM 7904 O O . ARG A 1 1076 ? -21.806 21.697 32.234 1.00 86.81 1076 ARG A O 1
ATOM 7911 N N . ASP A 1 1077 ? -20.281 20.854 33.668 1.00 86.75 1077 ASP A N 1
ATOM 7912 C CA . ASP A 1 1077 ? -21.175 20.043 34.515 1.00 86.75 1077 ASP A CA 1
ATOM 7913 C C . ASP A 1 1077 ? -22.155 19.155 33.717 1.00 86.75 1077 ASP A C 1
ATOM 7915 O O . ASP A 1 1077 ? -23.366 19.117 33.945 1.00 86.75 1077 ASP A O 1
ATOM 7919 N N . ILE A 1 1078 ? -21.622 18.440 32.720 1.00 86.44 1078 ILE A N 1
ATOM 7920 C CA . ILE A 1 1078 ? -22.387 17.490 31.905 1.00 86.44 1078 ILE A CA 1
ATOM 7921 C C . ILE A 1 1078 ? -21.921 16.050 32.139 1.00 86.44 1078 ILE A C 1
ATOM 7923 O O . ILE A 1 1078 ? -20.719 15.785 32.244 1.00 86.44 1078 ILE A O 1
ATOM 7927 N N . PRO A 1 1079 ? -22.846 15.072 32.169 1.00 76.88 1079 PRO A N 1
ATOM 7928 C CA . PRO A 1 1079 ? -22.464 13.672 32.198 1.00 76.88 1079 PRO A CA 1
ATOM 7929 C C . PRO A 1 1079 ? -21.763 13.314 30.885 1.00 76.88 1079 PRO A C 1
ATOM 7931 O O . PRO A 1 1079 ? -22.317 13.504 29.802 1.00 76.88 1079 PRO A O 1
ATOM 7934 N N . LEU A 1 1080 ? -20.566 12.733 30.981 1.00 70.75 1080 LEU A N 1
ATOM 7935 C CA . LEU A 1 1080 ? -19.909 12.114 29.831 1.00 70.75 1080 LEU A CA 1
ATOM 7936 C C . LEU A 1 1080 ? -20.857 11.088 29.186 1.00 70.75 1080 LEU A C 1
ATOM 7938 O O . LEU A 1 1080 ? -21.280 10.150 29.878 1.00 70.75 1080 LEU A O 1
ATOM 7942 N N . PRO A 1 1081 ? -21.142 11.185 27.871 1.00 63.69 1081 PRO A N 1
ATOM 7943 C CA . PRO A 1 1081 ? -21.723 10.078 27.126 1.00 63.69 1081 PRO A CA 1
ATOM 7944 C C . PRO A 1 1081 ? -20.879 8.837 27.400 1.00 63.69 1081 PRO A C 1
ATOM 7946 O O . PRO A 1 1081 ? -19.653 8.908 27.307 1.00 63.69 1081 PRO A O 1
ATOM 7949 N N . ARG A 1 1082 ? -21.504 7.714 27.789 1.00 57.06 1082 ARG A N 1
ATOM 7950 C CA . ARG A 1 1082 ? -20.769 6.530 28.266 1.00 57.06 1082 ARG A CA 1
ATOM 7951 C C . ARG A 1 1082 ? -19.716 6.110 27.236 1.00 57.06 1082 ARG A C 1
ATOM 7953 O O . ARG A 1 1082 ? -20.038 5.466 26.234 1.00 57.06 1082 ARG A O 1
ATOM 7960 N N . LEU A 1 1083 ? -18.456 6.441 27.529 1.00 50.66 1083 LEU A N 1
ATOM 7961 C CA . LEU A 1 1083 ? -17.244 5.996 26.840 1.00 50.66 1083 LEU A CA 1
ATOM 7962 C C . LEU A 1 1083 ? -16.999 4.522 27.181 1.00 50.66 1083 LEU A C 1
ATOM 7964 O O . LEU A 1 1083 ? -15.998 4.141 27.786 1.00 50.66 1083 LEU A O 1
ATOM 7968 N N . ARG A 1 1084 ? -17.978 3.685 26.822 1.00 43.16 1084 ARG A N 1
ATOM 7969 C CA . ARG A 1 1084 ? -17.856 2.236 26.832 1.00 43.16 1084 ARG A CA 1
ATOM 7970 C C . ARG A 1 1084 ? -16.728 1.913 25.860 1.00 43.16 1084 ARG A C 1
ATOM 7972 O O . ARG A 1 1084 ? -16.861 2.172 24.667 1.00 43.16 1084 ARG A O 1
ATOM 7979 N N . ARG A 1 1085 ? -15.618 1.409 26.397 1.00 41.44 1085 ARG A N 1
ATOM 7980 C CA . ARG A 1 1085 ? -14.527 0.835 25.610 1.00 41.44 1085 ARG A CA 1
ATOM 7981 C C . ARG A 1 1085 ? -15.136 -0.245 24.714 1.00 41.44 1085 ARG A C 1
ATOM 7983 O O . ARG A 1 1085 ? -15.644 -1.230 25.243 1.00 41.44 1085 ARG A O 1
ATOM 7990 N N . ALA A 1 1086 ? -15.152 0.003 23.406 1.00 37.06 1086 ALA A N 1
ATOM 7991 C CA . ALA A 1 1086 ? -15.326 -1.049 22.412 1.00 37.06 1086 ALA A CA 1
ATOM 7992 C C . ALA A 1 1086 ? -14.049 -1.901 22.433 1.00 37.06 1086 ALA A C 1
ATOM 7994 O O . ALA A 1 1086 ? -14.087 -3.065 22.808 1.00 37.06 1086 ALA A O 1
ATOM 7995 N N . ASP A 1 1087 ? -12.906 -1.235 22.261 1.00 37.66 1087 ASP A N 1
ATOM 7996 C CA . ASP A 1 1087 ? -11.583 -1.852 22.259 1.00 37.66 1087 ASP A CA 1
ATOM 7997 C C . ASP A 1 1087 ? -10.808 -1.590 23.557 1.00 37.66 1087 ASP A C 1
ATOM 7999 O O . ASP A 1 1087 ? -9.789 -0.906 23.610 1.00 37.66 1087 ASP A O 1
ATOM 8003 N N . GLU A 1 1088 ? -11.283 -2.201 24.641 1.00 41.16 1088 GLU A N 1
ATOM 8004 C CA . GLU A 1 1088 ? -10.336 -2.909 25.504 1.00 41.16 1088 GLU A CA 1
ATOM 8005 C C . GLU A 1 1088 ? -10.608 -4.397 25.346 1.00 41.16 1088 GLU A C 1
ATOM 8007 O O . GLU A 1 1088 ? -11.479 -4.953 26.021 1.00 41.16 1088 GLU A O 1
ATOM 8012 N N . LYS A 1 1089 ? -9.783 -5.047 24.516 1.00 49.47 1089 LYS A N 1
ATOM 8013 C CA . LYS A 1 1089 ? -9.458 -6.457 24.730 1.00 49.47 1089 LYS A CA 1
ATOM 8014 C C . LYS A 1 1089 ? -9.126 -6.625 26.213 1.00 49.47 1089 LYS A C 1
ATOM 8016 O O . LYS A 1 1089 ? -8.412 -5.798 26.788 1.00 49.47 1089 LYS A O 1
ATOM 8021 N N . LEU A 1 1090 ? -9.692 -7.652 26.840 1.00 55.88 1090 LEU A N 1
ATOM 8022 C CA . LEU A 1 1090 ? -9.450 -7.954 28.249 1.00 55.88 1090 LEU A CA 1
ATOM 8023 C C . LEU A 1 1090 ? -7.937 -8.004 28.489 1.00 55.88 1090 LEU A C 1
ATOM 8025 O O . LEU A 1 1090 ? -7.245 -8.785 27.841 1.00 55.88 1090 LEU A O 1
ATOM 8029 N N . SER A 1 1091 ? -7.435 -7.153 29.392 1.00 59.97 1091 SER A N 1
ATOM 8030 C CA . SER A 1 1091 ? -6.013 -7.121 29.760 1.00 59.97 1091 SER A CA 1
ATOM 8031 C C . SER A 1 1091 ? -5.544 -8.532 30.112 1.00 59.97 1091 SER A C 1
ATOM 8033 O O . SER A 1 1091 ? -6.312 -9.274 30.719 1.00 59.97 1091 SER A O 1
ATOM 8035 N N . ASP A 1 1092 ? -4.297 -8.910 29.823 1.00 55.03 1092 ASP A N 1
ATOM 8036 C CA . ASP A 1 1092 ? -3.795 -10.260 30.134 1.00 55.03 1092 ASP A CA 1
ATOM 8037 C C . ASP A 1 1092 ? -3.991 -10.654 31.611 1.00 55.03 1092 ASP A C 1
ATOM 8039 O O . ASP A 1 1092 ? -4.198 -11.827 31.930 1.00 55.03 1092 ASP A O 1
ATOM 8043 N N . ALA A 1 1093 ? -4.017 -9.671 32.520 1.00 64.06 1093 ALA A N 1
ATOM 8044 C CA . ALA A 1 1093 ? -4.371 -9.863 33.924 1.00 64.06 1093 ALA A CA 1
ATOM 8045 C C . ALA A 1 1093 ? -5.868 -10.178 34.149 1.00 64.06 1093 ALA A C 1
ATOM 8047 O O . ALA A 1 1093 ? -6.188 -11.051 34.958 1.00 64.06 1093 ALA A O 1
ATOM 8048 N N . ASP A 1 1094 ? -6.779 -9.509 33.433 1.00 75.81 1094 ASP A N 1
ATOM 8049 C CA . ASP A 1 1094 ? -8.217 -9.815 33.435 1.00 75.81 1094 ASP A CA 1
ATOM 8050 C C . ASP A 1 1094 ? -8.483 -11.170 32.755 1.00 75.81 1094 ASP A C 1
ATOM 8052 O O . ASP A 1 1094 ? -9.232 -11.983 33.288 1.00 75.81 1094 ASP A O 1
ATOM 8056 N N . GLY A 1 1095 ? -7.827 -11.458 31.625 1.00 73.88 1095 GLY A N 1
ATOM 8057 C CA . GLY A 1 1095 ? -7.929 -12.726 30.897 1.00 73.88 1095 GLY A CA 1
ATOM 8058 C C . GLY A 1 1095 ? -7.374 -13.921 31.681 1.00 73.88 1095 GLY A C 1
ATOM 8059 O O . GLY A 1 1095 ? -7.993 -14.986 31.697 1.00 73.88 1095 GLY A O 1
ATOM 8060 N N . ARG A 1 1096 ? -6.256 -13.757 32.410 1.00 77.69 1096 ARG A N 1
ATOM 8061 C CA . ARG A 1 1096 ? -5.770 -14.762 33.377 1.00 77.69 1096 ARG A CA 1
ATOM 8062 C C . ARG A 1 1096 ? -6.793 -14.975 34.491 1.00 77.69 1096 ARG A C 1
ATOM 8064 O O . ARG A 1 1096 ? -7.108 -16.119 34.800 1.00 77.69 1096 ARG A O 1
ATOM 8071 N N . LEU A 1 1097 ? -7.349 -13.904 35.057 1.00 85.75 1097 LEU A N 1
ATOM 8072 C CA . LEU A 1 1097 ? -8.324 -14.000 36.144 1.00 85.75 1097 LEU A CA 1
ATOM 8073 C C . LEU A 1 1097 ? -9.651 -14.642 35.687 1.00 85.75 1097 LEU A C 1
ATOM 8075 O O . LEU A 1 1097 ? -10.192 -15.472 36.413 1.00 85.75 1097 LEU A O 1
ATOM 8079 N N . LEU A 1 1098 ? -10.138 -14.351 34.476 1.00 82.50 1098 LEU A N 1
ATOM 8080 C CA . LEU A 1 1098 ? -11.312 -15.000 33.869 1.00 82.50 1098 LEU A CA 1
ATOM 8081 C C . LEU A 1 1098 ? -11.076 -16.477 33.540 1.00 82.50 1098 LEU A C 1
ATOM 8083 O O . LEU A 1 1098 ? -11.963 -17.301 33.769 1.00 82.50 1098 LEU A O 1
ATOM 8087 N N . ARG A 1 1099 ? -9.871 -16.832 33.078 1.00 81.19 1099 ARG A N 1
ATOM 8088 C CA . ARG A 1 1099 ? -9.460 -18.230 32.903 1.00 81.19 1099 ARG A CA 1
ATOM 8089 C C . ARG A 1 1099 ? -9.548 -18.980 34.232 1.00 81.19 1099 ARG A C 1
ATOM 8091 O O . ARG A 1 1099 ? -10.315 -19.925 34.326 1.00 81.19 1099 ARG A O 1
ATOM 8098 N N . MET A 1 1100 ? -8.920 -18.464 35.291 1.00 84.81 1100 MET A N 1
ATOM 8099 C CA . MET A 1 1100 ? -8.986 -19.066 36.631 1.00 84.81 1100 MET A CA 1
ATOM 8100 C C . MET A 1 1100 ? -10.411 -19.155 37.204 1.00 84.81 1100 MET A C 1
ATOM 8102 O O . MET A 1 1100 ? -10.730 -20.103 37.917 1.00 84.81 1100 MET A O 1
ATOM 8106 N N . VAL A 1 1101 ? -11.280 -18.179 36.913 1.00 87.81 1101 VAL A N 1
ATOM 8107 C CA . VAL A 1 1101 ? -12.711 -18.234 37.269 1.00 87.81 1101 VAL A CA 1
ATOM 8108 C C . VAL A 1 1101 ? -13.420 -19.383 36.550 1.00 87.81 1101 VAL A C 1
ATOM 8110 O O . VAL A 1 1101 ? -14.235 -20.065 37.170 1.00 87.81 1101 VAL A O 1
ATOM 8113 N N . SER A 1 1102 ? -13.094 -19.600 35.276 1.00 80.69 1102 SER A N 1
ATOM 8114 C CA . SER A 1 1102 ? -13.671 -20.649 34.424 1.00 80.69 1102 SER A CA 1
ATOM 8115 C C . SER A 1 1102 ? -13.131 -22.041 34.765 1.00 80.69 1102 SER A C 1
ATOM 8117 O O . SER A 1 1102 ? -13.887 -23.006 34.758 1.00 80.69 1102 SER A O 1
ATOM 8119 N N . ASP A 1 1103 ? -11.866 -22.120 35.182 1.00 80.00 1103 ASP A N 1
ATOM 8120 C CA . ASP A 1 1103 ? -11.221 -23.310 35.756 1.00 80.00 1103 ASP A CA 1
ATOM 8121 C C . ASP A 1 1103 ? -11.728 -23.627 37.188 1.00 80.00 1103 ASP A C 1
ATOM 8123 O O . ASP A 1 1103 ? -11.248 -24.552 37.842 1.00 80.00 1103 ASP A O 1
ATOM 8127 N N . GLY A 1 1104 ? -12.691 -22.853 37.710 1.00 86.19 1104 GLY A N 1
ATOM 8128 C CA . GLY A 1 1104 ? -13.363 -23.097 38.991 1.00 86.19 1104 GLY A CA 1
ATOM 8129 C C . GLY A 1 1104 ? -12.619 -22.614 40.243 1.00 86.19 1104 GLY A C 1
ATOM 8130 O O . GLY A 1 1104 ? -13.093 -22.851 41.356 1.00 86.19 1104 GLY A O 1
ATOM 8131 N N . ALA A 1 1105 ? -11.487 -21.915 40.111 1.00 87.25 1105 ALA A N 1
ATOM 8132 C CA . ALA A 1 1105 ? -10.701 -21.461 41.259 1.00 87.25 1105 ALA A CA 1
ATOM 8133 C C . ALA A 1 1105 ? -11.481 -20.463 42.138 1.00 87.25 1105 ALA A C 1
ATOM 8135 O O . ALA A 1 1105 ? -12.179 -19.573 41.644 1.00 87.25 1105 ALA A O 1
ATOM 8136 N N . THR A 1 1106 ? -11.334 -20.570 43.460 1.00 91.00 1106 THR A N 1
ATOM 8137 C CA . THR A 1 1106 ? -11.964 -19.666 44.441 1.00 91.00 1106 THR A CA 1
ATOM 8138 C C . THR A 1 1106 ? -11.224 -18.330 44.569 1.00 91.00 1106 THR A C 1
ATOM 8140 O O . THR A 1 1106 ? -10.047 -18.217 44.229 1.00 91.00 1106 THR A O 1
ATOM 8143 N N . ASN A 1 1107 ? -11.871 -17.310 45.152 1.00 90.06 1107 ASN A N 1
ATOM 8144 C CA . ASN A 1 1107 ? -11.235 -16.005 45.399 1.00 90.06 1107 ASN A CA 1
ATOM 8145 C C . ASN A 1 1107 ? -9.952 -16.106 46.248 1.00 90.06 1107 ASN A C 1
ATOM 8147 O O . ASN A 1 1107 ? -9.051 -15.295 46.065 1.00 90.06 1107 ASN A O 1
ATOM 8151 N N . ARG A 1 1108 ? -9.840 -17.103 47.144 1.00 84.88 1108 ARG A N 1
ATOM 8152 C CA . ARG A 1 1108 ? -8.625 -17.350 47.946 1.00 84.88 1108 ARG A CA 1
ATOM 8153 C C . ARG A 1 1108 ? -7.488 -17.961 47.119 1.00 84.88 1108 ARG A C 1
ATOM 8155 O O . ARG A 1 1108 ? -6.342 -17.577 47.308 1.00 84.88 1108 ARG A O 1
ATOM 8162 N N . GLN A 1 1109 ? -7.796 -18.862 46.185 1.00 84.56 1109 GLN A N 1
ATOM 8163 C CA . GLN A 1 1109 ? -6.797 -19.442 45.275 1.00 84.56 1109 GLN A CA 1
ATOM 8164 C C . GLN A 1 1109 ? -6.309 -18.410 44.248 1.00 84.56 1109 GLN A C 1
ATOM 8166 O O . GLN A 1 1109 ? -5.108 -18.290 44.029 1.00 84.56 1109 GLN A O 1
ATOM 8171 N N . ILE A 1 1110 ? -7.218 -17.601 43.691 1.00 88.50 1110 ILE A N 1
ATOM 8172 C CA . ILE A 1 1110 ? -6.870 -16.486 42.791 1.00 88.50 1110 ILE A CA 1
ATOM 8173 C C . ILE A 1 1110 ? -6.045 -15.418 43.528 1.00 88.50 1110 ILE A C 1
ATOM 8175 O O . ILE A 1 1110 ? -5.109 -14.866 42.962 1.00 88.50 1110 ILE A O 1
ATOM 8179 N N . ALA A 1 1111 ? -6.349 -15.150 44.802 1.00 89.12 1111 ALA A N 1
ATOM 8180 C CA . ALA A 1 1111 ? -5.565 -14.243 45.638 1.00 89.12 1111 ALA A CA 1
ATOM 8181 C C . ALA A 1 1111 ? -4.116 -14.728 45.823 1.00 89.12 1111 ALA A C 1
ATOM 8183 O O . ALA A 1 1111 ? -3.190 -13.933 45.678 1.00 89.12 1111 ALA A O 1
ATOM 8184 N N . ALA A 1 1112 ? -3.924 -16.026 46.082 1.00 84.31 1112 ALA A N 1
ATOM 8185 C CA . ALA A 1 1112 ? -2.602 -16.628 46.235 1.00 84.31 1112 ALA A CA 1
ATOM 8186 C C . ALA A 1 1112 ? -1.787 -16.610 44.925 1.00 84.31 1112 ALA A C 1
ATOM 8188 O O . ALA A 1 1112 ? -0.659 -16.127 44.919 1.00 84.31 1112 ALA A O 1
ATOM 8189 N N . ASP A 1 1113 ? -2.369 -17.065 43.809 1.00 82.75 1113 ASP A N 1
ATOM 8190 C CA . ASP A 1 1113 ? -1.695 -17.152 42.498 1.00 82.75 1113 ASP A CA 1
ATOM 8191 C C . ASP A 1 1113 ? -1.339 -15.780 41.886 1.00 82.75 1113 ASP A C 1
ATOM 8193 O O . ASP A 1 1113 ? -0.411 -15.662 41.084 1.00 82.75 1113 ASP A O 1
ATOM 8197 N N . LEU A 1 1114 ? -2.073 -14.729 42.272 1.00 84.62 1114 LEU A N 1
ATOM 8198 C CA . LEU A 1 1114 ? -1.846 -13.345 41.843 1.00 84.62 1114 LEU A CA 1
ATOM 8199 C C . LEU A 1 1114 ? -1.190 -12.466 42.925 1.00 84.62 1114 LEU A C 1
ATOM 8201 O O . LEU A 1 1114 ? -1.171 -11.244 42.769 1.00 84.62 1114 LEU A O 1
ATOM 8205 N N . ALA A 1 1115 ? -0.684 -13.066 44.011 1.00 83.81 1115 ALA A N 1
ATOM 8206 C CA . ALA A 1 1115 ? -0.005 -12.392 45.124 1.00 83.81 1115 ALA A CA 1
ATOM 8207 C C . ALA A 1 1115 ? -0.743 -11.138 45.657 1.00 83.81 1115 ALA A C 1
ATOM 8209 O O . ALA A 1 1115 ? -0.140 -10.101 45.932 1.00 83.81 1115 ALA A O 1
ATOM 8210 N N . CYS A 1 1116 ? -2.072 -11.210 45.787 1.00 86.19 1116 CYS A N 1
ATOM 8211 C CA . CYS A 1 1116 ? -2.921 -10.081 46.186 1.00 86.19 1116 CYS A CA 1
ATOM 8212 C C . CYS A 1 1116 ? -3.983 -10.488 47.220 1.00 86.19 1116 CYS A C 1
ATOM 8214 O O . CYS A 1 1116 ? -4.202 -11.669 47.465 1.00 86.19 1116 CYS A O 1
ATOM 8216 N N . SER A 1 1117 ? -4.691 -9.531 47.831 1.00 89.38 1117 SER A N 1
ATOM 8217 C CA . SER A 1 1117 ? -5.719 -9.875 48.829 1.00 89.38 1117 SER A CA 1
ATOM 8218 C C . SER A 1 1117 ? -6.996 -10.462 48.189 1.00 89.38 1117 SER A C 1
ATOM 8220 O O . SER A 1 1117 ? -7.379 -10.036 47.093 1.00 89.38 1117 SER A O 1
ATOM 8222 N N . PRO A 1 1118 ? -7.749 -11.347 48.877 1.00 90.06 1118 PRO A N 1
ATOM 8223 C CA . PRO A 1 1118 ? -9.065 -11.801 48.410 1.00 90.06 1118 PRO A CA 1
ATOM 8224 C C . PRO A 1 1118 ? -10.047 -10.651 48.137 1.00 90.06 1118 PRO A C 1
ATOM 8226 O O . PRO A 1 1118 ? -10.800 -10.702 47.168 1.00 90.06 1118 PRO A O 1
ATOM 8229 N N . LYS A 1 1119 ? -9.964 -9.562 48.912 1.00 84.56 1119 LYS A N 1
ATOM 8230 C CA . LYS A 1 1119 ? -10.763 -8.341 48.719 1.00 84.56 1119 LYS A CA 1
ATOM 8231 C C . LYS A 1 1119 ? -10.391 -7.600 47.425 1.00 84.56 1119 LYS A C 1
ATOM 8233 O O . LYS A 1 1119 ? -11.254 -7.024 46.767 1.00 84.56 1119 LYS A O 1
ATOM 8238 N N . THR A 1 1120 ? -9.123 -7.663 47.010 1.00 81.56 1120 THR A N 1
ATOM 8239 C CA . THR A 1 1120 ? -8.649 -7.164 45.707 1.00 81.56 1120 THR A CA 1
ATOM 8240 C C . THR A 1 1120 ? -9.211 -8.008 44.560 1.00 81.56 1120 THR A C 1
ATOM 8242 O O . THR A 1 1120 ? -9.636 -7.454 43.545 1.00 81.56 1120 THR A O 1
ATOM 8245 N N . VAL A 1 1121 ? -9.271 -9.336 44.728 1.00 86.44 1121 VAL A N 1
ATOM 8246 C CA . VAL A 1 1121 ? -9.907 -10.253 43.765 1.00 86.44 1121 VAL A CA 1
ATOM 8247 C C . VAL A 1 1121 ? -11.404 -9.970 43.652 1.00 86.44 1121 VAL A C 1
ATOM 8249 O O . VAL A 1 1121 ? -11.911 -9.837 42.543 1.00 86.44 1121 VAL A O 1
ATOM 8252 N N . GLU A 1 1122 ? -12.106 -9.780 44.768 1.00 86.06 1122 GLU A N 1
ATOM 8253 C CA . GLU A 1 1122 ? -13.529 -9.406 44.794 1.00 86.06 1122 GLU A CA 1
ATOM 8254 C C . GLU A 1 1122 ? -13.790 -8.073 44.086 1.00 86.06 1122 GLU A C 1
ATOM 8256 O O . GLU A 1 1122 ? -14.687 -7.988 43.251 1.00 86.06 1122 GLU A O 1
ATOM 8261 N N . GLN A 1 1123 ? -12.958 -7.055 44.318 1.00 83.19 1123 GLN A N 1
ATOM 8262 C CA . GLN A 1 1123 ? -13.044 -5.775 43.607 1.00 83.19 1123 GLN A CA 1
ATOM 8263 C C . GLN A 1 1123 ? -12.695 -5.870 42.111 1.00 83.19 1123 GLN A C 1
ATOM 8265 O O . GLN A 1 1123 ? -13.124 -5.011 41.338 1.00 83.19 1123 GLN A O 1
ATOM 8270 N N . ARG A 1 1124 ? -11.900 -6.855 41.672 1.00 84.56 1124 ARG A N 1
ATOM 8271 C CA . ARG A 1 1124 ? -11.664 -7.131 40.240 1.00 84.56 1124 ARG A CA 1
ATOM 8272 C C . ARG A 1 1124 ? -12.848 -7.883 39.624 1.00 84.56 1124 ARG A C 1
ATOM 8274 O O . ARG A 1 1124 ? -13.352 -7.464 38.587 1.00 84.56 1124 ARG A O 1
ATOM 8281 N N . LEU A 1 1125 ? -13.370 -8.902 40.305 1.00 86.12 1125 LEU A N 1
ATOM 8282 C CA . LEU A 1 1125 ? -14.549 -9.661 39.876 1.00 86.12 1125 LEU A CA 1
ATOM 8283 C C . LEU A 1 1125 ? -15.811 -8.799 39.803 1.00 86.12 1125 LEU A C 1
ATOM 8285 O O . LEU A 1 1125 ? -16.517 -8.869 38.807 1.00 86.12 1125 LEU A O 1
ATOM 8289 N N . ALA A 1 1126 ? -16.062 -7.928 40.784 1.00 80.69 1126 ALA A N 1
ATOM 8290 C CA . ALA A 1 1126 ? -17.176 -6.977 40.750 1.00 80.69 1126 ALA A CA 1
ATOM 8291 C C . ALA A 1 1126 ? -17.128 -6.071 39.507 1.00 80.69 1126 ALA A C 1
ATOM 8293 O O . ALA A 1 1126 ? -18.151 -5.843 38.863 1.00 80.69 1126 ALA A O 1
ATOM 8294 N N . ARG A 1 1127 ? -15.927 -5.620 39.115 1.00 75.88 1127 ARG A N 1
ATOM 8295 C CA . ARG A 1 1127 ? -15.716 -4.868 37.870 1.00 75.88 1127 ARG A CA 1
ATOM 8296 C C . ARG A 1 1127 ? -15.918 -5.728 36.620 1.00 75.88 1127 ARG A C 1
ATOM 8298 O O . ARG A 1 1127 ? -16.442 -5.215 35.639 1.00 75.88 1127 ARG A O 1
ATOM 8305 N N . LEU A 1 1128 ? -15.562 -7.012 36.635 1.00 80.19 1128 LEU A N 1
ATOM 8306 C CA . LEU A 1 1128 ? -15.802 -7.924 35.506 1.00 80.19 1128 LEU A CA 1
ATOM 8307 C C . LEU A 1 1128 ? -17.282 -8.306 35.350 1.00 80.19 1128 LEU A C 1
ATOM 8309 O O . LEU A 1 1128 ? -17.781 -8.295 34.227 1.00 80.19 1128 LEU A O 1
ATOM 8313 N N . PHE A 1 1129 ? -18.013 -8.536 36.444 1.00 77.94 1129 PHE A N 1
ATOM 8314 C CA . PHE A 1 1129 ? -19.475 -8.677 36.432 1.00 77.94 1129 PHE A CA 1
ATOM 8315 C C . PHE A 1 1129 ? -20.135 -7.435 35.807 1.00 77.94 1129 PHE A C 1
ATOM 8317 O O . PHE A 1 1129 ? -20.907 -7.545 34.858 1.00 77.94 1129 PHE A O 1
ATOM 8324 N N . GLN A 1 1130 ? -19.739 -6.232 36.242 1.00 65.88 1130 GLN A N 1
ATOM 8325 C CA . GLN A 1 1130 ? -20.244 -4.971 35.679 1.00 65.88 1130 GLN A CA 1
ATOM 8326 C C . GLN A 1 1130 ? -19.830 -4.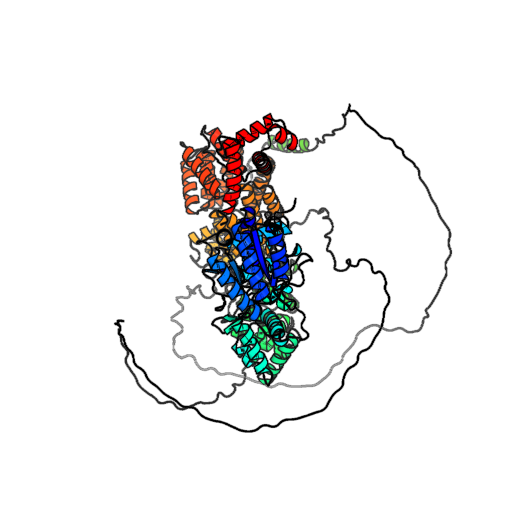721 34.213 1.00 65.88 1130 GLN A C 1
ATOM 8328 O O . GLN A 1 1130 ? -20.613 -4.140 33.465 1.00 65.88 1130 GLN A O 1
ATOM 8333 N N . ARG A 1 1131 ? -18.630 -5.143 33.779 1.00 60.81 1131 ARG A N 1
ATOM 8334 C CA . ARG A 1 1131 ? -18.151 -4.983 32.386 1.00 60.81 1131 ARG A CA 1
ATOM 8335 C C . ARG A 1 1131 ? -18.839 -5.935 31.406 1.00 60.81 1131 ARG A C 1
ATOM 8337 O O . ARG A 1 1131 ? -19.214 -5.506 30.318 1.00 60.81 1131 ARG A O 1
ATOM 8344 N N . THR A 1 1132 ? -18.988 -7.202 31.789 1.00 65.31 1132 THR A N 1
ATOM 8345 C CA . THR A 1 1132 ? -19.553 -8.269 30.938 1.00 65.31 1132 THR A CA 1
ATOM 8346 C C . THR A 1 1132 ? -21.082 -8.331 30.990 1.00 65.31 1132 THR A C 1
ATOM 8348 O O . THR A 1 1132 ? -21.703 -8.907 30.107 1.00 65.31 1132 THR A O 1
ATOM 8351 N N . GLY A 1 1133 ? -21.704 -7.742 32.018 1.00 62.75 1133 GLY A N 1
ATOM 8352 C CA . GLY A 1 1133 ? -23.139 -7.871 32.295 1.00 62.75 1133 GLY A CA 1
ATOM 8353 C C . GLY A 1 1133 ? -23.510 -9.131 33.088 1.00 62.75 1133 GLY A C 1
ATOM 8354 O O . GLY A 1 1133 ? -24.660 -9.257 33.509 1.00 62.75 1133 GLY A O 1
ATOM 8355 N N . SER A 1 1134 ? -22.545 -10.024 33.331 1.00 76.75 1134 SER A N 1
ATOM 8356 C CA . SER A 1 1134 ? -22.729 -11.278 34.067 1.00 76.75 1134 SER A CA 1
ATOM 8357 C C . SER A 1 1134 ? -23.142 -11.018 35.517 1.00 76.75 1134 SER A C 1
ATOM 8359 O O . SER A 1 1134 ? -22.437 -10.333 36.258 1.00 76.75 1134 SER A O 1
ATOM 8361 N N . ARG A 1 1135 ? -24.257 -11.607 35.953 1.00 72.44 1135 ARG A N 1
ATOM 8362 C CA . ARG A 1 1135 ? -24.833 -11.454 37.299 1.00 72.44 1135 ARG A CA 1
ATOM 8363 C C . ARG A 1 1135 ? -24.287 -12.479 38.296 1.00 72.44 1135 ARG A C 1
ATOM 8365 O O . ARG A 1 1135 ? -24.442 -12.299 39.501 1.00 72.44 1135 ARG A O 1
ATOM 8372 N N . SER A 1 1136 ? -23.651 -13.548 37.814 1.00 79.81 1136 SER A N 1
ATOM 8373 C CA . SER A 1 1136 ? -23.079 -14.622 38.637 1.00 79.81 1136 SER A CA 1
ATOM 8374 C C . SER A 1 1136 ? -21.696 -15.083 38.158 1.00 79.81 1136 SER A C 1
ATOM 8376 O O . SER A 1 1136 ? -21.308 -14.860 37.012 1.00 79.81 1136 SER A O 1
ATOM 8378 N N . ARG A 1 1137 ? -20.943 -15.780 39.027 1.00 83.88 1137 ARG A N 1
ATOM 8379 C CA . ARG A 1 1137 ? -19.632 -16.370 38.679 1.00 83.88 1137 ARG A CA 1
ATOM 8380 C C . ARG A 1 1137 ? -19.736 -17.368 37.521 1.00 83.88 1137 ARG A C 1
ATOM 8382 O O . ARG A 1 1137 ? -18.883 -17.362 36.642 1.00 83.88 1137 ARG A O 1
ATOM 8389 N N . THR A 1 1138 ? -20.785 -18.186 37.520 1.00 78.88 1138 THR A N 1
ATOM 8390 C CA . THR A 1 1138 ? -21.059 -19.189 36.482 1.00 78.88 1138 THR A CA 1
ATOM 8391 C C . THR A 1 1138 ? -21.362 -18.533 35.138 1.00 78.88 1138 THR A C 1
ATOM 8393 O O . THR A 1 1138 ? -20.868 -18.975 34.110 1.00 78.88 1138 THR A O 1
ATOM 8396 N N . GLU A 1 1139 ? -22.119 -17.437 35.151 1.00 73.19 1139 GLU A N 1
ATOM 8397 C CA . GLU A 1 1139 ? -22.434 -16.632 33.968 1.00 73.19 1139 GLU A CA 1
ATOM 8398 C C . GLU A 1 1139 ? -21.200 -15.889 33.437 1.00 73.19 1139 GLU A C 1
ATOM 8400 O O . GLU A 1 1139 ? -21.030 -15.805 32.230 1.00 73.19 1139 GLU A O 1
ATOM 8405 N N . LEU A 1 1140 ? -20.280 -15.452 34.308 1.00 80.94 1140 LEU A N 1
ATOM 8406 C CA . LEU A 1 1140 ? -18.998 -14.859 33.903 1.00 80.94 1140 LEU A CA 1
ATOM 8407 C C . LEU A 1 1140 ? -18.045 -15.887 33.267 1.00 80.94 1140 LEU A C 1
ATOM 8409 O O . LEU A 1 1140 ? -17.344 -15.566 32.309 1.00 80.94 1140 LEU A O 1
ATOM 8413 N N . ALA A 1 1141 ? -18.041 -17.127 33.766 1.00 80.19 1141 ALA A N 1
ATOM 8414 C CA . ALA A 1 1141 ? -17.336 -18.239 33.129 1.00 80.19 1141 ALA A CA 1
ATOM 8415 C C . ALA A 1 1141 ? -17.982 -18.620 31.784 1.00 80.19 1141 ALA A C 1
ATOM 8417 O O . ALA A 1 1141 ? -17.280 -18.797 30.792 1.00 80.19 1141 ALA A O 1
ATOM 8418 N N . ALA A 1 1142 ? -19.317 -18.677 31.721 1.00 72.81 1142 ALA A N 1
ATOM 8419 C CA . ALA A 1 1142 ? -20.055 -18.923 30.484 1.00 72.81 1142 ALA A CA 1
ATOM 8420 C C . ALA A 1 1142 ? -19.851 -17.800 29.452 1.00 72.81 1142 ALA A C 1
ATOM 8422 O O . ALA A 1 1142 ? -19.698 -18.095 28.275 1.00 72.81 1142 ALA A O 1
ATOM 8423 N N . PHE A 1 1143 ? -19.771 -16.537 29.882 1.00 75.00 1143 PHE A N 1
ATOM 8424 C CA . PHE A 1 1143 ? -19.410 -15.396 29.040 1.00 75.00 1143 PHE A CA 1
ATOM 8425 C C . PHE A 1 1143 ? -17.998 -15.555 28.469 1.00 75.00 1143 PHE A C 1
ATOM 8427 O O . PHE A 1 1143 ? -17.817 -15.443 27.264 1.00 75.00 1143 PHE A O 1
ATOM 8434 N N . TRP A 1 1144 ? -17.002 -15.877 29.303 1.00 76.38 1144 TRP A N 1
ATOM 8435 C CA . TRP A 1 1144 ? -15.625 -16.084 28.839 1.00 76.38 1144 TRP A CA 1
ATOM 8436 C C . TRP A 1 1144 ? -15.509 -17.266 27.865 1.00 76.38 1144 TRP A C 1
ATOM 8438 O O . TRP A 1 1144 ? -14.803 -17.169 26.862 1.00 76.38 1144 TRP A O 1
ATOM 8448 N N . LEU A 1 1145 ? -16.231 -18.363 28.113 1.00 72.69 1145 LEU A N 1
ATOM 8449 C CA . LEU A 1 1145 ? -16.317 -19.488 27.180 1.00 72.69 1145 LEU A CA 1
ATOM 8450 C C . LEU A 1 1145 ? -17.026 -19.087 25.878 1.00 72.69 1145 LEU A C 1
ATOM 8452 O O . LEU A 1 1145 ? -16.506 -19.379 24.806 1.00 72.69 1145 LEU A O 1
ATOM 8456 N N . ASN A 1 1146 ? -18.145 -18.362 25.953 1.00 58.38 1146 ASN A N 1
ATOM 8457 C CA . ASN A 1 1146 ? -18.882 -17.899 24.780 1.00 58.38 1146 ASN A CA 1
ATOM 8458 C C . ASN A 1 1146 ? -18.125 -16.843 23.968 1.00 58.38 1146 ASN A C 1
ATOM 8460 O O . ASN A 1 1146 ? -18.230 -16.893 22.755 1.00 58.38 1146 ASN A O 1
ATOM 8464 N N . GLU A 1 1147 ? -17.331 -15.942 24.555 1.00 56.78 1147 GLU A N 1
ATOM 8465 C CA . GLU A 1 1147 ? -16.472 -15.039 23.767 1.00 56.78 1147 GLU A CA 1
ATOM 8466 C C . GLU A 1 1147 ? -15.286 -15.778 23.136 1.00 56.78 1147 GLU A C 1
ATOM 8468 O O . GLU A 1 1147 ? -14.925 -15.477 22.004 1.00 56.78 1147 GLU A O 1
ATOM 8473 N N . ASN A 1 1148 ? -14.719 -16.799 23.791 1.00 54.25 1148 ASN A N 1
ATOM 8474 C CA . ASN A 1 1148 ? -13.706 -17.653 23.153 1.00 54.25 1148 ASN A CA 1
ATOM 8475 C C . ASN A 1 1148 ? -14.300 -18.571 22.062 1.00 54.25 1148 ASN A C 1
ATOM 8477 O O . ASN A 1 1148 ? -13.554 -19.039 21.205 1.00 54.25 1148 ASN A O 1
ATOM 8481 N N . LEU A 1 1149 ? -15.615 -18.821 22.080 1.00 41.22 1149 LEU A N 1
ATOM 8482 C CA . LEU A 1 1149 ? -16.351 -19.486 20.999 1.00 41.22 1149 LEU A CA 1
ATOM 8483 C C . LEU A 1 1149 ? -16.783 -18.494 19.905 1.00 41.22 1149 LEU A C 1
ATOM 8485 O O . LEU A 1 1149 ? -16.679 -18.827 18.734 1.00 41.22 1149 LEU A O 1
ATOM 8489 N N . ALA A 1 1150 ? -17.198 -17.273 20.255 1.00 34.06 1150 ALA A N 1
ATOM 8490 C CA . ALA A 1 1150 ? -17.668 -16.248 19.319 1.00 34.06 1150 ALA A CA 1
ATOM 8491 C C . ALA A 1 1150 ? -16.520 -15.565 18.558 1.00 34.06 1150 ALA A C 1
ATOM 8493 O O . ALA A 1 1150 ? -16.631 -15.314 17.363 1.00 34.06 1150 ALA A O 1
ATOM 8494 N N . ALA A 1 1151 ? -15.351 -15.407 19.188 1.00 38.47 1151 ALA A N 1
ATOM 8495 C CA . ALA A 1 1151 ? -14.095 -15.136 18.484 1.00 38.47 1151 ALA A CA 1
ATOM 8496 C C . ALA A 1 1151 ? -13.654 -16.307 17.570 1.00 38.47 1151 ALA A C 1
ATOM 8498 O O . ALA A 1 1151 ? -12.699 -16.168 16.810 1.00 38.47 1151 ALA A O 1
ATOM 8499 N N . GLY A 1 1152 ? -14.347 -17.451 17.643 1.00 32.81 1152 GLY A N 1
ATOM 8500 C CA . GLY A 1 1152 ? -14.298 -18.565 16.695 1.00 32.81 1152 GLY A CA 1
ATOM 8501 C C . GLY A 1 1152 ? -15.522 -18.668 15.767 1.00 32.81 1152 GLY A C 1
ATOM 8502 O O . GLY A 1 1152 ? -15.639 -19.667 15.068 1.00 32.81 1152 GLY A O 1
ATOM 8503 N N . THR A 1 1153 ? -16.427 -17.676 15.741 1.00 29.50 1153 THR A N 1
ATOM 8504 C CA . THR A 1 1153 ? -17.538 -17.587 14.763 1.00 29.50 1153 THR A CA 1
ATOM 8505 C C . THR A 1 1153 ? -17.544 -16.283 13.966 1.00 29.50 1153 THR A C 1
ATOM 8507 O O . THR A 1 1153 ? -17.930 -16.305 12.804 1.00 29.50 1153 THR A O 1
ATOM 8510 N N . ASP A 1 1154 ? -17.033 -15.179 14.521 1.00 29.61 1154 ASP A N 1
ATOM 8511 C CA . ASP A 1 1154 ? -16.654 -13.985 13.738 1.00 29.61 1154 ASP A CA 1
ATOM 8512 C C . ASP A 1 1154 ? -15.319 -14.195 12.983 1.00 29.61 1154 ASP A C 1
ATOM 8514 O O . ASP A 1 1154 ? -14.890 -13.360 12.190 1.00 29.61 1154 ASP A O 1
ATOM 8518 N N . GLY A 1 1155 ? -14.678 -15.350 13.203 1.00 37.84 1155 GLY A N 1
ATOM 8519 C CA . GLY A 1 1155 ? -13.657 -15.951 12.341 1.00 37.84 1155 GLY A CA 1
ATOM 8520 C C . GLY A 1 1155 ? -14.147 -17.252 11.690 1.00 37.84 1155 GLY A C 1
ATOM 8521 O O . GLY A 1 1155 ? -13.396 -18.225 11.685 1.00 37.84 1155 GLY A O 1
ATOM 8522 N N . GLY A 1 1156 ? -15.411 -17.279 11.238 1.00 27.16 1156 GLY A N 1
ATOM 8523 C CA . GLY A 1 1156 ? -16.106 -18.437 10.648 1.00 27.16 1156 GLY A CA 1
ATOM 8524 C C . GLY A 1 1156 ? -15.993 -18.543 9.133 1.00 27.16 1156 GLY A C 1
ATOM 8525 O O . GLY A 1 1156 ? -16.281 -17.564 8.411 1.00 27.16 1156 GLY A O 1
#

Solvent-accessible surface area (backbone atoms only — not comparable to full-atom values): 68196 Å² total; per-residue (Å²): 143,76,89,76,79,73,84,71,72,68,37,65,70,62,27,47,55,48,21,52,45,48,63,27,51,44,95,68,28,46,35,37,33,37,26,27,58,65,48,49,45,60,72,60,46,53,51,52,15,49,50,51,26,37,75,72,66,33,35,62,34,38,37,28,70,69,64,100,80,74,62,94,85,58,41,54,18,33,97,77,87,31,43,26,50,44,57,89,77,57,56,65,71,80,47,62,65,75,50,46,52,38,42,64,50,17,32,63,36,50,69,71,65,12,50,51,44,32,52,57,31,51,57,61,43,47,77,75,41,60,41,21,38,38,34,48,50,59,78,75,49,56,68,74,55,47,53,51,47,53,53,49,53,65,63,32,62,86,67,16,42,7,33,42,35,30,26,59,60,90,56,95,82,61,88,52,78,44,76,48,70,57,67,68,44,51,74,66,33,40,38,51,49,44,28,59,48,38,29,72,76,71,75,30,45,44,32,71,67,41,37,53,34,51,32,61,20,27,42,84,39,37,33,24,56,44,55,50,52,28,33,60,66,68,57,55,76,89,41,41,40,80,53,94,70,18,39,33,61,48,53,65,53,77,71,40,25,35,35,80,86,51,60,55,68,63,67,55,67,68,86,92,60,80,84,57,64,69,51,60,48,49,50,28,52,48,26,50,45,63,70,53,23,79,45,34,58,69,52,69,62,76,72,52,82,68,90,59,40,70,63,51,49,62,40,52,52,43,37,42,76,42,48,48,31,39,67,49,100,88,35,43,58,43,55,39,25,41,12,44,34,42,30,37,49,74,51,91,70,103,63,66,65,42,64,51,49,19,53,53,52,51,57,50,22,74,73,67,35,26,46,51,41,9,56,78,42,37,63,50,26,35,45,52,46,68,27,43,87,67,38,56,61,90,42,41,38,47,15,13,53,29,10,17,67,60,26,56,84,82,38,47,72,58,14,50,52,15,39,52,51,27,53,76,67,52,51,57,78,40,86,58,47,68,56,50,52,51,53,40,47,49,49,26,48,63,62,21,35,35,66,60,35,48,65,47,46,61,52,49,57,44,24,59,73,66,48,89,57,89,73,52,59,60,55,50,20,46,31,39,55,19,26,54,36,50,24,38,79,76,60,66,68,60,47,65,76,45,47,62,90,62,92,80,74,76,86,75,80,87,86,86,82,84,90,79,84,89,82,90,85,90,88,83,84,86,82,84,64,68,69,65,53,54,56,61,51,56,61,70,54,66,75,76,74,83,84,85,86,86,78,87,88,87,86,88,86,83,88,80,90,83,90,90,86,89,86,88,87,91,83,90,82,89,82,88,85,92,89,88,88,80,90,86,87,91,84,91,84,87,84,90,84,84,91,89,81,84,85,83,88,83,87,87,81,87,89,88,90,83,88,88,89,86,80,89,81,89,85,87,91,88,77,100,80,83,84,92,80,86,83,81,67,88,84,67,90,81,78,82,81,95,67,76,83,76,72,77,76,58,74,40,55,30,28,57,54,27,48,46,28,41,69,43,41,40,36,89,57,64,86,84,79,85,86,88,82,83,81,81,81,86,77,79,83,82,84,78,82,64,102,74,88,82,83,86,81,90,82,91,83,87,92,80,88,80,84,84,87,88,87,87,84,85,91,80,87,83,86,85,86,81,90,80,90,89,84,85,89,85,89,82,88,84,89,86,90,84,86,88,83,84,87,88,84,89,88,87,84,85,84,83,90,85,88,88,86,86,90,83,84,88,83,80,86,74,88,79,77,91,71,86,80,72,86,72,82,79,80,79,72,72,58,68,63,36,54,42,56,48,44,33,60,54,21,36,26,33,39,40,70,48,29,57,46,28,51,66,65,39,87,63,85,75,66,50,72,69,30,52,48,45,21,37,56,15,38,33,64,44,26,65,47,43,26,45,39,36,72,49,43,96,56,55,57,65,37,75,83,30,44,32,44,39,46,38,50,22,54,53,27,43,31,65,36,42,49,67,62,16,45,55,35,38,54,56,51,60,49,67,55,91,48,31,58,34,56,47,31,20,52,45,12,36,54,28,32,46,39,43,40,62,64,56,13,49,56,32,40,70,73,40,65,90,85,56,53,42,33,57,45,33,42,24,48,24,52,50,33,30,79,71,67,43,49,63,66,15,51,54,51,32,53,50,34,47,54,48,16,49,74,73,46,38,47,37,26,32,46,62,33,46,49,52,48,35,54,52,27,57,70,73,67,39,66,70,58,33,50,54,43,34,57,54,32,50,55,46,24,75,45,37,70,43,71,68,32,49,36,39,35,25,41,37,47,12,68,71,72,45,37,47,65,41,28,50,53,25,37,58,50,36,59,73,74,41,35,46,64,63,40,34,51,37,21,48,50,40,28,68,44,34,93,73,28,63,66,28,46,50,49,24,55,52,52,34,60,69,62,46,48,24,60,57,52,53,52,51,53,53,50,42,26,61,78,64,76,46,85,71,74,84,81,69,71,80,85,60,74,70,50,70,71,54,45,51,51,48,48,42,47,54,74,64,54,48,55,65,56,51,11,60,81,65,77,46,53,44,69,57,42,48,60,49,48,54,49,46,29,67,71,72,67,29,89,43,71,68,47,44,24,49,47,55,52,46,49,65,47,42,69,55,52,85,61,98

Foldseek 3Di:
DDPCPDDDFQCVVVLVVLLVQLQWFDPRHFEEEEAEFQLQCQVVSNVVSCVSNVVVFEFEKEKEWDDPPDDDVWLAADPPGHITIDRPPCSCVPPPPVLVVLCSVLSDYYAQSSLVSNLVSQLVVCVPGHYEYEYEALVPDDPSNLVSVVVSVVSCNNSGHHYYYYHNDDDPSDPGPYYHYSDFHDLLSLQVLQQVLCCVPPVFGADSVVSVLLLVLFQVCSRRSLSSVQLVVPDDPVQWDQAPSHTYGLDDSLLRAGDLVVLCSRQQQDDPDDPPVVLLLLLLLVLVCVVQFKDFPVRLQVQDDDDCSVVSNVSVVRCVVSQCWDADPVRIIDGSRSNSSSSSPPDDDPDDSLLVLQVSQQVVCVVQNLLVCLQVPVRSLSSLLVSPPSHPLNNNLSSLCSNLVNCLPPPLVSSLSSLLSNLVVDQLPHPCLVVSLQVNLLSCLQFQNLVSLLSCVVSLVSNVVPDVDPPSQLSLLSNLVSCLLQLAADDPVSCVVQADPDDDDDDDPDPPDDDDDDDDDDDDDDDDDCVVVVVVVVVVVVVPDDDDDDDDDDDDDDDDDDDDDDDDDDDDDDDDDDDDDDDDDDDDDDDDDDDDDDDDDDDDDDDDDDDDDDDDDDDDDDDPDDDDDDPPPPPPPPDDPPPDPPPPQDFDGSNLSLVLCLLLQSDCSDDPDDPDDDDDDDDDDDPPDDPPPDDDDDDDDDDDDDDDDDDDDDDDDDDDDDDDDDDDDDDDDDDDDDDDDDDDDDDDDDDDDDDDDDDDDDDDDDDDDDDDDDDDPDDDSPPGDTPLLSQLLVCLQFFPVSNVVSCVVDDPPLADPVLSQQSLVCSLLSLPLSNCCSRRPPSRHHDCLTLSNLQVVLVVCQQLLVNVSNVVSLSSSVSNDDRRVQSSLLSNLLLCLQLVNLPSSVVSLVSHDPPRLRLSNLLSQLSSCCSVPVNPCSLVSLVVSLVVCVVVRRLRNSLVSLLSSLLSCLLVVVLVSLVVSLVVLVVSCVGHVHPSSQLSNLLSCCQNVLDLVSLVVSLVVSVVVSRLVVNLVSLLSCLQRPPDNVVSLVVNLVSCVSNNGHDVSVSSSVSSCVNVVHDRPPPLPPDDPQDVLRLVLLVCLLVVHDLVRNCVVVVHDSVVSVVSVVVLCVNQVPPDSVSSSVSSVVVVVVVVVVSD

Secondary structure (DSSP, 8-state):
----PPP-TT-HHHHHHHHHHHH--GGG--EEEEE--TTSSHHHHHHHHHHHHHHTT-EEEEEEE--TT--TT-EE-SSSS-EEEE-TT-GGGGS-HHHHHHHHHHTTS-HHHHHHHHHHHHHHHHTTS-EEEEE--GGGS-HHHHHHHHHHHHHHGGGT--EEEEESS--TT---SEEEE-PPPPHHHHHHHHHHHHHHHHSSPBPHHHHHHHHHHHGGGTT-HHHHHHHHHT--GGGEEEETTEEEE-S-GGG----TTTTTTTT-S-SSS---HHHHHHHHHHHHHTTTS--BHHHHHHT--STTHHHHHHHHHHHHHTTSEEE-TT-BEEESSHHHHHHHHTS--SS-HHHHHHHHHHHHHHHH-HHHHHHH-TTHHHHHHHHGGGS-HHHHHHHHHHHHHHHTTT-HHHHHHHHHHHHTTS-TT-TTHHHHHHHHHHHHHHHT-HHHHHHTHHHHHHHHHH---TT-HHHHHHHHHHHHHTT----HHHHHHT--S-TT--------------------PPPPPTHHHHHHHHHHHHTT-------------------------------------------------------------------------------S-----SSSSTT--S---TTSGGG--PPPPHHHHHHHHHHTT---S------S---PPPPPP-----TT----------------------------------------------------------------------PPPPPPPP---PPPPPPP-TTSPPHHHHHHHHHTTS-HHHHHHHHHTSSSS-S-HHHHHHHHHHHHTT-HHHHHHHHHGGG----TTSHHHHHHHHHHHHHHT-HHHHHHHHHHHHHH-SS--HHHHHHHHHHHHHHT-HHHHHHHHTTS-TT---HHHHHHHHHHHHHTT-HHHHHHHHHHHHHHHHHTT--TTHHHHHHHHHHHHHHHT-HHHHHHHHHHHHHHHHHH--HHHHHHHHHHHHHHH--HHHHHHHHHHHHHHT-HHHHHHHHHHHHHHSS--HHHHHHHHHHHHHHT--HHHHHHHHHHHHHTT-PPP----S--PPPHHHHHHHHHHHTT--HHHHHHHTTS-HHHHHHHHHHHHHHH--SSHHHHHHHHHHHHHHTTTTT-

Sequence (1156 aa):
MRERRGAVVGRDGDIGTLTDALRATGGAARVLLVTAGTGAGRTTVVEEARRTAARAGTAVVRVGPKNTKDTDDAIAVTADRGLVLTDPDDRLAGLPGPVRSRLRAAGRVGGAEGLSALSGALASAARRMPLALVVDDVDLLPPPAAEALGLLLRVFRPYGVPVVMTARRAQPSVAADHVLELSPLRPADVAVLVGLHVTRRFGRPADPALADAVSRALGRLAGNPRAVLSVLGTLDEGDLLELDGLMCLARPARDLRLAAEDAFPLEFGLPHEPPYSGTVEAAIVTARVLDHAEVHVDDAFRMTPSSGARALERRLDRLITDGILASDPRGRLSFAVPALAAALRNLPLDRDVQANSARYVTSLAERIGAGVTGRSHPRLADRVAASGARVPDSIAVPLLLAAAREDARTDWPRSARAYAAALTRLAPDDPLTPDVLREATALSLRHGDHEGLLALGNPLHAALRTSPTPGLENIAAARVWAALHQHRALDAEFLAVNGPTTLGSSPTPDLTTLSGPPHAGLDSPPTPDPDSIAAAQAWAELGRHRAPEAEFLATTGPTTLDGPPHAGLDSPPTPNPDSIAAAQAGAPLHQHRTPDAEFPATAAPTTLDGPPHSELDSAPIPDPDSVPAAQAWAGLGRHRAPEADRAAAGFPAAGELAALGGLFGIGPLMSRGAQGAGRLPEAGPERRLTAADQMPGAVPGRPLTAAGPTPGGPVTAADPTPHTDPERPRAATGRTPETGPEHPRTATDHTPETGPGRPLPAARPTPRTDHARTPHPTPPLTPLPSPAELRLVAAAMGGRVELGRARRDLAGDAVDEGSLERLRQAAAHADLSGAFAAVLGDRYVTSADSVAATYRGMVRDHLAGDWDAALAAARRIEVRGAGTPYPARALAAEIHCARGDLVHARTWLGLVPDTLTHPLAGRARLAVRYWSGGAEEALEGAWYDARRARKDGQLAGVERLLLSILALAALDGRPPLVQQVVEELETLHEEVDAPLTHEALLLARGLAHRDTDSALAAYRMVERRGDADLRVLCCMSLTHIADDPRPWLAEAVREARRLGLGGPFRTAAHRAARLRDIPLPRLRRADEKLSDADGRLLRMVSDGATNRQIAADLACSPKTVEQRLARLFQRTGSRSRTELAAFWLNENLAAGTDGG

pLDDT: mean 70.1, std 24.64, range [22.31, 96.81]

Mean predicted aligned error: 19.55 Å